Protein AF-A0AAE0S595-F1 (afdb_monomer)

Solvent-accessible surface area (backbone atoms only — not comparable to full-atom values): 54286 Å² total; per-residue (Å²): 136,89,82,82,81,85,80,82,83,79,82,77,84,72,99,60,97,66,79,82,87,44,33,69,55,48,66,75,46,50,79,33,45,17,49,49,72,48,80,52,52,33,48,47,87,45,60,60,81,39,88,59,32,44,58,58,60,50,52,50,31,11,27,26,45,47,49,14,26,35,41,38,32,37,32,62,41,41,85,69,58,95,70,46,66,65,35,38,54,55,32,47,52,57,48,48,56,55,51,28,69,40,44,78,65,88,51,54,77,78,36,51,48,80,40,56,58,55,70,35,57,41,35,38,36,40,36,43,47,34,58,43,62,37,44,80,41,58,50,31,27,39,51,39,54,86,51,66,44,74,60,49,74,71,55,48,55,53,32,55,67,38,79,71,81,66,48,47,56,85,78,40,82,85,76,79,92,75,45,46,52,72,39,59,53,88,92,43,74,63,59,34,57,40,32,44,54,39,60,82,91,50,98,81,66,92,60,99,67,55,68,44,55,53,51,47,60,54,47,62,60,44,52,20,8,19,16,55,59,76,9,26,39,40,35,35,15,22,35,71,88,73,31,22,29,71,33,36,87,53,55,72,70,44,49,56,50,31,51,54,47,46,52,56,50,53,73,52,31,36,53,50,43,86,86,47,77,82,48,74,79,45,40,31,42,78,49,79,41,67,45,45,75,66,101,83,70,81,94,67,70,26,26,33,39,38,41,39,36,17,23,41,50,27,31,31,21,58,39,74,44,47,28,31,28,56,42,98,85,76,43,80,43,70,50,51,58,71,57,45,53,50,30,65,47,32,80,76,59,78,64,77,83,48,61,60,55,29,40,74,60,87,55,61,35,21,59,38,67,48,38,33,28,44,87,56,35,64,62,55,47,48,50,54,55,42,64,64,32,77,83,42,88,58,49,44,42,82,63,44,63,72,75,60,42,66,80,93,52,48,66,60,52,44,58,54,51,57,72,68,56,34,83,57,37,46,42,32,44,55,87,45,77,40,67,75,71,90,72,86,76,56,90,53,51,58,51,45,34,42,36,45,18,32,74,30,61,32,36,34,42,28,34,19,64,54,89,47,74,68,54,53,51,48,43,29,52,53,34,26,51,50,48,31,37,31,26,56,66,18,44,35,75,70,65,65,60,34,40,42,43,78,43,33,49,59,57,40,75,74,32,71,66,55,38,52,52,52,52,50,51,58,78,66,62,74,72,80,60,73,71,32,54,47,36,64,70,51,35,53,46,48,47,51,5,48,46,44,36,39,32,52,45,57,49,71,80,76,62,72,61,77,89,42,65,93,68,62,65,88,35,27,36,47,49,50,59,51,53,42,48,48,51,51,66,44,72,82,56,42,60,37,38,38,37,32,59,79,49,40,48,64,67,53,52,54,53,51,50,50,53,48,45,40,72,76,67,47,53,38,59,27,28,36,42,33,28,70,50,66,69,59,44,51,43,59,43,71,69,69,63,44,39,63,44,41,51,68,56,52,48,60,37,61,74,37,62,70,61,30,45,75,68,48,61,62,21,22,25,32,39,33,39,56,46,58,72,36,66,33,91,76,44,71,58,52,63,51,48,54,42,40,13,43,72,68,39,91,42,90,88,53,44,36,35,40,38,40,32,33,34,81,55,56,44,27,58,68,73,62,41,54,71,76,79,69,73,94,59,52,72,48,75,37,30,54,24,73,52,50,17,50,52,51,43,58,52,32,53,55,37,58,61,83,66,80,88,65,80,82,78,87,77,74,82,74,56,80,82,70,87,64,74,75,40,71,57,53,85,32,71,60,89,41,66,75,47,79,45,76,48,54,82,89,40,48,54,62,50,51,46,52,52,51,50,54,44,42,75,72,69,49,54,50,83,36,33,35,37,31,22,54,47,75,80,52,39,64,56,51,46,52,45,54,74,69,50,79,88,84,69,92,72,92,78,84,81,86,82,80,93,70,85,86,83,89,85,85,85,85,89,86,88,82,88,82,91,85,83,87,89,80,91,82,88,79,92,80,89,82,92,76,94,69,85,82,72,82,79,80,85,87,59,64,45,69,44,36,50,76,81,45,54,99,49,70,30,46,29,29,39,35,41,48,83,63,68,61,68,93,53,27,43,61,51,19,43,53,29,52,50,49,61,25,19,27,42,32,41,38,36,41,27,68,42,69,67,59,51,50,51,52,53,51,53,63,55,74,70,86,84,122

Sequence (962 aa):
MSLEPPKSWKRQRTASGSPVLTSDWVSKNLHMYGETTLHCAVNITRGVRECVNDVVLFYTCALLNSGGGILHMHNLDAQRGPVVSKDLDTWWSAVECKMADMISRDDICNYFDLVGNYDDPDLYLFVKTAEHLCTLEYHSRLPTDTATHEVTYQSVLKLLTQKGEMNTLNELPQVPSVYNYGCTAEELKKETKQIQFKQLSSPKSKGSKSLPEKICFMMSKYISAFANHEGGHIYFGIDDVRAAVIGEELSEVDREKTERLAENKMRTVIWGEEEFVAERGRHWDIRFFPVLEDHNLMKQDRVVVVLSICKFPGGVFTSCPESYYVSPYKSVSSFTFTQWKMAMLSSQSDVPGLHSRFVKVPMQLPNPPLIFTLPHTVNTIKEKLLAGNLQTCNPQPRHVLEKLVPSNSKELIKETLQVCKGGKCVIFATECWGLKIPHSRPDEVLCDVL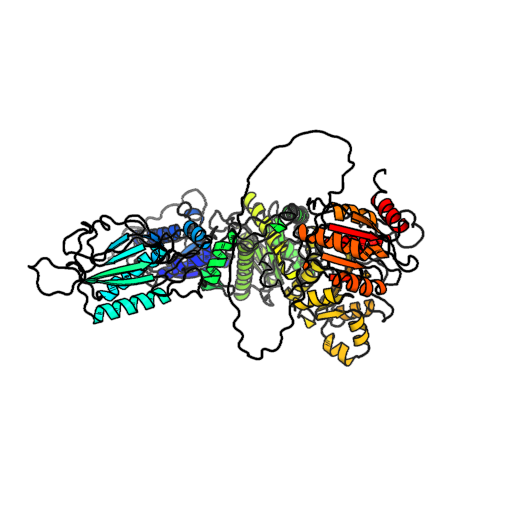IISEDQDNHLVTFATCQKPHVLKHSQEVAVELKRKLVLQGGCSEKFGIICHVADINRLCTNPQDFSAWKNSILSSVLYPSHFRINSSKFDKILDAVVVTMASYPASDLVSDENNTMQCENFQFLLTCDQFELLWTQQFTKELWVHGPPGSGKTVAAIQLIQELRRRGCRPEEIVYLAENHRLCSLVRHHNICLVAERRKLMDESKQEEIFLSRYGQVCNVVVDEVQNFKDRDGDWYSLAGKLATQNAGSVLKTGYFWLFMDYSQKVHKFNAGLPAVIGKNNFMLSEVTRHSIEIFDFASHFMRPRRDSLHAVEESALTKVDSIPKLGHDYRSGKGVDILSCNEAEIRSTIGKILQALLQNGLHENDIAILVGKRKDLERVQSAVNEIDLSSDQEFEQFEHRSSNVSGLRPCFSMGTSNSNLSLSEKKQQETNEIRECPRGNNSVSVDTVKSFSGLDKAAIIGINPEVNEENADFNKFILSLASRARDNLVIVTTSDEVKNKIVRQATTNLTD

Secondary structure (DSSP, 8-state):
---PPPPP------SS-PPPP-HHHHHHHGGGB-S-EEEEEE-TTS-TTSTTTHHHHHHHHHHHTTT-EEEEEEETTTTTS---HHHHHHHHHHHHHHHHHHS-GGGGGGTEEEE--TT-SEEEEEEPPPSS---SB---EEE-SS-EEEPPHHHHHHHHH---PPPPGGGSPPPPS-EETTPPPGGGSS-BTTEEEE----TT---SS-HHHHHHHHHHHHHHHHHTTT-EEEEETB-TTT--B--EE--HHHHHHHHHHHHHHHHHSEESBTT----BTTTEEEEEEEEEPPTTS-S--EEEEEEEE---TT-EESS--B-EEE-TTS-EEEPPHHHHHHHHHHTT---GGGGGT-EEPP--SSS--EEEE-TTHHHHHHHHHHHTTSS--PPBSTTHHHHHS-GGGHHHHHHHHHHT--SSEEEEETTSTTS-------TTEEEEEEEEESSS-EEEEEEESS--HHHHHHHHHHHHHHHHHHHHTT---S---EEEEEEEHHHHHH-HHHHHHHHHHHHT--PSSGGGS--HHHHHHHHHHHHHHHHEEEGGGG---GGGTTTS-SEEEEPPHHHHHHHHHSTT-SEEEEE--TTS-HHHHHHHHHHHHHHTT--GGGEEEEES-HHHHHHHHHTTSSEEEEHHHHHHHTTSHHHHHHHHTT--EEEE-SGGG--GGG--HHHHHHHHTTTT-SSTTS---EEEEE-STT--B-S---PPP-TT--EEE--EE-SS-HHHHHHHHHHHSPPGGG-SSS-TTSSTT-----EESS----S--EEEEE--GGGHHHHHHHHHHHHHHTT--GGGEEEEESSHHHHHHHHHHHHT--TT----------------------------------------------PPPP----EEEETTTTTT--EEEEEEE-----TTTB-HHHHHHHHHTTEEEEEEEEES-HHHHHHHHHHHHTTS--

Nearest PDB structures (foldseek):
  9erd-assembly1_A  TM=7.788E-01  e=3.719E-47  Homo sapiens
  7zep-assembly1_A  TM=4.869E-01  e=3.012E-50  Homo sapiens
  7ppj-assembly1_A  TM=7.990E-01  e=1.336E-36  Homo sapiens
  7lrd-assembly1_A  TM=7.188E-01  e=7.484E-26  Homo sapiens
  7eg0-assembly1_B  TM=6.612E-01  e=7.484E-26  Homo sapiens

InterPro domains:
  IPR007421 Schlafen, AlbA_2 domain [PF04326] (191-265)
  IPR027417 P-loop containing nucleoside triphosphate hydrolase [G3DSA:3.40.50.300] (557-718)
  IPR027417 P-loop containing nucleoside triphosphate hydrolase [G3DSA:3.40.50.300] (744-961)
  IPR027417 P-loop containing nucleoside triphosphate hydrolase [SSF52540] (570-837)
  IPR029684 Schlafen family [PTHR12155] (186-503)
  IPR038461 Schlafen, AlbA_2 domain superfamily [G3DSA:3.30.950.30] (175-283)
  IPR048729 Schlafen, GTPase-like domain [PF21026] (397-533)
  IPR056884 Nephrocystin 3-like, N-terminal [PF24883] (574-618)

Structure (mmCIF, N/CA/C/O backbone):
data_AF-A0AAE0S595-F1
#
_entry.id   AF-A0AAE0S595-F1
#
loop_
_atom_site.group_PDB
_atom_site.id
_atom_site.type_symbol
_atom_site.label_atom_id
_atom_site.label_alt_id
_atom_site.label_comp_id
_atom_site.label_asym_id
_atom_site.label_entity_id
_atom_site.label_seq_id
_atom_site.pdbx_PDB_ins_code
_atom_site.Cartn_x
_atom_site.Cartn_y
_atom_site.Cartn_z
_atom_site.occupancy
_atom_site.B_iso_or_equiv
_atom_site.auth_seq_id
_atom_site.auth_comp_id
_atom_site.auth_asym_id
_atom_site.auth_atom_id
_atom_site.pdbx_PDB_model_num
ATOM 1 N N . MET A 1 1 ? -51.720 51.472 11.703 1.00 33.56 1 MET A N 1
ATOM 2 C CA . MET A 1 1 ? -50.485 52.120 12.191 1.00 33.56 1 MET A CA 1
ATOM 3 C C . MET A 1 1 ? -49.914 51.231 13.292 1.00 33.56 1 MET A C 1
ATOM 5 O O . MET A 1 1 ? -50.410 51.287 14.402 1.00 33.56 1 MET A O 1
ATOM 9 N N . SER A 1 2 ? -49.209 50.141 12.976 1.00 29.00 2 SER A N 1
ATOM 10 C CA . SER A 1 2 ? -47.770 50.065 12.645 1.00 29.00 2 SER A CA 1
ATOM 11 C C . SER A 1 2 ? -46.875 50.640 13.750 1.00 29.00 2 SER A C 1
ATOM 13 O O . SER A 1 2 ? -46.595 51.835 13.761 1.00 29.00 2 SER A O 1
ATOM 15 N N . LEU A 1 3 ? -46.425 49.766 14.652 1.00 27.89 3 LEU A N 1
ATOM 16 C CA . LEU A 1 3 ? -45.270 49.991 15.518 1.00 27.89 3 LEU A CA 1
ATOM 17 C C . LEU A 1 3 ? -44.218 48.944 15.140 1.00 27.89 3 LEU A C 1
ATOM 19 O O . LEU A 1 3 ? -44.424 47.747 15.328 1.00 27.89 3 LEU A O 1
ATOM 23 N N . GLU A 1 4 ? -43.148 49.423 14.510 1.00 26.95 4 GLU A N 1
ATOM 24 C CA . GLU A 1 4 ? -41.969 48.653 14.114 1.00 26.95 4 GLU A CA 1
ATOM 25 C C . GLU A 1 4 ? -41.153 48.200 15.339 1.00 26.95 4 GLU A C 1
ATOM 27 O O . GLU A 1 4 ? -41.031 48.958 16.308 1.00 26.95 4 GLU A O 1
ATOM 32 N N . PRO A 1 5 ? -40.536 47.005 15.297 1.00 28.80 5 PRO A N 1
ATOM 33 C CA . PRO A 1 5 ? -39.552 46.578 16.283 1.00 28.80 5 PRO A CA 1
ATOM 34 C C . PRO A 1 5 ? -38.152 47.168 15.996 1.00 28.80 5 PRO A C 1
ATOM 36 O O . PRO A 1 5 ? -37.825 47.498 14.852 1.00 28.80 5 PRO A O 1
ATOM 39 N N . PRO A 1 6 ? -37.296 47.310 17.027 1.00 32.47 6 PRO A N 1
ATOM 40 C CA . PRO A 1 6 ? -36.016 47.994 16.917 1.00 32.47 6 PRO A CA 1
ATOM 41 C C . PRO A 1 6 ? -34.940 47.168 16.195 1.00 32.47 6 PRO A C 1
ATOM 43 O O . PRO A 1 6 ? -34.907 45.941 16.205 1.00 32.47 6 PRO A O 1
ATOM 46 N N . LYS A 1 7 ? -34.046 47.930 15.566 1.00 30.89 7 LYS A N 1
ATOM 47 C CA . LYS A 1 7 ? -33.045 47.575 14.556 1.00 30.89 7 LYS A CA 1
ATOM 48 C C . LYS A 1 7 ? -32.058 46.476 14.974 1.00 30.89 7 LYS A C 1
ATOM 50 O O . LYS A 1 7 ? -31.444 46.532 16.038 1.00 30.89 7 LYS A O 1
ATOM 55 N N . SER A 1 8 ? -31.816 45.563 14.031 1.00 28.56 8 SER A N 1
ATOM 56 C CA . SER A 1 8 ? -30.725 44.586 14.005 1.00 28.56 8 SER A CA 1
ATOM 57 C C . SER A 1 8 ? -29.357 45.251 14.194 1.00 28.56 8 SER A C 1
ATOM 59 O O . SER A 1 8 ? -28.970 46.133 13.417 1.00 28.56 8 SER A O 1
ATOM 61 N N . TRP A 1 9 ? -28.592 44.789 15.178 1.00 26.75 9 TRP A N 1
ATOM 62 C CA . TRP A 1 9 ? -27.195 45.167 15.355 1.00 26.75 9 TRP A CA 1
ATOM 63 C C . TRP A 1 9 ? -26.334 44.523 14.259 1.00 26.75 9 TRP A C 1
ATOM 65 O O . TRP A 1 9 ? -25.984 43.349 14.327 1.00 26.75 9 TRP A O 1
ATOM 75 N N . LYS A 1 10 ? -25.969 45.309 13.239 1.00 32.28 10 LYS A N 1
ATOM 76 C CA . LYS A 1 10 ? -24.875 44.977 12.317 1.00 32.28 10 LYS A CA 1
ATOM 77 C C . LYS A 1 10 ? -23.553 45.068 13.084 1.00 32.28 10 LYS A C 1
ATOM 79 O O . LYS A 1 10 ? -23.143 46.167 13.454 1.00 32.28 10 LYS A O 1
ATOM 84 N N . ARG A 1 11 ? -22.871 43.941 13.307 1.00 33.19 11 ARG A N 1
ATOM 85 C CA . ARG A 1 11 ? -21.492 43.948 13.817 1.00 33.19 11 ARG A CA 1
ATOM 86 C C . ARG A 1 11 ? -20.523 44.384 12.717 1.00 33.19 11 ARG A C 1
ATOM 88 O O . ARG A 1 11 ? -20.510 43.836 11.618 1.00 33.19 11 ARG A O 1
ATOM 95 N N . GLN A 1 12 ? -19.748 45.416 13.040 1.00 29.73 12 GLN A N 1
ATOM 96 C CA . GLN A 1 12 ? -18.667 45.973 12.237 1.00 29.73 12 GLN A CA 1
ATOM 97 C C . GLN A 1 12 ? -17.497 44.993 12.090 1.00 29.73 12 GLN A C 1
ATOM 99 O O . GLN A 1 12 ? -17.134 44.279 13.020 1.00 29.73 12 GLN A O 1
ATOM 104 N N . ARG A 1 13 ? -16.899 45.056 10.895 1.00 31.86 13 ARG A N 1
ATOM 105 C CA . ARG A 1 13 ? -15.616 44.482 10.478 1.00 31.86 13 ARG A CA 1
ATOM 106 C C . ARG A 1 13 ? -14.514 44.692 11.522 1.00 31.86 13 ARG A C 1
ATOM 108 O O . ARG A 1 13 ? -14.194 45.832 11.852 1.00 31.86 13 ARG A O 1
ATOM 115 N N . THR A 1 14 ? -13.867 43.609 11.939 1.00 28.14 14 THR A N 1
ATOM 116 C CA . THR A 1 14 ? -12.525 43.652 12.526 1.00 28.14 14 THR A CA 1
ATOM 117 C C . THR A 1 14 ? -11.492 43.884 11.424 1.00 28.14 14 THR A C 1
ATOM 119 O O . THR A 1 14 ? -11.546 43.278 10.353 1.00 28.14 14 THR A O 1
ATOM 122 N N . ALA A 1 15 ? -10.561 44.799 11.682 1.00 33.16 15 ALA A N 1
ATOM 123 C CA . ALA A 1 15 ? -9.456 45.156 10.803 1.00 33.16 15 ALA A CA 1
ATOM 124 C C . ALA A 1 15 ? -8.341 44.091 10.850 1.00 33.16 15 ALA A C 1
ATOM 126 O O . ALA A 1 15 ? -7.280 44.299 11.423 1.00 33.16 15 ALA A O 1
ATOM 127 N N . SER A 1 16 ? -8.603 42.935 10.250 1.00 33.62 16 SER A N 1
ATOM 128 C CA . SER A 1 16 ? -7.606 41.992 9.735 1.00 33.62 16 SER A CA 1
ATOM 129 C C . SER A 1 16 ? -8.330 41.161 8.675 1.00 33.62 16 SER A C 1
ATOM 131 O O . SER A 1 16 ? -9.321 40.497 8.956 1.00 33.62 16 SER A O 1
ATOM 133 N N . GLY A 1 17 ? -7.935 41.310 7.410 1.00 32.97 17 GLY A N 1
ATOM 134 C CA . GLY A 1 17 ? -8.700 40.870 6.237 1.00 32.97 17 GLY A CA 1
ATOM 135 C C . GLY A 1 17 ? -8.742 39.358 5.999 1.00 32.97 17 GLY A C 1
ATOM 136 O O . GLY A 1 17 ? -8.431 38.925 4.897 1.00 32.97 17 GLY A O 1
ATOM 137 N N . SER A 1 18 ? -9.123 38.555 6.993 1.00 37.34 18 SER A N 1
ATOM 138 C CA . SER A 1 18 ? -9.531 37.164 6.776 1.00 37.34 18 SER A CA 1
ATOM 139 C C . SER A 1 18 ? -11.062 37.118 6.715 1.00 37.34 18 SER A C 1
ATOM 141 O O . SER A 1 18 ? -11.703 37.541 7.680 1.00 37.34 18 SER A O 1
ATOM 143 N N . PRO A 1 19 ? -11.683 36.685 5.601 1.00 48.69 19 PRO A N 1
ATOM 144 C CA . PRO A 1 19 ? -13.125 36.469 5.573 1.00 48.69 19 PRO A CA 1
ATOM 145 C C . PRO A 1 19 ? -13.499 35.482 6.686 1.00 48.69 19 PRO A C 1
ATOM 147 O O . PRO A 1 19 ? -12.802 34.491 6.894 1.00 48.69 19 PRO A O 1
ATOM 150 N N . VAL A 1 20 ? -14.572 35.771 7.427 1.00 56.69 20 VAL A N 1
ATOM 151 C CA . VAL A 1 20 ? -15.128 34.820 8.397 1.00 56.69 20 VAL A CA 1
ATOM 152 C C . VAL A 1 20 ? -15.526 33.578 7.610 1.00 56.69 20 VAL A C 1
ATOM 154 O O . VAL A 1 20 ? -16.352 33.668 6.702 1.00 56.69 20 VAL A O 1
ATOM 157 N N . LEU A 1 21 ? -14.885 32.451 7.903 1.00 74.56 21 LEU A N 1
ATOM 158 C CA . LEU A 1 21 ? -15.169 31.192 7.239 1.00 74.56 21 LEU A CA 1
ATOM 159 C C . LEU A 1 21 ? -16.542 30.693 7.705 1.00 74.56 21 LEU A C 1
ATOM 161 O O . LEU A 1 21 ? -16.739 30.456 8.894 1.00 74.56 21 LEU A O 1
ATOM 165 N N . THR A 1 22 ? -17.494 30.578 6.783 1.00 85.88 22 THR A N 1
ATOM 166 C CA . THR A 1 22 ? -18.862 30.119 7.058 1.00 85.88 22 THR A CA 1
ATOM 167 C C . THR A 1 22 ? -19.139 28.795 6.350 1.00 85.88 22 THR A C 1
ATOM 169 O O . THR A 1 22 ? -18.501 28.471 5.347 1.00 85.88 22 THR A O 1
ATOM 172 N N . SER A 1 23 ? -20.128 28.045 6.833 1.00 88.69 23 SER A N 1
ATOM 173 C CA . SER A 1 23 ? -20.675 26.863 6.146 1.00 88.69 23 SER A CA 1
ATOM 174 C C . SER A 1 23 ? -21.105 27.171 4.701 1.00 88.69 23 SER A C 1
ATOM 176 O O . SER A 1 23 ? -20.798 26.409 3.786 1.00 88.69 23 SER A O 1
ATOM 178 N N . ASP A 1 24 ? -21.733 28.326 4.457 1.00 89.31 24 ASP A N 1
ATOM 179 C CA . ASP A 1 24 ? -22.095 28.809 3.113 1.00 89.31 24 ASP A CA 1
ATOM 180 C C . ASP A 1 24 ? -20.864 29.012 2.211 1.00 89.31 24 ASP A C 1
ATOM 182 O O . ASP A 1 24 ? -20.886 28.660 1.028 1.00 89.31 24 ASP A O 1
ATOM 186 N N . TRP A 1 25 ? -19.755 29.522 2.765 1.00 89.56 25 TRP A N 1
ATOM 187 C CA . TRP A 1 25 ? -18.500 29.622 2.022 1.00 89.56 25 TRP A CA 1
ATOM 188 C C . TRP A 1 25 ? -17.973 28.234 1.645 1.00 89.56 25 TRP A C 1
ATOM 190 O O . TRP A 1 25 ? -17.630 28.026 0.482 1.00 89.56 25 TRP A O 1
ATOM 200 N N . VAL A 1 26 ? -17.956 27.272 2.575 1.00 89.88 26 VAL A N 1
ATOM 201 C CA . VAL A 1 26 ? -17.502 25.900 2.276 1.00 89.88 26 VAL A CA 1
ATOM 202 C C . VAL A 1 26 ? -18.395 25.266 1.209 1.00 89.88 26 VAL A C 1
ATOM 204 O O . VAL A 1 26 ? -17.880 24.760 0.218 1.00 89.88 26 VAL A O 1
ATOM 207 N N . SER A 1 27 ? -19.717 25.397 1.332 1.00 90.44 27 SER A N 1
ATOM 208 C CA . SER A 1 27 ? -20.698 24.867 0.371 1.00 90.44 27 SER A CA 1
ATOM 209 C C . SER A 1 27 ? -20.439 25.350 -1.059 1.00 90.44 27 SER A C 1
ATOM 211 O O . SER A 1 27 ? -20.427 24.561 -2.004 1.00 90.44 27 SER A O 1
ATOM 213 N N . LYS A 1 28 ? -20.170 26.651 -1.230 1.00 89.38 28 LYS A N 1
ATOM 214 C CA . LYS A 1 28 ? -19.881 27.255 -2.543 1.00 89.38 28 LYS A CA 1
ATOM 215 C C . LYS A 1 28 ? -18.545 26.804 -3.126 1.00 89.38 28 LYS A C 1
ATOM 217 O O . LYS A 1 28 ? -18.403 26.750 -4.345 1.00 89.38 28 LYS A O 1
ATOM 222 N N . ASN A 1 29 ? -17.581 26.470 -2.273 1.00 88.50 29 ASN A N 1
ATOM 223 C CA . ASN A 1 29 ? -16.206 26.159 -2.661 1.00 88.50 29 ASN A CA 1
ATOM 224 C C . ASN A 1 29 ? -15.875 24.658 -2.618 1.00 88.50 29 ASN A C 1
ATOM 226 O O . ASN A 1 29 ? -14.798 24.274 -3.064 1.00 88.50 29 ASN A O 1
ATOM 230 N N . LEU A 1 30 ? -16.797 23.800 -2.164 1.00 88.56 30 LEU A N 1
ATOM 231 C CA . LEU A 1 30 ? -16.601 22.350 -2.021 1.00 88.56 30 LEU A CA 1
ATOM 232 C C . LEU A 1 30 ? -16.149 21.685 -3.330 1.00 88.56 30 LEU A C 1
ATOM 234 O O . LEU A 1 30 ? -15.342 20.762 -3.320 1.00 88.56 30 LEU A O 1
ATOM 238 N N . HIS A 1 31 ? -16.609 22.204 -4.471 1.00 86.88 31 HIS A N 1
ATOM 239 C CA . HIS A 1 31 ? -16.231 21.716 -5.798 1.00 86.88 31 HIS A CA 1
ATOM 240 C C . HIS A 1 31 ? -14.727 21.861 -6.122 1.00 86.88 31 HIS A C 1
ATOM 242 O O . HIS A 1 31 ? -14.225 21.170 -7.005 1.00 86.88 31 HIS A O 1
ATOM 248 N N . MET A 1 32 ? -14.005 22.744 -5.423 1.00 88.12 32 MET A N 1
ATOM 249 C CA . MET A 1 32 ? -12.561 22.943 -5.598 1.00 88.12 32 MET A CA 1
ATOM 250 C C . MET A 1 32 ? -11.721 22.013 -4.715 1.00 88.12 32 MET A C 1
ATOM 252 O O . MET A 1 32 ? -10.514 21.909 -4.923 1.00 88.12 32 MET A O 1
ATOM 256 N N . TYR A 1 33 ? -12.321 21.340 -3.730 1.00 90.56 33 TYR A N 1
ATOM 257 C CA . TYR A 1 33 ? -11.601 20.442 -2.832 1.00 90.56 33 TYR A CA 1
ATOM 258 C C . TYR A 1 33 ? -11.355 19.084 -3.494 1.00 90.56 33 TYR A C 1
ATOM 260 O O . TYR A 1 33 ? -12.292 18.362 -3.837 1.00 90.56 33 TYR A O 1
ATOM 268 N N . GLY A 1 34 ? -10.082 18.710 -3.620 1.00 90.25 34 GLY A N 1
ATOM 269 C CA . GLY A 1 34 ? -9.638 17.363 -3.984 1.00 90.25 34 GLY A CA 1
ATOM 270 C C . GLY A 1 34 ? -9.659 16.402 -2.792 1.00 90.25 34 GLY A C 1
ATOM 271 O O . GLY A 1 34 ? -8.642 15.789 -2.477 1.00 90.25 34 GLY A O 1
ATOM 272 N N . GLU A 1 35 ? -10.798 16.324 -2.103 1.00 91.12 35 GLU A N 1
ATOM 273 C CA . GLU A 1 35 ? -10.975 15.622 -0.829 1.00 91.12 35 GLU A CA 1
ATOM 274 C C . GLU A 1 35 ? -12.119 14.612 -0.906 1.00 91.12 35 GLU A C 1
ATOM 276 O O . GLU A 1 35 ? -13.175 14.888 -1.488 1.00 91.12 35 GLU A O 1
ATOM 281 N N . THR A 1 36 ? -11.942 13.443 -0.284 1.00 93.00 36 THR A N 1
ATOM 282 C CA . THR A 1 36 ? -13.040 12.475 -0.139 1.00 93.00 36 THR A CA 1
ATOM 283 C C . THR A 1 36 ? -14.160 13.135 0.647 1.00 93.00 36 THR A C 1
ATOM 285 O O . THR A 1 36 ? -13.955 13.512 1.796 1.00 93.00 36 THR A O 1
ATOM 288 N N . THR A 1 37 ? -15.343 13.265 0.050 1.00 93.88 37 THR A N 1
ATOM 289 C CA . THR A 1 37 ? -16.499 13.860 0.727 1.00 93.88 37 THR A CA 1
ATOM 290 C C . THR A 1 37 ? -17.570 12.806 0.976 1.00 93.88 37 THR A C 1
ATOM 292 O O . THR A 1 37 ? -18.015 12.139 0.041 1.00 93.88 37 THR A O 1
ATOM 295 N N . LEU A 1 38 ? -17.981 12.660 2.235 1.00 95.31 38 LEU A N 1
ATOM 296 C CA . LEU A 1 38 ? -19.123 11.844 2.648 1.00 95.31 38 LEU A CA 1
ATOM 297 C C . LEU A 1 38 ? -20.264 12.759 3.085 1.00 95.31 38 LEU A C 1
ATOM 299 O O . LEU A 1 38 ? -20.024 13.851 3.594 1.00 95.31 38 LEU A O 1
ATOM 303 N N . HIS A 1 39 ? -21.505 12.316 2.898 1.00 95.00 39 HIS A N 1
ATOM 304 C CA . HIS A 1 39 ? -22.688 13.125 3.182 1.00 95.00 39 HIS A CA 1
ATOM 305 C C . HIS A 1 39 ? -23.644 12.370 4.109 1.00 95.00 39 HIS A C 1
ATOM 307 O O . HIS A 1 39 ? -24.027 11.242 3.801 1.00 95.00 39 HIS A O 1
ATOM 313 N N . CYS A 1 40 ? -24.070 12.995 5.206 1.00 94.44 40 CYS A N 1
ATOM 314 C CA . CYS A 1 40 ? -25.116 12.481 6.092 1.00 94.44 40 CYS A CA 1
ATOM 315 C C . CYS A 1 40 ? -26.059 13.598 6.568 1.00 94.44 40 CYS A C 1
ATOM 317 O O . CYS A 1 40 ? -25.847 14.773 6.278 1.00 94.44 40 CYS A O 1
ATOM 319 N N . ALA A 1 41 ? -27.121 13.224 7.282 1.00 92.88 41 ALA A N 1
ATOM 320 C CA . ALA A 1 41 ? -28.036 14.156 7.937 1.00 92.88 41 ALA A CA 1
ATOM 321 C C . ALA A 1 41 ? -27.902 14.033 9.458 1.00 92.88 41 ALA A C 1
ATOM 323 O O . ALA A 1 41 ? -27.636 12.942 9.955 1.00 92.88 41 ALA A O 1
ATOM 324 N N . VAL A 1 42 ? -28.111 15.130 10.187 1.00 92.25 42 VAL A N 1
ATOM 325 C CA . VAL A 1 42 ? -27.970 15.189 11.650 1.00 92.25 42 VAL A CA 1
ATOM 326 C C . VAL A 1 42 ? -29.126 15.951 12.296 1.00 92.25 42 VAL A C 1
ATOM 328 O O . VAL A 1 42 ? -29.724 16.837 11.683 1.00 92.25 42 VAL A O 1
ATOM 331 N N . ASN A 1 43 ? -29.432 15.608 13.549 1.00 90.38 43 ASN A N 1
ATOM 332 C CA . ASN A 1 43 ? -30.262 16.421 14.444 1.00 90.38 43 ASN A CA 1
ATOM 333 C C . ASN A 1 43 ? -29.416 16.803 15.661 1.00 90.38 43 ASN A C 1
ATOM 335 O O . ASN A 1 43 ? -29.135 15.953 16.513 1.00 90.38 43 ASN A O 1
ATOM 339 N N . ILE A 1 44 ? -29.019 18.068 15.751 1.00 89.06 44 ILE A N 1
ATOM 340 C CA . ILE A 1 44 ? -28.174 18.570 16.841 1.00 89.06 44 ILE A CA 1
ATOM 341 C C . ILE A 1 44 ? -28.937 18.722 18.164 1.00 89.06 44 ILE A C 1
ATOM 343 O O . ILE A 1 44 ? -28.328 18.804 19.223 1.00 89.06 44 ILE A O 1
ATOM 347 N N . THR A 1 45 ? -30.271 18.688 18.134 1.00 86.25 45 THR A N 1
ATOM 348 C CA . THR A 1 45 ? -31.122 18.691 19.340 1.00 86.25 45 THR A CA 1
ATOM 349 C C . THR A 1 45 ? -31.270 17.310 19.996 1.00 86.25 45 THR A C 1
ATOM 351 O O . THR A 1 45 ? -31.878 17.183 21.060 1.00 86.25 45 THR A O 1
ATOM 354 N N . ARG A 1 46 ? -30.738 16.255 19.367 1.00 83.19 46 ARG A N 1
ATOM 355 C CA . ARG A 1 46 ? -30.897 14.850 19.778 1.00 83.19 46 ARG A CA 1
ATOM 356 C C . ARG A 1 46 ? -29.579 14.233 20.229 1.00 83.19 46 ARG A C 1
ATOM 358 O O . ARG A 1 46 ? -28.500 14.729 19.916 1.00 83.19 46 ARG A O 1
ATOM 365 N N . GLY A 1 47 ? -29.648 13.106 20.941 1.00 74.94 47 GLY A N 1
ATOM 366 C CA . GLY A 1 47 ? -28.446 12.392 21.383 1.00 74.94 47 GLY A CA 1
ATOM 367 C C . GLY A 1 47 ? -27.592 11.859 20.219 1.00 74.94 47 GLY A C 1
ATOM 368 O O . GLY A 1 47 ? -28.103 11.526 19.151 1.00 74.94 47 GLY A O 1
ATOM 369 N N . VAL A 1 48 ? -26.281 11.708 20.435 1.00 68.69 48 VAL A N 1
ATOM 370 C CA . VAL A 1 48 ? -25.321 11.214 19.416 1.00 68.69 48 VAL A CA 1
ATOM 371 C C . VAL A 1 48 ? -25.600 9.770 18.976 1.00 68.69 48 VAL A C 1
ATOM 373 O O . VAL A 1 48 ? -25.280 9.392 17.858 1.00 68.69 48 VAL A O 1
ATOM 376 N N . ARG A 1 49 ? -26.220 8.958 19.843 1.00 61.03 49 ARG A N 1
ATOM 377 C CA . ARG A 1 49 ? -26.585 7.554 19.564 1.00 61.03 49 ARG A CA 1
ATOM 378 C C . ARG A 1 49 ? -28.041 7.362 19.127 1.00 61.03 49 ARG A C 1
ATOM 380 O O . ARG A 1 49 ? -28.511 6.230 19.061 1.00 61.03 49 ARG A O 1
ATOM 387 N N . GLU A 1 50 ? -28.782 8.437 18.871 1.00 71.38 50 GLU A N 1
ATOM 388 C CA . GLU A 1 50 ? -30.065 8.300 18.179 1.00 71.38 50 GLU A CA 1
ATOM 389 C C . GLU A 1 50 ? -29.820 7.970 16.704 1.00 71.38 50 GLU A C 1
ATOM 391 O O . GLU A 1 50 ? -28.842 8.437 16.127 1.00 71.38 50 GLU A O 1
ATOM 396 N N . CYS A 1 51 ? -30.706 7.179 16.091 1.00 65.31 51 CYS A N 1
ATOM 397 C CA . CYS A 1 51 ? -30.475 6.536 14.788 1.00 65.31 51 CYS A CA 1
ATOM 398 C C . CYS A 1 51 ? -30.048 7.472 13.645 1.00 65.31 51 CYS A C 1
ATOM 400 O O . CYS A 1 51 ? -29.439 7.015 12.690 1.00 65.31 51 CYS A O 1
ATOM 402 N N . VAL A 1 52 ? -30.362 8.769 13.716 1.00 72.38 52 VAL A N 1
ATOM 403 C CA . VAL A 1 52 ? -29.954 9.745 12.692 1.00 72.38 52 VAL A CA 1
ATOM 404 C C . VAL A 1 52 ? -28.494 10.188 12.868 1.00 72.38 52 VAL A C 1
ATOM 406 O O . VAL A 1 52 ? -27.838 10.505 11.886 1.00 72.38 52 VAL A O 1
ATOM 409 N N . ASN A 1 53 ? -27.971 10.191 14.096 1.00 82.94 53 ASN A N 1
ATOM 410 C CA . ASN A 1 53 ? -26.646 10.725 14.421 1.00 82.94 53 ASN A CA 1
ATOM 411 C C . ASN A 1 53 ? -25.543 9.649 14.487 1.00 82.94 53 ASN A C 1
ATOM 413 O O . ASN A 1 53 ? -24.366 10.013 14.453 1.00 82.94 53 ASN A O 1
ATOM 417 N N . ASP A 1 54 ? -25.881 8.351 14.550 1.00 78.12 54 ASP A N 1
ATOM 418 C CA . ASP A 1 54 ? -24.874 7.275 14.663 1.00 78.12 54 ASP A CA 1
ATOM 419 C C . ASP A 1 54 ? -23.883 7.256 13.483 1.00 78.12 54 ASP A C 1
ATOM 421 O O . ASP A 1 54 ? -22.688 6.988 13.649 1.00 78.12 54 ASP A O 1
ATOM 425 N N . VAL A 1 55 ? -24.369 7.672 12.313 1.00 89.69 55 VAL A N 1
ATOM 426 C CA . VAL A 1 55 ? -23.656 7.640 11.041 1.00 89.69 55 VAL A CA 1
ATOM 427 C C . VAL A 1 55 ? -22.460 8.590 11.031 1.00 89.69 55 VAL A C 1
ATOM 429 O O . VAL A 1 55 ? -21.497 8.356 10.305 1.00 89.69 55 VAL A O 1
ATOM 432 N N . VAL A 1 56 ? -22.485 9.639 11.864 1.00 93.31 56 VAL A N 1
ATOM 433 C CA . VAL A 1 56 ? -21.390 10.613 11.985 1.00 93.31 56 VAL A CA 1
ATOM 434 C C . VAL A 1 56 ? -20.118 9.916 12.449 1.00 93.31 56 VAL A C 1
ATOM 436 O O . VAL A 1 56 ? -19.065 10.070 11.838 1.00 93.31 56 VAL A O 1
ATOM 439 N N . LEU A 1 57 ? -20.214 9.094 13.495 1.00 92.19 57 LEU A N 1
ATOM 440 C CA . LEU A 1 57 ? -19.063 8.377 14.037 1.00 92.19 57 LEU A CA 1
ATOM 441 C C . LEU A 1 57 ? -18.550 7.314 13.057 1.00 92.19 57 LEU A C 1
ATOM 443 O O . LEU A 1 57 ? -17.340 7.185 12.870 1.00 92.19 57 LEU A O 1
ATOM 447 N N . PHE A 1 58 ? -19.464 6.606 12.388 1.00 91.94 58 PHE A N 1
ATOM 448 C CA . PHE A 1 58 ? -19.157 5.621 11.346 1.00 91.94 58 PHE A CA 1
ATOM 449 C C . PHE A 1 58 ? -18.388 6.236 10.167 1.00 91.94 58 PHE A C 1
ATOM 451 O O . PHE A 1 58 ? -17.323 5.742 9.791 1.00 91.94 58 PHE A O 1
ATOM 458 N N . TYR A 1 59 ? -18.882 7.347 9.615 1.00 96.00 59 TYR A N 1
ATOM 459 C CA . TYR A 1 59 ? -18.225 8.046 8.510 1.00 96.00 59 TYR A CA 1
ATOM 460 C C . TYR A 1 59 ? -16.906 8.685 8.925 1.00 96.00 59 TYR A C 1
ATOM 462 O O . TYR A 1 59 ? -15.936 8.604 8.172 1.00 96.00 59 TYR A O 1
ATOM 470 N N . THR A 1 60 ? -16.817 9.243 10.129 1.00 95.56 60 THR A N 1
ATOM 471 C CA . THR A 1 60 ? -15.545 9.769 10.626 1.00 95.56 60 THR A CA 1
ATOM 472 C C . THR A 1 60 ? -14.505 8.663 10.809 1.00 95.56 60 THR A C 1
ATOM 474 O O . THR A 1 60 ? -13.368 8.837 10.374 1.00 95.56 60 THR A O 1
ATOM 477 N N . CYS A 1 61 ? -14.881 7.503 11.362 1.00 95.38 61 CYS A N 1
ATOM 478 C CA . CYS A 1 61 ? -14.008 6.325 11.439 1.00 95.38 61 CYS A CA 1
ATOM 479 C C . CYS A 1 61 ? -13.500 5.910 10.048 1.00 95.38 61 CYS A C 1
ATOM 481 O O . CYS A 1 61 ? -12.301 5.697 9.859 1.00 95.38 61 CYS A O 1
ATOM 483 N N . ALA A 1 62 ? -14.389 5.889 9.051 1.00 96.19 62 ALA A N 1
ATOM 484 C CA . ALA A 1 62 ? -14.020 5.573 7.678 1.00 96.19 62 ALA A CA 1
ATOM 485 C C . ALA A 1 62 ? -13.006 6.563 7.087 1.00 96.19 62 ALA A C 1
ATOM 487 O O . ALA A 1 62 ? -12.019 6.131 6.489 1.00 96.19 62 ALA A O 1
ATOM 488 N N . LEU A 1 63 ? -13.212 7.871 7.271 1.00 95.81 63 LEU A N 1
ATOM 489 C CA . LEU A 1 63 ? -12.294 8.909 6.787 1.00 95.81 63 LEU A CA 1
ATOM 490 C C . LEU A 1 63 ? -10.922 8.827 7.474 1.00 95.81 63 LEU A C 1
ATOM 492 O O . LEU A 1 63 ? -9.901 8.855 6.784 1.00 95.81 63 LEU A O 1
ATOM 496 N N . LEU A 1 64 ? -10.890 8.644 8.801 1.00 94.69 64 LEU A N 1
ATOM 497 C CA . LEU A 1 64 ? -9.656 8.451 9.580 1.00 94.69 64 LEU A CA 1
ATOM 498 C C . LEU A 1 64 ? -8.810 7.299 9.022 1.00 94.69 64 LEU A C 1
ATOM 500 O O . LEU A 1 64 ? -7.594 7.434 8.898 1.00 94.69 64 LEU A O 1
ATOM 504 N N . ASN A 1 65 ? -9.459 6.202 8.627 1.00 94.81 65 ASN A 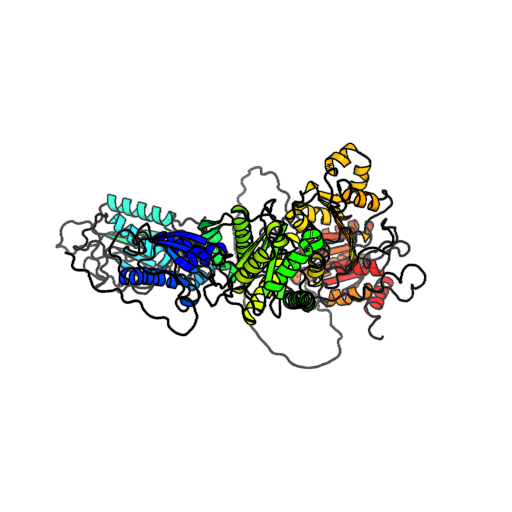N 1
ATOM 505 C CA . ASN A 1 65 ? -8.805 4.997 8.119 1.00 94.81 65 ASN A CA 1
ATOM 506 C C . ASN A 1 65 ? -8.455 5.039 6.617 1.00 94.81 65 ASN A C 1
ATOM 508 O O . ASN A 1 65 ? -7.826 4.104 6.122 1.00 94.81 65 ASN A O 1
ATOM 512 N N . SER A 1 66 ? -8.854 6.086 5.878 1.00 93.25 66 SER A N 1
ATOM 513 C CA . SER A 1 66 ? -8.859 6.065 4.398 1.00 93.25 66 SER A CA 1
ATOM 514 C C . SER A 1 66 ? -8.222 7.278 3.717 1.00 93.25 66 SER A C 1
ATOM 516 O O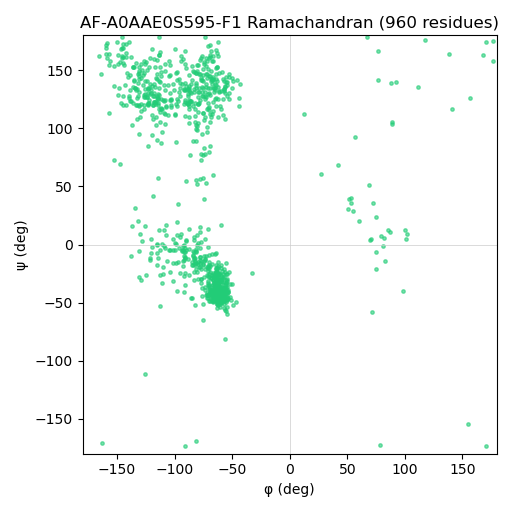 . SER A 1 66 ? -8.474 7.517 2.536 1.00 93.25 66 SER A O 1
ATOM 518 N N . GLY A 1 67 ? -7.378 8.031 4.420 1.00 90.69 67 GLY A N 1
ATOM 519 C CA . GLY A 1 67 ? -6.674 9.183 3.842 1.00 90.69 67 GLY A CA 1
ATOM 520 C C . GLY A 1 67 ? -7.269 10.550 4.203 1.00 90.69 67 GLY A C 1
ATOM 521 O O . GLY A 1 67 ? -6.825 11.563 3.659 1.00 90.69 67 GLY A O 1
ATOM 522 N N . GLY A 1 68 ? -8.233 10.583 5.131 1.00 92.81 68 GLY A N 1
ATOM 523 C CA . GLY A 1 68 ? -8.929 11.794 5.548 1.00 92.81 68 GLY A CA 1
ATOM 524 C C . GLY A 1 68 ? -10.008 12.228 4.555 1.00 92.81 68 GLY A C 1
ATOM 525 O O . GLY A 1 68 ? -10.339 11.511 3.606 1.00 92.81 68 GLY A O 1
ATOM 526 N N . GLY A 1 69 ? -10.584 13.405 4.792 1.00 94.44 69 GLY A N 1
ATOM 527 C CA . GLY A 1 69 ? -11.573 14.008 3.904 1.00 94.44 69 GLY A CA 1
ATOM 528 C C . GLY A 1 69 ? -12.511 14.979 4.611 1.00 94.44 69 GLY A C 1
ATOM 529 O O . GLY A 1 69 ? -12.164 15.571 5.631 1.00 94.44 69 GLY A O 1
ATOM 530 N N . ILE A 1 70 ? -13.706 15.148 4.051 1.00 95.31 70 ILE A N 1
ATOM 531 C CA . ILE A 1 70 ? -14.737 16.078 4.513 1.00 95.31 70 ILE A CA 1
ATOM 532 C C . ILE A 1 70 ? -16.020 15.290 4.781 1.00 95.31 70 ILE A C 1
ATOM 534 O O . ILE A 1 70 ? -16.526 14.581 3.912 1.00 95.31 70 ILE A O 1
ATOM 538 N N . LEU A 1 71 ? -16.578 15.436 5.975 1.00 96.44 71 LEU A N 1
ATOM 539 C CA . LEU A 1 71 ? -17.917 14.969 6.298 1.00 96.44 71 LEU A CA 1
ATOM 540 C C . LEU A 1 71 ? -18.888 16.152 6.234 1.00 96.44 71 LEU A C 1
ATOM 542 O O . LEU A 1 71 ? -18.838 17.065 7.055 1.00 96.44 71 LEU A O 1
ATOM 546 N N . HIS A 1 72 ? -19.769 16.123 5.241 1.00 96.25 72 HIS A N 1
ATOM 547 C CA . HIS A 1 72 ? -20.870 17.061 5.072 1.00 96.25 72 HIS A CA 1
ATOM 548 C C . HIS A 1 72 ? -22.104 16.566 5.832 1.00 96.25 72 HIS A C 1
ATOM 550 O O . HIS A 1 72 ? -22.613 15.477 5.554 1.00 96.25 72 HIS A O 1
ATOM 556 N N . MET A 1 73 ? -22.598 17.372 6.766 1.00 95.62 73 MET A N 1
ATOM 557 C CA . MET A 1 73 ? -23.709 17.037 7.653 1.00 95.62 73 MET A CA 1
ATOM 558 C C . MET A 1 73 ? -24.860 18.019 7.442 1.00 95.62 73 MET A C 1
ATOM 560 O O . MET A 1 73 ? -24.760 19.186 7.809 1.00 95.62 73 MET A O 1
ATOM 564 N N . HIS A 1 74 ? -25.972 17.541 6.891 1.00 94.69 74 HIS A N 1
ATOM 565 C CA . HIS A 1 74 ? -27.177 18.346 6.714 1.00 94.69 74 HIS A CA 1
ATOM 566 C C . HIS A 1 74 ? -27.958 18.444 8.034 1.00 94.69 74 HIS A C 1
ATOM 568 O O . HIS A 1 74 ? -28.466 17.437 8.538 1.00 94.69 74 HIS A O 1
ATOM 574 N N . ASN A 1 75 ? -28.049 19.645 8.601 1.00 92.31 75 ASN A N 1
ATOM 575 C CA . ASN A 1 75 ? -28.708 19.923 9.873 1.00 92.31 75 ASN A CA 1
ATOM 576 C C . ASN A 1 75 ? -30.229 20.034 9.692 1.00 92.31 75 ASN A C 1
ATOM 578 O O . ASN A 1 75 ? -30.765 21.063 9.274 1.00 92.31 75 ASN A O 1
ATOM 582 N N . LEU A 1 76 ? -30.946 18.971 10.056 1.00 90.88 76 LEU A N 1
ATOM 583 C CA . LEU A 1 76 ? -32.401 18.889 9.909 1.00 90.88 76 LEU A CA 1
ATOM 584 C C . LEU A 1 76 ? -33.163 19.808 10.877 1.00 90.88 76 LEU A C 1
ATOM 586 O O . LEU A 1 76 ? -34.329 20.130 10.621 1.00 90.88 76 LEU A O 1
ATOM 590 N N . ASP A 1 77 ? -32.521 20.232 11.967 1.00 88.56 77 ASP A N 1
ATOM 591 C CA . ASP A 1 77 ? -33.137 21.074 12.992 1.00 88.56 77 ASP A CA 1
ATOM 592 C C . ASP A 1 77 ? -33.164 22.559 12.589 1.00 88.56 77 ASP A C 1
ATOM 594 O O . ASP A 1 77 ? -34.064 23.287 13.018 1.00 88.56 77 ASP A O 1
ATOM 598 N N . ALA A 1 78 ? -32.267 22.991 11.689 1.00 83.75 78 ALA A N 1
ATOM 599 C CA . ALA A 1 78 ? -32.119 24.388 11.257 1.00 83.75 78 ALA A CA 1
ATOM 600 C C . ALA A 1 78 ? -33.420 25.018 10.721 1.00 83.75 78 ALA A C 1
ATOM 602 O O . ALA A 1 78 ? -33.643 26.219 10.857 1.00 83.75 78 ALA A O 1
ATOM 603 N N . GLN A 1 79 ? -34.306 24.212 10.123 1.00 72.94 79 GLN A N 1
ATOM 604 C CA . GLN A 1 79 ? -35.578 24.677 9.551 1.00 72.94 79 GLN A CA 1
ATOM 605 C C . GLN A 1 79 ? -36.811 24.338 10.409 1.00 72.94 79 GLN A C 1
ATOM 607 O O . GLN A 1 79 ? -37.926 24.706 10.034 1.00 72.94 79 GLN A O 1
ATOM 612 N N . ARG A 1 80 ? -36.656 23.589 11.514 1.00 73.25 80 ARG A N 1
ATOM 613 C CA . ARG A 1 80 ? -37.774 22.883 12.176 1.00 73.25 80 ARG A CA 1
ATOM 614 C C . ARG A 1 80 ? -38.030 23.248 13.640 1.00 73.25 80 ARG A C 1
ATOM 616 O O . ARG A 1 80 ? -39.090 22.880 14.143 1.00 73.25 80 ARG A O 1
ATOM 623 N N . GLY A 1 81 ? -37.146 23.971 14.327 1.00 65.75 81 GLY A N 1
ATOM 624 C CA . GLY A 1 81 ? -37.358 24.295 15.743 1.00 65.75 81 GLY A CA 1
ATOM 625 C C . GLY A 1 81 ? -36.570 25.504 16.250 1.00 65.75 81 GLY A C 1
ATOM 626 O O . GLY A 1 81 ? -35.746 26.052 15.521 1.00 65.75 81 GLY A O 1
ATOM 627 N N . PRO A 1 82 ? -36.816 25.946 17.499 1.00 72.50 82 PRO A N 1
ATOM 628 C CA . PRO A 1 82 ? -35.982 26.939 18.162 1.00 72.50 82 PRO A CA 1
ATOM 629 C C . PRO A 1 82 ? -34.673 26.273 18.607 1.00 72.50 82 PRO A C 1
ATOM 631 O O . PRO A 1 82 ? -34.515 25.921 19.773 1.00 72.50 82 PRO A O 1
ATOM 634 N N . VAL A 1 83 ? -33.763 26.059 17.659 1.00 82.75 83 VAL A N 1
ATOM 635 C CA . VAL A 1 83 ? -32.407 25.581 17.939 1.00 82.75 83 VAL A CA 1
ATOM 636 C C . VAL A 1 83 ? -31.613 26.716 18.570 1.00 82.75 83 VAL A C 1
ATOM 638 O O . VAL A 1 83 ? -31.678 27.858 18.108 1.00 82.75 83 VAL A O 1
ATOM 641 N N . VAL A 1 84 ? -30.860 26.420 19.625 1.00 87.25 84 VAL A N 1
ATOM 642 C CA . VAL A 1 84 ? -29.968 27.383 20.275 1.00 87.25 84 VAL A CA 1
ATOM 643 C C . VAL A 1 84 ? -28.518 26.926 20.185 1.00 87.25 84 VAL A C 1
ATOM 645 O O . VAL A 1 84 ? -28.223 25.743 20.059 1.00 87.25 84 VAL A O 1
ATOM 648 N N . SER A 1 85 ? -27.582 27.866 20.342 1.00 87.75 85 SER A N 1
ATOM 649 C CA . SER A 1 85 ? -26.137 27.574 20.348 1.00 87.75 85 SER A CA 1
ATOM 650 C C . SER A 1 85 ? -25.753 26.431 21.292 1.00 87.75 85 SER A C 1
ATOM 652 O O . SER A 1 85 ? -24.848 25.659 20.992 1.00 87.75 85 SER A O 1
ATOM 654 N N . LYS A 1 86 ? -26.457 26.295 22.424 1.00 88.94 86 LYS A N 1
ATOM 655 C CA . LYS A 1 86 ? -26.163 25.262 23.417 1.00 88.94 86 LYS A CA 1
ATOM 656 C C . LYS A 1 86 ? -26.461 23.844 22.922 1.00 88.94 86 LYS A C 1
ATOM 658 O O . LYS A 1 86 ? -25.824 22.909 23.410 1.00 88.94 86 LYS A O 1
ATOM 663 N N . ASP A 1 87 ? -27.390 23.685 21.981 1.00 90.19 87 ASP A N 1
ATOM 664 C CA . ASP A 1 87 ? -27.722 22.385 21.393 1.00 90.19 87 ASP A CA 1
ATOM 665 C C . ASP A 1 87 ? -26.529 21.862 20.590 1.00 90.19 87 ASP A C 1
ATOM 667 O O . ASP A 1 87 ? -26.051 20.758 20.853 1.00 90.19 87 ASP A O 1
ATOM 671 N N . LEU A 1 88 ? -25.964 22.705 19.713 1.00 90.69 88 LEU A N 1
ATOM 672 C CA . LEU A 1 88 ? -24.761 22.373 18.949 1.00 90.69 88 LEU A CA 1
ATOM 673 C C . LEU A 1 88 ? -23.575 22.062 19.869 1.00 90.69 88 LEU A C 1
ATOM 675 O O . LEU A 1 88 ? -22.944 21.027 19.687 1.00 90.69 88 LEU A O 1
ATOM 679 N N . ASP A 1 89 ? -23.305 22.896 20.880 1.00 90.88 89 ASP A N 1
ATOM 680 C CA . ASP A 1 89 ? -22.191 22.667 21.816 1.00 90.88 89 ASP A CA 1
ATOM 681 C C . ASP A 1 89 ? -22.323 21.327 22.554 1.00 90.88 89 ASP A C 1
ATOM 683 O O . ASP A 1 89 ? -21.347 20.605 22.752 1.00 90.88 89 ASP A O 1
ATOM 687 N N . THR A 1 90 ? -23.539 20.996 22.998 1.00 91.19 90 THR A N 1
ATOM 688 C CA . THR A 1 90 ? -23.804 19.775 23.772 1.00 91.19 90 THR A CA 1
ATOM 689 C C . THR A 1 90 ? -23.696 18.537 22.888 1.00 91.19 90 THR A C 1
ATOM 691 O O . THR A 1 90 ? -23.090 17.542 23.291 1.00 91.19 90 THR A O 1
ATOM 694 N N . TRP A 1 91 ? -24.252 18.605 21.679 1.00 92.06 91 TRP A N 1
ATOM 695 C CA . TRP A 1 91 ? -24.146 17.541 20.690 1.00 92.06 91 TRP A CA 1
ATOM 696 C C . TRP A 1 91 ? -22.695 17.323 20.261 1.00 92.06 91 TRP A C 1
ATOM 698 O O . TRP A 1 91 ? -22.195 16.202 20.351 1.00 92.06 91 TRP A O 1
ATOM 708 N N . TRP A 1 92 ? -21.995 18.394 19.879 1.00 92.12 92 TRP A N 1
ATOM 709 C CA . TRP A 1 92 ? -20.612 18.328 19.424 1.00 92.12 92 TRP A CA 1
ATOM 710 C C . TRP A 1 92 ? -19.678 17.832 20.524 1.00 92.12 92 TRP A C 1
ATOM 712 O O . TRP A 1 92 ? -18.898 16.927 20.268 1.00 92.12 92 TRP A O 1
ATOM 722 N N . SER A 1 93 ? -19.833 18.291 21.770 1.00 90.94 93 SER A N 1
ATOM 723 C CA . SER A 1 93 ? -19.039 17.783 22.898 1.00 90.94 93 SER A CA 1
ATOM 724 C C . SER A 1 93 ? -19.195 16.267 23.086 1.00 90.94 93 SER A C 1
ATOM 726 O O . SER A 1 93 ? -18.216 15.561 23.331 1.00 90.94 93 SER A O 1
ATOM 728 N N . ALA A 1 94 ? -20.407 15.730 22.917 1.00 90.00 94 ALA A N 1
ATOM 729 C CA . ALA A 1 94 ? -20.634 14.289 22.989 1.00 90.00 94 ALA A CA 1
ATOM 730 C C . ALA A 1 94 ? -20.027 13.530 21.790 1.00 90.00 94 ALA A C 1
ATOM 732 O O . ALA A 1 94 ? -19.542 12.407 21.964 1.00 90.00 94 ALA A O 1
ATOM 733 N N . VAL A 1 95 ? -20.030 14.131 20.594 1.00 90.00 95 VAL A N 1
ATOM 734 C CA . VAL A 1 95 ? -19.359 13.599 19.397 1.00 90.00 95 VAL A CA 1
ATOM 735 C C . VAL A 1 95 ? -17.837 13.606 19.585 1.00 90.00 95 VAL A C 1
ATOM 737 O O . VAL A 1 95 ? -17.201 12.569 19.404 1.00 90.00 95 VAL A O 1
ATOM 740 N N . GLU A 1 96 ? -17.264 14.725 20.030 1.00 89.81 96 GLU A N 1
ATOM 741 C CA . GLU A 1 96 ? -15.837 14.901 20.316 1.00 89.81 96 GLU A CA 1
ATOM 742 C C . GLU A 1 96 ? -15.338 13.892 21.341 1.00 89.81 96 GLU A C 1
ATOM 744 O O . GLU A 1 96 ? -14.318 13.258 21.101 1.00 89.81 96 GLU A O 1
ATOM 749 N N . CYS A 1 97 ? -16.056 13.670 22.449 1.00 87.94 97 CYS A N 1
ATOM 750 C CA . CYS A 1 97 ? -15.655 12.663 23.434 1.00 87.94 97 CYS A CA 1
ATOM 751 C C . CYS A 1 97 ? -15.531 11.265 22.812 1.00 87.94 97 CYS A C 1
ATOM 753 O O . CYS A 1 97 ? -14.599 10.530 23.127 1.00 87.94 97 CYS A O 1
ATOM 755 N N . LYS A 1 98 ? -16.447 10.898 21.907 1.00 86.69 98 LYS A N 1
ATOM 756 C CA . LYS A 1 98 ? -16.399 9.604 21.213 1.00 86.69 98 LYS A CA 1
ATOM 757 C C . LYS A 1 98 ? -15.303 9.542 20.161 1.00 86.69 98 LYS A C 1
ATOM 759 O O . LYS A 1 98 ? -14.664 8.504 20.021 1.00 86.69 98 LYS A O 1
ATOM 764 N N . MET A 1 99 ? -15.052 10.640 19.456 1.00 89.62 99 MET A N 1
ATOM 765 C CA . MET A 1 99 ? -13.921 10.735 18.540 1.00 89.62 99 MET A CA 1
ATOM 766 C C . MET A 1 99 ? -12.595 10.637 19.292 1.00 89.62 99 MET A C 1
ATOM 768 O O . MET A 1 99 ? -11.750 9.850 18.883 1.00 89.62 99 MET A O 1
ATOM 772 N N . ALA A 1 100 ? -12.460 11.327 20.427 1.00 88.12 100 ALA A N 1
ATOM 773 C CA . ALA A 1 100 ? -11.292 11.306 21.305 1.00 88.12 100 ALA A CA 1
ATOM 774 C C . ALA A 1 100 ? -10.991 9.921 21.886 1.00 88.12 100 ALA A C 1
ATOM 776 O O . ALA A 1 100 ? -9.851 9.669 22.245 1.00 88.12 100 ALA A O 1
ATOM 777 N N . ASP A 1 101 ? -11.982 9.034 22.010 1.00 84.38 101 ASP A N 1
ATOM 778 C CA . ASP A 1 101 ? -11.752 7.643 22.414 1.00 84.3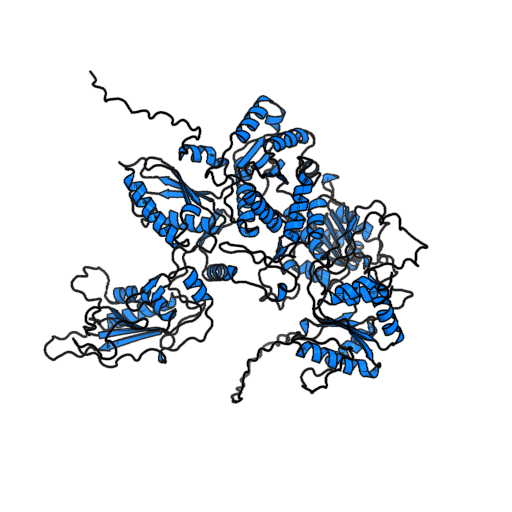8 101 ASP A CA 1
ATOM 779 C C . ASP A 1 101 ? -11.185 6.787 21.259 1.00 84.38 101 ASP A C 1
ATOM 781 O O . ASP A 1 101 ? -10.446 5.834 21.514 1.00 84.38 101 ASP A O 1
ATOM 785 N N . MET A 1 102 ? -11.508 7.116 19.997 1.00 86.44 102 MET A N 1
ATOM 786 C CA . MET A 1 102 ? -10.996 6.409 18.809 1.00 86.44 102 MET A CA 1
ATOM 787 C C . MET A 1 102 ? -9.551 6.769 18.469 1.00 86.44 102 MET A C 1
ATOM 789 O O . MET A 1 102 ? -8.801 5.922 17.979 1.00 86.44 102 MET A O 1
ATOM 793 N N . ILE A 1 103 ? -9.195 8.037 18.654 1.00 82.69 103 ILE A N 1
ATOM 794 C CA . ILE A 1 103 ? -7.826 8.539 18.524 1.00 82.69 103 ILE A CA 1
ATOM 795 C C . ILE A 1 103 ? -7.162 8.499 19.904 1.00 82.69 103 ILE A C 1
ATOM 797 O O . ILE A 1 103 ? -7.837 8.454 20.924 1.00 82.69 103 ILE A O 1
ATOM 801 N N . SER A 1 104 ? -5.839 8.509 20.005 1.00 69.44 104 SER A N 1
ATOM 802 C CA . SER A 1 104 ? -5.200 8.695 21.312 1.00 69.44 104 SER A CA 1
ATOM 803 C C . SER A 1 104 ? -5.583 10.073 21.887 1.00 69.44 104 SER A C 1
ATOM 805 O O . SER A 1 104 ? -5.141 11.086 21.350 1.00 69.44 104 SER A O 1
ATOM 807 N N . ARG A 1 105 ? -6.416 10.086 22.943 1.00 66.94 105 ARG A N 1
ATOM 808 C CA . ARG A 1 105 ? -7.131 11.215 23.597 1.00 66.94 105 ARG A CA 1
ATOM 809 C C . ARG A 1 105 ? -6.477 12.605 23.631 1.00 66.94 105 ARG A C 1
ATOM 811 O O . ARG A 1 105 ? -7.202 13.589 23.746 1.00 66.94 105 ARG A O 1
ATOM 818 N N . ASP A 1 106 ? -5.158 12.704 23.553 1.00 67.25 106 ASP A N 1
ATOM 819 C CA . ASP A 1 106 ? -4.413 13.934 23.824 1.00 67.25 106 ASP A CA 1
ATOM 820 C C . ASP A 1 106 ? -4.321 14.903 22.627 1.00 67.25 106 ASP A C 1
ATOM 822 O O . ASP A 1 106 ? -3.893 16.038 22.819 1.00 67.25 106 ASP A O 1
ATOM 826 N N . ASP A 1 107 ? -4.741 14.505 21.413 1.00 74.56 107 ASP A N 1
ATOM 827 C CA . ASP A 1 107 ? -4.490 15.302 20.195 1.00 74.56 107 ASP A CA 1
ATOM 828 C C . ASP A 1 107 ? -5.692 15.491 19.245 1.00 74.56 107 ASP A C 1
ATOM 830 O O . ASP A 1 107 ? -5.548 15.614 18.029 1.00 74.56 107 ASP A O 1
ATOM 834 N N . ILE A 1 108 ? -6.917 15.527 19.781 1.00 84.81 108 ILE A N 1
ATOM 835 C CA . ILE A 1 108 ? -8.148 15.629 18.970 1.00 84.81 108 ILE A CA 1
ATOM 836 C C . ILE A 1 108 ? -8.190 16.826 18.015 1.00 84.81 108 ILE A C 1
ATOM 838 O O . ILE A 1 108 ? -8.626 16.691 16.868 1.00 84.81 108 ILE A O 1
ATOM 842 N N . CYS A 1 109 ? -7.656 17.970 18.438 1.00 83.31 109 CYS A N 1
ATOM 843 C CA . CYS A 1 109 ? -7.610 19.192 17.636 1.00 83.31 109 CYS A CA 1
ATOM 844 C C . CYS A 1 109 ? -6.743 19.045 16.373 1.00 83.31 109 CYS A C 1
ATOM 846 O O . CYS A 1 109 ? -6.916 19.786 15.405 1.00 83.31 109 CYS A O 1
ATOM 848 N N . ASN A 1 110 ? -5.817 18.082 16.342 1.00 86.62 110 ASN A N 1
ATOM 849 C CA . ASN A 1 110 ? -5.025 17.800 15.152 1.00 86.62 110 ASN A CA 1
ATOM 850 C C . ASN A 1 110 ? -5.745 16.898 14.146 1.00 86.62 110 ASN A C 1
ATOM 852 O O . ASN A 1 110 ? -5.245 16.757 13.032 1.00 86.62 110 ASN A O 1
ATOM 856 N N . TYR A 1 111 ? -6.917 16.345 14.452 1.00 90.12 111 TYR A N 1
ATOM 857 C CA . TYR A 1 111 ? -7.635 15.465 13.524 1.00 90.12 111 TYR A CA 1
ATOM 858 C C . TYR A 1 111 ? -8.904 16.071 12.944 1.00 90.12 111 TYR A C 1
ATOM 860 O O . TYR A 1 111 ? -9.284 15.683 11.839 1.00 90.12 111 TYR A O 1
ATOM 868 N N . PHE A 1 112 ? -9.523 17.019 13.646 1.00 91.94 112 PHE A N 1
ATOM 869 C CA . PHE A 1 112 ? -10.867 17.483 13.331 1.00 91.94 112 PHE A CA 1
ATOM 870 C C . PHE A 1 112 ? -10.976 19.003 13.315 1.00 91.94 112 PHE A C 1
ATOM 872 O O . PHE A 1 112 ? -10.571 19.666 14.267 1.00 91.94 112 PHE A O 1
ATOM 879 N N . ASP A 1 113 ? -11.617 19.535 12.276 1.00 91.81 113 ASP A N 1
ATOM 880 C CA . ASP A 1 113 ? -12.014 20.940 12.203 1.00 91.81 113 ASP A CA 1
ATOM 881 C C . ASP A 1 113 ? -13.493 21.033 11.807 1.00 91.81 113 ASP A C 1
ATOM 883 O O . ASP A 1 113 ? -13.860 20.722 10.670 1.00 91.81 113 ASP A O 1
ATOM 887 N N . LEU A 1 114 ? -14.351 21.441 12.749 1.00 92.62 114 LEU A N 1
ATOM 888 C CA . LEU A 1 114 ? -15.778 21.666 12.506 1.00 92.62 114 LEU A CA 1
ATOM 889 C C . LEU A 1 114 ? -16.026 23.103 12.026 1.00 92.62 114 LEU A C 1
ATOM 891 O O . LEU A 1 114 ? -15.553 24.068 12.627 1.00 92.62 114 LEU A O 1
ATOM 895 N N . VAL A 1 115 ? -16.833 23.245 10.977 1.00 93.00 115 VAL A N 1
ATOM 896 C CA . VAL A 1 115 ? -17.292 24.520 10.424 1.00 93.00 115 VAL A CA 1
ATOM 897 C C . VAL A 1 115 ? -18.814 24.536 10.348 1.00 93.00 115 VAL A C 1
ATOM 899 O O . VAL A 1 115 ? -19.423 23.671 9.719 1.00 93.00 115 VAL A O 1
ATOM 902 N N . GLY A 1 116 ? -19.411 25.575 10.926 1.00 90.75 116 GLY A N 1
ATOM 903 C CA . GLY A 1 116 ? -20.844 25.854 10.867 1.00 90.75 116 GLY A CA 1
ATOM 904 C C . GLY A 1 116 ? -21.391 26.328 12.212 1.00 90.75 116 GLY A C 1
ATOM 905 O O . GLY A 1 116 ? -20.733 26.198 13.243 1.00 90.75 116 GLY A O 1
ATOM 906 N N . ASN A 1 117 ? -22.584 26.910 12.183 1.00 90.38 117 ASN A N 1
ATOM 907 C CA . ASN A 1 117 ? -23.326 27.377 13.351 1.00 90.38 117 ASN A CA 1
ATOM 908 C C . ASN A 1 117 ? -24.597 26.546 13.562 1.00 90.38 117 ASN A C 1
ATOM 910 O O . ASN A 1 117 ? -25.043 25.817 12.681 1.00 90.38 117 ASN A O 1
ATOM 914 N N . TYR A 1 118 ? -25.201 26.667 14.744 1.00 88.94 118 TYR A N 1
ATOM 915 C CA . TYR A 1 118 ? -26.385 25.891 15.135 1.00 88.94 118 TYR A CA 1
ATOM 916 C C . TYR A 1 118 ? -27.610 26.131 14.230 1.00 88.94 118 TYR A C 1
ATOM 918 O O . TYR A 1 118 ? -28.474 25.262 14.125 1.00 88.94 118 TYR A O 1
ATOM 926 N N . ASP A 1 119 ? -27.689 27.295 13.585 1.00 88.94 119 ASP A N 1
ATOM 927 C CA . ASP A 1 119 ? -28.749 27.710 12.663 1.00 88.94 119 ASP A CA 1
ATOM 928 C C . ASP A 1 119 ? -28.378 27.536 11.181 1.00 88.94 119 ASP A C 1
ATOM 930 O O . ASP A 1 119 ? -29.197 27.819 10.303 1.00 88.94 119 ASP A O 1
ATOM 934 N N . ASP A 1 120 ? -27.178 27.030 10.888 1.00 91.50 120 ASP A N 1
ATOM 935 C CA . ASP A 1 120 ? -26.781 26.725 9.520 1.00 91.50 120 ASP A CA 1
ATOM 936 C C . ASP A 1 120 ? -27.468 25.433 9.035 1.00 91.50 120 ASP A C 1
ATOM 938 O O . ASP A 1 120 ? -27.574 24.462 9.796 1.00 91.50 120 ASP A O 1
ATOM 942 N N . PRO A 1 121 ? -27.906 25.379 7.760 1.00 92.31 121 PRO A N 1
ATOM 943 C CA . PRO A 1 121 ? -28.502 24.176 7.178 1.00 92.31 121 PRO A CA 1
ATOM 944 C C . PRO A 1 121 ? -27.486 23.046 6.993 1.00 92.31 121 PRO A C 1
ATOM 946 O O . PRO A 1 121 ? -27.882 21.885 6.943 1.00 92.31 121 PRO A O 1
ATOM 949 N N . ASP A 1 122 ? -26.198 23.374 6.902 1.00 94.44 122 ASP A N 1
ATOM 950 C CA . ASP A 1 122 ? -25.126 22.426 6.636 1.00 94.44 122 ASP A CA 1
ATOM 951 C C . ASP A 1 122 ? -23.939 22.700 7.569 1.00 94.44 122 ASP A C 1
ATOM 953 O O . ASP A 1 122 ? -23.522 23.844 7.767 1.00 94.44 122 ASP A O 1
ATOM 957 N N . LEU A 1 123 ? -23.383 21.629 8.128 1.00 95.19 123 LEU A N 1
ATOM 958 C CA . LEU A 1 123 ? -22.168 21.614 8.936 1.00 95.19 123 LEU A CA 1
ATOM 959 C C . LEU A 1 123 ? -21.097 20.797 8.202 1.00 95.19 123 LEU A C 1
ATOM 961 O O . LEU A 1 123 ? -21.400 19.809 7.531 1.00 95.19 123 LEU A O 1
ATOM 965 N N . TYR A 1 124 ? -19.832 21.178 8.349 1.00 95.50 124 TYR A N 1
ATOM 966 C CA . TYR A 1 124 ? -18.707 20.519 7.685 1.00 95.50 124 TYR A CA 1
ATOM 967 C C . TYR A 1 124 ? -17.654 20.117 8.702 1.00 95.50 124 TYR A C 1
ATOM 969 O O . TYR A 1 124 ? -17.174 20.956 9.454 1.00 95.50 124 TYR A O 1
ATOM 977 N N . LEU A 1 125 ? -17.265 18.848 8.695 1.00 95.12 125 LEU A N 1
ATOM 978 C CA . LEU A 1 125 ? -16.177 18.336 9.514 1.00 95.12 125 LEU A CA 1
ATOM 979 C C . LEU A 1 125 ? -15.017 17.908 8.613 1.00 95.12 125 LEU A C 1
ATOM 981 O O . LEU A 1 125 ? -15.144 16.955 7.845 1.00 95.12 125 LEU A O 1
ATOM 985 N N . PHE A 1 126 ? -13.884 18.594 8.713 1.00 94.44 126 PHE A N 1
ATOM 986 C CA . PHE A 1 126 ? -12.645 18.179 8.058 1.00 94.44 126 PHE A CA 1
ATOM 987 C C . PHE A 1 126 ? -11.938 17.148 8.932 1.00 94.44 126 PHE A C 1
ATOM 989 O O . PHE A 1 126 ? -11.784 17.358 10.133 1.00 94.44 126 PHE A O 1
ATOM 996 N N . VAL A 1 127 ? -11.519 16.039 8.327 1.00 94.31 127 VAL A N 1
ATOM 997 C CA . VAL A 1 127 ? -10.931 14.883 9.008 1.00 94.31 127 VAL A CA 1
ATOM 998 C C . VAL A 1 127 ? -9.543 14.603 8.435 1.00 94.31 127 VAL A C 1
ATOM 1000 O O . VAL A 1 127 ? -9.398 14.339 7.240 1.00 94.31 127 VAL A O 1
ATOM 1003 N N . LYS A 1 128 ? -8.510 14.626 9.282 1.00 92.50 128 LYS A N 1
ATOM 1004 C CA . LYS A 1 128 ? -7.163 14.125 8.956 1.00 92.50 128 LYS A CA 1
ATOM 1005 C C . LYS A 1 128 ? -7.146 12.596 9.065 1.00 92.50 128 LYS A C 1
ATOM 1007 O O . LYS A 1 128 ? -7.805 12.040 9.933 1.00 92.50 128 LYS A O 1
ATOM 1012 N N . THR A 1 129 ? -6.357 11.914 8.241 1.00 92.56 129 THR A N 1
ATOM 1013 C CA . THR A 1 129 ? -6.021 10.491 8.438 1.00 92.56 129 THR A CA 1
ATOM 1014 C C . THR A 1 129 ? -5.418 10.248 9.816 1.00 92.56 129 THR A C 1
ATOM 1016 O O . THR A 1 129 ? -4.580 11.035 10.260 1.00 92.56 129 THR A O 1
ATOM 1019 N N . ALA A 1 130 ? -5.799 9.144 10.453 1.00 92.50 130 ALA A N 1
ATOM 1020 C CA . ALA A 1 130 ? -5.219 8.693 11.712 1.00 92.50 130 ALA A CA 1
ATOM 1021 C C . ALA A 1 130 ? -3.793 8.142 11.540 1.00 92.50 130 ALA A C 1
ATOM 1023 O O . ALA A 1 130 ? -3.411 7.693 10.463 1.00 92.50 130 ALA A O 1
ATOM 1024 N N . GLU A 1 131 ? -3.011 8.133 12.618 1.00 89.88 131 GLU A N 1
ATOM 1025 C CA . GLU A 1 131 ? -1.672 7.514 12.652 1.00 89.88 131 GLU A CA 1
ATOM 1026 C C . GLU A 1 131 ? -1.715 6.001 12.919 1.00 89.88 131 GLU A C 1
ATOM 1028 O O . GLU A 1 131 ? -0.710 5.307 12.775 1.00 89.88 131 GLU A O 1
ATOM 1033 N N . HIS A 1 132 ? -2.880 5.487 13.310 1.00 90.50 132 HIS A N 1
ATOM 1034 C CA . HIS A 1 132 ? -3.135 4.081 13.589 1.00 90.50 132 HIS A CA 1
ATOM 1035 C C . HIS A 1 132 ? -4.571 3.708 13.212 1.00 90.50 132 HIS A C 1
ATOM 1037 O O . HIS A 1 132 ? -5.397 4.582 12.952 1.00 90.50 132 HIS A O 1
ATOM 1043 N N . LEU A 1 133 ? -4.882 2.408 13.187 1.00 93.44 133 LEU A N 1
ATOM 1044 C CA . LEU A 1 133 ? -6.227 1.946 12.857 1.00 93.44 133 LEU A CA 1
ATOM 1045 C C . LEU A 1 133 ? -7.224 2.428 13.911 1.00 93.44 133 LEU A C 1
ATOM 1047 O O . LEU A 1 133 ? -7.105 2.097 15.093 1.00 93.44 133 LEU A O 1
ATOM 1051 N N . CYS A 1 134 ? -8.206 3.216 13.482 1.00 93.94 134 CYS A N 1
ATOM 1052 C CA . CYS A 1 134 ? -9.288 3.674 14.338 1.00 93.94 134 CYS A CA 1
ATOM 1053 C C . CYS A 1 134 ? -10.409 2.635 14.356 1.00 93.94 134 CYS A C 1
ATOM 1055 O O . CYS A 1 134 ? -10.871 2.158 13.315 1.00 93.94 134 CYS A O 1
ATOM 1057 N N . THR A 1 135 ? -10.862 2.302 15.560 1.00 94.25 135 THR A N 1
ATOM 1058 C CA . THR A 1 135 ? -11.965 1.373 15.819 1.00 94.25 135 THR A CA 1
ATOM 1059 C C . THR A 1 135 ? -12.905 2.046 16.808 1.00 94.25 135 THR A C 1
ATOM 1061 O O . THR A 1 135 ? -12.452 2.535 17.842 1.00 94.25 135 THR A O 1
ATOM 1064 N N . LEU A 1 136 ? -14.194 2.097 16.477 1.00 91.94 136 LEU A N 1
ATOM 1065 C CA . LEU A 1 136 ? -15.232 2.712 17.303 1.00 91.94 136 LEU A CA 1
ATOM 1066 C C . LEU A 1 136 ? -15.494 1.910 18.571 1.00 91.94 136 LEU A C 1
ATOM 1068 O O . LEU A 1 136 ? -15.532 2.466 19.666 1.00 91.94 136 LEU A O 1
ATOM 1072 N N . GLU A 1 137 ? -15.662 0.601 18.413 1.00 92.06 137 GLU A N 1
ATOM 1073 C CA . GLU A 1 137 ? -15.873 -0.318 19.519 1.00 92.06 137 GLU A CA 1
ATOM 1074 C C . GLU A 1 137 ? -15.144 -1.625 19.233 1.00 92.06 137 GLU A C 1
ATOM 1076 O O . GLU A 1 137 ? -15.398 -2.304 18.241 1.00 92.06 137 GLU A O 1
ATOM 1081 N N . TYR A 1 138 ? -14.210 -1.985 20.109 1.00 93.94 138 TYR A N 1
ATOM 1082 C CA . TYR A 1 138 ? -13.462 -3.231 19.966 1.00 93.94 138 TYR A CA 1
ATOM 1083 C C . TYR A 1 138 ? -14.288 -4.457 20.356 1.00 93.94 138 TYR A C 1
ATOM 1085 O O . TYR A 1 138 ? -13.877 -5.567 20.056 1.00 93.94 138 TYR A O 1
ATOM 1093 N N . HIS A 1 139 ? -15.407 -4.294 21.073 1.00 94.75 139 HIS A N 1
ATOM 1094 C CA . HIS A 1 139 ? -16.182 -5.406 21.648 1.00 94.75 139 HIS A CA 1
ATOM 1095 C C . HIS A 1 139 ? -15.347 -6.340 22.538 1.00 94.75 139 HIS A C 1
ATOM 1097 O O . HIS A 1 139 ? -15.644 -7.527 22.691 1.00 94.75 139 HIS A O 1
ATOM 1103 N N . SER A 1 140 ? -14.302 -5.789 23.155 1.00 94.81 140 SER A N 1
ATOM 1104 C CA . SER A 1 140 ? -13.360 -6.490 24.021 1.00 94.81 140 SER A CA 1
ATOM 1105 C C . SER A 1 140 ? -13.057 -5.668 25.270 1.00 94.81 140 SER A C 1
ATOM 1107 O O . SER A 1 140 ? -13.201 -4.443 25.302 1.00 94.81 140 SER A O 1
ATOM 1109 N N . ARG A 1 141 ? -12.708 -6.367 26.348 1.00 95.31 141 ARG A N 1
ATOM 1110 C CA . ARG A 1 141 ? -12.583 -5.807 27.696 1.00 95.31 141 ARG A CA 1
ATOM 1111 C C . ARG A 1 141 ? -11.413 -6.435 28.432 1.00 95.31 141 ARG A C 1
A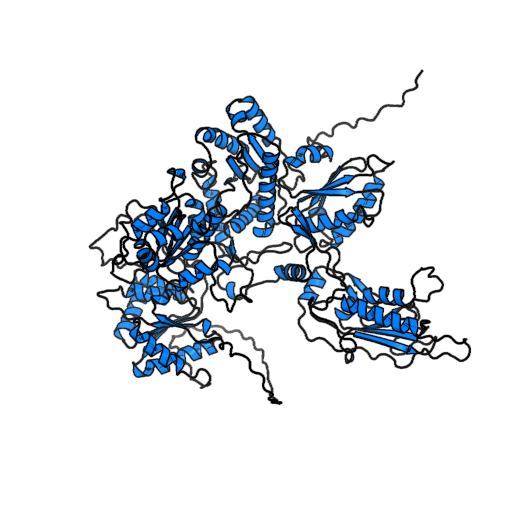TOM 1113 O O . ARG A 1 141 ? -10.974 -7.523 28.066 1.00 95.31 141 ARG A O 1
ATOM 1120 N N . LEU A 1 142 ? -10.969 -5.754 29.484 1.00 94.00 142 LEU A N 1
ATOM 1121 C CA . LEU A 1 142 ? -10.018 -6.253 30.474 1.00 94.00 142 LEU A CA 1
ATOM 1122 C C . LEU A 1 142 ? -10.594 -6.099 31.892 1.00 94.00 142 LEU A C 1
ATOM 1124 O O . LEU A 1 142 ? -11.357 -5.156 32.148 1.00 94.00 142 LEU A O 1
ATOM 1128 N N . PRO A 1 143 ? -10.255 -7.007 32.821 1.00 93.25 143 PRO A N 1
ATOM 1129 C CA . PRO A 1 143 ? -10.751 -6.965 34.182 1.00 93.25 143 PRO A CA 1
ATOM 1130 C C . PRO A 1 143 ? -9.907 -6.007 35.031 1.00 93.25 143 PRO A C 1
ATOM 1132 O O . PRO A 1 143 ? -8.704 -5.834 34.823 1.00 93.25 143 PRO A O 1
ATOM 1135 N N . THR A 1 144 ? -10.549 -5.385 36.009 1.00 89.00 144 THR A N 1
ATOM 1136 C CA . THR A 1 144 ? -9.916 -4.742 37.163 1.00 89.00 144 THR A CA 1
ATOM 1137 C C . THR A 1 144 ? -10.311 -5.517 38.419 1.00 89.00 144 THR A C 1
ATOM 1139 O O . THR A 1 144 ? -11.071 -6.479 38.341 1.00 89.00 144 THR A O 1
ATOM 1142 N N . ASP A 1 145 ? -9.810 -5.120 39.589 1.00 86.31 145 ASP A N 1
ATOM 1143 C CA . ASP A 1 145 ? -10.173 -5.803 40.837 1.00 86.31 145 ASP A CA 1
ATOM 1144 C C . ASP A 1 145 ? -11.672 -5.695 41.178 1.00 86.31 145 ASP A C 1
ATOM 1146 O O . ASP A 1 145 ? -12.172 -6.510 41.944 1.00 86.31 145 ASP A O 1
ATOM 1150 N N . THR A 1 146 ? -12.392 -4.722 40.607 1.00 84.25 146 THR A N 1
ATOM 1151 C CA . THR A 1 146 ? -13.792 -4.404 40.957 1.00 84.25 146 THR A CA 1
ATOM 1152 C C . THR A 1 146 ? -14.737 -4.276 39.757 1.00 84.25 146 THR A C 1
ATOM 1154 O O . THR A 1 146 ? -15.926 -4.014 39.920 1.00 84.25 146 THR A O 1
ATOM 1157 N N . ALA A 1 147 ? -14.226 -4.339 38.524 1.00 86.06 147 ALA A N 1
ATOM 1158 C CA . ALA A 1 147 ? -15.021 -4.081 37.326 1.00 86.06 147 ALA A CA 1
ATOM 1159 C C . ALA A 1 147 ? -14.347 -4.611 36.051 1.00 86.06 147 ALA A C 1
ATOM 1161 O O . ALA A 1 147 ? -13.331 -5.298 36.071 1.00 86.06 147 ALA A O 1
ATOM 1162 N N . THR A 1 148 ? -14.918 -4.255 34.901 1.00 90.69 148 THR A N 1
ATOM 1163 C CA . THR A 1 148 ? -14.276 -4.394 33.590 1.00 90.69 148 THR A CA 1
ATOM 1164 C C . THR A 1 148 ? -14.246 -3.047 32.891 1.00 90.69 148 THR A C 1
ATOM 1166 O O . THR A 1 148 ? -15.141 -2.219 33.083 1.00 90.69 148 THR A O 1
ATOM 1169 N N . HIS A 1 149 ? -13.237 -2.835 32.054 1.00 92.06 149 HIS A N 1
ATOM 1170 C CA . HIS A 1 149 ? -13.127 -1.653 31.204 1.00 92.06 149 HIS A CA 1
ATOM 1171 C C . HIS A 1 149 ? -12.871 -2.063 29.754 1.00 92.06 149 HIS A C 1
ATOM 1173 O O . HIS A 1 149 ? -12.390 -3.164 29.482 1.00 92.06 149 HIS A O 1
ATOM 1179 N N . GLU A 1 150 ? -13.241 -1.185 28.828 1.00 91.12 150 GLU A N 1
ATOM 1180 C CA . GLU A 1 150 ? -12.984 -1.367 27.400 1.00 91.12 150 GLU A CA 1
ATOM 1181 C C . GLU A 1 150 ? -11.495 -1.228 27.094 1.00 91.12 150 GLU A C 1
ATOM 1183 O O . GLU A 1 150 ? -10.771 -0.457 27.729 1.00 91.12 150 GLU A O 1
ATOM 1188 N N . VAL A 1 151 ? -11.035 -2.021 26.132 1.00 91.94 151 VAL A N 1
ATOM 1189 C CA . VAL A 1 151 ? -9.640 -2.015 25.691 1.00 91.94 151 VAL A CA 1
ATOM 1190 C C . VAL A 1 151 ? -9.334 -0.787 24.835 1.00 91.94 151 VAL A C 1
ATOM 1192 O O . VAL A 1 151 ? -10.168 -0.323 24.063 1.00 91.94 151 VAL A O 1
ATOM 1195 N N . THR A 1 152 ? -8.107 -0.283 24.947 1.00 91.25 152 THR A N 1
ATOM 1196 C CA . THR A 1 152 ? -7.561 0.745 24.050 1.00 91.25 152 THR A CA 1
ATOM 1197 C C . THR A 1 152 ? -6.841 0.097 22.867 1.00 91.25 152 THR A C 1
ATOM 1199 O O . THR A 1 152 ? -6.491 -1.084 22.927 1.00 91.25 152 THR A O 1
ATOM 1202 N N . TYR A 1 153 ? -6.525 0.882 21.831 1.00 90.75 153 TYR A N 1
ATOM 1203 C CA . TYR A 1 153 ? -5.705 0.443 20.692 1.00 90.75 153 TYR A CA 1
ATOM 1204 C C . TYR A 1 153 ? -4.428 -0.302 21.129 1.00 90.75 153 TYR A C 1
ATOM 1206 O O . TYR A 1 153 ? -4.163 -1.421 20.688 1.00 90.75 153 TYR A O 1
ATOM 1214 N N . GLN A 1 154 ? -3.667 0.272 22.068 1.00 90.69 154 GLN A N 1
ATOM 1215 C CA . GLN A 1 154 ? -2.424 -0.331 22.560 1.00 90.69 154 GLN A CA 1
ATOM 1216 C C . GLN A 1 154 ? -2.659 -1.643 23.318 1.00 90.69 154 GLN A C 1
ATOM 1218 O O . GLN A 1 154 ? -1.862 -2.574 23.195 1.00 90.69 154 GLN A O 1
ATOM 1223 N N . SER A 1 155 ? -3.733 -1.731 24.107 1.00 92.62 155 SER A N 1
ATOM 1224 C CA . SER A 1 155 ? -4.089 -2.968 24.808 1.00 92.62 155 SER A CA 1
ATOM 1225 C C . SER A 1 155 ? -4.459 -4.068 23.819 1.00 92.62 155 SER A C 1
ATOM 1227 O O . SER A 1 155 ? -4.000 -5.195 23.969 1.00 92.62 155 SER A O 1
ATOM 1229 N N . VAL A 1 156 ? -5.217 -3.740 22.772 1.00 93.88 156 VAL A N 1
ATOM 1230 C CA . VAL A 1 156 ? -5.590 -4.698 21.725 1.00 93.88 156 VAL A CA 1
ATOM 1231 C C . VAL A 1 156 ? -4.371 -5.205 20.969 1.00 93.88 156 VAL A C 1
ATOM 1233 O O . VAL A 1 156 ? -4.239 -6.413 20.802 1.00 93.88 156 VAL A O 1
ATOM 1236 N N . LEU A 1 157 ? -3.440 -4.329 20.579 1.00 92.31 157 LEU A N 1
ATOM 1237 C CA . LEU A 1 157 ? -2.186 -4.762 19.954 1.00 92.31 157 LEU A CA 1
ATOM 1238 C C . LEU A 1 157 ? -1.422 -5.767 20.823 1.00 92.31 157 LEU A C 1
ATOM 1240 O O . LEU A 1 157 ? -0.899 -6.757 20.315 1.00 92.31 157 LEU A O 1
ATOM 1244 N N . LYS A 1 158 ? -1.370 -5.544 22.142 1.00 92.62 158 LYS A N 1
ATOM 1245 C CA . LYS A 1 158 ? -0.740 -6.488 23.077 1.00 92.62 158 LYS A CA 1
ATOM 1246 C C . LYS A 1 158 ? -1.483 -7.823 23.129 1.00 92.62 158 LYS A C 1
ATOM 1248 O O . LYS A 1 158 ? -0.837 -8.861 23.164 1.00 92.62 158 LYS A O 1
ATOM 1253 N N . LEU A 1 159 ? -2.815 -7.810 23.110 1.00 93.19 159 LEU A N 1
ATOM 1254 C CA . LEU A 1 159 ? -3.620 -9.036 23.112 1.00 93.19 159 LEU A CA 1
ATOM 1255 C C . LEU A 1 159 ? -3.430 -9.851 21.828 1.00 93.19 159 LEU A C 1
ATOM 1257 O O . LEU A 1 159 ? -3.208 -11.055 21.900 1.00 93.19 159 LEU A O 1
ATOM 1261 N N . LEU A 1 160 ? -3.449 -9.194 20.665 1.00 92.75 160 LEU A N 1
ATOM 1262 C CA . LEU A 1 160 ? -3.285 -9.852 19.364 1.00 92.75 160 LEU A CA 1
ATOM 1263 C C . LEU A 1 160 ? -1.877 -10.441 19.162 1.00 92.75 160 LEU A C 1
ATOM 1265 O O . LEU A 1 160 ? -1.710 -11.385 18.396 1.00 92.75 160 LEU A O 1
ATOM 1269 N N . THR A 1 161 ? -0.860 -9.891 19.833 1.00 89.62 161 THR A N 1
ATOM 1270 C CA . THR A 1 161 ? 0.545 -10.331 19.715 1.00 89.62 161 THR A CA 1
ATOM 1271 C C . THR A 1 161 ? 0.949 -11.387 20.739 1.00 89.62 161 THR A C 1
ATOM 1273 O O . THR A 1 161 ? 2.005 -12.009 20.596 1.00 89.62 161 THR A O 1
ATOM 1276 N N . GLN A 1 162 ? 0.132 -11.613 21.771 1.00 85.31 162 GLN A N 1
ATOM 1277 C CA . GLN A 1 162 ? 0.403 -12.622 22.788 1.00 85.31 162 GLN A CA 1
ATOM 1278 C C . GLN A 1 162 ? 0.333 -14.031 22.196 1.00 85.31 162 GLN A C 1
ATOM 1280 O O . GLN A 1 162 ? -0.734 -14.517 21.822 1.00 85.31 162 GLN A O 1
ATOM 1285 N N . LYS A 1 163 ? 1.485 -14.706 22.184 1.00 78.00 163 LYS A N 1
ATOM 1286 C CA . LYS A 1 163 ? 1.618 -16.136 21.891 1.00 78.00 163 LYS A CA 1
ATOM 1287 C C . LYS A 1 163 ? 1.662 -16.922 23.204 1.00 78.00 163 LYS A C 1
ATOM 1289 O O . LYS A 1 163 ? 2.271 -16.465 24.170 1.00 78.00 163 LYS A O 1
ATOM 1294 N N . GLY A 1 164 ? 1.042 -18.097 23.245 1.00 74.06 164 GLY A N 1
ATOM 1295 C CA . GLY A 1 164 ? 1.052 -18.971 24.420 1.00 74.06 164 GLY A CA 1
ATOM 1296 C C . GLY A 1 164 ? 0.079 -20.138 24.289 1.00 74.06 164 GLY A C 1
ATOM 1297 O O . GLY A 1 164 ? -0.677 -20.206 23.322 1.00 74.06 164 GLY A O 1
ATOM 1298 N N . GLU A 1 165 ? 0.108 -21.045 25.263 1.00 69.19 165 GLU A N 1
ATOM 1299 C CA . GLU A 1 165 ? -0.873 -22.127 25.376 1.00 69.19 165 GLU A CA 1
ATOM 1300 C C . GLU A 1 165 ? -2.158 -21.629 26.050 1.00 69.19 165 GLU A C 1
ATOM 1302 O O . GLU A 1 165 ? -2.140 -20.721 26.885 1.00 69.19 165 GLU A O 1
ATOM 1307 N N . MET A 1 166 ? -3.287 -22.209 25.647 1.00 79.25 166 MET A N 1
ATOM 1308 C CA . MET A 1 166 ? -4.588 -21.974 26.269 1.00 79.25 166 MET A CA 1
ATOM 1309 C C . MET A 1 166 ? -4.636 -22.685 27.621 1.00 79.25 166 MET A C 1
ATOM 1311 O O . MET A 1 166 ? -4.397 -23.891 27.685 1.00 79.25 166 MET A O 1
ATOM 1315 N N . ASN A 1 167 ? -5.000 -21.965 28.680 1.00 81.81 167 ASN A N 1
ATOM 1316 C CA . ASN A 1 167 ? -5.213 -22.581 29.987 1.00 81.81 167 ASN A CA 1
ATOM 1317 C C . ASN A 1 167 ? -6.516 -23.391 29.976 1.00 81.81 167 ASN A C 1
ATOM 1319 O O . ASN A 1 167 ? -7.464 -23.070 29.254 1.00 81.81 167 ASN A O 1
ATOM 1323 N N . THR A 1 168 ? -6.598 -24.407 30.828 1.00 82.12 168 THR A N 1
ATOM 1324 C CA . THR A 1 168 ? -7.851 -25.140 31.073 1.00 82.12 168 THR A CA 1
ATOM 1325 C C . THR A 1 168 ? -8.596 -24.585 32.285 1.00 82.12 168 THR A C 1
ATOM 1327 O O . THR A 1 168 ? -8.017 -23.915 33.140 1.00 82.12 168 THR A O 1
ATOM 1330 N N . LEU A 1 169 ? -9.891 -24.899 32.415 1.00 89.81 169 LEU A N 1
ATOM 1331 C CA . LEU A 1 169 ? -10.677 -24.515 33.599 1.00 89.81 169 LEU A CA 1
ATOM 1332 C C . LEU A 1 169 ? -10.094 -25.035 34.928 1.00 89.81 169 LEU A C 1
ATOM 1334 O O . LEU A 1 169 ? -10.398 -24.472 35.975 1.00 89.81 169 LEU A O 1
ATOM 1338 N N . ASN A 1 170 ? -9.253 -26.074 34.897 1.00 85.69 170 ASN A N 1
ATOM 1339 C CA . ASN A 1 170 ? -8.619 -26.656 36.085 1.00 85.69 170 ASN A CA 1
ATOM 1340 C C . ASN A 1 170 ? -7.564 -25.743 36.724 1.00 85.69 170 ASN A C 1
ATOM 1342 O O . ASN A 1 170 ? -7.183 -25.957 37.871 1.00 85.69 170 ASN A O 1
ATOM 1346 N N . GLU A 1 171 ? -7.082 -24.749 35.982 1.00 84.38 171 GLU A N 1
ATOM 1347 C CA . GLU A 1 171 ? -6.075 -23.791 36.446 1.00 84.38 171 GLU A CA 1
ATOM 1348 C C . GLU A 1 171 ? -6.703 -22.552 37.099 1.00 84.38 171 GLU A C 1
ATOM 1350 O O . GLU A 1 171 ? -5.989 -21.688 37.609 1.00 84.38 171 GLU A O 1
ATOM 1355 N N . LEU A 1 172 ? -8.036 -22.453 37.085 1.00 90.81 172 LEU A N 1
ATOM 1356 C CA . LEU A 1 172 ? -8.765 -21.374 37.738 1.00 90.81 172 LEU A CA 1
ATOM 1357 C C . LEU A 1 172 ? -8.853 -21.593 39.259 1.00 90.81 172 LEU A C 1
ATOM 1359 O O . LEU A 1 172 ? -8.735 -22.728 39.734 1.00 90.81 172 LEU A O 1
ATOM 1363 N N . PRO A 1 173 ? -9.101 -20.525 40.044 1.00 88.12 173 PRO A N 1
ATOM 1364 C CA . PRO A 1 173 ? -9.389 -20.653 41.468 1.00 88.12 173 PRO A CA 1
ATOM 1365 C C . PRO A 1 173 ? -10.491 -21.684 41.743 1.00 88.12 173 PRO A C 1
ATOM 1367 O O . PRO A 1 173 ? -11.458 -21.800 40.995 1.00 88.12 173 PRO A O 1
ATOM 1370 N N . GLN A 1 174 ? -10.377 -22.441 42.835 1.00 87.94 174 GLN A N 1
ATOM 1371 C CA . GLN A 1 174 ? -11.397 -23.445 43.134 1.00 87.94 174 GLN A CA 1
ATOM 1372 C C . GLN A 1 174 ? -12.749 -22.792 43.438 1.00 87.94 174 GLN A C 1
ATOM 1374 O O . GLN A 1 174 ? -12.850 -21.867 44.242 1.00 87.94 174 GLN A O 1
ATOM 1379 N N . VAL A 1 175 ? -13.794 -23.309 42.793 1.00 90.50 175 VAL A N 1
ATOM 1380 C CA . VAL A 1 175 ? -15.180 -22.902 43.036 1.00 90.50 175 VAL A CA 1
ATOM 1381 C C . VAL A 1 175 ? -15.680 -23.599 44.308 1.00 90.50 175 VAL A C 1
ATOM 1383 O O . VAL A 1 175 ? -15.588 -24.830 44.371 1.00 90.50 175 VAL A O 1
ATOM 1386 N N . PRO A 1 176 ? -16.226 -22.866 45.298 1.00 90.00 176 PRO A N 1
ATOM 1387 C CA . PRO A 1 176 ? -16.810 -23.469 46.491 1.00 90.00 176 PRO A CA 1
ATOM 1388 C C . PRO A 1 176 ? -17.881 -24.510 46.155 1.00 90.00 176 PRO A C 1
ATOM 1390 O O . PRO A 1 176 ? -18.702 -24.321 45.259 1.00 90.00 176 PRO A O 1
ATOM 1393 N N . SER A 1 177 ? -17.893 -25.615 46.897 1.00 84.62 177 SER A N 1
ATOM 1394 C CA . SER A 1 177 ? -18.889 -26.679 46.722 1.00 84.62 177 SER A CA 1
ATOM 1395 C C . SER A 1 177 ? -20.188 -26.425 47.492 1.00 84.62 177 SER A C 1
ATOM 1397 O O . SER A 1 177 ? -21.203 -27.047 47.183 1.00 84.62 177 SER A O 1
ATOM 1399 N N . VAL A 1 178 ? -20.168 -25.526 48.484 1.00 86.75 178 VAL A N 1
ATOM 1400 C CA . VAL A 1 178 ? -21.290 -25.251 49.390 1.00 86.75 178 VAL A CA 1
ATOM 1401 C C . VAL A 1 178 ? -21.496 -23.747 49.547 1.00 86.75 178 VAL A C 1
ATOM 1403 O O . VAL A 1 178 ? -20.547 -23.004 49.789 1.00 86.75 178 VAL A O 1
ATOM 1406 N N . TYR A 1 179 ? -22.755 -23.314 49.466 1.00 90.19 179 TYR A N 1
ATOM 1407 C CA . TYR A 1 179 ? -23.171 -21.921 49.613 1.00 90.19 179 TYR A CA 1
ATOM 1408 C C . TYR A 1 179 ? -24.262 -21.819 50.681 1.00 90.19 179 TYR A C 1
ATOM 1410 O O . TYR A 1 179 ? -25.343 -22.370 50.502 1.00 90.19 179 TYR A O 1
ATOM 1418 N N . ASN A 1 180 ? -23.993 -21.115 51.785 1.00 89.12 180 ASN A N 1
ATOM 1419 C CA . ASN A 1 180 ? -24.950 -20.925 52.883 1.00 89.12 180 ASN A CA 1
ATOM 1420 C C . ASN A 1 180 ? -25.547 -19.518 52.835 1.00 89.12 180 ASN A C 1
ATOM 1422 O O . ASN A 1 180 ? -24.798 -18.542 52.754 1.00 89.12 180 ASN A O 1
ATOM 1426 N N . TYR A 1 181 ? -26.873 -19.409 52.910 1.00 89.31 181 TYR A N 1
ATOM 1427 C CA . TYR A 1 181 ? -27.570 -18.127 52.829 1.00 89.31 181 TYR A CA 1
ATOM 1428 C C . TYR A 1 181 ? -27.095 -17.138 53.906 1.00 89.31 181 TYR A C 1
ATOM 1430 O O . TYR A 1 181 ? -26.985 -17.473 55.083 1.00 89.31 181 TYR A O 1
ATOM 1438 N N . GLY A 1 182 ? -26.834 -15.893 53.507 1.00 86.19 182 GLY A N 1
ATOM 1439 C CA . GLY A 1 182 ? -26.404 -14.806 54.388 1.00 86.19 182 GLY A CA 1
ATOM 1440 C C . GLY A 1 182 ? -24.947 -14.885 54.855 1.00 86.19 182 GLY A C 1
ATOM 1441 O O . GLY A 1 182 ? -24.467 -13.933 55.473 1.00 86.19 182 GLY A O 1
ATOM 1442 N N . CYS A 1 183 ? -24.228 -15.968 54.550 1.00 87.38 183 CYS A N 1
ATOM 1443 C CA . CYS A 1 183 ? -22.815 -16.128 54.879 1.00 87.38 183 CYS A CA 1
ATOM 1444 C C . CYS A 1 183 ? -21.908 -15.630 53.746 1.00 87.38 183 CYS A C 1
ATOM 1446 O O . CYS A 1 183 ? -22.286 -15.628 52.574 1.00 87.38 183 CYS A O 1
ATOM 1448 N N . THR A 1 184 ? -20.679 -15.261 54.101 1.00 86.56 184 THR A N 1
ATOM 1449 C CA . THR A 1 184 ? -19.581 -15.038 53.152 1.00 86.56 184 THR A CA 1
ATOM 1450 C C . THR A 1 184 ? -18.728 -16.301 53.112 1.00 86.56 184 THR A C 1
ATOM 1452 O O . THR A 1 184 ? -18.274 -16.757 54.162 1.00 86.56 184 THR A O 1
ATOM 1455 N N . ALA A 1 185 ? -18.519 -16.880 51.928 1.00 82.81 185 ALA A N 1
ATOM 1456 C CA . ALA A 1 185 ? -17.596 -18.006 51.778 1.00 82.81 185 ALA A CA 1
ATOM 1457 C C . ALA A 1 185 ? -16.148 -17.531 51.995 1.00 82.81 185 ALA A C 1
ATOM 1459 O O . ALA A 1 185 ? -15.787 -16.426 51.583 1.00 82.81 185 ALA A O 1
ATOM 1460 N N . GLU A 1 186 ? -15.317 -18.353 52.638 1.00 81.19 186 GLU A N 1
ATOM 1461 C CA . GLU A 1 186 ? -13.938 -17.987 52.996 1.00 81.19 186 GLU A CA 1
ATOM 1462 C C . GLU A 1 186 ? -13.087 -17.643 51.762 1.00 81.19 186 GLU A C 1
ATOM 1464 O O . GLU A 1 186 ? -12.271 -16.720 51.801 1.00 81.19 186 GLU A O 1
ATOM 1469 N N . GLU A 1 187 ? -13.343 -18.323 50.646 1.00 83.56 187 GLU A N 1
ATOM 1470 C CA . GLU A 1 187 ? -12.677 -18.138 49.357 1.00 83.56 187 GLU A CA 1
ATOM 1471 C C . GLU A 1 187 ? -13.221 -16.932 48.567 1.00 83.56 187 GLU A C 1
ATOM 1473 O O . GLU A 1 187 ? -12.570 -16.463 47.635 1.00 83.56 187 GLU A O 1
ATOM 1478 N N . LEU A 1 188 ? -14.392 -16.395 48.942 1.00 87.81 188 LEU A N 1
ATOM 1479 C CA . LEU A 1 188 ? -15.120 -15.342 48.215 1.00 87.81 188 LEU A CA 1
ATOM 1480 C C . LEU A 1 188 ? -15.287 -14.065 49.053 1.00 87.81 188 LEU A C 1
ATOM 1482 O O . LEU A 1 188 ? -16.340 -13.437 49.054 1.00 87.81 188 LEU A O 1
ATOM 1486 N N . LYS A 1 189 ? -14.239 -13.650 49.771 1.00 85.94 189 LYS A N 1
ATOM 1487 C CA . LYS A 1 189 ? -14.279 -12.450 50.633 1.00 85.94 189 LYS A CA 1
ATOM 1488 C C . LYS A 1 189 ? -14.273 -11.122 49.877 1.00 85.94 189 LYS A C 1
ATOM 1490 O O . LYS A 1 189 ? -14.619 -10.096 50.457 1.00 85.94 189 LYS A O 1
ATOM 1495 N N . LYS A 1 190 ? -13.811 -11.115 48.625 1.00 88.06 190 LYS A N 1
ATOM 1496 C CA . LYS A 1 190 ? -13.717 -9.916 47.786 1.00 88.06 190 LYS A CA 1
ATOM 1497 C C . LYS A 1 190 ? -13.712 -10.270 46.303 1.00 88.06 190 LYS A C 1
ATOM 1499 O O . LYS A 1 190 ? -13.248 -11.347 45.929 1.00 88.06 190 LYS A O 1
ATOM 1504 N N . GLU A 1 191 ? -14.156 -9.327 45.479 1.00 90.69 191 GLU A N 1
ATOM 1505 C CA . GLU A 1 191 ? -13.897 -9.367 44.043 1.00 90.69 191 GLU A CA 1
ATOM 1506 C C . GLU A 1 191 ? -12.388 -9.240 43.754 1.00 90.69 191 GLU A C 1
ATOM 1508 O O . GLU A 1 191 ? -11.607 -8.689 44.541 1.00 90.69 191 GLU A O 1
ATOM 1513 N N . THR A 1 192 ? -11.976 -9.814 42.627 1.00 91.50 192 THR A N 1
ATOM 1514 C CA . THR A 1 192 ? -10.612 -9.762 42.093 1.00 91.50 192 THR A CA 1
ATOM 1515 C C . THR A 1 192 ? -10.665 -9.739 40.565 1.00 91.50 192 THR A C 1
ATOM 1517 O O . THR A 1 192 ? -11.727 -9.896 39.957 1.00 91.50 192 THR A O 1
ATOM 1520 N N . LYS A 1 193 ? -9.501 -9.656 39.915 1.00 92.12 193 LYS A N 1
ATOM 1521 C CA . LYS A 1 193 ? -9.394 -9.811 38.454 1.00 92.12 193 LYS A CA 1
ATOM 1522 C C . LYS A 1 193 ? -9.880 -11.165 37.921 1.00 92.12 193 LYS A C 1
ATOM 1524 O O . LYS A 1 193 ? -10.142 -11.258 36.727 1.00 92.12 193 LYS A O 1
ATOM 1529 N N . GLN A 1 194 ? -10.009 -12.180 38.781 1.00 93.25 194 GLN A N 1
ATOM 1530 C CA . GLN A 1 194 ? -10.496 -13.518 38.430 1.00 93.25 194 GLN A CA 1
ATOM 1531 C C . GLN A 1 194 ? -11.856 -13.852 39.071 1.00 93.25 194 GLN A C 1
ATOM 1533 O O . GLN A 1 194 ? -12.391 -14.926 38.820 1.00 93.25 194 GLN A O 1
ATOM 1538 N N . ILE A 1 195 ? -12.419 -12.990 39.926 1.00 93.19 195 ILE A N 1
ATOM 1539 C CA . ILE A 1 195 ? -13.651 -13.272 40.684 1.00 93.19 195 ILE A CA 1
ATOM 1540 C C . ILE A 1 195 ? -14.540 -12.033 40.694 1.00 93.19 195 ILE A C 1
ATOM 1542 O O . ILE A 1 195 ? -14.114 -10.977 41.151 1.00 93.19 195 ILE A O 1
ATOM 1546 N N . GLN A 1 196 ? -15.780 -12.165 40.225 1.00 93.19 196 GLN A N 1
ATOM 1547 C CA . GLN A 1 196 ? -16.752 -11.065 40.175 1.00 93.19 196 GLN A CA 1
ATOM 1548 C C . GLN A 1 196 ? -18.116 -11.526 40.702 1.00 93.19 196 GLN A C 1
ATOM 1550 O O . GLN A 1 196 ? -18.590 -12.603 40.334 1.00 93.19 196 GLN A O 1
ATOM 1555 N N . PHE A 1 197 ? -18.755 -10.719 41.548 1.00 93.12 197 PHE A N 1
ATOM 1556 C CA . PHE A 1 197 ? -20.025 -11.010 42.220 1.00 93.12 197 PHE A CA 1
ATOM 1557 C C . PHE A 1 197 ? -21.142 -10.161 41.640 1.00 93.12 197 PHE A C 1
ATOM 1559 O O . PHE A 1 197 ? -20.981 -8.955 41.495 1.00 93.12 197 PHE A O 1
ATOM 1566 N N . LYS A 1 198 ? -22.297 -10.743 41.315 1.00 91.94 198 LYS A N 1
ATOM 1567 C CA . LYS A 1 198 ? -23.453 -9.972 40.843 1.00 91.94 198 LYS A CA 1
ATOM 1568 C C . LYS A 1 198 ? -24.754 -10.497 41.447 1.00 91.94 198 LYS A C 1
ATOM 1570 O O . LYS A 1 198 ? -25.095 -11.663 41.290 1.00 91.94 198 LYS A O 1
ATOM 1575 N N . GLN A 1 199 ? -25.530 -9.598 42.049 1.00 89.88 199 GLN A N 1
ATOM 1576 C CA . GLN A 1 199 ? -26.903 -9.860 42.483 1.00 89.88 199 GLN A CA 1
ATOM 1577 C C . GLN A 1 199 ? -27.884 -9.128 41.559 1.00 89.88 199 GLN A C 1
ATOM 1579 O O . GLN A 1 199 ? -27.872 -7.898 41.469 1.00 89.88 199 GLN A O 1
ATOM 1584 N N . LEU A 1 200 ? -28.744 -9.866 40.860 1.00 86.75 200 LEU A N 1
ATOM 1585 C CA . LEU A 1 200 ? -29.642 -9.344 39.822 1.00 86.75 200 LEU A CA 1
ATOM 1586 C C . LEU A 1 200 ? -31.099 -9.229 40.290 1.00 86.75 200 LEU A C 1
ATOM 1588 O O . LEU A 1 200 ? -31.857 -8.398 39.771 1.00 86.75 200 LEU A O 1
ATOM 1592 N N . SER A 1 201 ? -31.491 -10.010 41.294 1.00 74.12 201 SER A N 1
ATOM 1593 C CA . SER A 1 201 ? -32.806 -9.972 41.953 1.00 74.12 201 SER A CA 1
ATOM 1594 C C . SER A 1 201 ? -32.908 -8.858 43.013 1.00 74.12 201 SER A C 1
ATOM 1596 O O . SER A 1 201 ? -33.232 -9.081 44.174 1.00 74.12 201 SER A O 1
ATOM 1598 N N . SER A 1 202 ? -32.643 -7.606 42.620 1.00 59.00 202 SER A N 1
ATOM 1599 C CA . SER A 1 202 ? -32.877 -6.438 43.487 1.00 59.00 202 SER A CA 1
ATOM 1600 C C . SER A 1 202 ? -34.331 -5.929 43.381 1.00 59.00 202 SER A C 1
ATOM 1602 O O . SER A 1 202 ? -34.836 -5.782 42.256 1.00 59.00 202 SER A O 1
ATOM 1604 N N . PRO A 1 203 ? -34.993 -5.549 44.501 1.00 45.66 203 PRO A N 1
ATOM 1605 C CA . PRO A 1 203 ? -36.383 -5.063 44.532 1.00 45.66 203 PRO A CA 1
ATOM 1606 C C . PRO A 1 203 ? -36.625 -3.744 43.772 1.00 45.66 203 PRO A C 1
ATOM 1608 O O . PRO A 1 203 ? -37.769 -3.333 43.594 1.00 45.66 203 PRO A O 1
ATOM 1611 N N . LYS A 1 204 ? -35.571 -3.072 43.287 1.00 44.88 204 LYS A N 1
ATOM 1612 C CA . LYS A 1 204 ? -35.678 -1.837 42.488 1.00 44.88 204 LYS A CA 1
ATOM 1613 C C . LYS A 1 204 ? -35.742 -2.071 40.970 1.00 44.88 204 LYS A C 1
ATOM 1615 O O . LYS A 1 204 ? -35.914 -1.110 40.223 1.00 44.88 204 LYS A O 1
ATOM 1620 N N . SER A 1 205 ? -35.632 -3.313 40.486 1.00 47.53 205 SER A N 1
ATOM 1621 C CA . SER A 1 205 ? -35.609 -3.595 39.042 1.00 47.53 205 SER A CA 1
ATOM 1622 C C . SER A 1 205 ? -37.014 -3.746 38.433 1.00 47.53 205 SER A C 1
ATOM 1624 O O . SER A 1 205 ? -37.465 -4.840 38.109 1.00 47.53 205 SER A O 1
ATOM 1626 N N . LYS A 1 206 ? -37.709 -2.621 38.208 1.00 44.34 206 LYS A N 1
ATOM 1627 C CA . LYS A 1 206 ? -38.824 -2.561 37.242 1.00 44.34 206 LYS A CA 1
ATOM 1628 C C . LYS A 1 206 ? -38.254 -2.668 35.821 1.00 44.34 206 LYS A C 1
ATOM 1630 O O . LYS A 1 206 ? -38.051 -1.659 35.155 1.00 44.34 206 LYS A O 1
ATOM 1635 N N . GLY A 1 207 ? -37.927 -3.878 35.378 1.00 55.97 207 GLY A N 1
ATOM 1636 C CA . GLY A 1 207 ? -37.431 -4.146 34.026 1.00 55.97 207 GLY A CA 1
ATOM 1637 C C . GLY A 1 207 ? -38.176 -5.315 33.390 1.00 55.97 207 GLY A C 1
ATOM 1638 O O . GLY A 1 207 ? -38.415 -6.315 34.054 1.00 55.97 207 GLY A O 1
ATOM 1639 N N . SER A 1 208 ? -38.513 -5.199 32.104 1.00 63.28 208 SER A N 1
ATOM 1640 C CA . SER A 1 208 ? -39.274 -6.192 31.326 1.00 63.28 208 SER A CA 1
ATOM 1641 C C . SER A 1 208 ? -38.519 -7.490 30.991 1.00 63.28 208 SER A C 1
ATOM 1643 O O . SER A 1 208 ? -39.092 -8.364 30.349 1.00 63.28 208 SER A O 1
ATOM 1645 N N . LYS A 1 209 ? -37.241 -7.622 31.382 1.00 79.44 209 LYS A N 1
ATOM 1646 C CA . LYS A 1 209 ? -36.371 -8.760 31.029 1.00 79.44 209 LYS A CA 1
ATOM 1647 C C . LYS A 1 209 ? -36.393 -9.855 32.097 1.00 79.44 209 LYS A C 1
ATOM 1649 O O . LYS A 1 209 ? -36.289 -9.553 33.289 1.00 79.44 209 LYS A O 1
ATOM 1654 N N . SER A 1 210 ? -36.448 -11.113 31.657 1.00 88.19 210 SER A N 1
ATOM 1655 C CA . SER A 1 210 ? -36.364 -12.297 32.529 1.00 88.19 210 SER A CA 1
ATOM 1656 C C . SER A 1 210 ? -34.972 -12.442 33.160 1.00 88.19 210 SER A C 1
ATOM 1658 O O . SER A 1 210 ? -33.987 -11.900 32.654 1.00 88.19 210 SER A O 1
ATOM 1660 N N . LEU A 1 211 ? -34.862 -13.162 34.279 1.00 89.12 211 LEU A N 1
ATOM 1661 C CA . LEU A 1 211 ? -33.581 -13.355 34.965 1.00 89.12 211 LEU A CA 1
ATOM 1662 C C . LEU A 1 211 ? -32.508 -14.032 34.076 1.00 89.12 211 LEU A C 1
ATOM 1664 O O . LEU A 1 211 ? -31.401 -13.489 34.026 1.00 89.12 211 LEU A O 1
ATOM 1668 N N . PRO A 1 212 ? -32.810 -15.089 33.286 1.00 92.38 212 PRO A N 1
ATOM 1669 C CA . PRO A 1 212 ? -31.863 -15.642 32.309 1.00 92.38 212 PRO A CA 1
ATOM 1670 C C . PRO A 1 212 ? -31.305 -14.602 31.324 1.00 92.38 212 PRO A C 1
ATOM 1672 O O . PRO A 1 212 ? -30.116 -14.597 31.012 1.00 92.38 212 PRO A O 1
ATOM 1675 N N . GLU A 1 213 ? -32.137 -13.660 30.867 1.00 91.38 213 GLU A N 1
ATOM 1676 C CA . GLU A 1 213 ? -31.707 -12.574 29.972 1.00 91.38 213 GLU A CA 1
ATOM 1677 C C . GLU A 1 213 ? -30.817 -11.551 30.688 1.00 91.38 213 GLU A C 1
ATOM 1679 O O . GLU A 1 213 ? -29.884 -11.022 30.081 1.00 91.38 213 GLU A O 1
ATOM 1684 N N . LYS A 1 214 ? -31.067 -11.278 31.977 1.00 91.31 214 LYS A N 1
ATOM 1685 C CA . LYS A 1 214 ? -30.192 -10.421 32.797 1.00 91.31 214 LYS A CA 1
ATOM 1686 C C . LYS A 1 214 ? -28.820 -11.074 33.001 1.00 91.31 214 LYS A C 1
ATOM 1688 O O . LYS A 1 214 ? -27.811 -10.389 32.836 1.00 91.31 214 LYS A O 1
ATOM 1693 N N . ILE A 1 215 ? -28.778 -12.378 33.293 1.00 92.19 215 ILE A N 1
ATOM 1694 C CA . ILE A 1 215 ? -27.531 -13.154 33.414 1.00 92.19 215 ILE A CA 1
ATOM 1695 C C . ILE A 1 215 ? -26.768 -13.123 32.082 1.00 92.19 215 ILE A C 1
ATOM 1697 O O . ILE A 1 215 ? -25.596 -12.752 32.062 1.00 92.19 215 ILE A O 1
ATOM 1701 N N . CYS A 1 216 ? -27.438 -13.408 30.957 1.00 91.56 216 CYS A N 1
ATOM 1702 C CA . CYS A 1 216 ? -26.844 -13.366 29.613 1.00 91.56 216 CYS A CA 1
ATOM 1703 C C . CYS A 1 216 ? -26.283 -11.979 29.237 1.00 91.56 216 CYS A C 1
ATOM 1705 O O . CYS A 1 216 ? -25.206 -11.855 28.641 1.00 91.56 216 CYS A O 1
ATOM 1707 N N . PHE A 1 217 ? -26.995 -10.911 29.599 1.00 90.69 217 PHE A N 1
ATOM 1708 C CA . PHE A 1 217 ? -26.528 -9.544 29.379 1.00 90.69 217 PHE A CA 1
ATOM 1709 C C . PHE A 1 217 ? -25.276 -9.231 30.208 1.00 90.69 217 PHE A C 1
ATOM 1711 O O . PHE A 1 217 ? -24.329 -8.633 29.698 1.00 90.69 217 PHE A O 1
ATOM 1718 N N . MET A 1 218 ? -25.255 -9.652 31.474 1.00 90.50 218 MET A N 1
ATOM 1719 C CA . MET A 1 218 ? -24.123 -9.401 32.361 1.00 90.50 218 MET A CA 1
ATOM 1720 C C . MET A 1 218 ? -22.900 -10.238 31.994 1.00 90.50 218 MET A C 1
ATOM 1722 O O . MET A 1 218 ? -21.817 -9.666 31.909 1.00 90.50 218 MET A O 1
ATOM 1726 N N . MET A 1 219 ? -23.048 -11.534 31.687 1.00 91.81 219 MET A N 1
ATOM 1727 C CA . MET A 1 219 ? -21.913 -12.376 31.271 1.00 91.81 219 MET A CA 1
ATOM 1728 C C . MET A 1 219 ? -21.183 -11.799 30.057 1.00 91.81 219 MET A C 1
ATOM 1730 O O . MET A 1 219 ? -19.956 -11.808 30.025 1.00 91.81 219 MET A O 1
ATOM 1734 N N . SER A 1 220 ? -21.914 -11.203 29.108 1.00 89.00 220 SER A N 1
ATOM 1735 C CA . SER A 1 220 ? -21.334 -10.631 27.888 1.00 89.00 220 SER A CA 1
ATOM 1736 C C . SER A 1 220 ? -20.264 -9.574 28.183 1.00 89.00 220 SER A C 1
ATOM 1738 O O . SER A 1 220 ? -19.328 -9.430 27.411 1.00 89.00 220 SER A O 1
ATOM 1740 N N . LYS A 1 221 ? -20.341 -8.872 29.322 1.00 87.56 221 LYS A N 1
ATOM 1741 C CA . LYS A 1 221 ? -19.338 -7.868 29.718 1.00 87.56 221 LYS A CA 1
ATOM 1742 C C . LYS A 1 221 ? -18.042 -8.466 30.269 1.00 87.56 221 LYS A C 1
ATOM 1744 O O . LYS A 1 221 ? -17.028 -7.775 30.301 1.00 87.56 221 LYS A O 1
ATOM 1749 N N . TYR A 1 222 ? -18.085 -9.708 30.739 1.00 93.81 222 TYR A N 1
ATOM 1750 C CA . TYR A 1 222 ? -16.991 -10.346 31.471 1.00 93.81 222 TYR A CA 1
ATOM 1751 C C . TYR A 1 222 ? -16.299 -11.453 30.671 1.00 93.81 222 TYR A C 1
ATOM 1753 O O . TYR A 1 222 ? -15.151 -11.755 30.980 1.00 93.81 222 TYR A O 1
ATOM 1761 N N . ILE A 1 223 ? -16.941 -12.006 29.629 1.00 95.06 223 ILE A N 1
ATOM 1762 C CA . ILE A 1 223 ? -16.359 -13.086 28.812 1.00 95.06 223 ILE A CA 1
ATOM 1763 C C . ILE A 1 223 ? -14.993 -12.698 28.252 1.00 95.06 223 ILE A C 1
ATOM 1765 O O . ILE A 1 223 ? -13.992 -13.329 28.587 1.00 95.06 223 ILE A O 1
ATOM 1769 N N . SER A 1 224 ? -14.936 -11.625 27.460 1.00 95.25 224 SER A N 1
ATOM 1770 C CA . SER A 1 224 ? -13.666 -11.150 26.909 1.00 95.25 224 SER A CA 1
ATOM 1771 C C . SER A 1 224 ? -12.709 -10.697 28.009 1.00 95.25 224 SER A C 1
ATOM 1773 O O . SER A 1 224 ? -11.516 -10.922 27.894 1.00 95.25 224 SER A O 1
ATOM 1775 N N . ALA A 1 225 ? -13.211 -10.093 29.092 1.00 95.81 225 ALA A N 1
ATOM 1776 C CA . ALA A 1 225 ? -12.364 -9.603 30.177 1.00 95.81 225 ALA A CA 1
ATOM 1777 C C . ALA A 1 225 ? -11.552 -10.724 30.829 1.00 95.81 225 ALA A C 1
ATOM 1779 O O . ALA A 1 225 ? -10.329 -10.643 30.881 1.00 95.81 225 ALA A O 1
ATOM 1780 N N . PHE A 1 226 ? -12.207 -11.788 31.283 1.00 95.56 226 PHE A N 1
ATOM 1781 C CA . PHE A 1 226 ? -11.494 -12.899 31.905 1.00 95.56 226 PHE A CA 1
ATOM 1782 C C . PHE A 1 226 ? -10.628 -13.659 30.906 1.00 95.56 226 PHE A C 1
ATOM 1784 O O . PHE A 1 226 ? -9.469 -13.943 31.216 1.00 95.56 226 PHE A O 1
ATOM 1791 N N . ALA A 1 227 ? -11.137 -13.916 29.699 1.00 94.75 227 ALA A N 1
ATOM 1792 C CA . ALA A 1 227 ? -10.377 -14.648 28.694 1.00 94.75 227 ALA A CA 1
ATOM 1793 C C . ALA A 1 227 ? -9.095 -13.915 28.262 1.00 94.75 227 ALA A C 1
ATOM 1795 O O . ALA A 1 227 ? -8.051 -14.546 28.124 1.00 94.75 227 ALA A O 1
ATOM 1796 N N . ASN A 1 228 ? -9.134 -12.583 28.160 1.00 94.44 228 ASN A N 1
ATOM 1797 C CA . ASN A 1 228 ? -7.978 -11.744 27.818 1.00 94.44 228 ASN A CA 1
ATOM 1798 C C . ASN A 1 228 ? -6.979 -11.530 28.969 1.00 94.44 228 ASN A C 1
ATOM 1800 O O . ASN A 1 228 ? -6.023 -10.770 28.809 1.00 94.44 228 ASN A O 1
ATOM 1804 N N . HIS A 1 229 ? -7.202 -12.140 30.137 1.00 92.44 229 HIS A N 1
ATOM 1805 C CA . HIS A 1 229 ? -6.316 -12.018 31.293 1.00 92.44 229 HIS A CA 1
ATOM 1806 C C . HIS A 1 229 ? -5.879 -13.398 31.810 1.00 92.44 229 HIS A C 1
ATOM 1808 O O . HIS A 1 229 ? -5.080 -14.069 31.167 1.00 92.44 229 HIS A O 1
ATOM 1814 N N . GLU A 1 230 ? -6.334 -13.816 32.991 1.00 91.62 230 GLU A N 1
ATOM 1815 C CA . GLU A 1 230 ? -5.927 -15.055 33.676 1.00 91.62 230 GLU A CA 1
ATOM 1816 C C . GLU A 1 230 ? -7.088 -16.057 33.766 1.00 91.62 230 GLU A C 1
ATOM 1818 O O . GLU A 1 230 ? -7.021 -17.026 34.517 1.00 91.62 230 GLU A O 1
ATOM 1823 N N . GLY A 1 231 ? -8.174 -15.819 33.026 1.00 94.00 231 GLY A N 1
ATOM 1824 C CA . GLY A 1 231 ? -9.440 -16.500 33.251 1.00 94.00 231 GLY A CA 1
ATOM 1825 C C . GLY A 1 231 ? -10.084 -16.107 34.586 1.00 94.00 231 GLY A C 1
ATOM 1826 O O . GLY A 1 231 ? -9.555 -15.287 35.339 1.00 94.00 231 GLY A O 1
ATOM 1827 N N . GLY A 1 232 ? -11.262 -16.653 34.875 1.00 95.19 232 GLY A N 1
ATOM 1828 C CA . GLY A 1 232 ? -11.967 -16.345 36.114 1.00 95.19 232 GLY A CA 1
ATOM 1829 C C . GLY A 1 232 ? -13.393 -16.875 36.198 1.00 95.19 232 GLY A C 1
ATOM 1830 O O . GLY A 1 232 ? -13.873 -17.597 35.321 1.00 95.19 232 GLY A O 1
ATOM 1831 N N . HIS A 1 233 ? -14.067 -16.477 37.275 1.00 95.56 233 HIS A N 1
ATOM 1832 C CA . HIS A 1 233 ? -15.422 -16.864 37.633 1.00 95.56 233 HIS A CA 1
ATOM 1833 C C . HIS A 1 233 ? -16.319 -15.646 37.858 1.00 95.56 233 HIS A C 1
ATOM 1835 O O . HIS A 1 233 ? -15.967 -14.706 38.577 1.00 95.56 233 HIS A O 1
ATOM 1841 N N . ILE A 1 234 ? -17.520 -15.693 37.285 1.00 95.31 234 ILE A N 1
ATOM 1842 C CA . ILE A 1 234 ? -18.620 -14.787 37.622 1.00 95.31 234 ILE A CA 1
ATOM 1843 C C . ILE A 1 234 ? -19.600 -15.554 38.501 1.00 95.31 234 ILE A C 1
ATOM 1845 O O . ILE A 1 234 ? -20.113 -16.589 38.077 1.00 95.31 234 ILE A O 1
ATOM 1849 N N . TYR A 1 235 ? -19.891 -15.025 39.683 1.00 95.38 235 TYR A N 1
ATOM 1850 C CA . TYR A 1 235 ? -20.869 -15.577 40.611 1.00 95.38 235 TYR A CA 1
ATOM 1851 C C . TYR A 1 235 ? -22.131 -14.715 40.601 1.00 95.38 235 TYR A C 1
ATOM 1853 O O . TYR A 1 235 ? -22.122 -13.575 41.069 1.00 95.38 235 TYR A O 1
ATOM 1861 N N . PHE A 1 236 ? -23.227 -15.264 40.084 1.00 94.88 236 PHE A N 1
ATOM 1862 C CA . PHE A 1 236 ? -24.551 -14.661 40.191 1.00 94.88 236 PHE A CA 1
ATOM 1863 C C . PHE A 1 236 ? -25.264 -15.191 41.436 1.00 94.88 236 PHE A C 1
ATOM 1865 O O . PHE A 1 236 ? -25.275 -16.401 41.659 1.00 94.88 236 PHE A O 1
ATOM 1872 N N . GLY A 1 237 ? -25.869 -14.307 42.230 1.00 91.56 237 GLY A N 1
ATOM 1873 C CA . GLY A 1 237 ? -26.479 -14.665 43.518 1.00 91.56 237 GLY A CA 1
ATOM 1874 C C . GLY A 1 237 ? -25.615 -14.328 44.741 1.00 91.56 237 GLY A C 1
ATOM 1875 O O . GLY A 1 237 ? -25.895 -14.808 45.841 1.00 91.56 237 GLY A O 1
ATOM 1876 N N . ILE A 1 238 ? -24.552 -13.539 44.561 1.00 91.88 238 ILE A N 1
ATOM 1877 C CA . ILE A 1 238 ? -23.717 -13.016 45.649 1.00 91.88 238 ILE A CA 1
ATOM 1878 C C . ILE A 1 238 ? -23.809 -11.490 45.642 1.00 91.88 238 ILE A C 1
ATOM 1880 O O . ILE A 1 238 ? -23.661 -10.853 44.595 1.00 91.88 238 ILE A O 1
ATOM 1884 N N . ASP A 1 239 ? -24.068 -10.914 46.814 1.00 88.69 239 ASP A N 1
ATOM 1885 C CA . ASP A 1 239 ? -24.143 -9.468 47.008 1.00 88.69 239 ASP A CA 1
ATOM 1886 C C . ASP A 1 239 ? -22.762 -8.807 46.884 1.00 88.69 239 ASP A C 1
ATOM 1888 O O . ASP A 1 239 ? -21.811 -9.210 47.548 1.00 88.69 239 ASP A O 1
ATOM 1892 N N . ASP A 1 240 ? -22.678 -7.749 46.078 1.00 82.50 240 ASP A N 1
ATOM 1893 C CA . ASP A 1 240 ? -21.433 -7.030 45.763 1.00 82.50 240 ASP A CA 1
ATOM 1894 C C . ASP A 1 240 ? -20.903 -6.230 46.979 1.00 82.50 240 ASP A C 1
ATOM 1896 O O . ASP A 1 240 ? -19.710 -5.984 47.122 1.00 82.50 240 ASP A O 1
ATOM 1900 N N . VAL A 1 241 ? -21.784 -5.845 47.915 1.00 83.56 241 VAL A N 1
ATOM 1901 C CA . VAL A 1 241 ? -21.413 -4.994 49.062 1.00 83.56 241 VAL A CA 1
ATOM 1902 C C . VAL A 1 241 ? -20.841 -5.807 50.220 1.00 83.56 241 VAL A C 1
ATOM 1904 O O . VAL A 1 241 ? -19.850 -5.409 50.833 1.00 83.56 241 VAL A O 1
ATOM 1907 N N . ARG A 1 242 ? -21.494 -6.916 50.574 1.00 84.88 242 ARG A N 1
ATOM 1908 C CA . ARG A 1 242 ? -21.147 -7.725 51.755 1.00 84.88 242 ARG A CA 1
ATOM 1909 C C . ARG A 1 242 ? -20.503 -9.061 51.394 1.00 84.88 242 ARG A C 1
ATOM 1911 O O . ARG A 1 242 ? -20.176 -9.815 52.307 1.00 84.88 242 ARG A O 1
ATOM 1918 N N . ALA A 1 243 ? -20.375 -9.374 50.101 1.00 87.56 243 ALA A N 1
ATOM 1919 C CA . ALA A 1 243 ? -19.995 -10.698 49.606 1.00 87.56 243 ALA A CA 1
ATOM 1920 C C . ALA A 1 243 ? -20.850 -11.824 50.227 1.00 87.56 243 ALA A C 1
ATOM 1922 O O . ALA A 1 243 ? -20.375 -12.932 50.473 1.00 87.56 243 ALA A O 1
ATOM 1923 N N . ALA A 1 244 ? -22.109 -11.517 50.556 1.00 90.00 244 ALA A N 1
ATOM 1924 C CA . ALA A 1 244 ? -23.024 -12.452 51.193 1.00 90.00 244 ALA A CA 1
ATOM 1925 C C . ALA A 1 244 ? -23.754 -13.270 50.124 1.00 90.00 244 ALA A C 1
ATOM 1927 O O . ALA A 1 244 ? -24.236 -12.721 49.131 1.00 90.00 244 ALA A O 1
ATOM 1928 N N . VAL A 1 245 ? -23.867 -14.578 50.342 1.00 91.06 245 VAL A N 1
ATOM 1929 C CA . VAL A 1 245 ? -24.637 -15.475 49.478 1.00 91.06 245 VAL A CA 1
ATOM 1930 C C . VAL A 1 245 ? -26.127 -15.205 49.680 1.00 91.06 245 VAL A C 1
ATOM 1932 O O . VAL A 1 245 ? -26.663 -15.424 50.763 1.00 91.06 245 VAL A O 1
ATOM 1935 N N . ILE A 1 246 ? -26.810 -14.757 48.631 1.00 89.56 246 ILE A N 1
ATOM 1936 C CA . ILE A 1 246 ? -28.265 -14.527 48.635 1.00 89.56 246 ILE A CA 1
ATOM 1937 C C . ILE A 1 246 ? -28.981 -15.547 47.740 1.00 89.56 246 ILE A C 1
ATOM 1939 O O . ILE A 1 246 ? -30.107 -15.956 48.034 1.00 89.56 246 ILE A O 1
ATOM 1943 N N . GLY A 1 247 ? -28.317 -15.964 46.661 1.00 89.38 247 GLY A N 1
ATOM 1944 C CA . GLY A 1 247 ? -28.865 -16.781 45.589 1.00 89.38 247 GLY A CA 1
ATOM 1945 C C . GLY A 1 247 ? -29.761 -15.997 44.631 1.00 89.38 247 GLY A C 1
ATOM 1946 O O . GLY A 1 247 ? -30.190 -14.872 44.898 1.00 89.38 247 GLY A O 1
ATOM 1947 N N . GLU A 1 248 ? -30.045 -16.623 43.498 1.00 90.25 248 GLU A N 1
ATOM 1948 C CA . GLU A 1 248 ? -31.033 -16.196 42.517 1.00 90.25 248 GLU A CA 1
ATOM 1949 C C . GLU A 1 248 ? -32.175 -17.220 42.461 1.00 90.25 248 GLU A C 1
ATOM 1951 O O . GLU A 1 248 ? -31.940 -18.427 42.530 1.00 90.25 248 GLU A O 1
ATOM 1956 N N . GLU A 1 249 ? -33.414 -16.751 42.324 1.00 87.56 249 GLU A N 1
ATOM 1957 C CA . GLU A 1 249 ? -34.586 -17.620 42.170 1.00 87.56 249 GLU A CA 1
ATOM 1958 C C . GLU A 1 249 ? -34.704 -18.067 40.705 1.00 87.56 249 GLU A C 1
ATOM 1960 O O . GLU A 1 249 ? -35.111 -17.291 39.838 1.00 87.56 249 GLU A O 1
ATOM 1965 N N . LEU A 1 250 ? -34.314 -19.314 40.424 1.00 87.31 250 LEU A N 1
ATOM 1966 C CA . LEU A 1 250 ? -34.286 -19.893 39.076 1.00 87.31 250 LEU A CA 1
ATOM 1967 C C . LEU A 1 250 ? -35.012 -21.239 39.058 1.00 87.31 250 LEU A C 1
ATOM 1969 O O . LEU A 1 250 ? -34.533 -22.216 39.640 1.00 87.31 250 LEU A O 1
ATOM 1973 N N . SER A 1 251 ? -36.131 -21.299 38.329 1.00 87.75 251 SER A N 1
ATOM 1974 C CA . SER A 1 251 ? -36.810 -22.561 38.013 1.00 87.75 251 SER A CA 1
ATOM 1975 C C . SER A 1 251 ? -35.950 -23.441 37.094 1.00 87.75 251 SER A C 1
ATOM 1977 O O . SER A 1 251 ? -35.061 -22.936 36.411 1.00 87.75 251 SER A O 1
ATOM 1979 N N . GLU A 1 252 ? -36.231 -24.745 37.004 1.00 87.56 252 GLU A N 1
ATOM 1980 C CA . GLU A 1 252 ? -35.524 -25.637 36.062 1.00 87.56 252 GLU A CA 1
ATOM 1981 C C . GLU A 1 252 ? -35.612 -25.145 34.604 1.00 87.56 252 GLU A C 1
ATOM 1983 O O . GLU A 1 252 ? -34.622 -25.153 33.875 1.00 87.56 252 GLU A O 1
ATOM 1988 N N . VAL A 1 253 ? -36.767 -24.604 34.197 1.00 89.69 253 VAL A N 1
ATOM 1989 C CA . VAL A 1 253 ? -36.957 -24.020 32.857 1.00 89.69 253 VAL A CA 1
ATOM 1990 C C . VAL A 1 253 ? -36.051 -22.801 32.649 1.00 89.69 253 VAL A C 1
ATOM 1992 O O . VAL A 1 253 ? -35.487 -22.617 31.567 1.00 89.69 253 VAL A O 1
ATOM 1995 N N . ASP A 1 254 ? -35.874 -21.971 33.679 1.00 91.50 254 ASP A N 1
ATOM 1996 C CA . ASP A 1 254 ? -34.968 -20.823 33.616 1.00 91.50 254 ASP A CA 1
ATOM 1997 C C . ASP A 1 254 ? -33.496 -21.245 33.593 1.00 91.50 254 ASP A C 1
ATOM 1999 O O . ASP A 1 254 ? -32.694 -20.583 32.929 1.00 91.50 254 ASP A O 1
ATOM 2003 N N . ARG A 1 255 ? -33.127 -22.343 34.268 1.00 92.75 255 ARG A N 1
ATOM 2004 C CA . ARG A 1 255 ? -31.768 -22.910 34.213 1.00 92.75 255 ARG A CA 1
ATOM 2005 C C . ARG A 1 255 ? -31.438 -23.374 32.802 1.00 92.75 255 ARG A C 1
ATOM 2007 O O . ARG A 1 255 ? -30.464 -22.884 32.234 1.00 92.75 255 ARG A O 1
ATOM 2014 N N . GLU A 1 256 ? -32.302 -24.183 32.187 1.00 93.94 256 GLU A N 1
ATOM 2015 C CA . GLU A 1 256 ? -32.136 -24.599 30.788 1.00 93.94 256 GLU A CA 1
ATOM 2016 C C . GLU A 1 256 ? -32.072 -23.395 29.838 1.00 93.94 256 GLU A C 1
ATOM 2018 O O . GLU A 1 256 ? -31.229 -23.341 28.939 1.00 93.94 256 GLU A O 1
ATOM 2023 N N . LYS A 1 257 ? -32.941 -22.393 30.034 1.00 94.81 257 LYS A N 1
ATOM 2024 C CA . LYS A 1 257 ? -32.911 -21.160 29.235 1.00 94.81 257 LYS A CA 1
ATOM 2025 C C . LYS A 1 257 ? -31.584 -20.416 29.417 1.00 94.81 257 LYS A C 1
ATOM 2027 O O . LYS A 1 257 ? -31.042 -19.908 28.437 1.00 94.81 257 LYS A O 1
ATOM 2032 N N . THR A 1 258 ? -31.054 -20.356 30.638 1.00 94.56 258 THR A N 1
ATOM 2033 C CA . THR A 1 258 ? -29.777 -19.695 30.951 1.00 94.56 258 THR A CA 1
ATOM 2034 C C . THR A 1 258 ? -28.606 -20.406 30.280 1.00 94.56 258 THR A C 1
ATOM 2036 O O . THR A 1 258 ? -27.785 -19.738 29.654 1.00 94.56 258 THR A O 1
ATOM 2039 N N . GLU A 1 259 ? -28.552 -21.739 30.334 1.00 95.62 259 GLU A N 1
ATOM 2040 C CA . GLU A 1 259 ? -27.520 -22.525 29.645 1.00 95.62 259 GLU A CA 1
ATOM 2041 C C . GLU A 1 259 ? -27.566 -22.321 28.130 1.00 95.62 259 GLU A C 1
ATOM 2043 O O . GLU A 1 259 ? -26.549 -21.987 27.522 1.00 95.62 259 GLU A O 1
ATOM 2048 N N . ARG A 1 260 ? -28.755 -22.420 27.517 1.00 95.94 260 ARG A N 1
ATOM 2049 C CA . ARG A 1 260 ? -28.924 -22.202 26.069 1.00 95.94 260 ARG A CA 1
ATOM 2050 C C . ARG A 1 260 ? -28.499 -20.794 25.647 1.00 95.94 260 ARG A C 1
ATOM 2052 O O . ARG A 1 260 ? -27.867 -20.630 24.604 1.00 95.94 260 ARG A O 1
ATOM 2059 N N . LEU A 1 261 ? -28.837 -19.771 26.438 1.00 95.56 261 LEU A N 1
ATOM 2060 C CA . LEU A 1 261 ? -28.410 -18.391 26.185 1.00 95.56 261 LEU A CA 1
ATOM 2061 C C . LEU A 1 261 ? -26.889 -18.231 26.317 1.00 95.56 261 LEU A C 1
ATOM 2063 O O . LEU A 1 261 ? -26.286 -17.567 25.474 1.00 95.56 261 LEU A O 1
ATOM 2067 N N . ALA A 1 262 ? -26.273 -18.861 27.322 1.00 94.50 262 ALA A N 1
ATOM 2068 C CA . ALA A 1 262 ? -24.824 -18.858 27.505 1.00 94.50 262 ALA A CA 1
ATOM 2069 C C . ALA A 1 262 ? -24.109 -19.507 26.313 1.00 94.50 262 ALA A C 1
ATOM 2071 O O . ALA A 1 262 ? -23.222 -18.894 25.725 1.00 94.50 262 ALA A O 1
ATOM 2072 N N . GLU A 1 263 ? -24.543 -20.697 25.891 1.00 95.12 263 GLU A N 1
ATOM 2073 C CA . GLU A 1 263 ? -23.973 -21.388 24.730 1.00 95.12 263 GLU A CA 1
ATOM 2074 C C . GLU A 1 263 ? -24.114 -20.575 23.442 1.00 95.12 263 GLU A C 1
ATOM 2076 O O . GLU A 1 263 ? -23.154 -20.435 22.683 1.00 95.12 263 GLU A O 1
ATOM 2081 N N . ASN A 1 264 ? -25.302 -20.012 23.196 1.00 94.06 264 ASN A N 1
ATOM 2082 C CA . ASN A 1 264 ? -25.528 -19.150 22.040 1.00 94.06 264 ASN A CA 1
ATOM 2083 C C . ASN A 1 264 ? -24.605 -17.936 22.073 1.00 94.06 264 ASN A C 1
ATOM 2085 O O . ASN A 1 264 ? -24.068 -17.560 21.035 1.00 94.06 264 ASN A O 1
ATOM 2089 N N . LYS A 1 265 ? -24.378 -17.344 23.252 1.00 93.56 265 LYS A N 1
ATOM 2090 C CA . LYS A 1 265 ? -23.456 -16.220 23.367 1.00 93.56 265 LYS A CA 1
ATOM 2091 C C . LYS A 1 265 ? -22.017 -16.651 23.094 1.00 93.56 265 LYS A C 1
ATOM 2093 O O . LYS A 1 265 ? -21.362 -15.991 22.293 1.00 93.56 265 LYS A O 1
ATOM 2098 N N . MET A 1 266 ? -21.548 -17.755 23.673 1.00 94.12 266 MET A N 1
ATOM 2099 C CA . MET A 1 266 ? -20.181 -18.263 23.477 1.00 94.12 266 MET A CA 1
ATOM 2100 C C . MET A 1 266 ? -19.882 -18.615 22.015 1.00 94.12 266 MET A C 1
ATOM 2102 O O . MET A 1 266 ? -18.771 -18.366 21.561 1.00 94.12 266 MET A O 1
ATOM 2106 N N . ARG A 1 267 ? -20.882 -19.095 21.256 1.00 91.81 267 ARG A N 1
ATOM 2107 C CA . ARG A 1 267 ? -20.780 -19.333 19.802 1.00 91.81 267 ARG A CA 1
ATOM 2108 C C . ARG A 1 267 ? -20.571 -18.061 18.969 1.00 91.81 267 ARG A C 1
ATOM 2110 O O . ARG A 1 267 ? -20.064 -18.154 17.863 1.00 91.81 267 ARG A O 1
ATOM 2117 N N . THR A 1 268 ? -20.986 -16.894 19.469 1.00 91.94 268 THR A N 1
ATOM 2118 C CA . THR A 1 268 ? -20.806 -15.599 18.774 1.00 91.94 268 THR A CA 1
ATOM 2119 C C . THR A 1 268 ? -19.507 -14.882 19.139 1.00 91.94 268 THR A C 1
ATOM 2121 O O . THR A 1 268 ? -19.173 -13.876 18.521 1.00 91.94 268 THR A O 1
ATOM 2124 N N . VAL A 1 269 ? -18.811 -15.353 20.175 1.00 94.56 269 VAL A N 1
ATOM 2125 C CA . VAL A 1 269 ? -17.550 -14.768 20.638 1.00 94.56 269 VAL A CA 1
ATOM 2126 C C . VAL A 1 269 ? -16.431 -15.251 19.718 1.00 94.56 269 VAL A C 1
ATOM 2128 O O . VAL A 1 269 ? -16.350 -16.437 19.415 1.00 94.56 269 VAL A O 1
ATOM 2131 N N . ILE A 1 270 ? -15.567 -14.333 19.303 1.00 94.81 270 ILE A N 1
ATOM 2132 C CA . ILE A 1 270 ? -14.370 -14.603 18.509 1.00 94.81 270 ILE A CA 1
ATOM 2133 C C . ILE A 1 270 ? -13.222 -14.882 19.480 1.00 94.81 270 ILE A C 1
ATOM 2135 O O . ILE A 1 270 ? -12.906 -14.035 20.321 1.00 94.81 270 ILE A O 1
ATOM 2139 N N . TRP A 1 271 ? -12.609 -16.059 19.373 1.00 92.88 271 TRP A N 1
ATOM 2140 C CA . TRP A 1 271 ? -11.564 -16.545 20.278 1.00 92.88 271 TRP A CA 1
ATOM 2141 C C . TRP A 1 271 ? -10.243 -16.690 19.521 1.00 92.88 271 TRP A C 1
ATOM 2143 O O . TRP A 1 271 ? -9.953 -17.739 18.952 1.00 92.88 271 TRP A O 1
ATOM 2153 N N . GLY A 1 272 ? -9.438 -15.628 19.498 1.00 88.62 272 GLY A N 1
ATOM 2154 C CA . GLY A 1 272 ? -8.181 -15.553 18.750 1.00 88.62 272 GLY A CA 1
ATOM 2155 C C . GLY A 1 272 ? -8.378 -15.462 17.235 1.00 88.62 272 GLY A C 1
ATOM 2156 O O . GLY A 1 272 ? -7.930 -14.488 16.629 1.00 88.62 272 GLY A O 1
ATOM 2157 N N . GLU A 1 273 ? -9.061 -16.444 16.645 1.00 84.81 273 GLU A N 1
ATOM 2158 C CA . GLU A 1 273 ? -9.410 -16.550 15.220 1.00 84.81 273 GLU A CA 1
ATOM 2159 C C . GLU A 1 273 ? -10.930 -16.722 15.030 1.00 84.81 273 GLU A C 1
ATOM 2161 O O . GLU A 1 273 ? -11.629 -17.167 15.945 1.00 84.81 273 GLU A O 1
ATOM 2166 N N . GLU A 1 274 ? -11.453 -16.375 13.846 1.00 79.94 274 GLU A N 1
ATOM 2167 C CA . GLU A 1 274 ? -12.892 -16.485 13.525 1.00 79.94 274 GLU A CA 1
ATOM 2168 C C . GLU A 1 274 ? -13.369 -17.944 13.467 1.00 79.94 274 GLU A C 1
ATOM 2170 O O . GLU A 1 274 ? -14.524 -18.233 13.779 1.00 79.94 274 GLU A O 1
ATOM 2175 N N . GLU A 1 275 ? -12.490 -18.872 13.091 1.00 86.12 275 GLU A N 1
ATOM 2176 C CA . GLU A 1 275 ? -12.815 -20.286 12.909 1.00 86.12 275 GLU A CA 1
ATOM 2177 C C . GLU A 1 275 ? -12.809 -21.084 14.220 1.00 86.12 275 GLU A C 1
ATOM 2179 O O . GLU A 1 275 ? -13.295 -22.219 14.255 1.00 86.12 275 GLU A O 1
ATOM 2184 N N . PHE A 1 276 ? -12.257 -20.529 15.304 1.00 89.88 276 PHE A N 1
ATOM 2185 C CA . PHE A 1 276 ? -12.171 -21.236 16.576 1.00 89.88 276 PHE A CA 1
ATOM 2186 C C . PHE A 1 276 ? -13.523 -21.269 17.295 1.00 89.88 276 PHE A C 1
ATOM 2188 O O . PHE A 1 276 ? -14.160 -20.241 17.521 1.00 89.88 276 PHE A O 1
ATOM 2195 N N . VAL A 1 277 ? -13.925 -22.457 17.757 1.00 90.06 277 VAL A N 1
ATOM 2196 C CA . VAL A 1 277 ? -15.164 -22.657 18.519 1.00 90.06 277 VAL A CA 1
ATOM 2197 C C . VAL A 1 277 ? -14.848 -23.100 19.945 1.00 90.06 277 VAL A C 1
ATOM 2199 O O . VAL A 1 277 ? -14.264 -24.158 20.174 1.00 90.06 277 VAL A O 1
ATOM 2202 N N . ALA A 1 278 ? -15.281 -22.312 20.931 1.00 91.81 278 ALA A N 1
ATOM 2203 C CA . ALA A 1 278 ? -15.028 -22.606 22.337 1.00 91.81 278 ALA A CA 1
ATOM 2204 C C . ALA A 1 278 ? -15.905 -23.749 22.889 1.00 91.81 278 ALA A C 1
ATOM 2206 O O . ALA A 1 278 ? -17.117 -23.620 23.068 1.00 91.81 278 ALA A O 1
ATOM 2207 N N . GLU A 1 279 ? -15.255 -24.859 23.233 1.00 92.69 279 GLU A N 1
ATOM 2208 C CA . GLU A 1 279 ? -15.853 -26.034 23.887 1.00 92.69 279 GLU A CA 1
ATOM 2209 C C . GLU A 1 279 ? -16.244 -25.798 25.365 1.00 92.69 279 GLU A C 1
ATOM 2211 O O . GLU A 1 279 ? -15.418 -25.367 26.183 1.00 92.69 279 GLU A O 1
ATOM 2216 N N . ARG A 1 280 ? -17.492 -26.148 25.726 1.00 94.88 280 ARG A N 1
ATOM 2217 C CA . ARG A 1 280 ? -17.968 -26.181 27.123 1.00 94.88 280 ARG A CA 1
ATOM 2218 C C . ARG A 1 280 ? -17.252 -27.289 27.907 1.00 94.88 280 ARG A C 1
ATOM 2220 O O . ARG A 1 280 ? -16.993 -28.360 27.370 1.00 94.88 280 ARG A O 1
ATOM 2227 N N . GLY A 1 281 ? -16.931 -27.036 29.173 1.00 92.88 281 GLY A N 1
ATOM 2228 C CA . GLY A 1 281 ? -16.186 -27.940 30.057 1.00 92.88 281 GLY A CA 1
ATOM 2229 C C . GLY A 1 281 ? -14.665 -27.875 29.881 1.00 92.88 281 GLY A C 1
ATOM 2230 O O . GLY A 1 281 ? -13.936 -28.330 30.759 1.00 92.88 281 GLY A O 1
ATOM 2231 N N . ARG A 1 282 ? -14.178 -27.264 28.792 1.00 91.81 282 ARG A N 1
ATOM 2232 C CA . ARG A 1 282 ? -12.745 -27.073 28.530 1.00 91.81 282 ARG A CA 1
ATOM 2233 C C . ARG A 1 282 ? -12.322 -25.610 28.583 1.00 91.81 282 ARG A C 1
ATOM 2235 O O . ARG A 1 282 ? -11.386 -25.288 29.310 1.00 91.81 282 ARG A O 1
ATOM 2242 N N . HIS A 1 283 ? -13.006 -24.747 27.831 1.00 93.44 283 HIS A N 1
ATOM 2243 C CA . HIS A 1 283 ? -12.683 -23.316 27.743 1.00 93.44 283 HIS A CA 1
ATOM 2244 C C . HIS A 1 283 ? -13.610 -22.459 28.603 1.00 93.44 283 HIS A C 1
ATOM 2246 O O . HIS A 1 283 ? -13.224 -21.421 29.133 1.00 93.44 283 HIS A O 1
ATOM 2252 N N . TRP A 1 284 ? -14.852 -22.898 28.762 1.00 95.88 284 TRP A N 1
ATOM 2253 C CA . TRP A 1 284 ? -15.836 -22.224 29.592 1.00 95.88 284 TRP A CA 1
ATOM 2254 C C . TRP A 1 284 ? -16.808 -23.241 30.181 1.00 95.88 284 TRP A C 1
ATOM 2256 O O . TRP A 1 284 ? -16.995 -24.316 29.617 1.00 95.88 284 TRP A O 1
ATOM 2266 N N . ASP A 1 285 ? -17.432 -22.926 31.308 1.00 96.88 285 ASP A N 1
ATOM 2267 C CA . ASP A 1 285 ? -18.514 -23.749 31.850 1.00 96.88 285 ASP A CA 1
ATOM 2268 C C . ASP A 1 285 ? -19.486 -22.915 32.683 1.00 96.88 285 ASP A C 1
ATOM 2270 O O . ASP A 1 285 ? -19.111 -21.887 33.247 1.00 96.88 285 ASP A O 1
ATOM 2274 N N . ILE A 1 286 ? -20.734 -23.366 32.769 1.00 96.50 286 ILE A N 1
ATOM 2275 C CA . ILE A 1 286 ? -21.773 -22.781 33.614 1.00 96.50 286 ILE A CA 1
ATOM 2276 C C . ILE A 1 286 ? -22.327 -23.856 34.545 1.00 96.50 286 ILE A C 1
ATOM 2278 O O . ILE A 1 286 ? -22.717 -24.936 34.099 1.00 96.50 286 ILE A O 1
ATOM 2282 N N . ARG A 1 287 ? -22.334 -23.564 35.848 1.00 95.56 287 ARG A N 1
ATOM 2283 C CA . ARG A 1 287 ? -22.782 -24.487 36.899 1.00 95.56 287 ARG A CA 1
ATOM 2284 C C . ARG A 1 287 ? -23.755 -23.803 37.851 1.00 95.56 287 ARG A C 1
ATOM 2286 O O . ARG A 1 287 ? -23.653 -22.602 38.095 1.00 95.56 287 ARG A O 1
ATOM 2293 N N . PHE A 1 288 ? -24.679 -24.586 38.397 1.00 94.69 288 PHE A N 1
ATOM 2294 C CA . PHE A 1 288 ? -25.718 -24.132 39.319 1.00 94.69 288 PHE A CA 1
ATOM 2295 C C . PHE A 1 288 ? -25.523 -24.826 40.662 1.00 94.69 288 PHE A C 1
ATOM 2297 O O . PHE A 1 288 ? -25.525 -26.055 40.727 1.00 94.69 288 PHE A O 1
ATOM 2304 N N . PHE A 1 289 ? -25.360 -24.044 41.724 1.00 93.06 289 PHE A N 1
ATOM 2305 C CA . PHE A 1 289 ? -25.143 -24.558 43.072 1.00 93.06 289 PHE A CA 1
ATOM 2306 C C . PHE A 1 289 ? -26.322 -24.179 43.969 1.00 93.06 289 PHE A C 1
ATOM 2308 O O . PHE A 1 289 ? -26.676 -23.000 44.012 1.00 93.06 289 PHE A O 1
ATOM 2315 N N . PRO A 1 290 ? -26.941 -25.133 44.683 1.00 90.75 290 PRO A N 1
ATOM 2316 C CA . PRO A 1 290 ? -28.032 -24.826 45.598 1.00 90.75 290 PRO A CA 1
ATOM 2317 C C . PRO A 1 290 ? -27.531 -23.991 46.781 1.00 90.75 290 PRO A C 1
ATOM 2319 O O . PRO A 1 290 ? -26.437 -24.226 47.299 1.00 90.75 290 PRO A O 1
ATOM 2322 N N . VAL A 1 291 ? -28.344 -23.030 47.218 1.00 88.94 291 VAL A N 1
ATOM 2323 C CA . VAL A 1 291 ? -28.095 -22.266 48.444 1.00 88.94 291 VAL A CA 1
ATOM 2324 C C . VAL A 1 291 ? -28.770 -22.973 49.614 1.00 88.94 291 VAL A C 1
ATOM 2326 O O . VAL A 1 291 ? -29.978 -23.190 49.599 1.00 88.94 291 VAL A O 1
ATOM 2329 N N . LEU A 1 292 ? -27.991 -23.332 50.631 1.00 85.44 292 LEU A N 1
ATOM 2330 C CA . LEU A 1 292 ? -28.492 -23.942 51.859 1.00 85.44 292 LEU A CA 1
ATOM 2331 C C . LEU A 1 292 ? -29.079 -22.847 52.764 1.00 85.44 292 LEU A C 1
ATOM 2333 O O . LEU A 1 292 ? -28.392 -21.882 53.111 1.00 85.44 292 LEU A O 1
ATOM 2337 N N . GLU A 1 293 ? -30.360 -22.974 53.109 1.00 71.88 293 GLU A N 1
ATOM 2338 C CA . GLU A 1 293 ? -31.076 -22.029 53.974 1.00 71.88 293 GLU A CA 1
ATOM 2339 C C . GLU A 1 293 ? -30.807 -22.296 55.465 1.00 71.88 293 GLU A C 1
ATOM 2341 O O . GLU A 1 293 ? -30.668 -23.444 55.889 1.00 71.88 293 GLU A O 1
ATOM 2346 N N . ASP A 1 294 ? -30.811 -21.232 56.275 1.00 54.31 294 ASP A N 1
ATOM 2347 C CA . ASP A 1 294 ? -31.072 -21.349 57.713 1.00 54.31 294 ASP A CA 1
ATOM 2348 C C . ASP A 1 294 ? -32.588 -21.530 57.917 1.00 54.31 294 ASP A C 1
ATOM 2350 O O . ASP A 1 294 ? -33.387 -20.926 57.199 1.00 54.31 294 ASP A O 1
ATOM 2354 N N . HIS A 1 295 ? -32.978 -22.372 58.874 1.00 54.06 295 HIS A N 1
ATOM 2355 C CA . HIS A 1 295 ? -34.251 -23.106 58.995 1.00 54.06 295 HIS A CA 1
ATOM 2356 C C . HIS A 1 295 ? -35.576 -22.289 59.068 1.00 54.06 295 HIS A C 1
ATOM 2358 O O . HIS A 1 295 ? -36.602 -22.841 59.463 1.00 54.06 295 HIS A O 1
ATOM 2364 N N . ASN A 1 296 ? -35.603 -21.003 58.701 1.00 52.44 296 ASN A N 1
ATOM 2365 C CA . ASN A 1 296 ? -36.732 -20.084 58.909 1.00 52.44 296 ASN A CA 1
ATOM 2366 C C . ASN A 1 296 ? -37.203 -19.272 57.679 1.00 52.44 296 ASN A C 1
ATOM 2368 O O . ASN A 1 296 ? -38.058 -18.397 57.843 1.00 52.44 296 ASN A O 1
ATOM 2372 N N . LEU A 1 297 ? -36.719 -19.534 56.460 1.00 51.41 297 LEU A N 1
ATOM 2373 C CA . LEU A 1 297 ? -37.244 -18.906 55.233 1.00 51.41 297 LEU A CA 1
ATOM 2374 C C . LEU A 1 297 ? -37.962 -19.938 54.346 1.00 51.41 297 LEU A C 1
ATOM 2376 O O . LEU A 1 297 ? -37.699 -21.130 54.377 1.00 51.41 297 LEU A O 1
ATOM 2380 N N . MET A 1 298 ? -39.015 -19.487 53.672 1.00 48.25 298 MET A N 1
ATOM 2381 C CA . MET A 1 298 ? -40.000 -20.328 52.994 1.00 48.25 298 MET A CA 1
ATOM 2382 C C . MET A 1 298 ? -39.518 -20.760 51.599 1.00 48.25 298 MET A C 1
ATOM 2384 O O . MET A 1 298 ? -39.367 -19.898 50.744 1.00 48.25 298 MET A O 1
ATOM 2388 N N . LYS A 1 299 ? -39.428 -22.077 51.345 1.00 53.09 299 LYS A N 1
ATOM 2389 C CA . LYS A 1 299 ? -39.607 -22.784 50.047 1.00 53.09 299 LYS A CA 1
ATOM 2390 C C . LYS A 1 299 ? -39.294 -21.981 48.764 1.00 53.09 299 LYS A C 1
ATOM 2392 O O . LYS A 1 299 ? -40.176 -21.831 47.912 1.00 53.09 299 LYS A O 1
ATOM 2397 N N . GLN A 1 300 ? -38.069 -21.506 48.575 1.00 59.00 300 GLN A N 1
ATOM 2398 C CA . GLN A 1 300 ? -37.642 -20.984 47.274 1.00 59.00 300 GLN A CA 1
ATOM 2399 C C . GLN A 1 300 ? -36.325 -21.637 46.854 1.00 59.00 300 GLN A C 1
ATOM 2401 O O . GLN A 1 300 ? -35.324 -21.518 47.551 1.00 59.00 300 GLN A O 1
ATOM 2406 N N . ASP A 1 301 ? -36.323 -22.309 45.697 1.00 73.19 301 ASP A N 1
ATOM 2407 C CA . ASP A 1 301 ? -35.131 -22.936 45.114 1.00 73.19 301 ASP A CA 1
ATOM 2408 C C . ASP A 1 301 ? -34.148 -21.856 44.633 1.00 73.19 301 ASP A C 1
ATOM 2410 O O . ASP A 1 301 ? -34.145 -21.437 43.471 1.00 73.19 301 ASP A O 1
ATOM 2414 N N . ARG A 1 302 ? -33.326 -21.367 45.563 1.00 86.94 302 ARG A N 1
ATOM 2415 C CA . ARG A 1 302 ? -32.282 -20.373 45.313 1.00 86.94 302 ARG A CA 1
ATOM 2416 C C . ARG A 1 302 ? -30.990 -21.054 44.895 1.00 86.94 302 ARG A C 1
ATOM 2418 O O . ARG A 1 302 ? -30.542 -22.012 45.526 1.00 86.94 302 ARG A O 1
ATOM 2425 N N . VAL A 1 303 ? -30.362 -20.524 43.850 1.00 91.25 303 VAL A N 1
ATOM 2426 C CA . VAL A 1 303 ? -29.090 -21.041 43.336 1.00 91.25 303 VAL A CA 1
ATOM 2427 C C . VAL A 1 303 ? -28.067 -19.935 43.131 1.00 91.25 303 VAL A C 1
ATOM 2429 O O . VAL A 1 303 ? -28.409 -18.811 42.765 1.00 91.25 303 VAL A O 1
ATOM 2432 N N . VAL A 1 304 ? -26.797 -20.269 43.329 1.00 93.62 304 VAL A N 1
ATOM 2433 C CA . VAL A 1 304 ? -25.669 -19.484 42.826 1.00 93.62 304 VAL A CA 1
ATOM 2434 C C . VAL A 1 304 ? -25.315 -20.020 41.445 1.00 93.62 304 VAL A C 1
ATOM 2436 O O . VAL A 1 304 ? -25.056 -21.215 41.282 1.00 93.62 304 VAL A O 1
ATOM 2439 N N . VAL A 1 305 ? -25.310 -19.145 40.441 1.00 95.69 305 VAL A N 1
ATOM 2440 C CA . VAL A 1 305 ? -24.880 -19.500 39.081 1.00 95.69 305 VAL A CA 1
ATOM 2441 C C . VAL A 1 305 ? -23.430 -19.082 38.917 1.00 95.69 305 VAL A C 1
ATOM 2443 O O . VAL A 1 305 ? -23.107 -17.908 39.089 1.00 95.69 305 VAL A O 1
ATOM 2446 N N . VAL A 1 306 ? -22.560 -20.024 38.567 1.00 96.44 306 VAL A N 1
ATOM 2447 C CA . VAL A 1 306 ? -21.129 -19.772 38.378 1.00 96.44 306 VAL A CA 1
ATOM 2448 C C . VAL A 1 306 ? -20.774 -19.965 36.916 1.00 96.44 306 VAL A C 1
ATOM 2450 O O . VAL A 1 306 ? -20.871 -21.077 36.398 1.00 96.44 306 VAL A O 1
ATOM 2453 N N . LEU A 1 307 ? -20.336 -18.891 36.258 1.00 96.94 307 LEU A N 1
ATOM 2454 C CA . LEU A 1 307 ? -19.758 -18.946 34.916 1.00 96.94 307 LEU A CA 1
ATOM 2455 C C . LEU A 1 307 ? -18.235 -18.917 35.028 1.00 96.94 307 LEU A C 1
ATOM 2457 O O . LEU A 1 307 ? -17.684 -17.958 35.559 1.00 96.94 307 LEU A O 1
ATOM 2461 N N . SER A 1 308 ? -17.568 -19.947 34.521 1.00 97.06 308 SER A N 1
ATOM 2462 C CA . SER A 1 308 ? -16.110 -20.106 34.535 1.00 97.06 308 SER A CA 1
ATOM 2463 C C . SER A 1 308 ? -15.559 -19.934 33.127 1.00 97.06 308 SER A C 1
ATOM 2465 O O . SER A 1 308 ? -16.154 -20.447 32.180 1.00 97.06 308 SER A O 1
ATOM 2467 N N . ILE A 1 309 ? -14.449 -19.213 32.982 1.00 96.44 309 ILE A N 1
ATOM 2468 C CA . ILE A 1 309 ? -13.872 -18.841 31.685 1.00 96.44 309 ILE A CA 1
ATOM 2469 C C . ILE A 1 309 ? -12.356 -18.973 31.771 1.00 96.44 309 ILE A C 1
ATOM 2471 O O . ILE A 1 309 ? -11.745 -18.394 32.667 1.00 96.44 309 ILE A O 1
ATOM 2475 N N . CYS A 1 310 ? -11.747 -19.730 30.864 1.00 94.75 310 CYS A N 1
ATOM 2476 C CA . CYS A 1 310 ? -10.301 -19.902 30.818 1.00 94.75 310 CYS A CA 1
ATOM 2477 C C . CYS A 1 310 ? -9.604 -18.675 30.216 1.00 94.75 310 CYS A C 1
ATOM 2479 O O . CYS A 1 310 ? -10.216 -17.870 29.513 1.00 94.75 310 CYS A O 1
ATOM 2481 N N . LYS A 1 311 ? -8.297 -18.554 30.457 1.00 93.50 311 LYS A N 1
ATOM 2482 C CA . LYS A 1 311 ? -7.432 -17.640 29.706 1.00 93.50 311 LYS A CA 1
ATOM 2483 C C . LYS A 1 311 ? -7.309 -18.105 28.255 1.00 93.50 311 LYS A C 1
ATOM 2485 O O . LYS A 1 311 ? -7.169 -19.302 28.002 1.00 93.50 311 LYS A O 1
ATOM 2490 N N . PHE A 1 312 ? -7.280 -17.156 27.325 1.00 92.94 312 PHE A N 1
ATOM 2491 C CA . PHE A 1 312 ? -7.126 -17.432 25.905 1.00 92.94 312 PHE A CA 1
ATOM 2492 C C . PHE A 1 312 ? -6.152 -16.438 25.232 1.00 92.94 312 PHE A C 1
ATOM 2494 O O . PHE A 1 312 ? -6.356 -15.226 25.331 1.00 92.94 312 PHE A O 1
ATOM 2501 N N . PRO A 1 313 ? -5.081 -16.914 24.567 1.00 90.69 313 PRO A N 1
ATOM 2502 C CA . PRO A 1 313 ? -4.108 -16.067 23.872 1.00 90.69 313 PRO A CA 1
ATOM 2503 C C . PRO A 1 313 ? -4.643 -15.557 22.521 1.00 90.69 313 PRO A C 1
ATOM 2505 O O . PRO A 1 313 ? -5.575 -16.118 21.958 1.00 90.69 313 PRO A O 1
ATOM 2508 N N . GLY A 1 314 ? -4.053 -14.493 21.972 1.00 88.19 314 GLY A N 1
ATOM 2509 C CA . GLY A 1 314 ? -4.457 -13.930 20.673 1.00 88.19 314 GLY A CA 1
ATOM 2510 C C . GLY A 1 314 ? -5.684 -13.008 20.706 1.00 88.19 314 GLY A C 1
ATOM 2511 O O . GLY A 1 314 ? -6.042 -12.441 19.677 1.00 88.19 314 GLY A O 1
ATOM 2512 N N . GLY A 1 315 ? -6.291 -12.804 21.880 1.00 93.12 315 GLY A N 1
ATOM 2513 C CA . GLY A 1 315 ? -7.396 -11.870 22.098 1.00 93.12 315 GLY A CA 1
ATOM 2514 C C . GLY A 1 315 ? -8.787 -12.465 21.848 1.00 93.12 315 GLY A C 1
ATOM 2515 O O . GLY A 1 315 ? -9.024 -13.188 20.887 1.00 93.12 315 GLY A O 1
ATOM 2516 N N . VAL A 1 316 ? -9.733 -12.121 22.717 1.00 94.88 316 VAL A N 1
ATOM 2517 C CA . VAL A 1 316 ? -11.129 -12.566 22.700 1.00 94.88 316 VAL A CA 1
ATOM 2518 C C . VAL A 1 316 ? -12.055 -11.365 22.591 1.00 94.88 316 VAL A C 1
ATOM 2520 O O . VAL A 1 316 ? -11.936 -10.399 23.356 1.00 94.88 316 VAL A O 1
ATOM 2523 N N . PHE A 1 317 ? -12.995 -11.443 21.651 1.00 95.69 317 PHE A N 1
ATOM 2524 C CA . PHE A 1 317 ? -13.886 -10.355 21.258 1.00 95.69 317 PHE A CA 1
ATOM 2525 C C . PHE A 1 317 ? -15.327 -10.858 21.224 1.00 95.69 317 PHE A C 1
ATOM 2527 O O . PHE A 1 317 ? -15.633 -11.902 20.661 1.00 95.69 317 PHE A O 1
ATOM 2534 N N . THR A 1 318 ? -16.245 -10.131 21.851 1.00 94.56 318 THR A N 1
ATOM 2535 C CA . THR A 1 318 ? -17.643 -10.573 22.000 1.00 94.56 318 THR A CA 1
ATOM 2536 C C . THR A 1 318 ? -18.504 -10.391 20.750 1.00 94.56 318 THR A C 1
ATOM 2538 O O . THR A 1 318 ? -19.623 -10.915 20.730 1.00 94.56 318 THR A O 1
ATOM 2541 N N . SER A 1 319 ? -17.965 -9.658 19.772 1.00 93.12 319 SER A N 1
ATOM 2542 C CA . SER A 1 319 ? -18.455 -9.389 18.417 1.00 93.12 319 SER A CA 1
ATOM 2543 C C . SER A 1 319 ? -17.261 -8.939 17.554 1.00 93.12 319 SER A C 1
ATOM 2545 O O . SER A 1 319 ? -16.202 -8.614 18.096 1.00 93.12 319 SER A O 1
ATOM 2547 N N . CYS A 1 320 ? -17.430 -8.861 16.230 1.00 94.62 320 CYS A N 1
ATOM 2548 C CA . CYS A 1 320 ? -16.431 -8.246 15.349 1.00 94.62 320 CYS A CA 1
ATOM 2549 C C . CYS A 1 320 ? -16.225 -6.760 15.716 1.00 94.62 320 CYS A C 1
ATOM 2551 O O . CYS A 1 320 ? -17.225 -6.049 15.849 1.00 94.62 320 CYS A O 1
ATOM 2553 N N . PRO A 1 321 ? -14.977 -6.274 15.865 1.00 95.75 321 PRO A N 1
ATOM 2554 C CA . PRO A 1 321 ? -14.686 -4.865 16.108 1.00 95.75 321 PRO A CA 1
ATOM 2555 C C . PRO A 1 321 ? -15.302 -3.940 15.054 1.00 95.75 321 PRO A C 1
ATOM 2557 O O . PRO A 1 321 ? -15.240 -4.204 13.853 1.00 95.75 321 PRO A O 1
ATOM 2560 N N . GLU A 1 322 ? -15.868 -2.825 15.506 1.00 95.44 322 GLU A N 1
ATOM 2561 C CA . GLU A 1 322 ? -16.500 -1.823 14.651 1.00 95.44 322 GLU A CA 1
ATOM 2562 C C . GLU A 1 322 ? -15.450 -0.862 14.100 1.00 95.44 322 GLU A C 1
ATOM 2564 O O . GLU A 1 322 ? -15.130 0.167 14.695 1.00 95.44 322 GLU A O 1
ATOM 2569 N N . SER A 1 323 ? -14.887 -1.212 12.950 1.00 95.94 323 SER A N 1
ATOM 2570 C CA . SER A 1 323 ? -13.953 -0.369 12.214 1.00 95.94 323 SER A CA 1
ATOM 2571 C C . SER A 1 323 ? -14.373 -0.294 10.754 1.00 95.94 323 SER A C 1
ATOM 2573 O O . SER A 1 323 ? -14.843 -1.276 10.171 1.00 95.94 323 SER A O 1
ATOM 2575 N N . TYR A 1 324 ? -14.200 0.881 10.157 1.00 96.12 324 TYR A N 1
ATOM 2576 C CA . TYR A 1 324 ? -14.758 1.205 8.850 1.00 96.12 324 TYR A CA 1
ATOM 2577 C C . TYR A 1 324 ? -13.722 1.871 7.954 1.00 96.12 324 TYR A C 1
ATOM 2579 O O . TYR A 1 324 ? -12.766 2.475 8.439 1.00 96.12 324 TYR A O 1
ATOM 2587 N N . TYR A 1 325 ? -13.918 1.767 6.642 1.00 95.12 325 TYR A N 1
ATOM 2588 C CA . TYR A 1 325 ? -13.071 2.386 5.625 1.00 95.12 325 TYR A CA 1
ATOM 2589 C C . TYR A 1 325 ? -13.900 2.818 4.410 1.00 95.12 325 TYR A C 1
ATOM 2591 O O . TYR A 1 325 ? -15.015 2.340 4.182 1.00 95.12 325 TYR A O 1
ATOM 2599 N N . VAL A 1 326 ? -13.352 3.733 3.616 1.00 93.94 326 VAL A N 1
ATOM 2600 C CA . VAL A 1 326 ? -13.920 4.166 2.339 1.00 93.94 326 VAL A CA 1
ATOM 2601 C C . VAL A 1 326 ? -13.405 3.232 1.251 1.00 93.94 326 VAL A C 1
ATOM 2603 O O . VAL A 1 326 ? -12.204 3.145 0.992 1.00 93.94 326 VAL A O 1
ATOM 2606 N N . SER A 1 327 ? -14.321 2.508 0.617 1.00 86.12 327 SER A N 1
ATOM 2607 C CA . SER A 1 327 ? -14.007 1.602 -0.481 1.00 86.12 327 SER A CA 1
ATOM 2608 C C . SER A 1 327 ? -13.581 2.378 -1.740 1.00 86.12 327 SER A C 1
ATOM 2610 O O . SER A 1 327 ? -13.918 3.557 -1.892 1.00 86.12 327 SER A O 1
ATOM 2612 N N . PRO A 1 328 ? -12.911 1.724 -2.708 1.00 71.94 328 PRO A N 1
ATOM 2613 C CA . PRO A 1 328 ? -12.593 2.338 -4.003 1.00 71.94 328 PRO A CA 1
ATOM 2614 C C . PRO A 1 328 ? -13.822 2.866 -4.763 1.00 71.94 328 PRO A C 1
ATOM 2616 O O . PRO A 1 328 ? -13.703 3.775 -5.577 1.00 71.94 328 PRO A O 1
ATOM 2619 N N . TYR A 1 329 ? -15.014 2.333 -4.472 1.00 72.94 329 TYR A N 1
ATOM 2620 C CA . TYR A 1 329 ? -16.285 2.769 -5.057 1.00 72.94 329 TYR A CA 1
ATOM 2621 C C . TYR A 1 329 ? -16.934 3.929 -4.287 1.00 72.94 329 TYR A C 1
ATOM 2623 O O . TYR A 1 329 ? -18.111 4.222 -4.495 1.00 72.94 329 TYR A O 1
ATOM 2631 N N . LYS A 1 330 ? -16.181 4.582 -3.389 1.00 75.56 330 LYS A N 1
ATOM 2632 C CA . LYS A 1 330 ? -16.617 5.705 -2.543 1.00 75.56 330 LYS A CA 1
ATOM 2633 C C . LYS A 1 330 ? -17.788 5.374 -1.611 1.00 75.56 330 LYS A C 1
ATOM 2635 O O . LYS A 1 330 ? -18.475 6.271 -1.131 1.00 75.56 330 LYS A O 1
ATOM 2640 N N . SER A 1 331 ? -18.015 4.092 -1.340 1.00 87.81 331 SER A N 1
ATOM 2641 C CA . SER A 1 331 ? -18.957 3.632 -0.321 1.00 87.81 331 SER A CA 1
ATOM 2642 C C . SER A 1 331 ? -18.212 3.312 0.968 1.00 87.81 331 SER A C 1
ATOM 2644 O O . SER A 1 331 ? -17.068 2.863 0.931 1.00 87.81 331 SER A O 1
ATOM 2646 N N . VAL A 1 332 ? -18.853 3.512 2.117 1.00 94.25 332 VAL A N 1
ATOM 2647 C CA . VAL A 1 332 ? -18.270 3.093 3.394 1.00 94.25 332 VAL A CA 1
ATOM 2648 C C . VAL A 1 332 ? -18.563 1.616 3.629 1.00 94.25 332 VAL A C 1
ATOM 2650 O O . VAL A 1 332 ? -19.677 1.150 3.396 1.00 94.25 332 VAL A O 1
ATOM 2653 N N . SER A 1 333 ? -17.545 0.867 4.039 1.00 94.75 333 SER A N 1
ATOM 2654 C CA . SER A 1 333 ? -17.614 -0.569 4.323 1.00 94.75 333 SER A CA 1
ATOM 2655 C C . SER A 1 333 ? -16.974 -0.869 5.678 1.00 94.75 333 SER A C 1
ATOM 2657 O O . SER A 1 333 ? -16.105 -0.127 6.136 1.00 94.75 333 SER A O 1
ATOM 2659 N N . SER A 1 334 ? -17.418 -1.941 6.334 1.00 94.94 334 SER A N 1
ATOM 2660 C CA . SER A 1 334 ? -16.823 -2.440 7.577 1.00 94.94 334 SER A CA 1
ATOM 2661 C C . SER A 1 334 ? -15.679 -3.401 7.287 1.00 94.94 334 SER A C 1
ATOM 2663 O O . SER A 1 334 ? -15.747 -4.179 6.334 1.00 94.94 334 SER A O 1
ATOM 2665 N N . PHE A 1 335 ? -14.657 -3.397 8.137 1.00 94.75 335 PHE A N 1
ATOM 2666 C CA . PHE A 1 335 ? -13.672 -4.472 8.133 1.00 94.75 335 PHE A CA 1
ATOM 2667 C C . PHE A 1 335 ? -14.306 -5.781 8.624 1.00 94.75 335 PHE A C 1
ATOM 2669 O O . PHE A 1 335 ? -15.090 -5.787 9.572 1.00 94.75 335 PHE A O 1
ATOM 2676 N N . THR A 1 336 ? -13.942 -6.897 7.995 1.00 94.88 336 THR A N 1
ATOM 2677 C CA . THR A 1 336 ? -14.078 -8.227 8.619 1.00 94.88 336 THR A CA 1
ATOM 2678 C C . THR A 1 336 ? -13.060 -8.369 9.753 1.00 94.88 336 THR A C 1
ATOM 2680 O O . THR A 1 336 ? -12.057 -7.646 9.756 1.00 94.88 336 THR A O 1
ATOM 2683 N N . PHE A 1 337 ? -13.253 -9.301 10.694 1.00 94.25 337 PHE A N 1
ATOM 2684 C CA . PHE A 1 337 ? -12.291 -9.481 11.789 1.00 94.25 337 PHE A CA 1
ATOM 2685 C C . PHE A 1 337 ? -10.901 -9.822 11.250 1.00 94.25 337 PHE A C 1
ATOM 2687 O O . PHE A 1 337 ? -9.918 -9.215 11.670 1.00 94.25 337 PHE A O 1
ATOM 2694 N N . THR A 1 338 ? -10.823 -10.723 10.266 1.00 92.56 338 THR A N 1
ATOM 2695 C CA . THR A 1 338 ? -9.560 -11.112 9.626 1.00 92.56 338 THR A CA 1
ATOM 2696 C C . THR A 1 338 ? -8.839 -9.909 9.005 1.00 92.56 338 THR A C 1
ATOM 2698 O O . THR A 1 338 ? -7.654 -9.687 9.263 1.00 92.56 338 THR A O 1
ATOM 2701 N N . GLN A 1 339 ? -9.545 -9.063 8.241 1.00 92.94 339 GLN A N 1
ATOM 2702 C CA . GLN A 1 339 ? -8.952 -7.844 7.667 1.00 92.94 339 GLN A CA 1
ATOM 2703 C C . GLN A 1 339 ? -8.529 -6.839 8.744 1.00 92.94 339 GLN A C 1
ATOM 2705 O O . GLN A 1 339 ? -7.442 -6.268 8.655 1.00 92.94 339 GLN A O 1
ATOM 2710 N N . TRP A 1 340 ? -9.370 -6.629 9.758 1.00 95.38 340 TRP A N 1
ATOM 2711 C CA . TRP A 1 340 ? -9.094 -5.720 10.866 1.00 95.38 340 TRP A CA 1
ATOM 2712 C C . TRP A 1 340 ? -7.867 -6.169 11.671 1.00 95.38 340 TRP A C 1
ATOM 2714 O O . TRP A 1 340 ? -6.984 -5.359 11.946 1.00 95.38 340 TRP A O 1
ATOM 2724 N N . LYS A 1 341 ? -7.751 -7.464 11.982 1.00 93.19 341 LYS A N 1
ATOM 2725 C CA . LYS A 1 341 ? -6.614 -8.042 12.711 1.00 93.19 341 LYS A CA 1
ATOM 2726 C C . LYS A 1 341 ? -5.310 -7.879 11.932 1.00 93.19 341 LYS A C 1
ATOM 2728 O O . LYS A 1 341 ? -4.312 -7.445 12.508 1.00 93.19 341 LYS A O 1
ATOM 2733 N N . MET A 1 342 ? -5.323 -8.155 10.624 1.00 90.31 342 MET A N 1
ATOM 2734 C CA . MET A 1 342 ? -4.165 -7.904 9.756 1.00 90.31 342 MET A CA 1
ATOM 2735 C C . MET A 1 342 ? -3.775 -6.420 9.741 1.00 90.31 342 MET A C 1
ATOM 2737 O O . MET A 1 342 ? -2.596 -6.098 9.878 1.00 90.31 342 MET A O 1
ATOM 2741 N N . ALA A 1 343 ? -4.750 -5.511 9.635 1.00 91.44 343 ALA A N 1
ATOM 2742 C CA . ALA A 1 343 ? -4.494 -4.072 9.646 1.00 91.44 343 ALA A CA 1
ATOM 2743 C C . ALA A 1 343 ? -3.936 -3.589 10.997 1.00 91.44 343 ALA A C 1
ATOM 2745 O O . ALA A 1 343 ? -2.980 -2.818 11.010 1.00 91.44 343 ALA A O 1
ATOM 2746 N N . MET A 1 344 ? -4.439 -4.096 12.128 1.00 91.88 344 MET A N 1
ATOM 2747 C CA . MET A 1 344 ? -3.900 -3.790 13.461 1.00 91.88 344 MET A CA 1
ATOM 2748 C C . MET A 1 344 ? -2.423 -4.199 13.583 1.00 91.88 344 MET A C 1
ATOM 2750 O O . MET A 1 344 ? -1.600 -3.437 14.089 1.00 91.88 344 MET A O 1
ATOM 2754 N N . LEU A 1 345 ? -2.065 -5.385 13.084 1.00 90.38 345 LEU A N 1
ATOM 2755 C CA . LEU A 1 345 ? -0.708 -5.934 13.184 1.00 90.38 345 LEU A CA 1
ATOM 2756 C C . LEU A 1 345 ? 0.257 -5.403 12.107 1.00 90.38 345 LEU A C 1
ATOM 2758 O O . LEU A 1 345 ? 1.468 -5.581 12.237 1.00 90.38 345 LEU A O 1
ATOM 2762 N N . SER A 1 346 ? -0.242 -4.716 11.076 1.00 86.62 346 SER A N 1
ATOM 2763 C CA . SER A 1 346 ? 0.554 -4.230 9.937 1.00 86.62 346 SER A CA 1
ATOM 2764 C C . SER A 1 346 ? 1.733 -3.338 10.345 1.00 86.62 346 SER A C 1
ATOM 2766 O O . SER A 1 346 ? 2.838 -3.497 9.831 1.00 86.62 346 SER A O 1
ATOM 2768 N N . SER A 1 347 ? 1.554 -2.456 11.332 1.00 78.44 347 SER A N 1
ATOM 2769 C CA . SER A 1 347 ? 2.622 -1.574 11.828 1.00 78.44 347 SER A CA 1
ATOM 2770 C C . SER A 1 347 ? 3.815 -2.344 12.415 1.00 78.44 347 SER A C 1
ATOM 2772 O O . SER A 1 347 ? 4.957 -1.886 12.320 1.00 78.44 347 SER A O 1
ATOM 2774 N N . GLN A 1 348 ? 3.560 -3.535 12.965 1.00 81.75 348 GLN A N 1
ATOM 2775 C CA . GLN A 1 348 ? 4.565 -4.425 13.550 1.00 81.75 348 GLN A CA 1
ATOM 2776 C C . GLN A 1 348 ? 5.130 -5.431 12.542 1.00 81.75 348 GLN A C 1
ATOM 2778 O O . GLN A 1 348 ? 6.105 -6.111 12.853 1.00 81.75 348 GLN A O 1
ATOM 2783 N N . SER A 1 349 ? 4.532 -5.528 11.350 1.00 84.81 349 SER A N 1
ATOM 2784 C CA . SER A 1 349 ? 5.031 -6.403 10.293 1.00 84.81 349 SER A CA 1
ATOM 2785 C C . SER A 1 349 ? 6.404 -5.939 9.820 1.00 84.81 349 SER A C 1
ATOM 2787 O O . SER A 1 349 ? 6.672 -4.739 9.684 1.00 84.81 349 SER A O 1
ATOM 2789 N N . ASP A 1 350 ? 7.297 -6.893 9.605 1.00 87.19 350 ASP A N 1
ATOM 2790 C CA . ASP A 1 350 ? 8.656 -6.629 9.170 1.00 87.19 350 ASP A CA 1
ATOM 2791 C C . ASP A 1 350 ? 9.244 -7.874 8.513 1.00 87.19 350 ASP A C 1
ATOM 2793 O O . ASP A 1 350 ? 8.771 -8.982 8.761 1.00 87.19 350 ASP A O 1
ATOM 2797 N N . VAL A 1 351 ? 10.297 -7.684 7.722 1.00 87.56 351 VAL A N 1
ATOM 2798 C CA . VAL A 1 351 ? 11.030 -8.770 7.061 1.00 87.56 351 VAL A CA 1
ATOM 2799 C C . VAL A 1 351 ? 12.497 -8.677 7.469 1.00 87.56 351 VAL A C 1
ATOM 2801 O O . VAL A 1 351 ? 13.304 -8.079 6.749 1.00 87.56 351 VAL A O 1
ATOM 2804 N N . PRO A 1 352 ? 12.883 -9.248 8.629 1.00 85.06 352 PRO A N 1
ATOM 2805 C CA . PRO A 1 352 ? 14.217 -9.055 9.190 1.00 85.06 352 PRO A CA 1
ATOM 2806 C C . PRO A 1 352 ? 15.370 -9.400 8.238 1.00 85.06 352 PRO A C 1
ATOM 2808 O O . PRO A 1 352 ? 16.412 -8.750 8.271 1.00 85.06 352 PRO A O 1
ATOM 2811 N N . GLY A 1 353 ? 15.172 -10.378 7.345 1.00 82.25 353 GLY A N 1
ATOM 2812 C CA . GLY A 1 353 ? 16.170 -10.777 6.349 1.00 82.25 353 GLY A CA 1
ATOM 2813 C C . GLY A 1 353 ? 16.536 -9.683 5.334 1.00 82.25 353 GLY A C 1
ATOM 2814 O O . GLY A 1 353 ? 17.649 -9.695 4.801 1.00 82.25 353 GLY A O 1
ATOM 2815 N N . LEU A 1 354 ? 15.651 -8.707 5.090 1.00 86.06 354 LEU A N 1
ATOM 2816 C CA . LEU A 1 354 ? 15.881 -7.628 4.121 1.00 86.06 354 LEU A CA 1
ATOM 2817 C C . LEU A 1 354 ? 16.706 -6.465 4.679 1.00 86.06 354 LEU A C 1
ATOM 2819 O O . LEU A 1 354 ? 17.376 -5.792 3.894 1.00 86.06 354 LEU A O 1
ATOM 2823 N N . HIS A 1 355 ? 16.727 -6.260 6.004 1.00 87.62 355 HIS A N 1
ATOM 2824 C CA . HIS A 1 355 ? 17.468 -5.155 6.649 1.00 87.62 355 HIS A CA 1
ATOM 2825 C C . HIS A 1 355 ? 18.976 -5.204 6.432 1.00 87.62 355 HIS A C 1
ATOM 2827 O O . HIS A 1 355 ? 19.681 -4.227 6.658 1.00 87.62 355 HIS A O 1
ATOM 2833 N N . SER A 1 356 ? 19.472 -6.348 5.973 1.00 84.69 356 SER A N 1
ATOM 2834 C CA . SER A 1 356 ? 20.855 -6.521 5.557 1.00 84.69 356 SER A CA 1
ATOM 2835 C C . SER A 1 356 ? 21.245 -5.614 4.381 1.00 84.69 356 SER A C 1
ATOM 2837 O O . SER A 1 356 ? 22.404 -5.223 4.286 1.00 84.69 356 SER A O 1
ATOM 2839 N N . ARG A 1 357 ? 20.296 -5.280 3.493 1.00 86.56 357 ARG A N 1
ATOM 2840 C CA . ARG A 1 357 ? 20.533 -4.565 2.220 1.00 86.56 357 ARG A CA 1
ATOM 2841 C C . ARG A 1 357 ? 19.601 -3.382 1.991 1.00 86.56 357 ARG A C 1
ATOM 2843 O O . ARG A 1 357 ? 19.953 -2.453 1.269 1.00 86.56 357 ARG A O 1
ATOM 2850 N N . PHE A 1 358 ? 18.401 -3.445 2.554 1.00 92.12 358 PHE A N 1
ATOM 2851 C CA . PHE A 1 358 ? 17.347 -2.460 2.375 1.00 92.12 358 PHE A CA 1
ATOM 2852 C C . PHE A 1 358 ? 16.945 -1.874 3.721 1.00 92.12 358 PHE A C 1
ATOM 2854 O O . PHE A 1 358 ? 17.161 -2.473 4.765 1.00 92.12 358 PHE A O 1
ATOM 2861 N N . VAL A 1 359 ? 16.305 -0.713 3.690 1.00 93.62 359 VAL A N 1
ATOM 2862 C CA . VAL A 1 359 ? 15.675 -0.102 4.858 1.00 93.62 359 VAL A CA 1
ATOM 2863 C C . VAL A 1 359 ? 14.166 -0.089 4.671 1.00 93.62 359 VAL A C 1
ATOM 2865 O O . VAL A 1 359 ? 13.668 0.183 3.573 1.00 93.62 359 VAL A O 1
ATOM 2868 N N . LYS A 1 360 ? 13.431 -0.378 5.746 1.00 93.56 360 LYS A N 1
ATOM 2869 C CA . LYS A 1 360 ? 11.975 -0.212 5.784 1.00 93.56 360 LYS A CA 1
ATOM 2870 C C . LYS A 1 360 ? 11.637 1.278 5.762 1.00 93.56 360 LYS A C 1
ATOM 2872 O O . LYS A 1 360 ? 12.155 2.042 6.576 1.00 93.56 360 LYS A O 1
ATOM 2877 N N . VAL A 1 361 ? 10.749 1.691 4.860 1.00 92.56 361 VAL A N 1
ATOM 2878 C CA . VAL A 1 361 ? 10.211 3.056 4.833 1.00 92.56 361 VAL A CA 1
ATOM 2879 C C . VAL A 1 361 ? 9.285 3.229 6.045 1.00 92.56 361 VAL A C 1
ATOM 2881 O O . VAL A 1 361 ? 8.292 2.506 6.154 1.00 92.56 361 VAL A O 1
ATOM 2884 N N . PRO A 1 362 ? 9.584 4.147 6.981 1.00 89.31 362 PRO A N 1
ATOM 2885 C CA . PRO A 1 362 ? 8.747 4.340 8.157 1.00 89.31 362 PRO A CA 1
ATOM 2886 C C . PRO A 1 362 ? 7.440 5.044 7.772 1.00 89.31 362 PRO A C 1
ATOM 2888 O O . PRO A 1 362 ? 7.463 6.115 7.169 1.00 89.31 362 PRO A O 1
ATOM 2891 N N . MET A 1 363 ? 6.300 4.462 8.152 1.00 89.56 363 MET A N 1
ATOM 2892 C CA . MET A 1 363 ? 4.967 5.015 7.895 1.00 89.56 363 MET A CA 1
ATOM 2893 C C . MET A 1 363 ? 4.100 4.951 9.155 1.00 89.56 363 MET A C 1
ATOM 2895 O O . MET A 1 363 ? 4.035 3.913 9.813 1.00 89.56 363 MET A O 1
ATOM 2899 N N . GLN A 1 364 ? 3.426 6.056 9.475 1.00 86.44 364 GLN A N 1
ATOM 2900 C CA . GLN A 1 364 ? 2.496 6.180 10.605 1.00 86.44 364 GLN A CA 1
ATOM 2901 C C . GLN A 1 364 ? 1.080 6.353 10.063 1.00 86.44 364 GLN A C 1
ATOM 2903 O O . GLN A 1 364 ? 0.638 7.468 9.791 1.00 86.44 364 GLN A O 1
ATOM 2908 N N . LEU A 1 365 ? 0.416 5.229 9.807 1.00 90.00 365 LEU A N 1
ATOM 2909 C CA . LEU A 1 365 ? -0.884 5.171 9.151 1.00 90.00 365 LEU A CA 1
ATOM 2910 C C . LEU A 1 365 ? -1.727 4.019 9.722 1.00 90.00 365 LEU A C 1
ATOM 2912 O O . LEU A 1 365 ? -1.196 3.144 10.406 1.00 90.00 365 LEU A O 1
ATOM 2916 N N . PRO A 1 366 ? -3.029 3.958 9.398 1.00 88.00 366 PRO A N 1
ATOM 2917 C CA . PRO A 1 366 ? -3.934 2.918 9.884 1.00 88.00 366 PRO A CA 1
ATOM 2918 C C . PRO A 1 366 ? -3.604 1.508 9.390 1.00 88.00 366 PRO A C 1
ATOM 2920 O O . PRO A 1 366 ? -3.779 0.535 10.115 1.00 88.00 366 PRO A O 1
ATOM 2923 N N . ASN A 1 367 ? -3.129 1.400 8.151 1.00 87.56 367 ASN A N 1
ATOM 2924 C CA . ASN A 1 367 ? -2.757 0.142 7.511 1.00 87.56 367 ASN A CA 1
ATOM 2925 C C . ASN A 1 367 ? -1.588 0.393 6.541 1.00 87.56 367 ASN A C 1
ATOM 2927 O O . ASN A 1 367 ? -1.801 0.431 5.325 1.00 87.56 367 ASN A O 1
ATOM 2931 N N . PRO A 1 368 ? -0.384 0.708 7.057 1.00 88.88 368 PRO A N 1
ATOM 2932 C CA . PRO A 1 368 ? 0.754 1.076 6.232 1.00 88.88 368 PRO A CA 1
ATOM 2933 C C . PRO A 1 368 ? 1.194 -0.098 5.347 1.00 88.88 368 PRO A C 1
ATOM 2935 O O . PRO A 1 368 ? 1.344 -1.215 5.849 1.00 88.88 368 PRO A O 1
ATOM 2938 N N . PRO A 1 369 ? 1.456 0.132 4.049 1.00 89.69 369 PRO A N 1
ATOM 2939 C CA . PRO A 1 369 ? 2.128 -0.861 3.227 1.00 89.69 369 PRO A CA 1
ATOM 2940 C C . PRO A 1 369 ? 3.547 -1.105 3.754 1.00 89.69 369 PRO A C 1
ATOM 2942 O O . PRO A 1 369 ? 4.250 -0.179 4.164 1.00 89.69 369 PRO A O 1
ATOM 2945 N N . LEU A 1 370 ? 3.992 -2.358 3.707 1.00 90.94 370 LEU A N 1
ATOM 2946 C CA . LEU A 1 370 ? 5.358 -2.715 4.064 1.00 90.94 370 LEU A CA 1
ATOM 2947 C C . LEU A 1 370 ? 6.267 -2.442 2.858 1.00 90.94 370 LEU A C 1
ATOM 2949 O O . LEU A 1 370 ? 6.198 -3.159 1.864 1.00 90.94 370 LEU A O 1
ATOM 2953 N N . ILE A 1 371 ? 7.073 -1.377 2.903 1.00 93.00 371 ILE A N 1
ATOM 2954 C CA . ILE A 1 371 ? 7.910 -0.942 1.770 1.00 93.00 371 ILE A CA 1
ATOM 2955 C C . ILE A 1 371 ? 9.388 -0.942 2.158 1.00 93.00 371 ILE A C 1
ATOM 2957 O O . ILE A 1 371 ? 9.760 -0.374 3.185 1.00 93.00 371 ILE A O 1
ATOM 2961 N N . PHE A 1 372 ? 10.231 -1.516 1.299 1.00 93.75 372 PHE A N 1
ATOM 2962 C CA . PHE A 1 372 ? 11.685 -1.544 1.436 1.00 93.75 372 PHE A CA 1
ATOM 2963 C C . PHE A 1 372 ? 12.376 -0.774 0.307 1.00 93.75 372 PHE A C 1
ATOM 2965 O O . PHE A 1 372 ? 11.955 -0.795 -0.849 1.00 93.75 372 PHE A O 1
ATOM 2972 N N . THR A 1 373 ? 13.467 -0.089 0.629 1.00 95.12 373 THR A N 1
ATOM 2973 C CA . THR A 1 373 ? 14.234 0.721 -0.327 1.00 95.12 373 THR A CA 1
ATOM 2974 C C . THR A 1 373 ? 15.723 0.670 -0.021 1.00 95.12 373 THR A C 1
ATOM 2976 O O . THR A 1 373 ? 16.112 0.341 1.097 1.00 95.12 373 THR A O 1
ATOM 2979 N N . LEU A 1 374 ? 16.577 1.030 -0.983 1.00 93.56 374 LEU A N 1
ATOM 2980 C CA . LEU A 1 374 ? 17.956 1.380 -0.643 1.00 93.56 374 LEU A CA 1
ATOM 2981 C C . LEU A 1 374 ? 17.962 2.706 0.142 1.00 93.56 374 LEU A C 1
ATOM 2983 O O . LEU A 1 374 ? 17.101 3.559 -0.120 1.00 93.56 374 LEU A O 1
ATOM 2987 N N . PRO A 1 375 ? 18.921 2.913 1.063 1.00 89.62 375 PRO A N 1
ATOM 2988 C CA . PRO A 1 375 ? 18.947 4.087 1.940 1.00 89.62 375 PRO A CA 1
ATOM 2989 C C . PRO A 1 375 ? 18.920 5.443 1.216 1.00 89.62 375 PRO A C 1
ATOM 2991 O O . PRO A 1 375 ? 18.343 6.404 1.720 1.00 89.62 375 PRO A O 1
ATOM 2994 N N . HIS A 1 376 ? 19.528 5.544 0.030 1.00 91.06 376 HIS A N 1
ATOM 2995 C CA . HIS A 1 376 ? 19.669 6.803 -0.715 1.00 91.06 376 HIS A CA 1
ATOM 2996 C C . HIS A 1 376 ? 18.558 7.071 -1.735 1.00 91.06 376 HIS A C 1
ATOM 2998 O O . HIS A 1 376 ? 18.387 8.219 -2.148 1.00 91.06 376 HIS A O 1
ATOM 3004 N N . THR A 1 377 ? 17.799 6.050 -2.143 1.00 93.94 377 THR A N 1
ATOM 3005 C CA . THR A 1 377 ? 16.904 6.106 -3.313 1.00 93.94 377 THR A CA 1
ATOM 3006 C C . THR A 1 377 ? 15.902 7.254 -3.261 1.00 93.94 377 THR A C 1
ATOM 3008 O O . THR A 1 377 ? 15.791 8.006 -4.231 1.00 93.94 377 THR A O 1
ATOM 3011 N N . VAL A 1 378 ? 15.195 7.425 -2.138 1.00 94.88 378 VAL A N 1
ATOM 3012 C CA . VAL A 1 378 ? 14.149 8.456 -2.008 1.00 94.88 378 VAL A CA 1
ATOM 3013 C C . VAL A 1 378 ? 14.738 9.855 -2.200 1.00 94.88 378 VAL A C 1
ATOM 3015 O O . VAL A 1 378 ? 14.250 10.626 -3.027 1.00 94.88 378 VAL A O 1
ATOM 3018 N N . ASN A 1 379 ? 15.841 10.152 -1.507 1.00 94.38 379 ASN A N 1
ATOM 3019 C CA . ASN A 1 379 ? 16.505 11.452 -1.586 1.00 94.38 379 ASN A CA 1
ATOM 3020 C C . ASN A 1 379 ? 17.084 11.714 -2.981 1.00 94.38 379 ASN A C 1
ATOM 3022 O O . ASN A 1 379 ? 16.861 12.783 -3.544 1.00 94.38 379 ASN A O 1
ATOM 3026 N N . THR A 1 380 ? 17.759 10.730 -3.584 1.00 93.81 380 THR A N 1
ATOM 3027 C CA . THR A 1 380 ? 18.349 10.883 -4.922 1.00 93.81 380 THR A CA 1
ATOM 3028 C C . THR A 1 380 ? 17.286 11.116 -5.999 1.00 93.81 380 THR A C 1
ATOM 3030 O O . THR A 1 380 ? 17.462 11.977 -6.864 1.00 93.81 380 THR A O 1
ATOM 3033 N N . ILE A 1 381 ? 16.164 10.387 -5.966 1.00 93.25 381 ILE A N 1
ATOM 3034 C CA . ILE A 1 381 ? 15.065 10.610 -6.917 1.00 93.25 381 ILE A CA 1
ATOM 3035 C C . ILE A 1 381 ? 14.444 11.997 -6.699 1.00 93.25 381 ILE A C 1
ATOM 3037 O O . ILE A 1 381 ? 14.236 12.728 -7.671 1.00 93.25 381 ILE A O 1
ATOM 3041 N N . LYS A 1 382 ? 14.193 12.389 -5.443 1.00 92.56 382 LYS A N 1
ATOM 3042 C CA . LYS A 1 382 ? 13.645 13.709 -5.089 1.00 92.56 382 LYS A CA 1
ATOM 3043 C C . LYS A 1 382 ? 14.512 14.849 -5.630 1.00 92.56 382 LYS A C 1
ATOM 3045 O O . LYS A 1 382 ? 13.998 15.754 -6.289 1.00 92.56 382 LYS A O 1
ATOM 3050 N N . GLU A 1 383 ? 15.827 14.780 -5.432 1.00 90.56 383 GLU A N 1
ATOM 3051 C CA . GLU A 1 383 ? 16.781 15.764 -5.959 1.00 90.56 383 GLU A CA 1
ATOM 3052 C C . GLU A 1 383 ? 16.744 15.848 -7.491 1.00 90.56 383 GLU A C 1
ATOM 3054 O O . GLU A 1 383 ? 16.695 16.950 -8.043 1.00 90.56 383 GLU A O 1
ATOM 3059 N N . LYS A 1 384 ? 16.690 14.706 -8.194 1.00 87.25 384 LYS A N 1
ATOM 3060 C CA . LYS A 1 384 ? 16.572 14.668 -9.664 1.00 87.25 384 LYS A CA 1
ATOM 3061 C C . LYS A 1 384 ? 15.265 15.300 -10.159 1.00 87.25 384 LYS A C 1
ATOM 3063 O O . LYS A 1 384 ? 15.285 16.060 -11.133 1.00 87.25 384 LYS A O 1
ATOM 3068 N N . LEU A 1 385 ? 14.139 15.030 -9.491 1.00 85.94 385 LEU A N 1
ATOM 3069 C CA . LEU A 1 385 ? 12.838 15.628 -9.823 1.00 85.94 385 LEU A CA 1
ATOM 3070 C C . LEU A 1 385 ? 12.841 17.152 -9.636 1.00 85.94 385 LEU A C 1
ATOM 3072 O O . LEU A 1 385 ? 12.284 17.876 -10.465 1.00 85.94 385 LEU A O 1
ATOM 3076 N N . LEU A 1 386 ? 13.495 17.650 -8.586 1.00 85.25 386 LEU A N 1
ATOM 3077 C CA . LEU A 1 386 ? 13.635 19.085 -8.329 1.00 85.25 386 LEU A CA 1
ATOM 3078 C C . LEU A 1 386 ? 14.583 19.759 -9.327 1.00 85.25 386 LEU A C 1
ATOM 3080 O O . LEU A 1 386 ? 14.235 20.794 -9.902 1.00 85.25 386 LEU A O 1
ATOM 3084 N N . ALA A 1 387 ? 15.745 19.158 -9.598 1.00 79.31 387 ALA A N 1
ATOM 3085 C CA . ALA A 1 387 ? 16.730 19.685 -10.543 1.00 79.31 387 ALA A CA 1
ATOM 3086 C C . ALA A 1 387 ? 16.140 19.886 -11.951 1.00 79.31 387 ALA A C 1
ATOM 3088 O O . ALA A 1 387 ? 16.434 20.884 -12.613 1.00 79.31 387 ALA A O 1
ATOM 3089 N N . GLY A 1 388 ? 15.248 18.989 -12.384 1.00 64.19 388 GLY A N 1
ATOM 3090 C CA . GLY A 1 388 ? 14.536 19.105 -13.659 1.00 64.19 388 GLY A CA 1
ATOM 3091 C C . GLY A 1 388 ? 13.603 20.321 -13.775 1.00 64.19 388 GLY A C 1
ATOM 3092 O O . GLY A 1 388 ? 13.332 20.758 -14.895 1.00 64.19 388 GLY A O 1
ATOM 3093 N N . ASN A 1 389 ? 13.140 20.887 -12.653 1.00 63.22 389 ASN A N 1
ATOM 3094 C CA . ASN A 1 389 ? 12.126 21.951 -12.603 1.00 63.22 389 ASN A CA 1
ATOM 3095 C C . ASN A 1 389 ? 12.674 23.346 -12.258 1.00 63.22 389 ASN A C 1
ATOM 3097 O O . ASN A 1 389 ? 11.997 24.346 -12.504 1.00 63.22 389 ASN A O 1
ATOM 3101 N N . LEU A 1 390 ? 13.911 23.448 -11.753 1.00 56.38 390 LEU A N 1
ATOM 3102 C CA . LEU A 1 390 ? 14.510 24.732 -11.355 1.00 56.38 390 LEU A CA 1
ATOM 3103 C C . LEU A 1 390 ? 14.690 25.722 -12.525 1.00 56.38 390 LEU A C 1
ATOM 3105 O O . LEU A 1 390 ? 14.719 26.928 -12.295 1.00 56.38 390 LEU A O 1
ATOM 3109 N N . GLN A 1 391 ? 14.785 25.246 -13.773 1.00 51.78 391 GLN A N 1
ATOM 3110 C CA . GLN A 1 391 ? 15.113 26.094 -14.935 1.00 51.78 391 GLN A CA 1
ATOM 3111 C C . GLN A 1 391 ? 13.980 26.262 -15.955 1.00 51.78 391 GLN A C 1
ATOM 3113 O O . GLN A 1 391 ? 13.934 27.268 -16.658 1.00 51.78 391 GLN A O 1
ATOM 3118 N N . THR A 1 392 ? 13.054 25.307 -16.059 1.00 55.25 392 THR A N 1
ATOM 3119 C CA . THR A 1 392 ? 12.006 25.331 -17.086 1.00 55.25 392 THR A CA 1
ATOM 3120 C C . THR A 1 392 ? 10.679 24.949 -16.460 1.00 55.25 392 THR A C 1
ATOM 3122 O O . THR A 1 392 ? 10.563 23.848 -15.936 1.00 55.25 392 THR A O 1
ATOM 3125 N N . CYS A 1 393 ? 9.666 25.811 -16.530 1.00 60.22 393 CYS A N 1
ATOM 3126 C CA . CYS A 1 393 ? 8.320 25.547 -15.998 1.00 60.22 393 CYS A CA 1
ATOM 3127 C C . CYS A 1 393 ? 7.527 24.566 -16.883 1.00 60.22 393 CYS A C 1
ATOM 3129 O O . CYS A 1 393 ? 6.349 24.763 -17.172 1.00 60.22 393 CYS A O 1
ATOM 3131 N N . ASN A 1 394 ? 8.213 23.555 -17.403 1.00 72.06 394 ASN A N 1
ATOM 3132 C CA . ASN A 1 394 ? 7.648 22.543 -18.267 1.00 72.06 394 ASN A CA 1
ATOM 3133 C C . ASN A 1 394 ? 7.275 21.336 -17.403 1.00 72.06 394 ASN A C 1
ATOM 3135 O O . ASN A 1 394 ? 8.108 20.905 -16.603 1.00 72.06 394 ASN A O 1
ATOM 3139 N N . PRO A 1 395 ? 6.078 20.758 -17.592 1.00 76.81 395 PRO A N 1
ATOM 3140 C CA . PRO A 1 395 ? 5.731 19.492 -16.968 1.00 76.81 395 PRO A CA 1
ATOM 3141 C C . PRO A 1 395 ? 6.770 18.408 -17.254 1.00 76.81 395 PRO A C 1
ATOM 3143 O O . PRO A 1 395 ? 7.326 18.339 -18.356 1.00 76.81 395 PRO A O 1
ATOM 3146 N N . GLN A 1 396 ? 7.000 17.558 -16.259 1.00 77.44 396 GLN A N 1
ATOM 3147 C CA . GLN A 1 396 ? 7.895 16.414 -16.329 1.00 77.44 396 GLN A CA 1
ATOM 3148 C C . GLN A 1 396 ? 7.112 15.108 -16.592 1.00 77.44 396 GLN A C 1
ATOM 3150 O O . GLN A 1 396 ? 5.966 14.975 -16.146 1.00 77.44 396 GLN A O 1
ATOM 3155 N N . PRO A 1 397 ? 7.720 14.142 -17.307 1.00 76.19 397 PRO A N 1
ATOM 3156 C CA . PRO A 1 397 ? 9.025 14.241 -17.965 1.00 76.19 397 PRO A CA 1
ATOM 3157 C C . PRO A 1 397 ? 8.990 15.193 -19.171 1.00 76.19 397 PRO A C 1
ATOM 3159 O O . PRO A 1 397 ? 7.927 15.525 -19.702 1.00 76.19 397 PRO A O 1
ATOM 3162 N N . ARG A 1 398 ? 10.173 15.621 -19.630 1.00 71.06 398 ARG A N 1
ATOM 3163 C CA . ARG A 1 398 ? 10.313 16.478 -20.819 1.00 71.06 398 ARG A CA 1
ATOM 3164 C C . ARG A 1 398 ? 9.514 15.909 -22.003 1.00 71.06 398 ARG A C 1
ATOM 3166 O O . ARG A 1 398 ? 9.490 14.703 -22.223 1.00 71.06 398 ARG A O 1
ATOM 3173 N N . HIS A 1 399 ? 8.876 16.794 -22.770 1.00 76.38 399 HIS A N 1
ATOM 3174 C CA . HIS A 1 399 ? 8.016 16.473 -23.922 1.00 76.38 399 HIS A CA 1
ATOM 3175 C C . HIS A 1 399 ? 6.660 15.819 -23.604 1.00 76.38 399 HIS A C 1
ATOM 3177 O O . HIS A 1 399 ? 5.914 15.517 -24.534 1.00 76.38 399 HIS A O 1
ATOM 3183 N N . VAL A 1 400 ? 6.266 15.658 -22.334 1.00 80.00 400 VAL A N 1
ATOM 3184 C CA . VAL A 1 400 ? 4.946 15.093 -21.990 1.00 80.00 400 VAL A CA 1
ATOM 3185 C C . VAL A 1 400 ? 3.791 15.846 -22.663 1.00 80.00 400 VAL A C 1
ATOM 3187 O O . VAL A 1 400 ? 2.948 15.235 -23.316 1.00 80.00 400 VAL A O 1
ATOM 3190 N N . LEU A 1 401 ? 3.798 17.181 -22.619 1.00 78.94 401 LEU A N 1
ATOM 3191 C CA . LEU A 1 401 ? 2.772 17.993 -23.283 1.00 78.94 401 LEU A CA 1
ATOM 3192 C C . LEU A 1 401 ? 2.799 17.846 -24.809 1.00 78.94 401 LEU A C 1
ATOM 3194 O O . LEU A 1 401 ? 1.767 17.984 -25.457 1.00 78.94 401 LEU A O 1
ATOM 3198 N N . GLU A 1 402 ? 3.960 17.554 -25.403 1.00 78.62 402 GLU A N 1
ATOM 3199 C CA . GLU A 1 402 ? 4.061 17.325 -26.847 1.00 78.62 402 GLU A CA 1
ATOM 3200 C C . GLU A 1 402 ? 3.374 16.034 -27.279 1.00 78.62 402 GLU A C 1
ATOM 3202 O O . GLU A 1 402 ? 2.910 15.956 -28.417 1.00 78.62 402 GLU A O 1
ATOM 3207 N N . LYS A 1 403 ? 3.321 15.044 -26.382 1.00 77.62 403 LYS A N 1
ATOM 3208 C CA . LYS A 1 403 ? 2.705 13.738 -26.621 1.00 77.62 403 LYS A CA 1
ATOM 3209 C C . LYS A 1 403 ? 1.231 13.697 -26.230 1.00 77.62 403 LYS A C 1
ATOM 3211 O O . LYS A 1 403 ? 0.473 13.001 -26.898 1.00 77.62 403 LYS A O 1
ATOM 3216 N N . LEU A 1 404 ? 0.837 14.416 -25.177 1.00 74.44 404 LEU A N 1
ATOM 3217 C CA . LEU A 1 404 ? -0.525 14.363 -24.634 1.00 74.44 404 LEU A CA 1
ATOM 3218 C C . LEU A 1 404 ? -1.475 15.409 -25.230 1.00 74.44 404 LEU A C 1
ATOM 3220 O O . LEU A 1 404 ? -2.679 15.170 -25.251 1.00 74.44 404 LEU A O 1
ATOM 3224 N N . VAL A 1 405 ? -0.968 16.551 -25.711 1.00 78.00 405 VAL A N 1
ATOM 3225 C CA . VAL A 1 405 ? -1.810 17.702 -26.077 1.00 78.00 405 VAL A CA 1
ATOM 3226 C C . VAL A 1 405 ? -1.593 18.145 -27.535 1.00 78.00 405 VAL A C 1
ATOM 3228 O O . VAL A 1 405 ? -0.447 18.195 -28.003 1.00 78.00 405 VAL A O 1
ATOM 3231 N N . PRO A 1 406 ? -2.665 18.531 -28.263 1.00 77.56 406 PRO A N 1
ATOM 3232 C CA . PRO A 1 406 ? -2.571 19.177 -29.574 1.00 77.56 406 PRO A CA 1
ATOM 3233 C C . PRO A 1 406 ? -1.663 20.418 -29.596 1.00 77.56 406 PRO A C 1
ATOM 3235 O O . PRO A 1 406 ? -1.586 21.175 -28.630 1.00 77.56 406 PRO A O 1
ATOM 3238 N N . SER A 1 407 ? -0.979 20.656 -30.721 1.00 76.69 407 SER A N 1
ATOM 3239 C CA . SER A 1 407 ? 0.038 21.716 -30.834 1.00 76.69 407 SER A CA 1
ATOM 3240 C C . SER A 1 407 ? -0.484 23.139 -30.635 1.00 76.69 407 SER A C 1
ATOM 3242 O O . SER A 1 407 ? 0.244 23.957 -30.094 1.00 76.69 407 SER A O 1
ATOM 3244 N N . ASN A 1 408 ? -1.729 23.417 -31.013 1.00 76.94 408 ASN A N 1
ATOM 3245 C CA . ASN A 1 408 ? -2.364 24.735 -30.918 1.00 76.94 408 ASN A CA 1
ATOM 3246 C C . ASN A 1 408 ? -2.731 25.170 -29.487 1.00 76.94 408 ASN A C 1
ATOM 3248 O O . ASN A 1 408 ? -3.107 26.319 -29.291 1.00 76.94 408 ASN A O 1
ATOM 3252 N N . SER A 1 409 ? -2.640 24.271 -28.503 1.00 80.00 409 SER A N 1
ATOM 3253 C CA . SER A 1 409 ? -3.006 24.546 -27.104 1.00 80.00 409 SER A CA 1
ATOM 3254 C C . SER A 1 409 ? -1.792 24.624 -26.172 1.00 80.00 409 SER A C 1
ATOM 3256 O O . SER A 1 409 ? -1.939 24.836 -24.970 1.00 80.00 409 SER A O 1
ATOM 3258 N N . LYS A 1 410 ? -0.577 24.419 -26.700 1.00 81.00 410 LYS A N 1
ATOM 3259 C CA . LYS A 1 410 ? 0.640 24.234 -25.896 1.00 81.00 410 LYS A CA 1
ATOM 3260 C C . LYS A 1 410 ? 1.104 25.516 -25.217 1.00 81.00 410 LYS A C 1
ATOM 3262 O O . LYS A 1 410 ? 1.489 25.448 -24.049 1.00 81.00 410 LYS A O 1
ATOM 3267 N N . GLU A 1 411 ? 1.092 26.655 -25.912 1.00 81.88 411 GLU A N 1
ATOM 3268 C CA . GLU A 1 411 ? 1.477 27.935 -25.305 1.00 81.88 411 GLU A CA 1
ATOM 3269 C C . GLU A 1 411 ? 0.537 28.301 -24.156 1.00 81.88 411 GLU A C 1
ATOM 3271 O O . GLU A 1 411 ? 1.012 28.571 -23.055 1.00 81.88 411 GLU A O 1
ATOM 3276 N N . LEU A 1 412 ? -0.780 28.193 -24.364 1.00 82.50 412 LEU A N 1
ATOM 3277 C CA . LEU A 1 412 ? -1.767 28.509 -23.332 1.00 82.50 412 LEU A CA 1
ATOM 3278 C C . LEU A 1 412 ? -1.617 27.616 -22.093 1.00 82.50 412 LEU A C 1
ATOM 3280 O O . LEU A 1 412 ? -1.696 28.109 -20.969 1.00 82.50 412 LEU A O 1
ATOM 3284 N N . ILE A 1 413 ? -1.381 26.311 -22.269 1.00 86.06 413 ILE A N 1
ATOM 3285 C CA . ILE A 1 413 ? -1.126 25.409 -21.135 1.00 86.06 413 ILE A CA 1
ATOM 3286 C C . ILE A 1 413 ? 0.124 25.849 -20.378 1.00 86.06 413 ILE A C 1
ATOM 3288 O O . ILE A 1 413 ? 0.104 25.917 -19.154 1.00 86.06 413 ILE A O 1
ATOM 3292 N N . LYS A 1 414 ? 1.210 26.189 -21.078 1.00 84.88 414 LYS A N 1
ATOM 3293 C CA . LYS A 1 414 ? 2.424 26.680 -20.415 1.00 84.88 414 LYS A CA 1
ATOM 3294 C C . LYS A 1 414 ? 2.152 27.968 -19.645 1.00 84.88 414 LYS A C 1
ATOM 3296 O O . LYS A 1 414 ? 2.534 28.042 -18.485 1.00 84.88 414 LYS A O 1
ATOM 3301 N N . GLU A 1 415 ? 1.472 28.944 -20.244 1.00 84.00 415 GLU A N 1
ATOM 3302 C CA . GLU A 1 415 ? 1.088 30.199 -19.577 1.00 84.00 415 GLU A CA 1
ATOM 3303 C C . GLU A 1 415 ? 0.208 29.956 -18.351 1.00 84.00 415 GLU A C 1
ATOM 3305 O O . GLU A 1 415 ? 0.413 30.566 -17.304 1.00 84.00 415 GLU A O 1
ATOM 3310 N N . THR A 1 416 ? -0.724 29.013 -18.462 1.00 83.94 416 THR A N 1
ATOM 3311 C CA . THR A 1 416 ? -1.585 28.566 -17.371 1.00 83.94 416 THR A CA 1
ATOM 3312 C C . THR A 1 416 ? -0.761 28.012 -16.205 1.00 83.94 416 THR A C 1
ATOM 3314 O O . THR A 1 416 ? -0.938 28.430 -15.062 1.00 83.94 416 THR A O 1
ATOM 3317 N N . LEU A 1 417 ? 0.183 27.112 -16.481 1.00 86.06 417 LEU A N 1
ATOM 3318 C CA . LEU A 1 417 ? 1.017 26.486 -15.452 1.00 86.06 417 LEU A CA 1
ATOM 3319 C C . LEU A 1 417 ? 1.952 27.483 -14.751 1.00 86.06 417 LEU A C 1
ATOM 3321 O O . LEU A 1 417 ? 2.279 27.285 -13.584 1.00 86.06 417 LEU A O 1
ATOM 3325 N N . GLN A 1 418 ? 2.346 28.573 -15.420 1.00 83.88 418 GLN A N 1
ATOM 3326 C CA . GLN A 1 418 ? 3.121 29.648 -14.784 1.00 83.88 418 GLN A CA 1
ATOM 3327 C C . GLN A 1 418 ? 2.353 30.351 -13.664 1.00 83.88 418 GLN A C 1
ATOM 3329 O O . GLN A 1 418 ? 2.978 30.878 -12.751 1.00 83.88 418 GLN A O 1
ATOM 3334 N N . VAL A 1 419 ? 1.018 30.388 -13.728 1.00 83.88 419 VAL A N 1
ATOM 3335 C CA . VAL A 1 419 ? 0.196 31.067 -12.715 1.00 83.88 419 VAL A CA 1
ATOM 3336 C C . VAL A 1 419 ? 0.306 30.372 -11.361 1.00 83.88 419 VAL A C 1
ATOM 3338 O O . VAL A 1 419 ? 0.385 31.047 -10.341 1.00 83.88 419 VAL A O 1
ATOM 3341 N N . CYS A 1 420 ? 0.341 29.040 -11.355 1.00 77.25 420 CYS A N 1
ATOM 3342 C CA . CYS A 1 420 ? 0.387 28.227 -10.137 1.00 77.25 420 CYS A CA 1
ATOM 3343 C C . CYS A 1 420 ? 1.821 27.933 -9.666 1.00 77.25 420 CYS A C 1
ATOM 3345 O O . CYS A 1 420 ? 2.029 27.143 -8.741 1.00 77.25 420 CYS A O 1
ATOM 3347 N N . LYS A 1 421 ? 2.830 28.495 -10.343 1.00 76.06 421 LYS A N 1
ATOM 3348 C CA . LYS A 1 421 ? 4.230 28.196 -10.065 1.00 76.06 421 LYS A CA 1
ATOM 3349 C C . LYS A 1 421 ? 4.706 28.938 -8.815 1.00 76.06 421 LYS A C 1
ATOM 3351 O O . LYS A 1 421 ? 4.687 30.164 -8.766 1.00 76.06 421 LYS A O 1
ATOM 3356 N N . GLY A 1 422 ? 5.226 28.165 -7.868 1.00 75.25 422 GLY A N 1
ATOM 3357 C CA . GLY A 1 422 ? 6.006 28.650 -6.736 1.00 75.25 422 GLY A CA 1
ATOM 3358 C C . GLY A 1 422 ? 7.520 28.704 -6.984 1.00 75.25 422 GLY A C 1
ATOM 3359 O O . GLY A 1 422 ? 7.997 28.435 -8.091 1.00 75.25 422 GLY A O 1
ATOM 3360 N N . GLY A 1 423 ? 8.288 29.015 -5.938 1.00 79.56 423 GLY A N 1
ATOM 3361 C CA . GLY A 1 423 ? 9.755 29.017 -5.928 1.00 79.56 423 GLY A CA 1
ATOM 3362 C C . GLY A 1 423 ? 10.350 27.668 -6.350 1.00 79.56 423 GLY A C 1
ATOM 3363 O O . GLY A 1 423 ? 10.737 27.488 -7.509 1.00 79.56 423 GLY A O 1
ATOM 3364 N N . LYS A 1 424 ? 10.420 26.700 -5.425 1.00 85.50 424 LYS A N 1
ATOM 3365 C CA . LYS A 1 424 ? 10.644 25.291 -5.789 1.00 85.50 424 LYS A CA 1
ATOM 3366 C C . LYS A 1 424 ? 9.301 24.652 -6.104 1.00 85.50 424 LYS A C 1
ATOM 3368 O O . LYS A 1 424 ? 8.365 24.765 -5.319 1.00 85.50 424 LYS A O 1
ATOM 3373 N N . CYS A 1 425 ? 9.209 23.973 -7.239 1.00 87.38 425 CYS A N 1
ATOM 3374 C CA . CYS A 1 425 ? 7.994 23.271 -7.623 1.00 87.38 425 CYS A CA 1
ATOM 3375 C C . CYS A 1 425 ? 8.302 22.014 -8.430 1.00 87.38 425 CYS A C 1
ATOM 3377 O O . CYS A 1 425 ? 9.358 21.898 -9.056 1.00 87.38 425 CYS A O 1
ATOM 3379 N N . VAL A 1 426 ? 7.353 21.086 -8.423 1.00 88.75 426 VAL A N 1
ATOM 3380 C CA . VAL A 1 426 ? 7.325 19.923 -9.300 1.00 88.75 426 VAL A CA 1
ATOM 3381 C C . VAL A 1 426 ? 5.988 19.916 -10.031 1.00 88.75 426 VAL A C 1
ATOM 3383 O O . VAL A 1 426 ? 4.933 20.059 -9.416 1.00 88.75 426 VAL A O 1
ATOM 3386 N N . ILE A 1 427 ? 6.050 19.774 -11.355 1.00 89.56 427 ILE A N 1
ATOM 3387 C CA . ILE A 1 427 ? 4.884 19.753 -12.238 1.00 89.56 427 ILE A CA 1
ATOM 3388 C C . ILE A 1 427 ? 4.917 18.447 -13.024 1.00 89.56 427 ILE A C 1
ATOM 3390 O O . ILE A 1 427 ? 5.876 18.204 -13.759 1.00 89.56 427 ILE A O 1
ATOM 3394 N N . PHE A 1 428 ? 3.884 17.618 -12.919 1.00 87.00 428 PHE A N 1
ATOM 3395 C CA . PHE A 1 428 ? 3.770 16.395 -13.718 1.00 87.00 428 PHE A CA 1
ATOM 3396 C C . PHE A 1 428 ? 2.339 16.151 -14.181 1.00 87.00 428 PHE A C 1
ATOM 3398 O O . PHE A 1 428 ? 1.375 16.431 -13.470 1.00 87.00 428 PHE A O 1
ATOM 3405 N N . ALA A 1 429 ? 2.210 15.614 -15.396 1.00 87.44 429 ALA A N 1
ATOM 3406 C CA . ALA A 1 429 ? 0.931 15.105 -15.868 1.00 87.44 429 ALA A CA 1
ATOM 3407 C C . ALA A 1 429 ? 0.611 13.800 -15.132 1.00 87.44 429 ALA A C 1
ATOM 3409 O O . ALA A 1 429 ? 1.489 12.958 -14.930 1.00 87.44 429 ALA A O 1
ATOM 3410 N N . THR A 1 430 ? -0.638 13.628 -14.723 1.00 86.38 430 THR A N 1
ATOM 3411 C CA . THR A 1 430 ? -1.041 12.465 -13.924 1.00 86.38 430 THR A CA 1
ATOM 3412 C C . THR A 1 430 ? -1.051 11.163 -14.729 1.00 86.38 430 THR A C 1
ATOM 3414 O O . THR A 1 430 ? -0.972 10.071 -14.167 1.00 86.38 430 THR A O 1
ATOM 3417 N N . GLU A 1 431 ? -1.083 11.275 -16.057 1.00 80.06 431 GLU A N 1
ATOM 3418 C CA . GLU A 1 431 ? -0.977 10.167 -16.999 1.00 80.06 431 GLU A CA 1
ATOM 3419 C C . GLU A 1 431 ? 0.447 9.615 -17.127 1.00 80.06 431 GLU A C 1
ATOM 3421 O O . GLU A 1 431 ? 0.631 8.563 -17.744 1.00 80.06 431 GLU A O 1
ATOM 3426 N N . CYS A 1 432 ? 1.445 10.291 -16.555 1.00 80.12 432 CYS A N 1
ATOM 3427 C CA . CYS A 1 432 ? 2.825 9.823 -16.536 1.00 80.12 432 CYS A CA 1
ATOM 3428 C C . CYS A 1 432 ? 3.016 8.582 -15.653 1.00 80.12 432 CYS A C 1
ATOM 3430 O O . CYS A 1 432 ? 2.172 8.220 -14.832 1.00 80.12 432 CYS A O 1
ATOM 3432 N N . TRP A 1 433 ? 4.176 7.944 -15.824 1.00 83.62 433 TRP A N 1
ATOM 3433 C CA . TRP A 1 433 ? 4.623 6.809 -15.017 1.00 83.62 433 TRP A CA 1
ATOM 3434 C C . TRP A 1 433 ? 4.426 7.022 -13.500 1.00 83.62 433 TRP A C 1
ATOM 3436 O O . TRP A 1 433 ? 4.707 8.094 -12.964 1.00 83.62 433 TRP A O 1
ATOM 3446 N N . GLY A 1 434 ? 4.027 5.957 -12.798 1.00 78.81 434 GLY A N 1
ATOM 3447 C CA . GLY A 1 434 ? 4.211 5.814 -11.349 1.00 78.81 434 GLY A CA 1
ATOM 3448 C C . GLY A 1 434 ? 3.002 6.170 -10.482 1.00 78.81 434 GLY A C 1
ATOM 3449 O O . GLY A 1 434 ? 2.694 5.433 -9.552 1.00 78.81 434 GLY A O 1
ATOM 3450 N N . LEU A 1 435 ? 2.248 7.228 -10.795 1.00 79.81 435 LEU A N 1
ATOM 3451 C CA . LEU A 1 435 ? 1.116 7.649 -9.942 1.00 79.81 435 LEU A CA 1
ATOM 3452 C C . LEU A 1 435 ? -0.073 6.679 -9.999 1.00 79.81 435 LEU A C 1
ATOM 3454 O O . LEU A 1 435 ? -0.891 6.622 -9.080 1.00 79.81 435 LEU A O 1
ATOM 3458 N N . LYS A 1 436 ? -0.149 5.852 -11.049 1.00 76.50 436 LYS A N 1
ATOM 3459 C CA . LYS A 1 436 ? -1.087 4.725 -11.166 1.00 76.50 436 LYS A CA 1
ATOM 3460 C C . LYS A 1 436 ? -2.565 5.121 -10.938 1.00 76.50 436 LYS A C 1
ATOM 3462 O O . LYS A 1 436 ? -3.283 4.390 -10.259 1.00 76.50 436 LYS A O 1
ATOM 3467 N N . ILE A 1 437 ? -3.017 6.272 -11.445 1.00 80.62 437 ILE A N 1
ATOM 3468 C CA . ILE A 1 437 ? -4.408 6.738 -11.279 1.00 80.62 437 ILE A CA 1
ATOM 3469 C C . ILE A 1 437 ? -5.328 6.010 -12.281 1.00 80.62 437 ILE A C 1
ATOM 3471 O O . ILE A 1 437 ? -5.085 6.119 -13.484 1.00 80.62 437 ILE A O 1
ATOM 3475 N N . PRO A 1 438 ? -6.365 5.276 -11.831 1.00 60.69 438 PRO A N 1
ATOM 3476 C CA . PRO A 1 438 ? -7.149 4.373 -12.679 1.00 60.69 438 PRO A CA 1
ATOM 3477 C C . PRO A 1 438 ? -8.463 4.979 -13.223 1.00 60.69 438 PRO A C 1
ATOM 3479 O O . PRO A 1 438 ? -9.454 4.266 -13.351 1.00 60.69 438 PRO A O 1
ATOM 3482 N N . HIS A 1 439 ? -8.516 6.277 -13.540 1.00 65.81 439 HIS A N 1
ATOM 3483 C CA . HIS A 1 439 ? -9.758 6.908 -14.013 1.00 65.81 439 HIS A CA 1
ATOM 3484 C C . HIS A 1 439 ? -9.894 6.869 -15.540 1.00 65.81 439 HIS A C 1
ATOM 3486 O O . HIS A 1 439 ? -8.965 7.222 -16.269 1.00 65.81 439 HIS A O 1
ATOM 3492 N N . SER A 1 440 ? -11.075 6.476 -16.031 1.00 71.19 440 SER A N 1
ATOM 3493 C CA . SER A 1 440 ? -11.436 6.613 -17.444 1.00 71.19 440 SER A CA 1
ATOM 3494 C C . SER A 1 440 ? -11.611 8.092 -17.767 1.00 71.19 440 SER A C 1
ATOM 3496 O O . SER A 1 440 ? -12.600 8.711 -17.373 1.00 71.19 440 SER A O 1
ATOM 3498 N N . ARG A 1 441 ? -10.633 8.659 -18.466 1.00 82.50 441 ARG A N 1
ATOM 3499 C CA . ARG A 1 441 ? -10.645 10.064 -18.857 1.00 82.50 441 ARG A CA 1
ATOM 3500 C C . ARG A 1 441 ? -11.818 10.352 -19.813 1.00 82.50 441 ARG A C 1
ATOM 3502 O O . ARG A 1 441 ? -11.902 9.675 -20.838 1.00 82.50 441 ARG A O 1
ATOM 3509 N N . PRO A 1 442 ? -12.690 11.339 -19.523 1.00 88.81 442 PRO A N 1
ATOM 3510 C CA . PRO A 1 442 ? -13.720 11.786 -20.459 1.00 88.81 442 PRO A CA 1
ATOM 3511 C C . PRO A 1 442 ? -13.112 12.284 -21.775 1.00 88.81 442 PRO A C 1
ATOM 3513 O O . PRO A 1 442 ? -12.036 12.880 -21.761 1.00 88.81 442 PRO A O 1
ATOM 3516 N N . ASP A 1 443 ? -13.826 12.118 -22.891 1.00 88.31 443 ASP A N 1
ATOM 3517 C CA . ASP A 1 443 ? -13.350 12.527 -24.224 1.00 88.31 443 ASP A CA 1
ATOM 3518 C C . ASP A 1 443 ? -13.014 14.023 -24.307 1.00 88.31 443 ASP A C 1
ATOM 3520 O O . ASP A 1 443 ? -12.148 14.437 -25.078 1.00 88.31 443 ASP A O 1
ATOM 3524 N N . GLU A 1 444 ? -13.684 14.855 -23.505 1.00 92.12 444 GLU A N 1
ATOM 3525 C CA . GLU A 1 444 ? -13.440 16.295 -23.493 1.00 92.12 444 GLU A CA 1
ATOM 3526 C C . GLU A 1 444 ? -12.175 16.706 -22.727 1.00 92.12 444 GLU A C 1
ATOM 3528 O O . GLU A 1 444 ? -11.722 17.841 -22.906 1.00 92.12 444 GLU A O 1
ATOM 3533 N N . VAL A 1 445 ? -11.611 15.823 -21.893 1.00 91.06 445 VAL A N 1
ATOM 3534 C CA . VAL A 1 445 ? -10.412 16.085 -21.085 1.00 91.06 445 VAL A CA 1
ATOM 3535 C C . VAL A 1 445 ? -9.154 15.764 -21.893 1.00 91.06 445 VAL A C 1
ATOM 3537 O O . VAL A 1 445 ? -8.952 14.647 -22.367 1.00 91.06 445 VAL A O 1
ATOM 3540 N N . LEU A 1 446 ? -8.277 16.759 -22.020 1.00 88.62 446 LEU A N 1
ATOM 3541 C CA . LEU A 1 446 ? -7.004 16.656 -22.732 1.00 88.62 446 LEU A CA 1
ATOM 3542 C C . LEU A 1 446 ? -5.924 16.026 -21.850 1.00 88.62 446 LEU A C 1
ATOM 3544 O O . LEU A 1 446 ? -5.273 15.069 -22.274 1.00 88.62 446 LEU A O 1
ATOM 3548 N N . CYS A 1 447 ? -5.734 16.567 -20.644 1.00 88.62 447 CYS A N 1
ATOM 3549 C CA . CYS A 1 447 ? -4.840 16.023 -19.626 1.00 88.62 447 CYS A CA 1
ATOM 3550 C C . CYS A 1 447 ? -5.092 16.632 -18.242 1.00 88.62 447 CYS A C 1
ATOM 3552 O O . CYS A 1 447 ? -5.663 17.720 -18.122 1.00 88.62 447 CYS A O 1
ATOM 3554 N N . ASP A 1 448 ? -4.592 15.951 -17.215 1.00 91.31 448 ASP A N 1
ATOM 3555 C CA . ASP A 1 448 ? -4.602 16.404 -15.825 1.00 91.31 448 ASP A CA 1
ATOM 3556 C C . ASP A 1 448 ? -3.166 16.661 -15.347 1.00 91.31 448 ASP A C 1
ATOM 3558 O O . ASP A 1 448 ? -2.297 15.799 -15.481 1.00 91.31 448 ASP A O 1
ATOM 3562 N N . VAL A 1 449 ? -2.892 17.838 -14.778 1.00 91.69 449 VAL A N 1
ATOM 3563 C CA . VAL A 1 449 ? -1.541 18.234 -14.344 1.00 91.69 449 VAL A CA 1
ATOM 3564 C C . VAL A 1 449 ? -1.530 18.595 -12.865 1.00 91.69 449 VAL A C 1
ATOM 3566 O O . VAL A 1 449 ? -2.209 19.536 -12.454 1.00 91.69 449 VAL A O 1
ATOM 3569 N N . LEU A 1 450 ? -0.734 17.868 -12.077 1.00 92.88 450 LEU A N 1
ATOM 3570 C CA . LEU A 1 450 ? -0.494 18.163 -10.666 1.00 92.88 450 LEU A CA 1
ATOM 3571 C C . LEU A 1 450 ? 0.710 19.098 -10.521 1.00 92.88 450 LEU A C 1
ATOM 3573 O O . LEU A 1 450 ? 1.749 18.909 -11.160 1.00 92.88 450 LEU A O 1
ATOM 3577 N N . ILE A 1 451 ? 0.556 20.092 -9.655 1.00 91.75 451 ILE A N 1
ATOM 3578 C CA . ILE A 1 451 ? 1.545 21.114 -9.334 1.00 91.75 451 ILE A CA 1
ATOM 3579 C C . ILE A 1 451 ? 1.714 21.117 -7.819 1.00 91.75 451 ILE A C 1
ATOM 3581 O O . ILE A 1 451 ? 0.755 21.358 -7.084 1.00 91.75 451 ILE A O 1
ATOM 3585 N N . ILE A 1 452 ? 2.934 20.846 -7.370 1.00 91.25 452 ILE A N 1
ATOM 3586 C CA . ILE A 1 452 ? 3.330 20.871 -5.960 1.00 91.25 452 ILE A CA 1
ATOM 3587 C C . ILE A 1 452 ? 4.408 21.938 -5.832 1.00 91.25 452 ILE A C 1
ATOM 3589 O O . ILE A 1 452 ? 5.432 21.857 -6.512 1.00 91.25 452 ILE A O 1
ATOM 3593 N N . SER A 1 453 ? 4.184 22.930 -4.980 1.00 88.38 453 SER A N 1
ATOM 3594 C CA . SER A 1 453 ? 5.044 24.108 -4.826 1.00 88.38 453 SER A CA 1
ATOM 3595 C C . SER A 1 453 ? 5.420 24.309 -3.358 1.00 88.38 453 SER A C 1
ATOM 3597 O O . SER A 1 453 ? 4.663 23.934 -2.474 1.00 88.38 453 SER A O 1
ATOM 3599 N N . GLU A 1 454 ? 6.589 24.885 -3.078 1.00 88.06 454 GLU A N 1
ATOM 3600 C CA . GLU A 1 454 ? 7.088 25.088 -1.703 1.00 88.06 454 GLU A CA 1
ATOM 3601 C C . GLU A 1 454 ? 6.378 26.236 -0.958 1.00 88.06 454 GLU A C 1
ATOM 3603 O O . GLU A 1 454 ? 6.283 26.233 0.270 1.00 88.06 454 GLU A O 1
ATOM 3608 N N . ASP A 1 455 ? 5.885 27.217 -1.710 1.00 83.81 455 ASP A N 1
ATOM 3609 C CA . ASP A 1 455 ? 5.350 28.508 -1.258 1.00 83.81 455 ASP A CA 1
ATOM 3610 C C . ASP A 1 455 ? 3.952 28.825 -1.823 1.00 83.81 455 ASP A C 1
ATOM 3612 O O . ASP A 1 455 ? 3.410 29.898 -1.562 1.00 83.81 455 ASP A O 1
ATOM 3616 N N . GLN A 1 456 ? 3.368 27.900 -2.586 1.00 83.81 456 GLN A N 1
ATOM 3617 C CA . GLN A 1 456 ? 1.988 27.946 -3.080 1.00 83.81 456 GLN A CA 1
ATOM 3618 C C . GLN A 1 456 ? 1.281 26.639 -2.701 1.00 83.81 456 GLN A C 1
ATOM 3620 O O . GLN A 1 456 ? 1.941 25.627 -2.463 1.00 83.81 456 GLN A O 1
ATOM 3625 N N . ASP A 1 457 ? -0.052 26.653 -2.645 1.00 86.75 457 ASP A N 1
ATOM 3626 C CA . ASP A 1 457 ? -0.835 25.442 -2.383 1.00 86.75 457 ASP A CA 1
ATOM 3627 C C . ASP A 1 457 ? -0.661 24.404 -3.513 1.00 86.75 457 ASP A C 1
ATOM 3629 O O . ASP A 1 457 ? -0.109 24.695 -4.576 1.00 86.75 457 ASP A O 1
ATOM 3633 N N . ASN A 1 458 ? -1.101 23.160 -3.298 1.00 91.50 458 ASN A N 1
ATOM 3634 C CA . ASN A 1 458 ? -1.053 22.155 -4.362 1.00 91.50 458 ASN A CA 1
ATOM 3635 C C . ASN A 1 458 ? -2.245 22.332 -5.301 1.00 91.50 458 ASN A C 1
ATOM 3637 O O . ASN A 1 458 ? -3.389 22.428 -4.849 1.00 91.50 458 ASN A O 1
ATOM 3641 N N . HIS A 1 459 ? -1.997 22.292 -6.606 1.00 92.50 459 HIS A N 1
ATOM 3642 C CA . HIS A 1 459 ? -3.029 22.486 -7.622 1.00 92.50 459 HIS A CA 1
ATOM 3643 C C . HIS A 1 459 ? -3.102 21.287 -8.559 1.00 92.50 459 HIS A C 1
ATOM 3645 O O . HIS A 1 459 ? -2.082 20.851 -9.088 1.00 92.50 459 HIS A O 1
ATOM 3651 N N . LEU A 1 460 ? -4.313 20.807 -8.826 1.00 94.25 460 LEU A N 1
ATOM 3652 C CA . LEU A 1 460 ? -4.603 19.957 -9.973 1.00 94.25 460 LEU A CA 1
ATOM 3653 C C . LEU A 1 460 ? -5.302 20.806 -11.033 1.00 94.25 460 LEU A C 1
ATOM 3655 O O . LEU A 1 460 ? -6.373 21.354 -10.777 1.00 94.25 460 LEU A O 1
ATOM 3659 N N . VAL A 1 461 ? -4.712 20.905 -12.221 1.00 93.44 461 VAL A N 1
ATOM 3660 C CA . VAL A 1 461 ? -5.318 21.588 -13.368 1.00 93.44 461 VAL A CA 1
ATOM 3661 C C . VAL A 1 461 ? -5.734 20.553 -14.407 1.00 93.44 461 VAL A C 1
ATOM 3663 O O . VAL A 1 461 ? -4.890 19.909 -15.028 1.00 93.44 461 VAL A O 1
ATOM 3666 N N . THR A 1 462 ? -7.041 20.421 -14.608 1.00 93.75 462 THR A N 1
ATOM 3667 C CA . THR A 1 462 ? -7.655 19.606 -15.659 1.00 93.75 462 THR A CA 1
ATOM 3668 C C . THR A 1 462 ? -7.861 20.470 -16.896 1.00 93.75 462 THR A C 1
ATOM 3670 O O . THR A 1 462 ? -8.702 21.374 -16.913 1.00 93.75 462 THR A O 1
ATOM 3673 N N . PHE A 1 463 ? -7.102 20.196 -17.950 1.00 91.75 463 PHE A N 1
ATOM 3674 C CA . PHE A 1 463 ? -7.252 20.866 -19.236 1.00 91.75 463 PHE A CA 1
ATOM 3675 C C . PHE A 1 463 ? -8.317 20.157 -20.062 1.00 91.75 463 PHE A C 1
ATOM 3677 O O . PHE A 1 463 ? -8.202 18.964 -20.336 1.00 91.75 463 PHE A O 1
ATOM 3684 N N . ALA A 1 464 ? -9.343 20.888 -20.486 1.00 92.50 464 ALA A N 1
ATOM 3685 C CA . ALA A 1 464 ? -10.469 20.331 -21.222 1.00 92.50 464 ALA A CA 1
ATOM 3686 C C . ALA A 1 464 ? -10.895 21.233 -22.384 1.00 92.50 464 ALA A C 1
ATOM 3688 O O . ALA A 1 464 ? -10.575 22.419 -22.445 1.00 92.50 464 ALA A O 1
ATOM 3689 N N . THR A 1 465 ? -11.637 20.653 -23.321 1.00 90.69 465 THR A N 1
ATOM 3690 C CA . THR A 1 465 ? -12.236 21.367 -24.461 1.00 90.69 465 THR A CA 1
ATOM 3691 C C . THR A 1 465 ? -13.544 22.076 -24.105 1.00 90.69 465 THR A C 1
ATOM 3693 O O . THR A 1 465 ? -14.005 22.918 -24.874 1.00 90.69 465 THR A O 1
ATOM 3696 N N . CYS A 1 466 ? -14.158 21.719 -22.974 1.00 88.56 466 CYS A N 1
ATOM 3697 C CA . CYS A 1 466 ? -15.314 22.404 -22.409 1.00 88.56 466 CYS A CA 1
ATOM 3698 C C . CYS A 1 466 ? -15.426 22.159 -20.896 1.00 88.56 466 CYS A C 1
ATOM 3700 O O . CYS A 1 466 ? -14.931 21.155 -20.377 1.00 88.56 466 CYS A O 1
ATOM 3702 N N . GLN A 1 467 ? -16.125 23.046 -20.189 1.00 87.38 467 GLN A N 1
ATOM 3703 C CA . GLN A 1 467 ? -16.402 22.908 -18.756 1.00 87.38 467 GLN A CA 1
ATOM 3704 C C . GLN A 1 467 ? -17.812 22.342 -18.505 1.00 87.38 467 GLN A C 1
ATOM 3706 O O . GLN A 1 467 ? -18.783 23.082 -18.355 1.00 87.38 467 GLN A O 1
ATOM 3711 N N . LYS A 1 468 ? -17.937 21.009 -18.462 1.00 91.06 468 LYS A N 1
ATOM 3712 C CA . LYS A 1 468 ? -19.194 20.299 -18.145 1.00 91.06 468 LYS A CA 1
ATOM 3713 C C . LYS A 1 468 ? -19.174 19.708 -16.722 1.00 91.06 468 LYS A C 1
ATOM 3715 O O . LYS A 1 468 ? -18.089 19.442 -16.202 1.00 91.06 468 LYS A O 1
ATOM 3720 N N . PRO A 1 469 ? -20.338 19.429 -16.093 1.00 91.38 469 PRO A N 1
ATOM 3721 C CA . PRO A 1 469 ? -20.397 18.856 -14.742 1.00 91.38 469 PRO A CA 1
ATOM 3722 C C . PRO A 1 469 ? -19.602 17.554 -14.565 1.00 91.38 469 PRO A C 1
ATOM 3724 O O . PRO A 1 469 ? -18.976 17.353 -13.528 1.00 91.38 469 PRO A O 1
ATOM 3727 N N . HIS A 1 470 ? -19.571 16.680 -15.577 1.00 91.50 470 HIS A N 1
ATOM 3728 C CA . HIS A 1 470 ? -18.796 15.437 -15.507 1.00 91.50 470 HIS A CA 1
ATOM 3729 C C . HIS A 1 470 ? -17.278 15.656 -15.596 1.00 91.50 470 HIS A C 1
ATOM 3731 O O . HIS A 1 470 ? -16.533 14.862 -15.037 1.00 91.50 470 HIS A O 1
ATOM 3737 N N . VAL A 1 471 ? -16.816 16.738 -16.234 1.00 93.00 471 VAL A N 1
ATOM 3738 C CA . VAL A 1 471 ? -15.390 17.124 -16.280 1.00 93.00 471 VAL A CA 1
ATOM 3739 C C . VAL A 1 471 ? -14.930 17.644 -14.919 1.00 93.00 471 VAL A C 1
ATOM 3741 O O . VAL A 1 471 ? -13.859 17.278 -14.445 1.00 93.00 471 VAL A O 1
ATOM 3744 N N . LEU A 1 472 ? -15.763 18.456 -14.262 1.00 91.06 472 LEU A N 1
ATOM 3745 C CA . LEU A 1 472 ? -15.526 18.904 -12.885 1.00 91.06 472 LEU A CA 1
ATOM 3746 C C . LEU A 1 472 ? -15.440 17.705 -11.932 1.00 91.06 472 LEU A C 1
ATOM 3748 O O . LEU A 1 472 ? -14.486 17.593 -11.168 1.00 91.06 472 LEU A O 1
ATOM 3752 N N . LYS A 1 473 ? -16.391 16.769 -12.044 1.00 91.06 473 LYS A N 1
ATOM 3753 C CA . LYS A 1 473 ? -16.393 15.530 -11.259 1.00 91.06 473 LYS A CA 1
ATOM 3754 C C . LYS A 1 473 ? -15.134 14.685 -11.500 1.00 91.06 473 LYS A C 1
ATOM 3756 O O . LYS A 1 473 ? -14.552 14.206 -10.532 1.00 91.06 473 LYS A O 1
ATOM 3761 N N . HIS A 1 474 ? -14.700 14.545 -12.757 1.00 92.19 474 HIS A N 1
ATOM 3762 C CA . HIS A 1 474 ? -13.448 13.863 -13.117 1.00 92.19 474 HIS A CA 1
ATOM 3763 C C . HIS A 1 474 ? -12.231 14.517 -12.451 1.00 92.19 474 HIS A C 1
ATOM 3765 O O . HIS A 1 474 ? -11.432 13.825 -11.829 1.00 92.19 474 HIS A O 1
ATOM 3771 N N . SER A 1 475 ? -12.122 15.849 -12.512 1.00 93.31 475 SER A N 1
ATOM 3772 C CA . SER A 1 475 ? -11.030 16.598 -11.870 1.00 93.31 475 SER A CA 1
ATOM 3773 C C . SER A 1 475 ? -10.953 16.308 -10.366 1.00 93.31 475 SER A C 1
ATOM 3775 O O . SER A 1 475 ? -9.897 15.946 -9.845 1.00 93.31 475 SER A O 1
ATOM 3777 N N . GLN A 1 476 ? -12.096 16.362 -9.676 1.00 91.69 476 GLN A N 1
ATOM 3778 C CA . GLN A 1 476 ? -12.171 16.026 -8.254 1.00 91.69 476 GLN A CA 1
ATOM 3779 C C . GLN A 1 476 ? -11.801 14.563 -7.986 1.00 91.69 476 GLN A C 1
ATOM 3781 O O . GLN A 1 476 ? -11.075 14.274 -7.043 1.00 91.69 476 GLN A O 1
ATOM 3786 N N . GLU A 1 477 ? -12.266 13.630 -8.816 1.00 91.31 477 GLU A N 1
ATOM 3787 C CA . GLU A 1 477 ? -11.953 12.200 -8.710 1.00 91.31 477 GLU A CA 1
ATOM 3788 C C . GLU A 1 477 ? -10.458 11.902 -8.816 1.00 91.31 477 GLU A C 1
ATOM 3790 O O . GLU A 1 477 ? -9.911 11.163 -7.992 1.00 91.31 477 GLU A O 1
ATOM 3795 N N . VAL A 1 478 ? -9.784 12.536 -9.774 1.00 92.56 478 VAL A N 1
ATOM 3796 C CA . VAL A 1 478 ? -8.330 12.444 -9.929 1.00 92.56 478 VAL A CA 1
ATOM 3797 C C . VAL A 1 478 ? -7.617 13.025 -8.707 1.00 92.56 478 VAL A C 1
ATOM 3799 O O . VAL A 1 478 ? -6.699 12.387 -8.189 1.00 92.56 478 VAL A O 1
ATOM 3802 N N . ALA A 1 479 ? -8.046 14.186 -8.202 1.00 93.12 479 ALA A N 1
ATOM 3803 C CA . ALA A 1 479 ? -7.431 14.814 -7.032 1.00 93.12 479 ALA A CA 1
ATOM 3804 C C . ALA A 1 479 ? -7.612 13.993 -5.746 1.00 93.12 479 ALA A C 1
ATOM 3806 O O . ALA A 1 479 ? -6.654 13.818 -4.992 1.00 93.12 479 ALA A O 1
ATOM 3807 N N . VAL A 1 480 ? -8.809 13.439 -5.525 1.00 91.88 480 VAL A N 1
ATOM 3808 C CA . VAL A 1 480 ? -9.106 12.555 -4.389 1.00 91.88 480 VAL A CA 1
ATOM 3809 C C . VAL A 1 480 ? -8.194 11.336 -4.408 1.00 91.88 480 VAL A C 1
ATOM 3811 O O . VAL A 1 480 ? -7.577 11.010 -3.395 1.00 91.88 480 VAL A O 1
ATOM 3814 N N . GLU A 1 481 ? -8.058 10.676 -5.558 1.00 91.50 481 GLU A N 1
ATOM 3815 C CA . GLU A 1 481 ? -7.213 9.487 -5.666 1.00 91.50 481 GLU A CA 1
ATOM 3816 C C . GLU A 1 481 ? -5.722 9.817 -5.552 1.00 91.50 481 GLU A C 1
ATOM 3818 O O . GLU A 1 481 ? -4.983 9.059 -4.924 1.00 91.50 481 GLU A O 1
ATOM 3823 N N . LEU A 1 482 ? -5.275 10.960 -6.087 1.00 92.81 482 LEU A N 1
ATOM 3824 C CA . LEU A 1 482 ? -3.918 11.467 -5.863 1.00 92.81 482 LEU A CA 1
ATOM 3825 C C . LEU A 1 482 ? -3.641 11.627 -4.376 1.00 92.81 482 LEU A C 1
ATOM 3827 O O . LEU A 1 482 ? -2.693 11.031 -3.866 1.00 92.81 482 LEU A O 1
ATOM 3831 N N . LYS A 1 483 ? -4.478 12.395 -3.674 1.00 92.50 483 LYS A N 1
ATOM 3832 C CA . LYS A 1 483 ? -4.303 12.619 -2.243 1.00 92.50 483 LYS A CA 1
ATOM 3833 C C . LYS A 1 483 ? -4.323 11.297 -1.478 1.00 92.50 483 LYS A C 1
ATOM 3835 O O . LYS A 1 483 ? -3.414 11.040 -0.691 1.00 92.50 483 LYS A O 1
ATOM 3840 N N . ARG A 1 484 ? -5.296 10.427 -1.759 1.00 91.31 484 ARG A N 1
ATOM 3841 C CA . ARG A 1 484 ? -5.415 9.109 -1.123 1.00 91.31 484 ARG A CA 1
ATOM 3842 C C . ARG A 1 484 ? -4.151 8.271 -1.305 1.00 91.31 484 ARG A C 1
ATOM 3844 O O . ARG A 1 484 ? -3.704 7.652 -0.346 1.00 91.31 484 ARG A O 1
ATOM 3851 N N . LYS A 1 485 ? -3.550 8.259 -2.498 1.00 91.69 485 LYS A N 1
ATOM 3852 C CA . LYS A 1 485 ? -2.299 7.533 -2.758 1.00 91.69 485 LYS A CA 1
ATOM 3853 C C . LYS A 1 485 ? -1.107 8.144 -2.043 1.00 91.69 485 LYS A C 1
ATOM 3855 O O . LYS A 1 485 ? -0.375 7.410 -1.394 1.00 91.69 485 LYS A O 1
ATOM 3860 N N . LEU A 1 486 ? -0.939 9.463 -2.105 1.00 93.81 486 LEU A N 1
ATOM 3861 C CA . LEU A 1 486 ? 0.159 10.142 -1.413 1.00 93.81 486 LEU A CA 1
ATOM 3862 C C . LEU A 1 486 ? 0.109 9.897 0.100 1.00 93.81 486 LEU A C 1
ATOM 3864 O O . LEU A 1 486 ? 1.145 9.709 0.731 1.00 93.81 486 LEU A O 1
ATOM 3868 N N . VAL A 1 487 ? -1.092 9.828 0.673 1.00 93.88 487 VAL A N 1
ATOM 3869 C CA . VAL A 1 487 ? -1.270 9.478 2.080 1.00 93.88 487 VAL A CA 1
ATOM 3870 C C . VAL A 1 487 ? -1.066 7.977 2.302 1.00 93.88 487 VAL A C 1
ATOM 3872 O O . VAL A 1 487 ? -0.108 7.597 2.959 1.00 93.88 487 VAL A O 1
ATOM 3875 N N . LEU A 1 488 ? -1.918 7.110 1.744 1.00 91.62 488 LEU A N 1
ATOM 3876 C CA . LEU A 1 488 ? -1.973 5.685 2.105 1.00 91.62 488 LEU A CA 1
ATOM 3877 C C . LEU A 1 488 ? -0.846 4.831 1.507 1.00 91.62 488 LEU A C 1
ATOM 3879 O O . LEU A 1 488 ? -0.449 3.848 2.121 1.00 91.62 488 LEU A O 1
ATOM 3883 N N . GLN A 1 489 ? -0.365 5.159 0.305 1.00 90.56 489 GLN A N 1
ATOM 3884 C CA . GLN A 1 489 ? 0.736 4.442 -0.360 1.00 90.56 489 GLN A CA 1
ATOM 3885 C C . GLN A 1 489 ? 2.073 5.159 -0.157 1.00 90.56 489 GLN A C 1
ATOM 3887 O O . GLN A 1 489 ? 3.092 4.508 0.043 1.00 90.56 489 GLN A O 1
ATOM 3892 N N . GLY A 1 490 ? 2.063 6.492 -0.218 1.00 93.06 490 GLY A N 1
ATOM 3893 C CA . GLY A 1 490 ? 3.249 7.332 -0.093 1.00 93.06 490 GLY A CA 1
ATOM 3894 C C . GLY A 1 490 ? 3.687 7.609 1.345 1.00 93.06 490 GLY A C 1
ATOM 3895 O O . GLY A 1 490 ? 4.833 7.998 1.550 1.00 93.06 490 GLY A O 1
ATOM 3896 N N . GLY A 1 491 ? 2.823 7.407 2.345 1.00 93.25 491 GLY A N 1
ATOM 3897 C CA . GLY A 1 491 ? 3.187 7.620 3.747 1.00 93.25 491 GLY A CA 1
ATOM 3898 C C . GLY A 1 491 ? 3.044 9.063 4.243 1.00 93.25 491 GLY A C 1
ATOM 3899 O O . GLY A 1 491 ? 3.570 9.382 5.307 1.00 93.25 491 GLY A O 1
ATOM 3900 N N . CYS A 1 492 ? 2.386 9.962 3.498 1.00 93.44 492 CYS A N 1
ATOM 3901 C CA . CYS A 1 492 ? 2.297 11.371 3.894 1.00 93.44 492 CYS A CA 1
ATOM 3902 C C . CYS A 1 492 ? 1.322 11.574 5.068 1.00 93.44 492 CYS A C 1
ATOM 3904 O O . CYS A 1 492 ? 0.108 11.481 4.891 1.00 93.44 492 CYS A O 1
ATOM 3906 N N . SER A 1 493 ? 1.844 11.902 6.252 1.00 89.12 493 SER A N 1
ATOM 3907 C CA . SER A 1 493 ? 1.051 12.206 7.457 1.00 89.12 493 SER A CA 1
ATOM 3908 C C . SER A 1 493 ? 0.758 13.703 7.652 1.00 89.12 493 SER A C 1
ATOM 3910 O O . SER A 1 493 ? 0.024 14.083 8.571 1.00 89.12 493 SER A O 1
ATOM 3912 N N . GLU A 1 494 ? 1.313 14.566 6.797 1.00 91.12 494 GLU A N 1
ATOM 3913 C CA . GLU A 1 494 ? 1.111 16.014 6.851 1.00 91.12 494 GLU A CA 1
ATOM 3914 C C . GLU A 1 494 ? -0.308 16.418 6.438 1.00 91.12 494 GLU A C 1
ATOM 3916 O O . GLU A 1 494 ? -0.955 15.787 5.602 1.00 91.12 494 GLU A O 1
ATOM 3921 N N . LYS A 1 495 ? -0.790 17.539 6.985 1.00 89.31 495 LYS A N 1
ATOM 3922 C CA . LYS A 1 495 ? -2.059 18.135 6.554 1.00 89.31 495 LYS A CA 1
ATOM 3923 C C . LYS A 1 495 ? -1.849 18.982 5.299 1.00 89.31 495 LYS A C 1
ATOM 3925 O O . LYS A 1 495 ? -1.252 20.062 5.372 1.00 89.31 495 LYS A O 1
ATOM 3930 N N . PHE A 1 496 ? -2.371 18.512 4.172 1.00 91.62 496 PHE A N 1
ATOM 3931 C CA . PHE A 1 496 ? -2.370 19.228 2.897 1.00 91.62 496 PHE A CA 1
ATOM 3932 C C . PHE A 1 496 ? -3.660 18.961 2.115 1.00 91.62 496 PHE A C 1
ATOM 3934 O O . PHE A 1 496 ? -4.300 17.921 2.290 1.00 91.62 496 PHE A O 1
ATOM 3941 N N . GLY A 1 497 ? -4.021 19.899 1.243 1.00 89.88 497 GLY A N 1
ATOM 3942 C CA . GLY A 1 497 ? -5.100 19.730 0.272 1.00 89.88 497 GLY A CA 1
ATOM 3943 C C . GLY A 1 497 ? -4.596 19.872 -1.161 1.00 89.88 497 GLY A C 1
ATOM 3944 O O . GLY A 1 497 ? -3.459 20.295 -1.393 1.00 89.88 497 GLY A O 1
ATOM 3945 N N . ILE A 1 498 ? -5.453 19.502 -2.112 1.00 92.88 498 ILE A N 1
ATOM 3946 C CA . ILE A 1 498 ? -5.251 19.697 -3.552 1.00 92.88 498 ILE A CA 1
ATOM 3947 C C . ILE A 1 498 ? -6.427 20.527 -4.070 1.00 92.88 498 ILE A C 1
ATOM 3949 O O . ILE A 1 498 ? -7.581 20.125 -3.918 1.00 92.88 498 ILE A O 1
ATOM 3953 N N . ILE A 1 499 ? -6.139 21.685 -4.666 1.00 92.75 499 ILE A N 1
ATOM 3954 C CA . ILE A 1 499 ? -7.150 22.567 -5.258 1.00 92.75 499 ILE A CA 1
ATOM 3955 C C . ILE A 1 499 ? -7.392 22.144 -6.704 1.00 92.75 499 ILE A C 1
ATOM 3957 O O . ILE A 1 499 ? -6.461 22.133 -7.510 1.00 92.75 499 ILE A O 1
ATOM 3961 N N . CYS A 1 500 ? -8.637 21.826 -7.037 1.00 93.62 500 CYS A N 1
ATOM 3962 C CA . CYS A 1 500 ? -9.041 21.411 -8.376 1.00 93.62 500 CYS A CA 1
ATOM 3963 C C . CYS A 1 500 ? -9.401 22.624 -9.238 1.00 93.62 500 CYS A C 1
ATOM 3965 O O . CYS A 1 500 ? -10.229 23.449 -8.850 1.00 93.62 500 CYS A O 1
ATOM 3967 N N . HIS A 1 501 ? -8.823 22.691 -10.435 1.00 92.81 501 HIS A N 1
ATOM 3968 C CA . HIS A 1 501 ? -9.085 23.716 -11.442 1.00 92.81 501 HIS A CA 1
ATOM 3969 C C . HIS A 1 501 ? -9.441 23.056 -12.767 1.00 92.81 501 HIS A C 1
ATOM 3971 O O . HIS A 1 501 ? -8.766 22.126 -13.199 1.00 92.81 501 HIS A O 1
ATOM 3977 N N . VAL A 1 502 ? -10.451 23.582 -13.460 1.00 92.69 502 VAL A N 1
ATOM 3978 C CA . VAL A 1 502 ? -10.754 23.190 -14.843 1.00 92.69 502 VAL A CA 1
ATOM 3979 C C . VAL A 1 502 ? -10.419 24.356 -15.764 1.00 92.69 502 VAL A C 1
ATOM 3981 O O . VAL A 1 502 ? -10.906 25.472 -15.570 1.00 92.69 502 VAL A O 1
ATOM 3984 N N . ALA A 1 503 ? -9.575 24.101 -16.759 1.00 91.75 503 ALA A N 1
ATOM 3985 C CA . ALA A 1 503 ? -9.176 25.061 -17.778 1.00 91.75 503 ALA A CA 1
ATOM 3986 C C . ALA A 1 503 ? -9.829 24.689 -19.117 1.00 91.75 503 ALA A C 1
ATOM 3988 O O . ALA A 1 503 ? -9.400 23.749 -19.789 1.00 91.75 503 ALA A O 1
ATOM 3989 N N . ASP A 1 504 ? -10.873 25.430 -19.498 1.00 91.25 504 ASP A N 1
ATOM 3990 C CA . ASP A 1 504 ? -11.525 25.309 -20.807 1.00 91.25 504 ASP A CA 1
ATOM 3991 C C . ASP A 1 504 ? -10.665 25.988 -21.878 1.00 91.25 504 ASP A C 1
ATOM 3993 O O . ASP A 1 504 ? -10.727 27.200 -22.089 1.00 91.25 504 ASP A O 1
ATOM 3997 N N . ILE A 1 505 ? -9.837 25.196 -22.552 1.00 88.44 505 ILE A N 1
ATOM 3998 C CA . ILE A 1 505 ? -8.858 25.684 -23.523 1.00 88.44 505 ILE A CA 1
ATOM 3999 C C . ILE A 1 505 ? -9.523 26.442 -24.677 1.00 88.44 505 ILE A C 1
ATOM 4001 O O . ILE A 1 505 ? -8.990 27.456 -25.120 1.00 88.44 505 ILE A O 1
ATOM 4005 N N . ASN A 1 506 ? -10.692 26.005 -25.151 1.00 87.31 506 ASN A N 1
ATOM 4006 C CA . ASN A 1 506 ? -11.363 26.658 -26.277 1.00 87.31 506 ASN A CA 1
ATOM 4007 C C . ASN A 1 506 ? -11.810 28.075 -25.909 1.00 87.31 506 ASN A C 1
ATOM 4009 O O . ASN A 1 506 ? -11.642 29.015 -26.691 1.00 87.31 506 ASN A O 1
ATOM 4013 N N . ARG A 1 507 ? -12.339 28.240 -24.696 1.00 86.94 507 ARG A N 1
ATOM 4014 C CA . ARG A 1 507 ? -12.753 29.545 -24.179 1.00 86.94 507 ARG A CA 1
ATOM 4015 C C . ARG A 1 507 ? -11.556 30.439 -23.849 1.00 86.94 507 ARG A C 1
ATOM 4017 O O . ARG A 1 507 ? -11.522 31.602 -24.244 1.00 86.94 507 ARG A O 1
ATOM 4024 N N . LEU A 1 508 ? -10.551 29.887 -23.172 1.00 86.25 508 LEU A N 1
ATOM 4025 C CA . LEU A 1 508 ? -9.364 30.628 -22.743 1.00 86.25 508 LEU A CA 1
ATOM 4026 C C . LEU A 1 508 ? -8.503 31.096 -23.931 1.00 86.25 508 LEU A C 1
ATOM 4028 O O . LEU A 1 508 ? -7.967 32.199 -23.887 1.00 86.25 508 LEU A O 1
ATOM 4032 N N . CYS A 1 509 ? -8.418 30.310 -25.012 1.00 80.69 509 CYS A N 1
ATOM 4033 C CA . CYS A 1 509 ? -7.709 30.702 -26.237 1.00 80.69 509 CYS A CA 1
ATOM 4034 C C . CYS A 1 509 ? -8.417 31.819 -27.021 1.00 80.69 509 CYS A C 1
ATOM 4036 O O . CYS A 1 509 ? -7.764 32.547 -27.765 1.00 80.69 509 CYS A O 1
ATOM 4038 N N . THR A 1 510 ? -9.746 31.930 -26.924 1.00 83.56 510 THR A N 1
ATOM 4039 C CA . THR A 1 510 ? -10.539 32.837 -27.775 1.00 83.56 510 THR A CA 1
ATOM 4040 C C . THR A 1 510 ? -10.823 34.188 -27.125 1.00 83.56 510 THR A C 1
ATOM 4042 O O . THR A 1 510 ? -11.025 35.169 -27.842 1.00 83.56 510 THR A O 1
ATOM 4045 N N . ASN A 1 511 ? -10.805 34.272 -25.791 1.00 84.31 511 ASN A N 1
ATOM 4046 C CA . ASN A 1 511 ? -11.124 35.493 -25.059 1.00 84.31 511 ASN A CA 1
ATOM 4047 C C . ASN A 1 511 ? -10.093 35.806 -23.950 1.00 84.31 511 ASN A C 1
ATOM 4049 O O . ASN A 1 511 ? -10.125 35.188 -22.882 1.00 84.31 511 ASN A O 1
ATOM 4053 N N . PRO A 1 512 ? -9.236 36.833 -24.125 1.00 83.88 512 PRO A N 1
ATOM 4054 C CA . PRO A 1 512 ? -8.256 37.238 -23.112 1.00 83.88 512 PRO A CA 1
ATOM 4055 C C . PRO A 1 512 ? -8.867 37.634 -21.757 1.00 83.88 512 PRO A C 1
ATOM 4057 O O . PRO A 1 512 ? -8.222 37.477 -20.718 1.00 83.88 512 PRO A O 1
ATOM 4060 N N . GLN A 1 513 ? -10.111 38.136 -21.738 1.00 88.81 513 GLN A N 1
ATOM 4061 C CA . GLN A 1 513 ? -10.792 38.474 -20.483 1.00 88.81 513 GLN A CA 1
ATOM 4062 C C . GLN A 1 513 ? -11.112 37.220 -19.668 1.00 88.81 513 GLN A C 1
ATOM 4064 O O . GLN A 1 513 ? -10.910 37.225 -18.453 1.00 88.81 513 GLN A O 1
ATOM 4069 N N . ASP A 1 514 ? -11.527 36.135 -20.325 1.00 86.75 514 ASP A N 1
ATOM 4070 C CA . ASP A 1 514 ? -11.794 34.859 -19.660 1.00 86.75 514 ASP A CA 1
ATOM 4071 C C . ASP A 1 514 ? -10.510 34.272 -19.059 1.00 86.75 514 ASP A C 1
ATOM 4073 O O . ASP A 1 514 ? -10.530 33.800 -17.923 1.00 86.75 514 ASP A O 1
ATOM 4077 N N . PHE A 1 515 ? -9.372 34.392 -19.754 1.00 86.44 515 PHE A N 1
ATOM 4078 C CA . PHE A 1 515 ? -8.074 33.995 -19.202 1.00 86.44 515 PHE A CA 1
ATOM 4079 C C . PHE A 1 515 ? -7.685 34.813 -17.966 1.00 86.44 515 PHE A C 1
ATOM 4081 O O . PHE A 1 515 ? -7.253 34.253 -16.958 1.00 86.44 515 PHE A O 1
ATOM 4088 N N . SER A 1 516 ? -7.894 36.133 -17.994 1.00 87.88 516 SER A N 1
ATOM 4089 C CA . SER A 1 516 ? -7.627 36.987 -16.829 1.00 87.88 516 SER A CA 1
ATOM 4090 C C . SER A 1 516 ? -8.530 36.658 -15.632 1.00 87.88 516 SER A C 1
ATOM 4092 O O . SER A 1 516 ? -8.053 36.609 -14.498 1.00 87.88 516 SER A O 1
ATOM 4094 N N . ALA A 1 517 ? -9.812 36.367 -15.876 1.00 88.06 517 ALA A N 1
ATOM 4095 C CA . ALA A 1 517 ? -10.761 35.969 -14.842 1.00 88.06 517 ALA A CA 1
ATOM 4096 C C . ALA A 1 517 ? -10.378 34.616 -14.227 1.00 88.06 517 ALA A C 1
ATOM 4098 O O . ALA A 1 517 ? -10.361 34.477 -13.004 1.00 88.06 517 ALA A O 1
ATOM 4099 N N . TRP A 1 518 ? -9.996 33.651 -15.066 1.00 88.19 518 TRP A N 1
ATOM 4100 C CA . TRP A 1 518 ? -9.519 32.337 -14.640 1.00 88.19 518 TRP A CA 1
ATOM 4101 C C . TRP A 1 518 ? -8.239 32.436 -13.797 1.00 88.19 518 TRP A C 1
ATOM 4103 O O . TRP A 1 518 ? -8.170 31.890 -12.696 1.00 88.19 518 TRP A O 1
ATOM 4113 N N . LYS A 1 519 ? -7.260 33.230 -14.250 1.00 87.81 519 LYS A N 1
ATOM 4114 C CA . LYS A 1 519 ? -6.028 33.516 -13.502 1.00 87.81 519 LYS A CA 1
ATOM 4115 C C . LYS A 1 519 ? -6.321 34.124 -12.128 1.00 87.81 519 LYS A C 1
ATOM 4117 O O . LYS A 1 519 ? -5.752 33.687 -11.131 1.00 87.81 519 LYS A O 1
ATOM 4122 N N . ASN A 1 520 ? -7.218 35.107 -12.064 1.00 87.25 520 ASN A N 1
ATOM 4123 C CA . ASN A 1 520 ? -7.614 35.726 -10.798 1.00 87.25 520 ASN A CA 1
ATOM 4124 C C . ASN A 1 520 ? -8.303 34.722 -9.864 1.00 87.25 520 ASN A C 1
ATOM 4126 O O . ASN A 1 520 ? -8.044 34.750 -8.664 1.00 87.25 520 ASN A O 1
ATOM 4130 N N . SER A 1 521 ? -9.117 33.808 -10.405 1.00 86.38 521 SER A N 1
ATOM 4131 C CA . SER A 1 521 ? -9.752 32.735 -9.630 1.00 86.38 521 SER A CA 1
ATOM 4132 C C . SER A 1 521 ? -8.712 31.876 -8.907 1.00 86.38 521 SER A C 1
ATOM 4134 O O . SER A 1 521 ? -8.827 31.671 -7.699 1.00 86.38 521 SER A O 1
ATOM 4136 N N . ILE A 1 522 ? -7.652 31.451 -9.600 1.00 85.81 522 ILE A N 1
ATOM 4137 C CA . ILE A 1 522 ? -6.558 30.668 -9.000 1.00 85.81 522 ILE A CA 1
ATOM 4138 C C . ILE A 1 522 ? -5.816 31.446 -7.929 1.00 85.81 522 ILE A C 1
ATOM 4140 O O . ILE A 1 522 ? -5.651 30.943 -6.825 1.00 85.81 522 ILE A O 1
ATOM 4144 N N . LEU A 1 523 ? -5.407 32.680 -8.228 1.00 83.50 523 LEU A N 1
ATOM 4145 C CA . LEU A 1 523 ? -4.653 33.505 -7.279 1.00 83.50 523 LEU A CA 1
ATOM 4146 C C . LEU A 1 523 ? -5.468 33.847 -6.021 1.00 83.50 523 LEU A C 1
ATOM 4148 O O . LEU A 1 523 ? -4.898 34.149 -4.977 1.00 83.50 523 LEU A O 1
ATOM 4152 N N . SER A 1 524 ? -6.800 33.811 -6.122 1.00 82.75 524 SER A N 1
ATOM 4153 C CA . SER A 1 524 ? -7.720 33.996 -4.995 1.00 82.75 524 SER A CA 1
ATOM 4154 C C . SER A 1 524 ? -8.128 32.696 -4.295 1.00 82.75 524 SER A C 1
ATOM 4156 O O . SER A 1 524 ? -8.813 32.752 -3.272 1.00 82.75 524 SER A O 1
ATOM 4158 N N . SER A 1 525 ? -7.739 31.536 -4.833 1.00 81.19 525 SER A N 1
ATOM 4159 C CA . SER A 1 525 ? -8.094 30.235 -4.270 1.00 81.19 525 SER A CA 1
ATOM 4160 C C . SER A 1 525 ? -7.333 30.021 -2.969 1.00 81.19 525 SER A C 1
ATOM 4162 O O . SER A 1 525 ? -6.108 30.050 -2.943 1.00 81.19 525 SER A O 1
ATOM 4164 N N . VAL A 1 526 ? -8.065 29.808 -1.881 1.00 75.94 526 VAL A N 1
ATOM 4165 C CA . VAL A 1 526 ? -7.493 29.545 -0.560 1.00 75.94 526 VAL A CA 1
ATOM 4166 C C . VAL A 1 526 ? -8.221 28.354 0.030 1.00 75.94 526 VAL A C 1
ATOM 4168 O O . VAL A 1 526 ? -9.447 28.379 0.138 1.00 75.94 526 VAL A O 1
ATOM 4171 N N . LEU A 1 527 ? -7.473 27.330 0.439 1.00 79.31 527 LEU A N 1
ATOM 4172 C CA . LEU A 1 527 ? -8.045 26.212 1.178 1.00 79.31 527 LEU A CA 1
ATOM 4173 C C . LEU A 1 527 ? -8.192 26.548 2.660 1.00 79.31 527 LEU A C 1
ATOM 4175 O O . LEU A 1 527 ? -7.306 27.124 3.297 1.00 79.31 527 LEU A O 1
ATOM 4179 N N . TYR A 1 528 ? -9.322 26.121 3.206 1.00 81.19 528 TYR A N 1
ATOM 4180 C CA . TYR A 1 528 ? -9.497 25.871 4.627 1.00 81.19 528 TYR A CA 1
ATOM 4181 C C . TYR A 1 528 ? -9.471 24.355 4.888 1.00 81.19 528 TYR A C 1
ATOM 4183 O O . TYR A 1 528 ? -10.000 23.626 4.050 1.00 81.19 528 TYR A O 1
ATOM 4191 N N . PRO A 1 529 ? -8.946 23.866 6.024 1.00 84.88 529 PRO A N 1
ATOM 4192 C CA . PRO A 1 529 ? -8.325 24.620 7.113 1.00 84.88 529 PRO A CA 1
ATOM 4193 C C . PRO A 1 529 ? -7.054 25.376 6.723 1.00 84.88 529 PRO A C 1
ATOM 4195 O O . PRO A 1 529 ? -6.336 24.982 5.812 1.00 84.88 529 PRO A O 1
ATOM 4198 N N . SER A 1 530 ? -6.740 26.471 7.423 1.00 82.88 530 SER A N 1
ATOM 4199 C CA . SER A 1 530 ? -5.555 27.299 7.121 1.00 82.88 530 SER A CA 1
ATOM 4200 C C . SER A 1 530 ? -4.240 26.523 7.232 1.00 82.88 530 SER A C 1
ATOM 4202 O O . SER A 1 530 ? -3.260 26.841 6.563 1.00 82.88 530 SER A O 1
ATOM 4204 N N . HIS A 1 531 ? -4.227 25.469 8.043 1.00 83.38 531 HIS A N 1
ATOM 4205 C CA . HIS A 1 531 ? -3.112 24.550 8.174 1.00 83.38 531 HIS A CA 1
ATOM 4206 C C . HIS A 1 531 ? -3.060 23.500 7.056 1.00 83.38 531 HIS A C 1
ATOM 4208 O O . HIS A 1 531 ? -2.259 22.586 7.171 1.00 83.38 531 HIS A O 1
ATOM 4214 N N . PHE A 1 532 ? -3.868 23.575 5.994 1.00 84.31 532 PHE A N 1
ATOM 4215 C CA . PHE A 1 532 ? -3.609 22.845 4.742 1.00 84.31 532 PHE A CA 1
ATOM 4216 C C . PHE A 1 532 ? -2.561 23.549 3.886 1.00 84.31 532 PHE A C 1
ATOM 4218 O O . PHE A 1 532 ? -1.971 22.915 3.013 1.00 84.31 532 PHE A O 1
ATOM 4225 N N . ARG A 1 533 ? -2.291 24.829 4.180 1.00 85.69 533 ARG A N 1
ATOM 4226 C CA . ARG A 1 533 ? -1.289 25.613 3.468 1.00 85.69 533 ARG A CA 1
ATOM 4227 C C . ARG A 1 533 ? 0.077 24.957 3.516 1.00 85.69 533 ARG A C 1
ATOM 4229 O O . ARG A 1 533 ? 0.494 24.411 4.552 1.00 85.69 533 ARG A O 1
ATOM 4236 N N . ILE A 1 534 ? 0.757 25.046 2.383 1.00 89.06 534 ILE A N 1
ATOM 4237 C CA . ILE A 1 534 ? 2.083 24.477 2.193 1.00 89.06 534 ILE A CA 1
ATOM 4238 C C . ILE A 1 534 ? 3.151 25.357 2.843 1.00 89.06 534 ILE A C 1
ATOM 4240 O O . ILE A 1 534 ? 3.031 26.575 2.957 1.00 89.06 534 ILE A O 1
ATOM 4244 N N . ASN A 1 535 ? 4.184 24.686 3.341 1.00 89.75 535 ASN A N 1
ATOM 4245 C CA . ASN A 1 535 ? 5.434 25.266 3.801 1.00 89.75 535 ASN A CA 1
ATOM 4246 C C . ASN A 1 535 ? 6.575 24.314 3.408 1.00 89.75 535 ASN A C 1
ATOM 4248 O O . ASN A 1 535 ? 6.319 23.183 2.992 1.00 89.75 535 ASN A O 1
ATOM 4252 N N . SER A 1 536 ? 7.825 24.738 3.598 1.00 90.19 536 SER A N 1
ATOM 4253 C CA . SER A 1 536 ? 9.010 23.962 3.200 1.00 90.19 536 SER A CA 1
ATOM 4254 C C . SER A 1 536 ? 9.054 22.539 3.780 1.00 90.19 536 SER A C 1
ATOM 4256 O O . SER A 1 536 ? 9.351 21.590 3.059 1.00 90.19 536 SER A O 1
ATOM 4258 N N . SER A 1 537 ? 8.661 22.359 5.048 1.00 92.50 537 SER A N 1
ATOM 4259 C CA . SER A 1 537 ? 8.627 21.035 5.688 1.00 92.50 537 SER A CA 1
ATOM 4260 C C . SER A 1 537 ? 7.585 20.119 5.046 1.00 92.50 537 SER A C 1
ATOM 4262 O O . SER A 1 537 ? 7.869 18.966 4.733 1.00 92.50 537 SER A O 1
ATOM 4264 N N . LYS A 1 538 ? 6.371 20.631 4.817 1.00 93.44 538 LYS A N 1
ATOM 4265 C CA . LYS A 1 538 ? 5.300 19.855 4.179 1.00 93.44 538 LYS A CA 1
ATOM 4266 C C . LYS A 1 538 ? 5.607 19.529 2.734 1.00 93.44 538 LYS A C 1
ATOM 4268 O O . LYS A 1 538 ? 5.339 18.419 2.297 1.00 93.44 538 LYS A O 1
ATOM 4273 N N . PHE A 1 539 ? 6.162 20.492 2.006 1.00 93.44 539 PHE A N 1
ATOM 4274 C CA . PHE A 1 539 ? 6.593 20.305 0.631 1.00 93.44 539 PHE A CA 1
ATOM 4275 C C . PHE A 1 539 ? 7.549 19.114 0.520 1.00 93.44 539 PHE A C 1
ATOM 4277 O O . PHE A 1 539 ? 7.322 18.231 -0.303 1.00 93.44 539 PHE A O 1
ATOM 4284 N N . ASP A 1 540 ? 8.548 19.033 1.403 1.00 93.50 540 ASP A N 1
ATOM 4285 C CA . ASP A 1 540 ? 9.498 17.919 1.420 1.00 93.50 540 ASP A CA 1
ATOM 4286 C C . ASP A 1 540 ? 8.816 16.570 1.712 1.00 93.50 540 ASP A C 1
ATOM 4288 O O . ASP A 1 540 ? 9.018 15.606 0.976 1.00 93.50 540 ASP A O 1
ATOM 4292 N N . LYS A 1 541 ? 7.918 16.518 2.707 1.00 94.88 541 LYS A N 1
ATOM 4293 C CA . LYS A 1 541 ? 7.157 15.300 3.049 1.00 94.88 541 LYS A CA 1
ATOM 4294 C C . LYS A 1 541 ? 6.186 14.850 1.961 1.00 94.88 541 LYS A C 1
ATOM 4296 O O . LYS A 1 541 ? 5.994 13.651 1.764 1.00 94.88 541 LYS A O 1
ATOM 4301 N N . ILE A 1 542 ? 5.566 15.788 1.251 1.00 94.88 542 ILE A N 1
ATOM 4302 C CA . ILE A 1 542 ? 4.701 15.480 0.109 1.00 94.88 542 ILE A CA 1
ATOM 4303 C C . ILE A 1 542 ? 5.551 14.944 -1.045 1.00 94.88 542 ILE A C 1
ATOM 4305 O O . ILE A 1 542 ? 5.152 13.975 -1.687 1.00 94.88 542 ILE A O 1
ATOM 4309 N N . LEU A 1 543 ? 6.732 15.517 -1.295 1.00 93.81 543 LEU A N 1
ATOM 4310 C CA . LEU A 1 543 ? 7.637 15.009 -2.325 1.00 93.81 543 LEU A CA 1
ATOM 4311 C C . LEU A 1 543 ? 8.183 13.618 -2.002 1.00 93.81 543 LEU A C 1
ATOM 4313 O O . LEU A 1 543 ? 8.218 12.783 -2.904 1.00 93.81 543 LEU A O 1
ATOM 4317 N N . ASP A 1 544 ? 8.541 13.336 -0.747 1.00 95.31 544 ASP A N 1
ATOM 4318 C CA . ASP A 1 544 ? 8.902 11.979 -0.315 1.00 95.31 544 ASP A CA 1
ATOM 4319 C C . ASP A 1 544 ? 7.776 10.994 -0.658 1.00 95.31 544 ASP A C 1
ATOM 4321 O O . ASP A 1 544 ? 8.011 9.963 -1.290 1.00 95.31 544 ASP A O 1
ATOM 4325 N N . ALA A 1 545 ? 6.531 11.355 -0.338 1.00 95.50 545 ALA A N 1
ATOM 4326 C CA . ALA A 1 545 ? 5.366 10.534 -0.638 1.00 95.50 545 ALA A CA 1
ATOM 4327 C C . ALA A 1 545 ? 5.104 10.362 -2.142 1.00 95.50 545 ALA A C 1
ATOM 4329 O O . ALA A 1 545 ? 4.710 9.274 -2.572 1.00 95.50 545 ALA A O 1
ATOM 4330 N N . VAL A 1 546 ? 5.346 11.395 -2.958 1.00 94.38 546 VAL A N 1
ATOM 4331 C CA . VAL A 1 546 ? 5.292 11.302 -4.428 1.00 94.38 546 VAL A CA 1
ATOM 4332 C C . VAL A 1 546 ? 6.318 10.286 -4.925 1.00 94.38 546 VAL A C 1
ATOM 4334 O O . VAL A 1 546 ? 5.965 9.396 -5.699 1.00 94.38 546 VAL A O 1
ATOM 4337 N N . VAL A 1 547 ? 7.565 10.375 -4.453 1.00 95.00 547 VAL A N 1
ATOM 4338 C CA . VAL A 1 547 ? 8.647 9.463 -4.848 1.00 95.00 547 VAL A CA 1
ATOM 4339 C C . VAL A 1 547 ? 8.319 8.025 -4.462 1.00 95.00 547 VAL A C 1
ATOM 4341 O O . VAL A 1 547 ? 8.379 7.146 -5.321 1.00 95.00 547 VAL A O 1
ATOM 4344 N N . VAL A 1 548 ? 7.911 7.789 -3.212 1.00 95.81 548 VAL A N 1
ATOM 4345 C CA . VAL A 1 548 ? 7.503 6.460 -2.728 1.00 95.81 548 VAL A CA 1
ATOM 4346 C C . VAL A 1 548 ? 6.360 5.910 -3.581 1.00 95.81 548 VAL A C 1
ATOM 4348 O O . VAL A 1 548 ? 6.455 4.796 -4.090 1.00 95.81 548 VAL A O 1
ATOM 4351 N N . THR A 1 549 ? 5.317 6.710 -3.825 1.00 93.88 549 THR A N 1
ATOM 4352 C CA . THR A 1 549 ? 4.161 6.293 -4.637 1.00 93.88 549 THR A CA 1
ATOM 4353 C C . THR A 1 549 ? 4.575 5.911 -6.060 1.00 93.88 549 THR A C 1
ATOM 4355 O O . THR A 1 549 ? 4.129 4.890 -6.580 1.00 93.88 549 THR A O 1
ATOM 4358 N N . MET A 1 550 ? 5.435 6.710 -6.701 1.00 92.75 550 MET A N 1
ATOM 4359 C CA . MET A 1 550 ? 5.834 6.497 -8.094 1.00 92.75 550 MET A CA 1
ATOM 4360 C C . MET A 1 550 ? 6.852 5.369 -8.286 1.00 92.75 550 MET A C 1
ATOM 4362 O O . MET A 1 550 ? 6.894 4.765 -9.362 1.00 92.75 550 MET A O 1
ATOM 4366 N N . ALA A 1 551 ? 7.697 5.123 -7.283 1.00 94.88 551 ALA A N 1
ATOM 4367 C CA . ALA A 1 551 ? 8.763 4.131 -7.345 1.00 94.88 551 ALA A CA 1
ATOM 4368 C C . ALA A 1 551 ? 8.346 2.759 -6.799 1.00 94.88 551 ALA A C 1
ATOM 4370 O O . ALA A 1 551 ? 9.063 1.792 -7.037 1.00 94.88 551 ALA A O 1
ATOM 4371 N N . SER A 1 552 ? 7.223 2.653 -6.082 1.00 93.69 552 SER A N 1
ATOM 4372 C CA . SER A 1 552 ? 6.838 1.399 -5.433 1.00 93.69 552 SER A CA 1
ATOM 4373 C C . SER A 1 552 ? 6.273 0.344 -6.394 1.00 93.69 552 SER A C 1
ATOM 4375 O O . SER A 1 552 ? 5.396 0.616 -7.233 1.00 93.69 552 SER A O 1
ATOM 4377 N N . TYR A 1 553 ? 6.735 -0.895 -6.219 1.00 90.44 553 TYR A N 1
ATOM 4378 C CA . TYR A 1 553 ? 6.246 -2.089 -6.902 1.00 90.44 553 TYR A CA 1
ATOM 4379 C C . TYR A 1 553 ? 6.216 -3.307 -5.956 1.00 90.44 553 TYR A C 1
ATOM 4381 O O . TYR A 1 553 ? 7.036 -3.402 -5.040 1.00 90.44 553 TYR A O 1
ATOM 4389 N N . PRO A 1 554 ? 5.262 -4.239 -6.124 1.00 87.50 554 PRO A N 1
ATOM 4390 C CA . PRO A 1 554 ? 5.117 -5.381 -5.226 1.00 87.50 554 PRO A CA 1
ATOM 4391 C C . PRO A 1 554 ? 6.233 -6.414 -5.414 1.00 87.50 554 PRO A C 1
ATOM 4393 O O . PRO A 1 554 ? 6.653 -6.696 -6.534 1.00 87.50 554 PRO A O 1
ATOM 4396 N N . ALA A 1 555 ? 6.676 -7.038 -4.318 1.00 80.12 555 ALA A N 1
ATOM 4397 C CA . ALA A 1 555 ? 7.703 -8.082 -4.364 1.00 80.12 555 ALA A CA 1
ATOM 4398 C C . ALA A 1 555 ? 7.255 -9.336 -5.134 1.00 80.12 555 ALA A C 1
ATOM 4400 O O . ALA A 1 555 ? 8.095 -10.046 -5.685 1.00 80.12 555 ALA A O 1
ATOM 4401 N N . SER A 1 556 ? 5.941 -9.573 -5.244 1.00 69.12 556 SER A N 1
ATOM 4402 C CA . SER A 1 556 ? 5.372 -10.629 -6.092 1.00 69.12 556 SER A CA 1
ATOM 4403 C C . SER A 1 556 ? 5.826 -10.529 -7.547 1.00 69.12 556 SER A C 1
ATOM 4405 O O . SER A 1 556 ? 5.880 -11.550 -8.218 1.00 69.12 556 SER A O 1
ATOM 4407 N N . ASP A 1 557 ? 6.202 -9.337 -8.027 1.00 66.00 557 ASP A N 1
ATOM 4408 C CA . ASP A 1 557 ? 6.754 -9.131 -9.372 1.00 66.00 557 ASP A CA 1
ATOM 4409 C C . ASP A 1 557 ? 8.148 -9.774 -9.563 1.00 66.00 557 ASP A C 1
ATOM 4411 O O . ASP A 1 557 ? 8.674 -9.793 -10.674 1.00 66.00 557 ASP A O 1
ATOM 4415 N N . LEU A 1 558 ? 8.764 -10.291 -8.489 1.00 59.34 558 LEU A N 1
ATOM 4416 C CA . LEU A 1 558 ? 10.127 -10.836 -8.465 1.00 59.34 558 LEU A CA 1
ATOM 4417 C C . LEU A 1 558 ? 10.206 -12.347 -8.183 1.00 59.34 558 LEU A C 1
ATOM 4419 O O . LEU A 1 558 ? 11.284 -12.922 -8.336 1.00 59.34 558 LEU A O 1
ATOM 4423 N N . VAL A 1 559 ? 9.119 -12.998 -7.750 1.00 53.97 559 VAL A N 1
ATOM 4424 C CA . VAL A 1 559 ? 9.149 -14.376 -7.219 1.00 53.97 559 VAL A CA 1
ATOM 4425 C C . VAL A 1 559 ? 8.333 -15.324 -8.102 1.00 53.97 559 VAL A C 1
ATOM 4427 O O . VAL A 1 559 ? 7.225 -15.002 -8.512 1.00 53.97 559 VAL A O 1
ATOM 4430 N N . SER A 1 560 ? 8.889 -16.507 -8.390 1.00 43.69 560 SER A N 1
ATOM 4431 C CA . SER A 1 560 ? 8.265 -17.545 -9.236 1.00 43.69 560 SER A CA 1
ATOM 4432 C C . SER A 1 560 ? 7.930 -18.852 -8.506 1.00 43.69 560 SER A C 1
ATOM 4434 O O . SER A 1 560 ? 7.389 -19.763 -9.128 1.00 43.69 560 SER A O 1
ATOM 4436 N N . ASP A 1 561 ? 8.222 -18.966 -7.206 1.00 44.81 561 ASP A N 1
ATOM 4437 C CA . ASP A 1 561 ? 8.036 -20.224 -6.477 1.00 44.81 561 ASP A CA 1
ATOM 4438 C C . ASP A 1 561 ? 6.610 -20.354 -5.912 1.00 44.81 561 ASP A C 1
ATOM 4440 O O . ASP A 1 561 ? 6.262 -19.766 -4.886 1.00 44.81 561 ASP A O 1
ATOM 4444 N N . GLU A 1 562 ? 5.802 -21.198 -6.565 1.00 38.62 562 GLU A N 1
ATOM 4445 C CA . GLU A 1 562 ? 4.433 -21.573 -6.165 1.00 38.62 562 GLU A CA 1
ATOM 4446 C C . GLU A 1 562 ? 4.363 -22.124 -4.727 1.00 38.62 562 GLU A C 1
ATOM 4448 O O . GLU A 1 562 ? 3.376 -21.897 -4.030 1.00 38.62 562 GLU A O 1
ATOM 4453 N N . ASN A 1 563 ? 5.436 -22.755 -4.234 1.00 36.91 563 ASN A N 1
ATOM 4454 C CA . ASN A 1 563 ? 5.490 -23.354 -2.893 1.00 36.91 563 ASN A CA 1
ATOM 4455 C C . ASN A 1 563 ? 5.681 -22.339 -1.753 1.00 36.91 563 ASN A C 1
ATOM 4457 O O . ASN A 1 563 ? 5.446 -22.684 -0.598 1.00 36.91 563 ASN A O 1
ATOM 4461 N N . ASN A 1 564 ? 6.071 -21.098 -2.063 1.00 37.34 564 ASN A N 1
ATOM 4462 C CA . ASN A 1 564 ? 6.239 -20.022 -1.081 1.00 37.34 564 ASN A CA 1
ATOM 4463 C C . ASN A 1 564 ? 5.134 -18.962 -1.168 1.00 37.34 564 ASN A C 1
ATOM 4465 O O . ASN A 1 564 ? 5.203 -17.944 -0.488 1.00 37.34 564 ASN A O 1
ATOM 4469 N N . THR A 1 565 ? 4.085 -19.184 -1.964 1.00 34.59 565 THR A N 1
ATOM 4470 C CA . THR A 1 565 ? 2.985 -18.216 -2.141 1.00 34.59 565 THR A CA 1
ATOM 4471 C C . THR A 1 565 ? 2.179 -17.951 -0.865 1.00 34.59 565 THR A C 1
ATOM 4473 O O . THR A 1 565 ? 1.577 -16.889 -0.747 1.00 34.59 565 THR A O 1
ATOM 4476 N N . MET A 1 566 ? 2.227 -18.845 0.129 1.00 34.47 566 MET A N 1
ATOM 4477 C CA . MET A 1 566 ? 1.658 -18.590 1.462 1.00 34.47 566 MET A CA 1
ATOM 4478 C C . MET A 1 566 ? 2.598 -17.795 2.394 1.00 34.47 566 MET A C 1
ATOM 4480 O O . MET A 1 566 ? 2.145 -17.320 3.430 1.00 34.47 566 MET A O 1
ATOM 4484 N N . GLN A 1 567 ? 3.882 -17.641 2.038 1.00 37.94 567 GLN A N 1
ATOM 4485 C CA . GLN A 1 567 ? 4.916 -16.933 2.816 1.00 37.94 567 GLN A CA 1
ATOM 4486 C C . GLN A 1 567 ? 5.547 -15.737 2.083 1.00 37.94 567 GLN A C 1
ATOM 4488 O O . GLN A 1 567 ? 6.386 -15.053 2.661 1.00 37.94 567 GLN A O 1
ATOM 4493 N N . CYS A 1 568 ? 5.171 -15.448 0.832 1.00 43.47 568 CYS A N 1
ATOM 4494 C CA . CYS A 1 568 ? 5.596 -14.227 0.151 1.00 43.47 568 CYS A CA 1
ATOM 4495 C C . CYS A 1 568 ? 4.808 -13.055 0.751 1.00 43.47 568 CYS A C 1
ATOM 4497 O O . CYS A 1 568 ? 3.746 -12.674 0.264 1.00 43.47 568 CYS A O 1
ATOM 4499 N N . GLU A 1 569 ? 5.308 -12.570 1.883 1.00 54.53 569 GLU A N 1
ATOM 4500 C CA . GLU A 1 569 ? 4.799 -11.453 2.669 1.00 54.53 569 GLU A CA 1
ATOM 4501 C C . GLU A 1 569 ? 4.396 -10.277 1.755 1.00 54.53 569 GLU A C 1
ATOM 4503 O O . GLU A 1 569 ? 5.089 -9.951 0.791 1.00 54.53 569 GLU A O 1
ATOM 4508 N N . ASN A 1 570 ? 3.254 -9.647 2.052 1.00 72.50 570 ASN A N 1
ATOM 4509 C CA . ASN A 1 570 ? 2.665 -8.522 1.311 1.00 72.50 570 ASN A CA 1
ATOM 4510 C C . ASN A 1 570 ? 3.522 -7.234 1.407 1.00 72.50 570 ASN A C 1
ATOM 4512 O O . ASN A 1 570 ? 3.052 -6.210 1.907 1.00 72.50 570 ASN A O 1
ATOM 4516 N N . PHE A 1 571 ? 4.777 -7.263 0.954 1.00 87.25 571 PHE A N 1
ATOM 4517 C CA . PHE A 1 571 ? 5.672 -6.108 0.920 1.00 87.25 571 PHE A CA 1
ATOM 4518 C C . PHE A 1 571 ? 6.029 -5.667 -0.502 1.00 87.25 571 PHE A C 1
ATOM 4520 O O . PHE A 1 571 ? 5.822 -6.364 -1.500 1.00 87.25 571 PHE A O 1
ATOM 4527 N N . GLN A 1 572 ? 6.537 -4.444 -0.593 1.00 91.69 572 GLN A N 1
ATOM 4528 C CA . GLN A 1 572 ? 6.880 -3.749 -1.825 1.00 91.69 572 GLN A CA 1
ATOM 4529 C C . GLN A 1 572 ? 8.336 -3.285 -1.769 1.00 91.69 572 GLN A C 1
ATOM 4531 O O . GLN A 1 572 ? 8.891 -3.063 -0.691 1.00 91.69 572 GLN A O 1
ATOM 4536 N N . PHE A 1 573 ? 8.941 -3.103 -2.935 1.00 92.94 573 PHE A N 1
ATOM 4537 C CA . PHE A 1 573 ? 10.239 -2.461 -3.085 1.00 92.94 573 PHE A CA 1
ATOM 4538 C C . PHE A 1 573 ? 10.086 -1.129 -3.811 1.00 92.94 573 PHE A C 1
ATOM 4540 O O . PHE A 1 573 ? 9.192 -0.963 -4.641 1.00 92.94 573 PHE A O 1
ATOM 4547 N N . LEU A 1 574 ? 10.995 -0.191 -3.549 1.00 95.38 574 LEU A N 1
ATOM 4548 C CA . LEU A 1 574 ? 11.189 0.951 -4.437 1.00 95.38 574 LEU A CA 1
ATOM 4549 C C . LEU A 1 574 ? 12.142 0.586 -5.578 1.00 95.38 574 LEU A C 1
ATOM 4551 O O . LEU A 1 574 ? 13.132 -0.125 -5.387 1.00 95.38 574 LEU A O 1
ATOM 4555 N N . LEU A 1 575 ? 11.847 1.095 -6.774 1.00 95.38 575 LEU A N 1
ATOM 4556 C CA . LEU A 1 575 ? 12.769 1.078 -7.908 1.00 95.38 575 LEU A CA 1
ATOM 4557 C C . LEU A 1 575 ? 14.095 1.739 -7.525 1.00 95.38 575 LEU A C 1
ATOM 4559 O O . LEU A 1 575 ? 14.114 2.750 -6.822 1.00 95.38 575 LEU A O 1
ATOM 4563 N N . THR A 1 576 ? 15.203 1.212 -8.044 1.00 94.19 576 THR A N 1
ATOM 4564 C CA . THR A 1 576 ? 16.505 1.881 -7.915 1.00 94.19 576 THR A CA 1
ATOM 4565 C C . THR A 1 576 ? 16.490 3.233 -8.631 1.00 94.19 576 THR A C 1
ATOM 4567 O O . THR A 1 576 ? 15.620 3.507 -9.465 1.00 94.19 576 THR A O 1
ATOM 4570 N N . CYS A 1 577 ? 17.476 4.089 -8.347 1.00 93.00 577 CYS A N 1
ATOM 4571 C CA . CYS A 1 577 ? 17.519 5.425 -8.950 1.00 93.00 577 CYS A CA 1
ATOM 4572 C C . CYS A 1 577 ? 17.561 5.360 -10.484 1.00 93.00 577 CYS A C 1
ATOM 4574 O O . CYS A 1 577 ? 16.898 6.150 -11.157 1.00 93.00 577 CYS A O 1
ATOM 4576 N N . ASP A 1 578 ? 18.317 4.403 -11.027 1.00 92.75 578 ASP A N 1
ATOM 4577 C CA . ASP A 1 578 ? 18.491 4.220 -12.469 1.00 92.75 578 ASP A CA 1
ATOM 4578 C C . ASP A 1 578 ? 17.232 3.631 -13.117 1.00 92.75 578 ASP A C 1
ATOM 4580 O O . ASP A 1 578 ? 16.839 4.045 -14.207 1.00 92.75 578 ASP A O 1
ATOM 4584 N N . GLN A 1 579 ? 16.564 2.690 -12.440 1.00 95.06 579 GLN A N 1
ATOM 4585 C CA . GLN A 1 579 ? 15.305 2.110 -12.915 1.00 95.06 579 GLN A CA 1
ATOM 4586 C C . GLN A 1 579 ? 14.184 3.152 -12.941 1.00 95.06 579 GLN A C 1
ATOM 4588 O O . GLN A 1 579 ? 13.434 3.231 -13.916 1.00 95.06 579 GLN A O 1
ATOM 4593 N N . PHE A 1 580 ? 14.083 3.973 -11.890 1.00 94.56 580 PHE A N 1
ATOM 4594 C CA . PHE A 1 580 ? 13.139 5.082 -11.861 1.00 94.56 580 PHE A CA 1
ATOM 4595 C C . PHE A 1 580 ? 13.436 6.070 -12.988 1.00 94.56 580 PHE A C 1
ATOM 4597 O O . PHE A 1 580 ? 12.528 6.456 -13.714 1.00 94.56 580 PHE A O 1
ATOM 4604 N N . GLU A 1 581 ? 14.698 6.459 -13.179 1.00 92.06 581 GLU A N 1
ATOM 4605 C CA . GLU A 1 581 ? 15.079 7.397 -14.235 1.00 92.06 581 GLU A CA 1
ATOM 4606 C C . GLU A 1 581 ? 14.783 6.852 -15.638 1.00 92.06 581 GLU A C 1
ATOM 4608 O O . GLU A 1 581 ? 14.258 7.593 -16.474 1.00 92.06 581 GLU A O 1
ATOM 4613 N N . LEU A 1 582 ? 15.041 5.564 -15.885 1.00 93.81 582 LEU A N 1
ATOM 4614 C CA . LEU A 1 582 ? 14.673 4.875 -17.122 1.00 93.81 582 LEU A CA 1
ATOM 4615 C C . LEU A 1 582 ? 13.172 5.016 -17.395 1.00 93.81 582 LEU A C 1
ATOM 4617 O O . LEU A 1 582 ? 12.767 5.529 -18.440 1.00 93.81 582 LEU A O 1
ATOM 4621 N N . LEU A 1 583 ? 12.347 4.582 -16.443 1.00 93.38 583 LEU A N 1
ATOM 4622 C CA . LEU A 1 583 ? 10.896 4.542 -16.605 1.00 93.38 583 LEU A CA 1
ATOM 4623 C C . LEU A 1 583 ? 10.282 5.944 -16.607 1.00 93.38 583 LEU A C 1
ATOM 4625 O O . LEU A 1 583 ? 9.312 6.187 -17.315 1.00 93.38 583 LEU A O 1
ATOM 4629 N N . TRP A 1 584 ? 10.866 6.896 -15.885 1.00 89.81 584 TRP A N 1
ATOM 4630 C CA . TRP A 1 584 ? 10.393 8.272 -15.839 1.00 89.81 584 TRP A CA 1
ATOM 4631 C C . TRP A 1 584 ? 10.752 9.051 -17.105 1.00 89.81 584 TRP A C 1
ATOM 4633 O O . TRP A 1 584 ? 9.878 9.659 -17.724 1.00 89.81 584 TRP A O 1
ATOM 4643 N N . THR A 1 585 ? 12.020 9.037 -17.519 1.00 87.44 585 THR A N 1
ATOM 4644 C CA . THR A 1 585 ? 12.509 9.892 -18.614 1.00 87.44 585 THR A CA 1
ATOM 4645 C C . THR A 1 585 ? 12.249 9.302 -19.997 1.00 87.44 585 THR A C 1
ATOM 4647 O O . THR A 1 585 ? 12.022 10.061 -20.939 1.00 87.44 585 THR A O 1
ATOM 4650 N N . GLN A 1 586 ? 12.226 7.970 -20.130 1.00 90.12 586 GLN A N 1
ATOM 4651 C CA . GLN A 1 586 ? 12.098 7.289 -21.424 1.00 90.12 586 GLN A CA 1
ATOM 4652 C C . GLN A 1 586 ? 10.689 6.754 -21.717 1.00 90.12 586 GLN A C 1
ATOM 4654 O O . GLN A 1 586 ? 10.483 6.150 -22.764 1.00 90.12 586 GLN A O 1
ATOM 4659 N N . GLN A 1 587 ? 9.681 7.002 -20.872 1.00 86.56 587 GLN A N 1
ATOM 4660 C CA . GLN A 1 587 ? 8.316 6.449 -21.024 1.00 86.56 587 GLN A CA 1
ATOM 4661 C C . GLN A 1 587 ? 7.598 6.722 -22.361 1.00 86.56 587 GLN A C 1
ATOM 4663 O O . GLN A 1 587 ? 6.577 6.091 -22.658 1.00 86.56 587 GLN A O 1
ATOM 4668 N N . PHE A 1 588 ? 8.069 7.680 -23.162 1.00 85.62 588 PHE A N 1
ATOM 4669 C CA . PHE A 1 588 ? 7.524 7.987 -24.491 1.00 85.62 588 PHE A CA 1
ATOM 4670 C C . PHE A 1 588 ? 8.469 7.613 -25.641 1.00 85.62 588 PHE A C 1
ATOM 4672 O O . PHE A 1 588 ? 8.123 7.813 -26.809 1.00 85.62 588 PHE A O 1
ATOM 4679 N N . THR A 1 589 ? 9.637 7.056 -25.327 1.00 88.94 589 THR A N 1
ATOM 4680 C CA . THR A 1 589 ? 10.619 6.574 -26.296 1.00 88.94 589 THR A CA 1
ATOM 4681 C C . THR A 1 589 ? 10.129 5.249 -26.874 1.00 88.94 589 THR A C 1
ATOM 4683 O O . THR A 1 589 ? 10.000 4.255 -26.165 1.00 88.94 589 THR A O 1
ATOM 4686 N N . LYS A 1 590 ? 9.797 5.245 -28.171 1.00 89.00 590 LYS A N 1
ATOM 4687 C CA . LYS A 1 590 ? 9.178 4.088 -28.836 1.00 89.00 590 LYS A CA 1
ATOM 4688 C C . LYS A 1 590 ? 10.156 2.942 -29.051 1.00 89.00 590 LYS A C 1
ATOM 4690 O O . LYS A 1 590 ? 9.799 1.811 -28.766 1.00 89.00 590 LYS A O 1
ATOM 4695 N N . GLU A 1 591 ? 11.376 3.237 -29.488 1.00 92.38 591 GLU A N 1
ATOM 4696 C CA . GLU A 1 591 ? 12.454 2.253 -29.609 1.00 92.38 591 GLU A CA 1
ATOM 4697 C C . GLU A 1 591 ? 13.576 2.599 -28.626 1.00 92.38 591 GLU A C 1
ATOM 4699 O O . GLU A 1 591 ? 14.125 3.705 -28.701 1.00 92.38 591 GLU A O 1
ATOM 4704 N N . LEU A 1 592 ? 13.905 1.673 -27.718 1.00 93.88 592 LEU A N 1
ATOM 4705 C CA . LEU A 1 592 ? 14.918 1.876 -26.679 1.00 93.88 592 LEU A CA 1
ATOM 4706 C C . LEU A 1 592 ? 15.725 0.605 -26.396 1.00 93.88 592 LEU A C 1
ATOM 4708 O O . LEU A 1 592 ? 15.175 -0.487 -26.268 1.00 93.88 592 LEU A O 1
ATOM 4712 N N . TRP A 1 593 ? 17.033 0.783 -26.245 1.00 93.19 593 TRP A N 1
ATOM 4713 C CA . TRP A 1 593 ? 17.980 -0.258 -25.871 1.00 93.19 593 TRP A CA 1
ATOM 4714 C C . TRP A 1 593 ? 18.450 -0.005 -24.438 1.00 93.19 593 TRP A C 1
ATOM 4716 O O . TRP A 1 593 ? 19.113 0.992 -24.151 1.00 93.19 593 TRP A O 1
ATOM 4726 N N . VAL A 1 594 ? 18.066 -0.886 -23.526 1.00 93.38 594 VAL A N 1
ATOM 4727 C CA . VAL A 1 594 ? 18.375 -0.801 -22.102 1.00 93.38 594 VAL A CA 1
ATOM 4728 C C . VAL A 1 594 ? 19.498 -1.774 -21.779 1.00 93.38 594 VAL A C 1
ATOM 4730 O O . VAL A 1 594 ? 19.364 -2.989 -21.918 1.00 93.38 594 VAL A O 1
ATOM 4733 N N . HIS A 1 595 ? 20.604 -1.222 -21.308 1.00 89.75 595 HIS A N 1
ATOM 4734 C CA . HIS A 1 595 ? 21.794 -1.947 -20.893 1.00 89.75 595 HIS A CA 1
ATOM 4735 C C . HIS A 1 595 ? 21.871 -1.985 -19.375 1.00 89.75 595 HIS A C 1
ATOM 4737 O O . HIS A 1 595 ? 21.360 -1.097 -18.693 1.00 89.75 595 HIS A O 1
ATOM 4743 N N . GLY A 1 596 ? 22.540 -2.987 -18.823 1.00 88.69 596 GLY A N 1
ATOM 4744 C CA . GLY A 1 596 ? 22.915 -2.951 -17.417 1.00 88.69 596 GLY A CA 1
ATOM 4745 C C . GLY A 1 596 ? 23.606 -4.221 -16.953 1.00 88.69 596 GLY A C 1
ATOM 4746 O O . GLY A 1 596 ? 23.391 -5.273 -17.561 1.00 88.69 596 GLY A O 1
ATOM 4747 N N . PRO A 1 597 ? 24.386 -4.149 -15.863 1.00 87.88 597 PRO A N 1
ATOM 4748 C CA . PRO A 1 597 ? 25.103 -5.289 -15.320 1.00 87.88 597 PRO A CA 1
ATOM 4749 C C . PRO A 1 597 ? 24.144 -6.329 -14.711 1.00 87.88 597 PRO A C 1
ATOM 4751 O O . PRO A 1 597 ? 22.935 -6.092 -14.557 1.00 87.88 597 PRO A O 1
ATOM 4754 N N . PRO A 1 598 ? 24.654 -7.507 -14.334 1.00 84.75 598 PRO A N 1
ATOM 4755 C CA . PRO A 1 598 ? 23.860 -8.518 -13.655 1.00 84.75 598 PRO A CA 1
ATOM 4756 C C . PRO A 1 598 ? 23.403 -8.006 -12.289 1.00 84.75 598 PRO A C 1
ATOM 4758 O O . PRO A 1 598 ? 24.181 -7.404 -11.558 1.00 84.75 598 PRO A O 1
ATOM 4761 N N . GLY A 1 599 ? 22.143 -8.253 -11.928 1.00 84.94 599 GLY A N 1
ATOM 4762 C CA . GLY A 1 599 ? 21.604 -7.794 -10.644 1.00 84.94 599 GLY A CA 1
ATOM 4763 C C . GLY A 1 599 ? 21.189 -6.317 -10.596 1.00 84.94 599 GLY A C 1
ATOM 4764 O O . GLY A 1 599 ? 20.805 -5.856 -9.527 1.00 84.94 599 GLY A O 1
ATOM 4765 N N . SER A 1 600 ? 21.191 -5.596 -11.727 1.00 89.31 600 SER A N 1
ATOM 4766 C CA . SER A 1 600 ? 20.636 -4.231 -11.824 1.00 89.31 600 SER A CA 1
ATOM 4767 C C . SER A 1 600 ? 19.109 -4.168 -11.975 1.00 89.31 600 SER A C 1
ATOM 4769 O O . SER A 1 600 ? 18.529 -3.091 -12.092 1.00 89.31 600 SER A O 1
ATOM 4771 N N . GLY A 1 601 ? 18.435 -5.323 -12.010 1.00 89.44 601 GLY A N 1
ATOM 4772 C CA . GLY A 1 601 ? 16.975 -5.420 -12.108 1.00 89.44 601 GLY A CA 1
ATOM 4773 C C . GLY A 1 601 ? 16.384 -5.062 -13.479 1.00 89.44 601 GLY A C 1
ATOM 4774 O O . GLY A 1 601 ? 15.282 -4.529 -13.548 1.00 89.44 601 GLY A O 1
ATOM 4775 N N . LYS A 1 602 ? 17.076 -5.391 -14.580 1.00 90.94 602 LYS A N 1
ATOM 4776 C CA . LYS A 1 602 ? 16.568 -5.239 -15.962 1.00 90.94 602 LYS A CA 1
ATOM 4777 C C . LYS A 1 602 ? 15.159 -5.824 -16.154 1.00 90.94 602 LYS A C 1
ATOM 4779 O O . LYS A 1 602 ? 14.259 -5.118 -16.594 1.00 90.94 602 LYS A O 1
ATOM 4784 N N . THR A 1 603 ? 14.953 -7.079 -15.751 1.00 89.88 603 THR A N 1
ATOM 4785 C CA . THR A 1 603 ? 13.650 -7.759 -15.843 1.00 89.88 603 THR A CA 1
ATOM 4786 C C . THR A 1 603 ? 12.569 -7.055 -15.021 1.00 89.88 603 THR A C 1
ATOM 4788 O O . THR A 1 603 ? 11.433 -6.957 -15.473 1.00 89.88 603 THR A O 1
ATOM 4791 N N . VAL A 1 604 ? 12.920 -6.485 -13.861 1.00 90.94 604 VAL A N 1
ATOM 4792 C CA . VAL A 1 604 ? 11.990 -5.680 -13.050 1.00 90.94 604 VAL A CA 1
ATOM 4793 C C . VAL A 1 604 ? 11.511 -4.479 -13.854 1.00 90.94 604 VAL A C 1
ATOM 4795 O O . VAL A 1 604 ? 10.311 -4.289 -14.016 1.00 90.94 604 VAL A O 1
ATOM 4798 N N . ALA A 1 605 ? 12.437 -3.717 -14.441 1.00 93.81 605 ALA A N 1
ATOM 4799 C CA . ALA A 1 605 ? 12.096 -2.581 -15.292 1.00 93.81 605 ALA A CA 1
ATOM 4800 C C . ALA A 1 605 ? 11.255 -2.991 -16.518 1.00 93.81 605 ALA A C 1
ATOM 4802 O O . ALA A 1 605 ? 10.338 -2.261 -16.897 1.00 93.81 605 ALA A O 1
ATOM 4803 N N . ALA A 1 606 ? 11.512 -4.164 -17.107 1.00 94.25 606 ALA A N 1
ATOM 4804 C CA . ALA A 1 606 ? 10.717 -4.708 -18.209 1.00 94.25 606 ALA A CA 1
ATOM 4805 C C . ALA A 1 606 ? 9.271 -5.037 -17.787 1.00 94.25 606 ALA A C 1
ATOM 4807 O O . ALA A 1 606 ? 8.327 -4.634 -18.469 1.00 94.25 606 ALA A O 1
ATOM 4808 N N . ILE A 1 607 ? 9.080 -5.718 -16.650 1.00 92.50 607 ILE A N 1
ATOM 4809 C CA . ILE A 1 607 ? 7.751 -6.033 -16.095 1.00 92.50 607 ILE A CA 1
ATOM 4810 C C . ILE A 1 607 ? 7.002 -4.743 -15.748 1.00 92.50 607 ILE A C 1
ATOM 4812 O O . ILE A 1 607 ? 5.842 -4.580 -16.129 1.00 92.50 607 ILE A O 1
ATOM 4816 N N . GLN A 1 608 ? 7.679 -3.797 -15.095 1.00 92.38 608 GLN A N 1
ATOM 4817 C CA . GLN A 1 608 ? 7.118 -2.497 -14.743 1.00 92.38 608 GLN A CA 1
ATOM 4818 C C . GLN A 1 608 ? 6.665 -1.721 -15.994 1.00 92.38 608 GLN A C 1
ATOM 4820 O O . GLN A 1 608 ? 5.529 -1.245 -16.041 1.00 92.38 608 GLN A O 1
ATOM 4825 N N . LEU A 1 609 ? 7.475 -1.672 -17.059 1.00 93.12 609 LEU A N 1
ATOM 4826 C CA . LEU A 1 609 ? 7.061 -1.093 -18.344 1.00 93.12 609 LEU A CA 1
ATOM 4827 C C . LEU A 1 609 ? 5.770 -1.734 -18.875 1.00 93.12 609 LEU A C 1
ATOM 4829 O O . LEU A 1 609 ? 4.856 -1.018 -19.282 1.00 93.12 609 LEU A O 1
ATOM 4833 N N . ILE A 1 610 ? 5.677 -3.067 -18.868 1.00 93.00 610 ILE A N 1
ATOM 4834 C CA . ILE A 1 610 ? 4.487 -3.789 -19.346 1.00 93.00 610 ILE A CA 1
ATOM 4835 C C . ILE A 1 610 ? 3.259 -3.421 -18.508 1.00 93.00 610 ILE A C 1
ATOM 4837 O O . ILE A 1 610 ? 2.200 -3.140 -19.072 1.00 93.00 610 ILE A O 1
ATOM 4841 N N . GLN A 1 611 ? 3.390 -3.371 -17.180 1.00 90.25 611 GLN A N 1
ATOM 4842 C CA . GLN A 1 611 ? 2.307 -2.954 -16.285 1.00 90.25 611 GLN A CA 1
ATOM 4843 C C . GLN A 1 611 ? 1.826 -1.527 -16.589 1.00 90.25 611 GLN A C 1
ATOM 4845 O O . GLN A 1 611 ? 0.623 -1.262 -16.588 1.00 90.25 611 GLN A O 1
ATOM 4850 N N . GLU A 1 612 ? 2.729 -0.608 -16.922 1.00 87.69 612 GLU A N 1
ATOM 4851 C CA . GLU A 1 612 ? 2.349 0.748 -17.327 1.00 87.69 612 GLU A CA 1
ATOM 4852 C C . GLU A 1 612 ? 1.661 0.795 -18.690 1.00 87.69 612 GLU A C 1
ATOM 4854 O O . GLU A 1 612 ? 0.695 1.539 -18.856 1.00 87.69 612 GLU A O 1
ATOM 4859 N N . LEU A 1 613 ? 2.095 -0.012 -19.661 1.00 87.94 613 LEU A N 1
ATOM 4860 C CA . LEU A 1 613 ? 1.383 -0.139 -20.936 1.00 87.94 613 LEU A CA 1
ATOM 4861 C C . LEU A 1 613 ? -0.048 -0.649 -20.715 1.00 87.94 613 LEU A C 1
ATOM 4863 O O . LEU A 1 613 ? -0.990 -0.099 -21.291 1.00 87.94 613 LEU A O 1
ATOM 4867 N N . ARG A 1 614 ? -0.226 -1.636 -19.824 1.00 87.56 614 ARG A N 1
ATOM 4868 C CA . ARG A 1 614 ? -1.549 -2.124 -19.400 1.00 87.56 614 ARG A CA 1
ATOM 4869 C C . ARG A 1 614 ? -2.381 -1.020 -18.759 1.00 87.56 614 ARG A C 1
ATOM 4871 O O . ARG A 1 614 ? -3.541 -0.846 -19.121 1.00 87.56 614 ARG A O 1
ATOM 4878 N N . ARG A 1 615 ? -1.785 -0.227 -17.865 1.00 84.31 615 ARG A N 1
ATOM 4879 C CA . ARG A 1 615 ? -2.459 0.914 -17.231 1.00 84.31 615 ARG A CA 1
ATOM 4880 C C . ARG A 1 615 ? -2.903 1.969 -18.248 1.00 84.31 615 ARG A C 1
ATOM 4882 O O . ARG A 1 615 ? -3.981 2.535 -18.105 1.00 84.31 615 ARG A O 1
ATOM 4889 N N . ARG A 1 616 ? -2.104 2.212 -19.290 1.00 80.62 616 ARG A N 1
ATOM 4890 C CA . ARG A 1 616 ? -2.432 3.129 -20.400 1.00 80.62 616 ARG A CA 1
ATOM 4891 C C . ARG A 1 616 ? -3.491 2.578 -21.364 1.00 80.62 616 ARG A C 1
ATOM 4893 O O . ARG A 1 616 ? -3.783 3.227 -22.364 1.00 80.62 616 ARG A O 1
ATOM 4900 N N . GLY A 1 617 ? -4.064 1.409 -21.072 1.00 82.38 617 GLY A N 1
ATOM 4901 C CA . GLY A 1 617 ? -5.182 0.826 -21.810 1.00 82.38 617 GLY A CA 1
ATOM 4902 C C . GLY A 1 617 ? -4.801 -0.270 -22.802 1.00 82.38 617 GLY A C 1
ATOM 4903 O O . GLY A 1 617 ? -5.688 -0.759 -23.496 1.00 82.38 617 GLY A O 1
ATOM 4904 N N . CYS A 1 618 ? -3.530 -0.688 -22.874 1.00 87.12 618 CYS A N 1
ATOM 4905 C CA . CYS A 1 618 ? -3.161 -1.828 -23.716 1.00 87.12 618 CYS A CA 1
ATOM 4906 C C . CYS A 1 618 ? -3.765 -3.122 -23.150 1.00 87.12 618 CYS A C 1
ATOM 4908 O O . CYS A 1 618 ? -3.732 -3.373 -21.938 1.00 87.12 618 CYS A O 1
ATOM 4910 N N . ARG A 1 619 ? -4.285 -3.971 -24.031 1.00 90.19 619 ARG A N 1
ATOM 4911 C CA . ARG A 1 619 ? -4.771 -5.315 -23.695 1.00 90.19 619 ARG A CA 1
ATOM 4912 C C . ARG A 1 619 ? -3.596 -6.299 -23.587 1.00 90.19 619 ARG A C 1
ATOM 4914 O O . ARG A 1 619 ? -2.552 -6.059 -24.196 1.00 90.19 619 ARG A O 1
ATOM 4921 N N . PRO A 1 620 ? -3.717 -7.401 -22.821 1.00 93.31 620 PRO A N 1
ATOM 4922 C CA . PRO A 1 620 ? -2.637 -8.385 -22.708 1.00 93.31 620 PRO A CA 1
ATOM 4923 C C . PRO A 1 620 ? -2.186 -8.934 -24.070 1.00 93.31 620 PRO A C 1
ATOM 4925 O O . PRO A 1 620 ? -0.996 -9.160 -24.270 1.00 93.31 620 PRO A O 1
ATOM 4928 N N . GLU A 1 621 ? -3.114 -9.097 -25.014 1.00 93.19 621 GLU A N 1
ATOM 4929 C CA . GLU A 1 621 ? -2.867 -9.627 -26.362 1.00 93.19 621 GLU A CA 1
ATOM 4930 C C . GLU A 1 621 ? -2.140 -8.627 -27.280 1.00 93.19 621 GLU A C 1
ATOM 4932 O O . GLU A 1 621 ? -1.633 -9.000 -28.336 1.00 93.19 621 GLU A O 1
ATOM 4937 N N . GLU A 1 622 ? -2.071 -7.353 -26.880 1.00 92.94 622 GLU A N 1
ATOM 4938 C CA . GLU A 1 622 ? -1.411 -6.274 -27.625 1.00 92.94 622 GLU A CA 1
ATOM 4939 C C . GLU A 1 622 ? 0.067 -6.108 -27.238 1.00 92.94 622 GLU A C 1
ATOM 4941 O O . GLU A 1 622 ? 0.794 -5.323 -27.856 1.00 92.94 622 GLU A O 1
ATOM 4946 N N . ILE A 1 623 ? 0.525 -6.839 -26.218 1.00 95.44 623 ILE A N 1
ATOM 4947 C CA . ILE A 1 623 ? 1.888 -6.782 -25.689 1.00 95.44 623 ILE A CA 1
ATOM 4948 C C . ILE A 1 623 ? 2.498 -8.180 -25.749 1.00 95.44 623 ILE A C 1
ATOM 4950 O O . ILE A 1 623 ? 1.905 -9.136 -25.254 1.00 95.44 623 ILE A O 1
ATOM 4954 N N . VAL A 1 624 ? 3.709 -8.297 -26.291 1.00 96.88 624 VAL A N 1
ATOM 4955 C CA . VAL A 1 624 ? 4.495 -9.531 -26.226 1.00 96.88 624 VAL A CA 1
ATOM 4956 C C . VAL A 1 624 ? 5.809 -9.308 -25.481 1.00 96.88 624 VAL A C 1
ATOM 4958 O O . VAL A 1 624 ? 6.580 -8.404 -25.803 1.00 96.88 624 VAL A O 1
ATOM 4961 N N . TYR A 1 625 ? 6.062 -10.159 -24.491 1.00 97.38 625 TYR A N 1
ATOM 4962 C CA . TYR A 1 625 ? 7.360 -10.338 -23.858 1.00 97.38 625 TYR A CA 1
ATOM 4963 C C . TYR A 1 625 ? 8.093 -11.510 -24.520 1.00 97.38 625 TYR A C 1
ATOM 4965 O O . TYR A 1 625 ? 7.551 -12.618 -24.639 1.00 97.38 625 TYR A O 1
ATOM 4973 N N . LEU A 1 626 ? 9.328 -11.264 -24.950 1.00 95.94 626 LEU A N 1
ATOM 4974 C CA . LEU A 1 626 ? 10.173 -12.216 -25.661 1.00 95.94 626 LEU A CA 1
ATOM 4975 C C . LEU A 1 626 ? 11.479 -12.453 -24.905 1.00 95.94 626 LEU A C 1
ATOM 4977 O O . LEU A 1 626 ? 12.196 -11.510 -24.595 1.00 95.94 626 LEU A O 1
ATOM 4981 N N . ALA A 1 627 ? 11.831 -13.714 -24.678 1.00 93.38 627 ALA A N 1
ATOM 4982 C CA . ALA A 1 627 ? 13.129 -14.099 -24.123 1.00 93.38 627 ALA A CA 1
ATOM 4983 C C . ALA A 1 627 ? 13.617 -15.423 -24.738 1.00 93.38 627 ALA A C 1
ATOM 4985 O O . ALA A 1 627 ? 12.869 -16.123 -25.420 1.00 93.38 627 ALA A O 1
ATOM 4986 N N . GLU A 1 628 ? 14.878 -15.795 -24.504 1.00 88.38 628 GLU A N 1
ATOM 4987 C CA . GLU A 1 628 ? 15.403 -17.120 -24.894 1.00 88.38 628 GLU A CA 1
ATOM 4988 C C . GLU A 1 628 ? 15.238 -18.147 -23.752 1.00 88.38 628 GLU A C 1
ATOM 4990 O O . GLU A 1 628 ? 15.186 -19.349 -24.003 1.00 88.38 628 GLU A O 1
ATOM 4995 N N . ASN A 1 629 ? 15.156 -17.697 -22.491 1.00 85.75 629 ASN A N 1
ATOM 4996 C CA . ASN A 1 629 ? 15.072 -18.586 -21.329 1.00 85.75 629 ASN A CA 1
ATOM 4997 C C . ASN A 1 629 ? 13.615 -18.962 -20.994 1.00 85.75 629 ASN A C 1
ATOM 4999 O O . ASN A 1 629 ? 12.802 -18.100 -20.656 1.00 85.75 629 ASN A O 1
ATOM 5003 N N . HIS A 1 630 ? 13.316 -20.265 -21.010 1.00 86.75 630 HIS A N 1
ATOM 5004 C CA . HIS A 1 630 ? 12.010 -20.816 -20.646 1.00 86.75 630 HIS A CA 1
ATOM 5005 C C . HIS A 1 630 ? 11.584 -20.494 -19.204 1.00 86.75 630 HIS A C 1
ATOM 5007 O O . HIS A 1 630 ? 10.436 -20.120 -18.985 1.00 86.75 630 HIS A O 1
ATOM 5013 N N . ARG A 1 631 ? 12.488 -20.593 -18.217 1.00 83.00 631 ARG A N 1
ATOM 5014 C CA . ARG A 1 631 ? 12.169 -20.315 -16.802 1.00 83.00 631 ARG A CA 1
ATOM 5015 C C . ARG A 1 631 ? 11.795 -18.846 -16.597 1.00 83.00 631 ARG A C 1
ATOM 5017 O O . ARG A 1 631 ? 10.806 -18.556 -15.935 1.00 83.00 631 ARG A O 1
ATOM 5024 N N . LEU A 1 632 ? 12.529 -17.937 -17.244 1.00 83.75 632 LEU A N 1
ATOM 5025 C CA . LEU A 1 632 ? 12.210 -16.506 -17.261 1.00 83.75 632 LEU A CA 1
ATOM 5026 C C . LEU A 1 632 ? 10.847 -16.246 -17.920 1.00 83.75 632 LEU A C 1
ATOM 5028 O O . LEU A 1 632 ? 10.028 -15.504 -17.386 1.00 83.75 632 LEU A O 1
ATOM 5032 N N . CYS A 1 633 ? 10.560 -16.918 -19.041 1.00 89.75 633 CYS A N 1
ATOM 5033 C CA . CYS A 1 633 ? 9.241 -16.855 -19.669 1.00 89.75 633 CYS A CA 1
ATOM 5034 C C . CYS A 1 633 ? 8.129 -17.365 -18.739 1.00 89.75 633 CYS A C 1
ATOM 5036 O O . CYS A 1 633 ? 7.040 -16.801 -18.725 1.00 89.75 633 CYS A O 1
ATOM 5038 N N . SER A 1 634 ? 8.364 -18.436 -17.982 1.00 86.56 634 SER A N 1
ATOM 5039 C CA . SER A 1 634 ? 7.382 -18.971 -17.033 1.00 86.56 634 SER A CA 1
ATOM 5040 C C . SER A 1 634 ? 7.125 -18.013 -15.868 1.00 86.56 634 SER A C 1
ATOM 5042 O O . SER A 1 634 ? 5.961 -17.808 -15.534 1.00 86.56 634 SER A O 1
ATOM 5044 N N . LEU A 1 635 ? 8.166 -17.350 -15.349 1.00 81.44 635 LEU A N 1
ATOM 5045 C CA . LEU A 1 635 ? 8.037 -16.283 -14.349 1.00 81.44 635 LEU A CA 1
ATOM 5046 C C . LEU A 1 635 ? 7.138 -15.155 -14.865 1.00 81.44 635 LEU A C 1
ATOM 5048 O O . LEU A 1 635 ? 6.117 -14.853 -14.256 1.00 81.44 635 LEU A O 1
ATOM 5052 N N . VAL A 1 636 ? 7.445 -14.590 -16.038 1.00 87.38 636 VAL A N 1
ATOM 5053 C CA . VAL A 1 636 ? 6.655 -13.469 -16.579 1.00 87.38 636 VAL A CA 1
ATOM 5054 C C . VAL A 1 636 ? 5.219 -13.890 -16.914 1.00 87.38 636 VAL A C 1
ATOM 5056 O O . VAL A 1 636 ? 4.279 -13.109 -16.754 1.00 87.38 636 VAL A O 1
ATOM 5059 N N . ARG A 1 637 ? 5.024 -15.144 -17.344 1.00 89.31 637 ARG A N 1
ATOM 5060 C CA . ARG A 1 637 ? 3.701 -15.698 -17.660 1.00 89.31 637 ARG A CA 1
ATOM 5061 C C . ARG A 1 637 ? 2.802 -15.797 -16.426 1.00 89.31 637 ARG A C 1
ATOM 5063 O O . ARG A 1 637 ? 1.598 -15.607 -16.575 1.00 89.31 637 ARG A O 1
ATOM 5070 N N . HIS A 1 638 ? 3.365 -16.029 -15.239 1.00 84.06 638 HIS A N 1
ATOM 5071 C CA . HIS A 1 638 ? 2.606 -16.110 -13.987 1.00 84.06 638 HIS A CA 1
ATOM 5072 C C . HIS A 1 638 ? 1.865 -14.801 -13.659 1.00 84.06 638 HIS A C 1
ATOM 5074 O O . HIS A 1 638 ? 0.756 -14.837 -13.137 1.00 84.06 638 HIS A O 1
ATOM 5080 N N . HIS A 1 639 ? 2.407 -13.641 -14.053 1.00 81.50 639 HIS A N 1
ATOM 5081 C CA . HIS A 1 639 ? 1.739 -12.349 -13.838 1.00 81.50 639 HIS A CA 1
ATOM 5082 C C . HIS A 1 639 ? 0.481 -12.146 -14.692 1.00 81.50 639 HIS A C 1
ATOM 5084 O O . HIS A 1 639 ? -0.316 -11.261 -14.393 1.00 81.50 639 HIS A O 1
ATOM 5090 N N . ASN A 1 640 ? 0.303 -12.913 -15.775 1.00 88.94 640 ASN A N 1
ATOM 5091 C CA . ASN A 1 640 ? -0.845 -12.801 -16.682 1.00 88.94 640 ASN A CA 1
ATOM 5092 C C . ASN A 1 640 ? -1.095 -11.367 -17.224 1.00 88.94 640 ASN A C 1
ATOM 5094 O O . ASN A 1 640 ? -2.231 -10.922 -17.409 1.00 88.94 640 ASN A O 1
ATOM 5098 N N . ILE A 1 641 ? -0.018 -10.611 -17.475 1.00 89.62 641 ILE A N 1
ATOM 5099 C CA . ILE A 1 641 ? -0.090 -9.211 -17.933 1.00 89.62 641 ILE A CA 1
ATOM 5100 C C . ILE A 1 641 ? 0.144 -9.027 -19.438 1.00 89.62 641 ILE A C 1
ATOM 5102 O O . ILE A 1 641 ? -0.198 -7.967 -19.961 1.00 89.62 641 ILE A O 1
ATOM 5106 N N . CYS A 1 642 ? 0.692 -10.017 -20.146 1.00 94.94 642 CYS A N 1
ATOM 5107 C CA . CYS A 1 642 ? 0.993 -9.943 -21.581 1.00 94.94 642 CYS A CA 1
ATOM 5108 C C . CYS A 1 642 ? 1.141 -11.338 -22.212 1.00 94.94 642 CYS A C 1
ATOM 5110 O O . CYS A 1 642 ? 1.196 -12.348 -21.503 1.00 94.94 642 CYS A O 1
ATOM 5112 N N . LEU A 1 643 ? 1.252 -11.401 -23.542 1.00 96.19 643 LEU A N 1
ATOM 5113 C CA . LEU A 1 643 ? 1.689 -12.613 -24.234 1.00 96.19 643 LEU A CA 1
ATOM 5114 C C . LEU A 1 643 ? 3.166 -12.877 -23.938 1.00 96.19 643 LEU A C 1
ATOM 5116 O O . LEU A 1 643 ? 3.998 -11.985 -24.050 1.00 96.19 643 LEU A O 1
ATOM 5120 N N . VAL A 1 644 ? 3.515 -14.126 -23.635 1.00 96.44 644 VAL A N 1
ATOM 5121 C CA . VAL A 1 644 ? 4.906 -14.518 -23.369 1.00 96.44 644 VAL A CA 1
ATOM 5122 C C . VAL A 1 644 ? 5.339 -15.622 -24.318 1.00 96.44 644 VAL A C 1
ATOM 5124 O O . VAL A 1 644 ? 4.717 -16.695 -24.355 1.00 96.44 644 VAL A O 1
ATOM 5127 N N . ALA A 1 645 ? 6.424 -15.390 -25.054 1.00 95.12 645 ALA A N 1
ATOM 5128 C CA . ALA A 1 645 ? 6.949 -16.350 -26.015 1.00 95.12 645 ALA A CA 1
ATOM 5129 C C . ALA A 1 645 ? 8.476 -16.448 -25.992 1.00 95.12 645 ALA A C 1
ATOM 5131 O O . ALA A 1 645 ? 9.195 -15.472 -25.801 1.00 95.12 645 ALA A O 1
ATOM 5132 N N . GLU A 1 646 ? 8.964 -17.658 -26.243 1.00 94.56 646 GLU A N 1
ATOM 5133 C CA . GLU A 1 646 ? 10.374 -17.871 -26.540 1.00 94.56 646 GLU A CA 1
ATOM 5134 C C . GLU A 1 646 ? 10.663 -17.439 -27.978 1.00 94.56 646 GLU A C 1
ATOM 5136 O O . GLU A 1 646 ? 9.865 -17.728 -28.876 1.00 94.56 646 GLU A O 1
ATOM 5141 N N . ARG A 1 647 ? 11.825 -16.823 -28.230 1.00 93.56 647 ARG A N 1
ATOM 5142 C CA . ARG A 1 647 ? 12.222 -16.394 -29.585 1.00 93.56 647 ARG A CA 1
ATOM 5143 C C . ARG A 1 647 ? 12.101 -17.527 -30.606 1.00 93.56 647 ARG A C 1
ATOM 5145 O O . ARG A 1 647 ? 11.519 -17.331 -31.667 1.00 93.56 647 ARG A O 1
ATOM 5152 N N . ARG A 1 648 ? 12.612 -18.724 -30.295 1.00 91.88 648 ARG A N 1
ATOM 5153 C CA . ARG A 1 648 ? 12.540 -19.877 -31.213 1.00 91.88 648 ARG A CA 1
ATOM 5154 C C . ARG A 1 648 ? 11.096 -20.214 -31.589 1.00 91.88 648 ARG A C 1
ATOM 5156 O O . ARG A 1 648 ? 10.806 -20.420 -32.761 1.00 91.88 648 ARG A O 1
ATOM 5163 N N . LYS A 1 649 ? 10.202 -20.226 -30.598 1.00 93.00 649 LYS A N 1
ATOM 5164 C CA . LYS A 1 649 ? 8.781 -20.509 -30.799 1.00 93.00 649 LYS A CA 1
ATOM 5165 C C . LYS A 1 649 ? 8.117 -19.441 -31.667 1.00 93.00 649 LYS A C 1
ATOM 5167 O O . LYS A 1 649 ? 7.395 -19.798 -32.588 1.00 93.00 649 LYS A O 1
ATOM 5172 N N . LEU A 1 650 ? 8.424 -18.162 -31.434 1.00 94.00 650 LEU A N 1
ATOM 5173 C CA . LEU A 1 650 ? 7.957 -17.062 -32.282 1.00 94.00 650 LEU A CA 1
ATOM 5174 C C . LEU A 1 650 ? 8.395 -17.254 -33.743 1.00 94.00 650 LEU A C 1
ATOM 5176 O O . LEU A 1 650 ? 7.580 -17.121 -34.652 1.00 94.00 650 LEU A O 1
ATOM 5180 N N . MET A 1 651 ? 9.668 -17.593 -33.970 1.00 94.12 651 MET A N 1
ATOM 5181 C CA . MET A 1 651 ? 10.200 -17.811 -35.319 1.00 94.12 651 MET A CA 1
ATOM 5182 C C . MET A 1 651 ? 9.556 -19.012 -36.013 1.00 94.12 651 MET A C 1
ATOM 5184 O O . MET A 1 651 ? 9.253 -18.939 -37.202 1.00 94.12 651 MET A O 1
ATOM 5188 N N . ASP A 1 652 ? 9.315 -20.105 -35.292 1.00 93.25 652 ASP A N 1
ATOM 5189 C CA . ASP A 1 652 ? 8.645 -21.277 -35.857 1.00 93.25 652 ASP A CA 1
ATOM 5190 C C . ASP A 1 652 ? 7.167 -20.994 -36.175 1.00 93.25 652 ASP A C 1
ATOM 5192 O O . ASP A 1 652 ? 6.708 -21.342 -37.263 1.00 93.25 652 ASP A O 1
ATOM 5196 N N . GLU A 1 653 ? 6.452 -20.284 -35.296 1.00 93.50 653 GLU A N 1
ATOM 5197 C CA . GLU A 1 653 ? 5.060 -19.868 -35.523 1.00 93.50 653 GLU A CA 1
ATOM 5198 C C . GLU A 1 653 ? 4.945 -18.868 -36.684 1.00 93.50 653 GLU A C 1
ATOM 5200 O O . GLU A 1 653 ? 3.997 -18.945 -37.456 1.00 93.50 653 GLU A O 1
ATOM 5205 N N . SER A 1 654 ? 5.941 -18.000 -36.896 1.00 92.12 654 SER A N 1
ATOM 5206 C CA . SER A 1 654 ? 5.958 -17.046 -38.023 1.00 92.12 654 SER A CA 1
ATOM 5207 C C . SER A 1 654 ? 5.984 -17.692 -39.413 1.00 92.12 654 SER A C 1
ATOM 5209 O O . SER A 1 654 ? 5.636 -17.046 -40.399 1.00 92.12 654 SER A O 1
ATOM 5211 N N . LYS A 1 655 ? 6.358 -18.976 -39.507 1.00 92.62 655 LYS A N 1
ATOM 5212 C CA . LYS A 1 655 ? 6.323 -19.747 -40.763 1.00 92.62 655 LYS A CA 1
ATOM 5213 C C . LYS A 1 655 ? 4.908 -20.218 -41.118 1.00 92.62 655 LYS A C 1
ATOM 5215 O O . LYS A 1 655 ? 4.692 -20.685 -42.233 1.00 92.62 655 LYS A O 1
ATOM 5220 N N . GLN A 1 656 ? 3.969 -20.134 -40.176 1.00 93.06 656 GLN A N 1
ATOM 5221 C CA . GLN A 1 656 ? 2.586 -20.582 -40.308 1.00 93.06 656 GLN A CA 1
ATOM 5222 C C . GLN A 1 656 ? 1.646 -19.388 -40.119 1.00 93.06 656 GLN A C 1
ATOM 5224 O O . GLN A 1 656 ? 1.286 -19.034 -38.998 1.00 93.06 656 GLN A O 1
ATOM 5229 N N . GLU A 1 657 ? 1.250 -18.764 -41.229 1.00 89.88 657 GLU A N 1
ATOM 5230 C CA . GLU A 1 657 ? 0.527 -17.485 -41.238 1.00 89.88 657 GLU A CA 1
ATOM 5231 C C . GLU A 1 657 ? -0.751 -17.493 -40.382 1.00 89.88 657 GLU A C 1
ATOM 5233 O O . GLU A 1 657 ? -0.968 -16.574 -39.597 1.00 89.88 657 GLU A O 1
ATOM 5238 N N . GLU A 1 658 ? -1.556 -18.556 -40.444 1.00 90.50 658 GLU A N 1
ATOM 5239 C CA . GLU A 1 658 ? -2.798 -18.675 -39.667 1.00 90.50 658 GLU A CA 1
ATOM 5240 C C . GLU A 1 658 ? -2.551 -18.697 -38.143 1.00 90.50 658 GLU A C 1
ATOM 5242 O O . GLU A 1 658 ? -3.232 -18.006 -37.377 1.00 90.50 658 GLU A O 1
ATOM 5247 N N . ILE A 1 659 ? -1.531 -19.432 -37.684 1.00 89.75 659 ILE A N 1
ATOM 5248 C CA . ILE A 1 659 ? -1.151 -19.479 -36.261 1.00 89.75 659 ILE A CA 1
ATOM 5249 C C . ILE A 1 659 ? -0.557 -18.140 -35.827 1.00 89.75 659 ILE A C 1
ATOM 5251 O O . ILE A 1 659 ? -0.885 -17.622 -34.758 1.00 89.75 659 ILE A O 1
ATOM 5255 N N . PHE A 1 660 ? 0.299 -17.557 -36.664 1.00 92.06 660 PHE A N 1
ATOM 5256 C CA . PHE A 1 660 ? 0.937 -16.287 -36.357 1.00 92.06 660 PHE A CA 1
ATOM 5257 C C . PHE A 1 660 ? -0.085 -15.153 -36.237 1.00 92.06 660 PHE A C 1
ATOM 5259 O O . PHE A 1 660 ? -0.057 -14.408 -35.259 1.00 92.06 660 PHE A O 1
ATOM 5266 N N . LEU A 1 661 ? -1.027 -15.048 -37.179 1.00 89.69 661 LEU A N 1
ATOM 5267 C CA . LEU A 1 661 ? -2.073 -14.025 -37.163 1.00 89.69 661 LEU A CA 1
ATOM 5268 C C . LEU A 1 661 ? -3.059 -14.225 -36.011 1.00 89.69 661 LEU A C 1
ATOM 5270 O O . LEU A 1 661 ? -3.394 -13.256 -35.330 1.00 89.69 661 LEU A O 1
ATOM 5274 N N . SER A 1 662 ? -3.493 -15.462 -35.749 1.00 91.38 662 SER A N 1
ATOM 5275 C CA . SER A 1 662 ? -4.420 -15.739 -34.642 1.00 91.38 662 SER A CA 1
ATOM 5276 C C . SER A 1 662 ? -3.820 -15.399 -33.276 1.00 91.38 662 SER A C 1
ATOM 5278 O O . SER A 1 662 ? -4.532 -14.910 -32.399 1.00 91.38 662 SER A O 1
ATOM 5280 N N . ARG A 1 663 ? -2.510 -15.605 -33.098 1.00 92.38 663 ARG A N 1
ATOM 5281 C CA . ARG A 1 663 ? -1.831 -15.382 -31.819 1.00 92.38 663 ARG A CA 1
ATOM 5282 C C . ARG A 1 663 ? -1.235 -13.987 -31.652 1.00 92.38 663 ARG A C 1
ATOM 5284 O O . ARG A 1 663 ? -1.304 -13.432 -30.560 1.00 92.38 663 ARG A O 1
ATOM 5291 N N . TYR A 1 664 ? -0.632 -13.438 -32.703 1.00 94.25 664 TYR A N 1
ATOM 5292 C CA . TYR A 1 664 ? 0.138 -12.193 -32.651 1.00 94.25 664 TYR A CA 1
ATOM 5293 C C . TYR A 1 664 ? -0.468 -11.058 -33.478 1.00 94.25 664 TYR A C 1
ATOM 5295 O O . TYR A 1 664 ? 0.085 -9.962 -33.473 1.00 94.25 664 TYR A O 1
ATOM 5303 N N . GLY A 1 665 ? -1.606 -11.256 -34.152 1.00 89.88 665 GLY A N 1
ATOM 5304 C CA . GLY A 1 665 ? -2.210 -10.236 -35.021 1.00 89.88 665 GLY A CA 1
ATOM 5305 C C . GLY A 1 665 ? -2.621 -8.947 -34.299 1.00 89.88 665 GLY A C 1
ATOM 5306 O O . GLY A 1 665 ? -2.665 -7.882 -34.908 1.00 89.88 665 GLY A O 1
ATOM 5307 N N . GLN A 1 666 ? -2.871 -9.012 -32.988 1.00 90.50 666 GLN A N 1
ATOM 5308 C CA . GLN A 1 666 ? -3.213 -7.842 -32.169 1.00 90.50 666 GLN A CA 1
ATOM 5309 C C . GLN A 1 666 ? -1.990 -7.158 -31.545 1.00 90.50 666 GLN A C 1
ATOM 5311 O O . GLN A 1 666 ? -2.115 -6.046 -31.037 1.00 90.50 666 GLN A O 1
ATOM 5316 N N . VAL A 1 667 ? -0.803 -7.772 -31.605 1.00 93.06 667 VAL A N 1
ATOM 5317 C CA . VAL A 1 667 ? 0.401 -7.218 -30.978 1.00 93.06 667 VAL A CA 1
ATOM 5318 C C . VAL A 1 667 ? 0.745 -5.870 -31.600 1.00 93.06 667 VAL A C 1
ATOM 5320 O O . VAL A 1 667 ? 0.698 -5.692 -32.817 1.00 93.06 667 VAL A O 1
ATOM 5323 N N . CYS A 1 668 ? 1.077 -4.913 -30.745 1.00 91.50 668 CYS A N 1
ATOM 5324 C CA . CYS A 1 668 ? 1.650 -3.635 -31.144 1.00 91.50 668 CYS A CA 1
ATOM 5325 C C . CYS A 1 668 ? 2.794 -3.200 -30.222 1.00 91.50 668 CYS A C 1
ATOM 5327 O O . CYS A 1 668 ? 3.514 -2.273 -30.562 1.00 91.50 668 CYS A O 1
ATOM 5329 N N . ASN A 1 669 ? 3.017 -3.874 -29.090 1.00 94.31 669 ASN A N 1
ATOM 5330 C CA . ASN A 1 669 ? 4.123 -3.598 -28.178 1.00 94.31 669 ASN A CA 1
ATOM 5331 C C . ASN A 1 669 ? 4.976 -4.850 -27.979 1.00 94.31 669 ASN A C 1
ATOM 5333 O O . ASN A 1 669 ? 4.452 -5.935 -27.738 1.00 94.31 669 ASN A O 1
ATOM 5337 N N . VAL A 1 670 ? 6.291 -4.688 -28.043 1.00 97.00 670 VAL A N 1
ATOM 5338 C CA . VAL A 1 670 ? 7.271 -5.765 -27.959 1.00 97.00 670 VAL A CA 1
ATOM 5339 C C . VAL A 1 670 ? 8.342 -5.392 -26.942 1.00 97.00 670 VAL A C 1
ATOM 5341 O O . VAL A 1 670 ? 9.049 -4.396 -27.089 1.00 97.00 670 VAL A O 1
ATOM 5344 N N . VAL A 1 671 ? 8.472 -6.216 -25.911 1.00 97.19 671 VAL A N 1
ATOM 5345 C CA . VAL A 1 671 ? 9.522 -6.111 -24.897 1.00 97.19 671 VAL A CA 1
ATOM 5346 C C . VAL A 1 671 ? 10.372 -7.364 -24.995 1.00 97.19 671 VAL A C 1
ATOM 5348 O O . VAL A 1 671 ? 9.852 -8.473 -24.908 1.00 97.19 671 VAL A O 1
ATOM 5351 N N . VAL A 1 672 ? 11.671 -7.207 -25.216 1.00 96.31 672 VAL A N 1
ATOM 5352 C CA . VAL A 1 672 ? 12.591 -8.333 -25.388 1.00 96.31 672 VAL A CA 1
ATOM 5353 C C . VAL A 1 672 ? 13.629 -8.291 -24.281 1.00 96.31 672 VAL A C 1
ATOM 5355 O O . VAL A 1 672 ? 14.262 -7.259 -24.076 1.00 96.31 672 VAL A O 1
ATOM 5358 N N . ASP A 1 673 ? 13.804 -9.401 -23.576 1.00 93.38 673 ASP A N 1
ATOM 5359 C CA . ASP A 1 673 ? 14.724 -9.531 -22.448 1.00 93.38 673 ASP A CA 1
ATOM 5360 C C . ASP A 1 673 ? 15.824 -10.553 -22.749 1.00 93.38 673 ASP A C 1
ATOM 5362 O O . ASP A 1 673 ? 15.641 -11.485 -23.540 1.00 93.38 673 ASP A O 1
ATOM 5366 N N . GLU A 1 674 ? 16.981 -10.372 -22.114 1.00 88.62 674 GLU A N 1
ATOM 5367 C CA . GLU A 1 674 ? 18.183 -11.189 -22.316 1.00 88.62 674 GLU A CA 1
ATOM 5368 C C . GLU A 1 674 ? 18.579 -11.322 -23.800 1.00 88.62 674 GLU A C 1
ATOM 5370 O O . GLU A 1 674 ? 19.009 -12.385 -24.264 1.00 88.62 674 GLU A O 1
ATOM 5375 N N . VAL A 1 675 ? 18.439 -10.230 -24.559 1.00 89.81 675 VAL A N 1
ATOM 5376 C CA . VAL A 1 675 ? 18.577 -10.217 -26.026 1.00 89.81 675 VAL A CA 1
ATOM 5377 C C . VAL A 1 675 ? 19.955 -10.687 -26.485 1.00 89.81 675 VAL A C 1
ATOM 5379 O O . VAL A 1 675 ? 20.092 -11.303 -27.542 1.00 89.81 675 VAL A O 1
ATOM 5382 N N . GLN A 1 676 ? 20.987 -10.472 -25.664 1.00 86.44 676 GLN A N 1
ATOM 5383 C CA . GLN A 1 676 ? 22.328 -10.977 -25.930 1.00 86.44 676 GLN A CA 1
ATOM 5384 C C . GLN A 1 676 ? 22.353 -12.492 -26.161 1.00 86.44 676 GLN A C 1
ATOM 5386 O O . GLN A 1 676 ? 23.250 -12.942 -26.853 1.00 86.44 676 GLN A O 1
ATOM 5391 N N . ASN A 1 677 ? 21.400 -13.269 -25.630 1.00 87.19 677 ASN A N 1
ATOM 5392 C CA . ASN A 1 677 ? 21.344 -14.732 -25.743 1.00 87.19 677 ASN A CA 1
ATOM 5393 C C . ASN A 1 677 ? 20.629 -15.260 -27.002 1.00 87.19 677 ASN A C 1
ATOM 5395 O O . ASN A 1 677 ? 20.599 -16.479 -27.211 1.00 87.19 677 ASN A O 1
ATOM 5399 N N . PHE A 1 678 ? 20.056 -14.378 -27.824 1.00 90.00 678 PHE A N 1
ATOM 5400 C CA . PHE A 1 678 ? 19.246 -14.737 -28.992 1.00 90.00 678 PHE A CA 1
ATOM 5401 C C . PHE A 1 678 ? 20.118 -15.242 -30.139 1.00 90.00 678 PHE A C 1
ATOM 5403 O O . PHE A 1 678 ? 21.285 -14.891 -30.228 1.00 90.00 678 PHE A O 1
ATOM 5410 N N . LYS A 1 679 ? 19.566 -16.059 -31.042 1.00 86.44 679 LYS A N 1
ATOM 5411 C CA . LYS A 1 679 ? 20.296 -16.596 -32.205 1.00 86.44 679 LYS A CA 1
ATOM 5412 C C . LYS A 1 679 ? 19.664 -16.136 -33.513 1.00 86.44 679 LYS A C 1
ATOM 5414 O O . LYS A 1 679 ? 18.446 -16.220 -33.658 1.00 86.44 679 LYS A O 1
ATOM 5419 N N . ASP A 1 680 ? 20.493 -15.756 -34.481 1.00 84.38 680 ASP A N 1
ATOM 5420 C CA . ASP A 1 680 ? 20.070 -15.346 -35.831 1.00 84.38 680 ASP A CA 1
ATOM 5421 C C . ASP A 1 680 ? 19.802 -16.515 -36.798 1.00 84.38 680 ASP A C 1
ATOM 5423 O O . ASP A 1 680 ? 19.119 -16.357 -37.805 1.00 84.38 680 ASP A O 1
ATOM 5427 N N . ARG A 1 681 ? 20.277 -17.723 -36.473 1.00 86.06 681 ARG A N 1
ATOM 5428 C CA . ARG A 1 681 ? 20.155 -18.915 -37.335 1.00 86.06 681 ARG A CA 1
ATOM 5429 C C . ARG A 1 681 ? 18.725 -19.351 -37.687 1.00 86.06 681 ARG A C 1
ATOM 5431 O O . ARG A 1 681 ? 18.555 -20.118 -38.627 1.00 86.06 681 ARG A O 1
ATOM 5438 N N . ASP A 1 682 ? 17.721 -18.934 -36.913 1.00 85.50 682 ASP A N 1
ATOM 5439 C CA . ASP A 1 682 ? 16.318 -19.312 -37.147 1.00 85.50 682 ASP A CA 1
ATOM 5440 C C . ASP A 1 682 ? 15.554 -18.244 -37.966 1.00 85.50 682 ASP A C 1
ATOM 5442 O O . ASP A 1 682 ? 14.343 -18.365 -38.149 1.00 85.50 682 ASP A O 1
ATOM 5446 N N . GLY A 1 683 ? 16.257 -17.211 -38.456 1.00 87.62 683 GLY A N 1
ATOM 5447 C CA . GLY A 1 683 ? 15.729 -16.093 -39.242 1.00 87.62 683 GLY A CA 1
ATOM 5448 C C . GLY A 1 683 ? 15.903 -14.731 -38.554 1.00 87.62 683 GLY A C 1
ATOM 5449 O O . GLY A 1 683 ? 16.352 -14.642 -37.410 1.00 87.62 683 GLY A O 1
ATOM 5450 N N . ASP A 1 684 ? 15.515 -13.663 -39.256 1.00 91.75 684 ASP A N 1
ATOM 5451 C CA . ASP A 1 684 ? 15.617 -12.277 -38.776 1.00 91.75 684 ASP A CA 1
ATOM 5452 C C . ASP A 1 684 ? 14.513 -11.945 -37.757 1.00 91.75 684 ASP A C 1
ATOM 5454 O O . ASP A 1 684 ? 13.487 -11.323 -38.057 1.00 91.75 684 ASP A O 1
ATOM 5458 N N . TRP A 1 685 ? 14.728 -12.409 -36.526 1.00 93.44 685 TRP A N 1
ATOM 5459 C CA . TRP A 1 685 ? 13.817 -12.179 -35.410 1.00 93.44 685 TRP A CA 1
ATOM 5460 C C . TRP A 1 685 ? 13.697 -10.691 -35.056 1.00 93.44 685 TRP A C 1
ATOM 5462 O O . TRP A 1 685 ? 12.628 -10.273 -34.616 1.00 93.44 685 TRP A O 1
ATOM 5472 N N . TYR A 1 686 ? 14.757 -9.892 -35.245 1.00 93.50 686 TYR A N 1
ATOM 5473 C CA . TYR A 1 686 ? 14.766 -8.471 -34.889 1.00 93.50 686 TYR A CA 1
ATOM 5474 C C . TYR A 1 686 ? 13.807 -7.701 -35.795 1.00 93.50 686 TYR A C 1
ATOM 5476 O O . TYR A 1 686 ? 12.940 -6.974 -35.306 1.00 93.50 686 TYR A O 1
ATOM 5484 N N . SER A 1 687 ? 13.892 -7.922 -37.110 1.00 92.69 687 SER A N 1
ATOM 5485 C CA . SER A 1 687 ? 12.953 -7.325 -38.061 1.00 92.69 687 SER A CA 1
ATOM 5486 C C . SER A 1 687 ? 11.526 -7.823 -37.847 1.00 92.69 687 SER A C 1
ATOM 5488 O O . SER A 1 687 ? 10.586 -7.040 -37.980 1.00 92.69 687 SER A O 1
ATOM 5490 N N . LEU A 1 688 ? 11.332 -9.102 -37.499 1.00 93.62 688 LEU A N 1
ATOM 5491 C CA . LEU A 1 688 ? 10.007 -9.639 -37.169 1.00 93.62 688 LEU A CA 1
ATOM 5492 C C . LEU A 1 688 ? 9.407 -8.954 -35.930 1.00 93.62 688 LEU A C 1
ATOM 5494 O O . LEU A 1 688 ? 8.265 -8.501 -35.969 1.00 93.62 688 LEU A O 1
ATOM 5498 N N . ALA A 1 689 ? 10.185 -8.827 -34.854 1.00 93.69 689 ALA A N 1
ATOM 5499 C CA . ALA A 1 689 ? 9.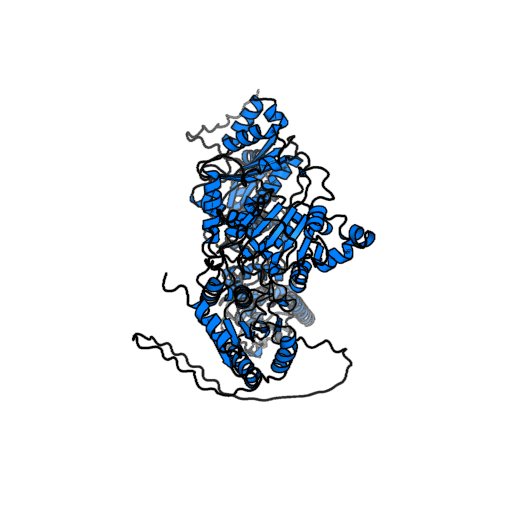789 -8.140 -33.628 1.00 93.69 689 ALA A CA 1
ATOM 5500 C C . ALA A 1 689 ? 9.484 -6.651 -33.879 1.00 93.69 689 ALA A C 1
ATOM 5502 O O . ALA A 1 689 ? 8.449 -6.147 -33.449 1.00 93.69 689 ALA A O 1
ATOM 5503 N N . GLY A 1 690 ? 10.321 -5.955 -34.653 1.00 92.19 690 GLY A N 1
ATOM 5504 C CA . GLY A 1 690 ? 10.065 -4.566 -35.046 1.00 92.19 690 GLY A CA 1
ATOM 5505 C C . GLY A 1 690 ? 8.785 -4.402 -35.879 1.00 92.19 690 GLY A C 1
ATOM 5506 O O . GLY A 1 690 ? 8.034 -3.442 -35.688 1.00 92.19 690 GLY A O 1
ATOM 5507 N N . LYS A 1 691 ? 8.481 -5.364 -36.762 1.00 91.06 691 LYS A N 1
ATOM 5508 C CA . LYS A 1 691 ? 7.209 -5.402 -37.503 1.00 91.06 691 LYS A CA 1
ATOM 5509 C C . LYS A 1 691 ? 6.019 -5.594 -36.567 1.00 91.06 691 LYS A C 1
ATOM 5511 O O . LYS A 1 691 ? 5.061 -4.841 -36.677 1.00 91.06 691 LYS A O 1
ATOM 5516 N N . LEU A 1 692 ? 6.093 -6.509 -35.599 1.00 92.06 692 LEU A N 1
ATOM 5517 C CA . LEU A 1 692 ? 5.040 -6.678 -34.587 1.00 92.06 692 LEU A CA 1
ATOM 5518 C C . LEU A 1 692 ? 4.772 -5.382 -33.805 1.00 92.06 692 LEU A C 1
ATOM 5520 O O . LEU A 1 692 ? 3.622 -5.054 -33.540 1.00 92.06 692 LEU A O 1
ATOM 5524 N N . ALA A 1 693 ? 5.807 -4.599 -33.492 1.00 91.06 693 ALA A N 1
ATOM 5525 C CA . ALA A 1 693 ? 5.642 -3.315 -32.804 1.00 91.06 693 ALA A CA 1
ATOM 5526 C C . ALA A 1 693 ? 4.987 -2.210 -33.672 1.00 91.06 693 ALA A C 1
ATOM 5528 O O . ALA A 1 693 ? 4.557 -1.168 -33.169 1.00 91.06 693 ALA A O 1
ATOM 5529 N N . THR A 1 694 ? 4.917 -2.410 -34.993 1.00 86.94 694 THR A N 1
ATOM 5530 C CA . THR A 1 694 ? 4.468 -1.401 -35.972 1.00 86.94 694 THR A CA 1
ATOM 5531 C C . THR A 1 694 ? 3.255 -1.834 -36.805 1.00 86.94 694 THR A C 1
ATOM 5533 O O . THR A 1 694 ? 2.623 -0.982 -37.425 1.00 86.94 694 THR A O 1
ATOM 5536 N N . GLN A 1 695 ? 2.870 -3.115 -36.792 1.00 81.88 695 GLN A N 1
ATOM 5537 C CA . GLN A 1 695 ? 1.883 -3.702 -37.713 1.00 81.88 695 GLN A CA 1
ATOM 5538 C C . GLN A 1 695 ? 0.464 -3.119 -37.612 1.00 81.88 695 GLN A C 1
ATOM 5540 O O . GLN A 1 695 ? -0.265 -3.116 -38.596 1.00 81.88 695 GLN A O 1
ATOM 5545 N N . ASN A 1 696 ? 0.090 -2.578 -36.450 1.00 74.31 696 ASN A N 1
ATOM 5546 C CA . ASN A 1 696 ? -1.229 -1.985 -36.197 1.00 74.31 696 ASN A CA 1
ATOM 5547 C C . ASN A 1 696 ? -1.182 -0.444 -36.098 1.00 74.31 696 ASN A C 1
ATOM 5549 O O . ASN A 1 696 ? -2.104 0.196 -35.583 1.00 74.31 696 ASN A O 1
ATOM 5553 N N . ALA A 1 697 ? -0.101 0.182 -36.578 1.00 66.56 697 ALA A N 1
ATOM 5554 C CA . ALA A 1 697 ? 0.091 1.626 -36.499 1.00 66.56 697 ALA A CA 1
ATOM 5555 C C . ALA A 1 697 ? -0.683 2.365 -37.608 1.00 66.56 697 ALA A C 1
ATOM 5557 O O . ALA A 1 697 ? -0.215 2.512 -38.732 1.00 66.56 697 ALA A O 1
ATOM 5558 N N . GLY A 1 698 ? -1.863 2.904 -37.280 1.00 54.41 698 GLY A N 1
ATOM 5559 C CA . GLY A 1 698 ? -2.610 3.795 -38.187 1.00 54.41 698 GLY A CA 1
ATOM 5560 C C . GLY A 1 698 ? -2.016 5.211 -38.338 1.00 54.41 698 GLY A C 1
ATOM 5561 O O . GLY A 1 698 ? -2.437 5.960 -39.214 1.00 54.41 698 GLY A O 1
ATOM 5562 N N . SER A 1 699 ? -1.068 5.612 -37.477 1.00 50.56 699 SER A N 1
ATOM 5563 C CA . SER A 1 699 ? -0.288 6.863 -37.556 1.00 50.56 699 SER A CA 1
ATOM 5564 C C . SER A 1 699 ? 1.003 6.754 -36.725 1.00 50.56 699 SER A C 1
ATOM 5566 O O . SER A 1 699 ? 1.085 5.908 -35.837 1.00 50.56 699 SER A O 1
ATOM 5568 N N . VAL A 1 700 ? 1.984 7.647 -36.938 1.00 45.09 700 VAL A N 1
ATOM 5569 C CA . VAL A 1 700 ? 3.259 7.694 -36.171 1.00 45.09 700 VAL A CA 1
ATOM 5570 C C . VAL A 1 700 ? 3.039 7.870 -34.657 1.00 45.09 700 VAL A C 1
ATOM 5572 O O . VAL A 1 700 ? 3.860 7.452 -33.844 1.00 45.09 700 VAL A O 1
ATOM 5575 N N . LEU A 1 701 ? 1.907 8.458 -34.252 1.00 45.25 701 LEU A N 1
ATOM 5576 C CA . LEU A 1 701 ? 1.527 8.611 -32.842 1.00 45.25 701 LEU A CA 1
ATOM 5577 C C . LEU A 1 701 ? 0.943 7.320 -32.236 1.00 45.25 701 LEU A C 1
ATOM 5579 O O . LEU A 1 701 ? 0.950 7.173 -31.016 1.00 45.25 701 LEU A O 1
ATOM 5583 N N . LYS A 1 702 ? 0.476 6.384 -33.074 1.00 56.44 702 LYS A N 1
ATOM 5584 C CA . LYS A 1 702 ? -0.095 5.082 -32.686 1.00 56.44 702 LYS A CA 1
ATOM 5585 C C . LYS A 1 702 ? 0.887 3.912 -32.809 1.00 56.44 702 LYS A C 1
ATOM 5587 O O . LYS A 1 702 ? 0.502 2.783 -32.526 1.00 56.44 702 LYS A O 1
ATOM 5592 N N . THR A 1 703 ? 2.139 4.152 -33.205 1.00 73.06 703 THR A N 1
ATOM 5593 C CA . THR A 1 703 ? 3.187 3.123 -33.164 1.00 73.06 703 THR A CA 1
ATOM 5594 C C . THR A 1 703 ? 3.407 2.671 -31.722 1.00 73.06 703 THR A C 1
ATOM 5596 O O . THR A 1 703 ? 3.525 3.515 -30.821 1.00 73.06 703 THR A O 1
ATOM 5599 N N . GLY A 1 704 ? 3.432 1.361 -31.480 1.00 85.31 704 GLY A N 1
ATOM 5600 C CA . GLY A 1 704 ? 3.674 0.840 -30.141 1.00 85.31 704 GLY A CA 1
ATOM 5601 C C . GLY A 1 704 ? 5.160 0.813 -29.787 1.00 85.31 704 GLY A C 1
ATOM 5602 O O . GLY A 1 704 ? 5.981 1.476 -30.425 1.00 85.31 704 GLY A O 1
ATOM 5603 N N . TYR A 1 705 ? 5.490 0.145 -28.689 1.00 91.94 705 TYR A N 1
ATOM 5604 C CA . TYR A 1 705 ? 6.823 0.182 -28.085 1.00 91.94 705 TYR A CA 1
ATOM 5605 C C . TYR A 1 705 ? 7.668 -1.024 -28.505 1.00 91.94 705 TYR A C 1
ATOM 5607 O O . TYR A 1 705 ? 7.153 -2.132 -28.588 1.00 91.94 705 TYR A O 1
ATOM 5615 N N . PHE A 1 706 ? 8.964 -0.816 -28.731 1.00 95.31 706 PHE A N 1
ATOM 5616 C CA . PHE A 1 706 ? 9.956 -1.857 -28.990 1.00 95.31 706 PHE A CA 1
ATOM 5617 C C . PHE A 1 706 ? 11.182 -1.649 -28.093 1.00 95.31 706 PHE A C 1
ATOM 5619 O O . PHE A 1 706 ? 12.052 -0.826 -28.390 1.00 95.31 706 PHE A O 1
ATOM 5626 N N . TRP A 1 707 ? 11.213 -2.329 -26.947 1.00 96.75 707 TRP A N 1
ATOM 5627 C CA . TRP A 1 707 ? 12.271 -2.173 -25.941 1.00 96.75 707 TRP A CA 1
ATOM 5628 C C . TRP A 1 707 ? 13.099 -3.447 -25.816 1.00 96.75 707 TRP A C 1
ATOM 5630 O O . TRP A 1 707 ? 12.550 -4.546 -25.736 1.00 96.75 707 TRP A O 1
ATOM 5640 N N . LEU A 1 708 ? 14.420 -3.286 -25.785 1.00 95.44 708 LEU A N 1
ATOM 5641 C CA . LEU A 1 708 ? 15.396 -4.373 -25.738 1.00 95.44 708 LEU A CA 1
ATOM 5642 C C . LEU A 1 708 ? 16.218 -4.258 -24.460 1.00 95.44 708 LEU A C 1
ATOM 5644 O O . LEU A 1 708 ? 16.900 -3.257 -24.271 1.00 95.44 708 LEU A O 1
ATOM 5648 N N . PHE A 1 709 ? 16.181 -5.274 -23.606 1.00 93.94 709 PHE A N 1
ATOM 5649 C CA . PHE A 1 709 ? 16.975 -5.349 -22.384 1.00 93.94 709 PHE A CA 1
ATOM 5650 C C . PHE A 1 709 ? 18.147 -6.305 -22.587 1.00 93.94 709 PHE A C 1
ATOM 5652 O O . PHE A 1 709 ? 17.964 -7.459 -22.985 1.00 93.94 709 PHE A O 1
ATOM 5659 N N . MET A 1 710 ? 19.367 -5.829 -22.335 1.00 89.00 710 MET A N 1
ATOM 5660 C CA . MET A 1 710 ? 20.564 -6.623 -22.589 1.00 89.00 710 MET A CA 1
ATOM 5661 C C . MET A 1 710 ? 21.735 -6.344 -21.648 1.00 89.00 710 MET A C 1
ATOM 5663 O O . MET A 1 710 ? 21.801 -5.331 -20.952 1.00 89.00 710 MET A O 1
ATOM 5667 N N . ASP A 1 711 ? 22.678 -7.281 -21.645 1.00 84.62 711 ASP A N 1
ATOM 5668 C CA . ASP A 1 711 ? 23.913 -7.226 -20.867 1.00 84.62 711 ASP A CA 1
ATOM 5669 C C . ASP A 1 711 ? 25.104 -7.691 -21.722 1.00 84.62 711 ASP A C 1
ATOM 5671 O O . ASP A 1 711 ? 25.302 -8.886 -21.968 1.00 84.62 711 ASP A O 1
ATOM 5675 N N . TYR A 1 712 ? 25.911 -6.740 -22.204 1.00 74.38 712 TYR A N 1
ATOM 5676 C CA . TYR A 1 712 ? 27.091 -7.041 -23.026 1.00 74.38 712 TYR A CA 1
ATOM 5677 C C . TYR A 1 712 ? 28.184 -7.792 -22.264 1.00 74.38 712 TYR A C 1
ATOM 5679 O O . TYR A 1 712 ? 28.933 -8.579 -22.870 1.00 74.38 712 TYR A O 1
ATOM 5687 N N . SER A 1 713 ? 28.263 -7.585 -20.950 1.00 74.38 713 SER A N 1
ATOM 5688 C CA . SER A 1 713 ? 29.223 -8.258 -20.081 1.00 74.38 713 SER A CA 1
ATOM 5689 C C . SER A 1 713 ? 28.864 -9.736 -19.925 1.00 74.38 713 SER A C 1
ATOM 5691 O O . SER A 1 713 ? 29.753 -10.571 -19.803 1.00 74.38 713 SER A O 1
ATOM 5693 N N . GLN A 1 714 ? 27.584 -10.100 -20.062 1.00 74.38 714 GLN A N 1
ATOM 5694 C CA . GLN A 1 714 ? 27.124 -11.496 -20.066 1.00 74.38 714 GLN A CA 1
ATOM 5695 C C . GLN A 1 714 ? 26.978 -12.132 -21.454 1.00 74.38 714 GLN A C 1
ATOM 5697 O O . GLN A 1 714 ? 26.497 -13.264 -21.563 1.00 74.38 714 GLN A O 1
ATOM 5702 N N . LYS A 1 715 ? 27.427 -11.481 -22.536 1.00 81.38 715 LYS A N 1
ATOM 5703 C CA . LYS A 1 715 ? 27.468 -12.110 -23.868 1.00 81.38 715 LYS A CA 1
ATOM 5704 C C . LYS A 1 715 ? 28.607 -13.135 -23.955 1.00 81.38 715 LYS A C 1
ATOM 5706 O O . LYS A 1 715 ? 29.658 -12.859 -24.526 1.00 81.38 715 LYS A O 1
ATOM 5711 N N . VAL A 1 716 ? 28.391 -14.314 -23.372 1.00 78.25 716 VAL A N 1
ATOM 5712 C CA . VAL A 1 716 ? 29.387 -15.395 -23.257 1.00 78.25 716 VAL A CA 1
ATOM 5713 C C . VAL A 1 716 ? 29.797 -15.972 -24.613 1.00 78.25 716 VAL A C 1
ATOM 5715 O O . VAL A 1 716 ? 30.928 -16.398 -24.783 1.00 78.25 716 VAL A O 1
ATOM 5718 N N . HIS A 1 717 ? 28.890 -16.043 -25.580 1.00 77.94 717 HIS A N 1
ATOM 5719 C CA . HIS A 1 717 ? 29.113 -16.743 -26.846 1.00 77.94 717 HIS A CA 1
ATOM 5720 C C . HIS A 1 717 ? 29.606 -15.810 -27.960 1.00 77.94 717 HIS A C 1
ATOM 5722 O O . HIS A 1 717 ? 29.339 -14.608 -27.955 1.00 77.94 717 HIS A O 1
ATOM 5728 N N . LYS A 1 718 ? 30.251 -16.398 -28.973 1.00 80.19 718 LYS A N 1
ATOM 5729 C CA . LYS A 1 718 ? 30.729 -15.688 -30.172 1.00 80.19 718 LYS A CA 1
ATOM 5730 C C . LYS A 1 718 ? 29.758 -15.699 -31.359 1.00 80.19 718 LYS A C 1
ATOM 5732 O O . LYS A 1 718 ? 30.027 -15.040 -32.357 1.00 80.19 718 LYS A O 1
ATOM 5737 N N . PHE A 1 719 ? 28.635 -16.422 -31.273 1.00 81.75 719 PHE A N 1
ATOM 5738 C CA . PHE A 1 719 ? 27.628 -16.392 -32.338 1.00 81.75 719 PHE A CA 1
ATOM 5739 C C . PHE A 1 719 ? 26.959 -15.015 -32.453 1.00 81.75 719 PHE A C 1
ATOM 5741 O O . PHE A 1 719 ? 26.949 -14.215 -31.510 1.00 81.75 719 PHE A O 1
ATOM 5748 N N . ASN A 1 720 ? 26.393 -14.743 -33.626 1.00 82.19 720 ASN A N 1
ATOM 5749 C CA . ASN A 1 720 ? 25.679 -13.506 -33.872 1.00 82.19 720 ASN A CA 1
ATOM 5750 C C . ASN A 1 720 ? 24.271 -13.560 -33.257 1.00 82.19 720 ASN A C 1
ATOM 5752 O O . ASN A 1 720 ? 23.527 -14.526 -33.435 1.00 82.19 720 ASN A O 1
ATOM 5756 N N . ALA A 1 721 ? 23.920 -12.508 -32.518 1.00 84.38 721 ALA A N 1
ATOM 5757 C CA . ALA A 1 721 ? 22.618 -12.400 -31.873 1.00 84.38 721 ALA A CA 1
ATOM 5758 C C . ALA A 1 721 ? 21.517 -11.922 -32.832 1.00 84.38 721 ALA A C 1
ATOM 5760 O O . ALA A 1 721 ? 20.351 -11.897 -32.454 1.00 84.38 721 ALA A O 1
ATOM 5761 N N . GLY A 1 722 ? 21.869 -11.545 -34.067 1.00 83.44 722 GLY A N 1
ATOM 5762 C CA . GLY A 1 722 ? 20.927 -10.981 -35.039 1.00 83.44 722 GLY A CA 1
ATOM 5763 C C . GLY A 1 722 ? 20.553 -9.532 -34.731 1.00 83.44 722 GLY A C 1
ATOM 5764 O O . GLY A 1 722 ? 19.482 -9.081 -35.118 1.00 83.44 722 GLY A O 1
ATOM 5765 N N . LEU A 1 723 ? 21.417 -8.820 -34.002 1.00 84.81 723 LEU A N 1
ATOM 5766 C CA . LEU A 1 723 ? 21.228 -7.414 -33.660 1.00 84.81 723 LEU A CA 1
ATOM 5767 C C . LEU A 1 723 ? 21.879 -6.504 -34.710 1.00 84.81 723 LEU A C 1
ATOM 5769 O O . LEU A 1 723 ? 22.995 -6.798 -35.146 1.00 84.81 723 LEU A O 1
ATOM 5773 N N . PRO A 1 724 ? 21.228 -5.393 -35.098 1.00 83.31 724 PRO A N 1
ATOM 5774 C CA . PRO A 1 724 ? 21.859 -4.371 -35.926 1.00 83.31 724 PRO A CA 1
ATOM 5775 C C . PRO A 1 724 ? 22.922 -3.587 -35.138 1.00 83.31 724 PRO A C 1
ATOM 5777 O O . PRO A 1 724 ? 23.017 -3.694 -33.914 1.00 83.31 724 PRO A O 1
ATOM 5780 N N . ALA A 1 725 ? 23.696 -2.758 -35.844 1.00 77.75 725 ALA A N 1
ATOM 5781 C CA . ALA A 1 725 ? 24.641 -1.835 -35.219 1.00 77.75 725 ALA A CA 1
ATOM 5782 C C . ALA A 1 725 ? 23.932 -0.882 -34.236 1.00 77.75 725 ALA A C 1
ATOM 5784 O O . ALA A 1 725 ? 22.824 -0.405 -34.496 1.00 77.75 725 ALA A O 1
ATOM 5785 N N . VAL A 1 726 ? 24.598 -0.581 -33.117 1.00 71.38 726 VAL A N 1
ATOM 5786 C CA . VAL A 1 726 ? 24.057 0.268 -32.034 1.00 71.38 726 VAL A CA 1
ATOM 5787 C C . VAL A 1 726 ? 24.072 1.759 -32.412 1.00 71.38 726 VAL A C 1
ATOM 5789 O O . VAL A 1 726 ? 23.374 2.576 -31.807 1.00 71.38 726 VAL A O 1
ATOM 5792 N N . ILE A 1 727 ? 24.851 2.131 -33.433 1.00 70.06 727 ILE A N 1
ATOM 5793 C CA . ILE A 1 727 ? 25.014 3.514 -33.894 1.00 70.06 727 ILE A CA 1
ATOM 5794 C C . ILE A 1 727 ? 23.654 4.109 -34.291 1.00 70.06 727 ILE A C 1
ATOM 5796 O O . ILE A 1 727 ? 22.938 3.571 -35.132 1.00 70.06 727 ILE A O 1
ATOM 5800 N N . GLY A 1 728 ? 23.311 5.252 -33.691 1.00 65.56 728 GLY A N 1
ATOM 5801 C CA . GLY A 1 728 ? 22.067 5.976 -33.972 1.00 65.56 728 GLY A CA 1
ATOM 5802 C C . GLY A 1 728 ? 20.824 5.448 -33.244 1.00 65.56 728 GLY A C 1
ATOM 5803 O O . GLY A 1 728 ? 19.730 5.953 -33.492 1.00 65.56 728 GLY A O 1
ATOM 5804 N N . LYS A 1 729 ? 20.964 4.467 -32.342 1.00 79.31 729 LYS A N 1
ATOM 5805 C CA . LYS A 1 729 ? 19.870 3.968 -31.494 1.00 79.31 729 LYS A CA 1
ATOM 5806 C C . LYS A 1 729 ? 19.775 4.738 -30.171 1.00 79.31 729 LYS A C 1
ATOM 5808 O O . LYS A 1 729 ? 20.776 5.238 -29.656 1.00 79.31 729 LYS A O 1
ATOM 5813 N N . ASN A 1 730 ? 18.570 4.816 -29.599 1.00 86.75 730 ASN A N 1
ATOM 5814 C CA . ASN A 1 730 ? 18.383 5.341 -28.244 1.00 86.75 730 ASN A CA 1
ATOM 5815 C C . ASN A 1 730 ? 18.839 4.286 -27.237 1.00 86.75 730 ASN A C 1
ATOM 5817 O O . ASN A 1 730 ? 18.370 3.149 -27.290 1.00 86.75 730 ASN A O 1
ATOM 5821 N N . ASN A 1 731 ? 19.719 4.671 -26.316 1.00 89.31 731 ASN A N 1
ATOM 5822 C CA . ASN A 1 731 ? 20.302 3.770 -25.330 1.00 89.31 731 ASN A CA 1
ATOM 5823 C C . ASN A 1 731 ? 20.130 4.331 -23.913 1.00 89.31 731 ASN A C 1
ATOM 5825 O O . ASN A 1 731 ? 20.207 5.544 -23.715 1.00 89.31 731 ASN A O 1
ATOM 5829 N N . PHE A 1 732 ? 19.943 3.449 -22.934 1.00 91.50 732 PHE A N 1
ATOM 5830 C CA . PHE A 1 732 ? 19.929 3.773 -21.507 1.00 91.50 732 PHE A CA 1
ATOM 5831 C C . PHE A 1 732 ? 20.755 2.736 -20.738 1.00 91.50 732 PHE A C 1
ATOM 5833 O O . PHE A 1 732 ? 20.690 1.557 -21.072 1.00 91.50 732 PHE A O 1
ATOM 5840 N N . MET A 1 733 ? 21.523 3.144 -19.725 1.00 89.75 733 MET A N 1
ATOM 5841 C CA . MET A 1 733 ? 22.384 2.248 -18.941 1.00 89.75 733 MET A CA 1
ATOM 5842 C C . MET A 1 733 ? 21.965 2.248 -17.470 1.00 89.75 733 MET A C 1
ATOM 5844 O O . MET A 1 733 ? 22.015 3.282 -16.810 1.00 89.75 733 MET A O 1
ATOM 5848 N N . LEU A 1 734 ? 21.593 1.079 -16.955 1.00 91.94 734 LEU A N 1
ATOM 5849 C CA . LEU A 1 734 ? 21.479 0.817 -15.523 1.00 91.94 734 LEU A CA 1
ATOM 5850 C C . LEU A 1 734 ? 22.875 0.515 -14.967 1.00 91.94 734 LEU A C 1
ATOM 5852 O O . LEU A 1 734 ? 23.618 -0.252 -15.573 1.00 91.94 734 LEU A O 1
ATOM 5856 N N . SER A 1 735 ? 23.218 1.065 -13.807 1.00 89.94 735 SER A N 1
ATOM 5857 C CA . SER A 1 735 ? 24.535 0.910 -13.169 1.00 89.94 735 SER A CA 1
ATOM 5858 C C . SER A 1 735 ? 24.458 0.364 -11.741 1.00 89.94 735 SER A C 1
ATOM 5860 O O . SER A 1 735 ? 25.396 -0.281 -11.277 1.00 89.94 735 SER A O 1
ATOM 5862 N N . GLU A 1 736 ? 23.340 0.587 -11.051 1.00 90.69 736 GLU A N 1
ATOM 5863 C CA . GLU A 1 736 ? 23.142 0.206 -9.652 1.00 90.69 736 GLU A CA 1
ATOM 5864 C C . GLU A 1 736 ? 22.732 -1.269 -9.499 1.00 90.69 736 GLU A C 1
ATOM 5866 O O . GLU A 1 736 ? 21.674 -1.684 -9.974 1.00 90.69 736 GLU A O 1
ATOM 5871 N N . VAL A 1 737 ? 23.574 -2.063 -8.832 1.00 89.94 737 VAL A N 1
ATOM 5872 C CA . VAL A 1 737 ? 23.369 -3.491 -8.536 1.00 89.94 737 VAL A CA 1
ATOM 5873 C C . VAL A 1 737 ? 22.893 -3.659 -7.094 1.00 89.94 737 VAL A C 1
ATOM 5875 O O . VAL A 1 737 ? 23.481 -3.089 -6.182 1.00 89.94 737 VAL A O 1
ATOM 5878 N N . THR A 1 738 ? 21.855 -4.466 -6.866 1.00 89.69 738 THR A N 1
ATOM 5879 C CA . THR A 1 738 ? 21.279 -4.703 -5.519 1.00 89.69 738 THR A CA 1
ATOM 5880 C C . THR A 1 738 ? 21.315 -6.168 -5.078 1.00 89.69 738 THR A C 1
ATOM 5882 O O . THR A 1 738 ? 20.960 -6.510 -3.950 1.00 89.69 738 THR A O 1
ATOM 5885 N N . ARG A 1 739 ? 21.710 -7.065 -5.988 1.00 85.56 739 ARG A N 1
ATOM 5886 C CA . ARG A 1 739 ? 21.598 -8.519 -5.809 1.00 85.56 739 ARG A CA 1
ATOM 5887 C C . ARG A 1 739 ? 22.786 -9.161 -5.095 1.00 85.56 739 ARG A C 1
ATOM 5889 O O . ARG A 1 739 ? 22.610 -10.215 -4.488 1.00 85.56 739 ARG A O 1
ATOM 5896 N N . HIS A 1 740 ? 23.981 -8.595 -5.154 1.00 88.06 740 HIS A N 1
ATOM 5897 C CA . HIS A 1 740 ? 25.206 -9.274 -4.705 1.00 88.06 740 HIS A CA 1
ATOM 5898 C C . HIS A 1 740 ? 25.696 -8.726 -3.372 1.00 88.06 740 HIS A C 1
ATOM 5900 O O . HIS A 1 740 ? 25.584 -7.530 -3.154 1.00 88.06 740 HIS A O 1
ATOM 5906 N N . SER A 1 741 ? 26.271 -9.559 -2.502 1.00 91.19 741 SER A N 1
ATOM 5907 C CA . SER A 1 741 ? 27.100 -9.059 -1.398 1.00 91.19 741 SER A CA 1
ATOM 5908 C C . SER A 1 741 ? 28.324 -8.317 -1.946 1.00 91.19 741 SER A C 1
ATOM 5910 O O . SER A 1 741 ? 28.693 -8.505 -3.111 1.00 91.19 741 SER A O 1
ATOM 5912 N N . ILE A 1 742 ? 28.971 -7.495 -1.113 1.00 92.00 742 ILE A N 1
ATOM 5913 C CA . ILE A 1 742 ? 30.211 -6.803 -1.495 1.00 92.00 742 ILE A CA 1
ATOM 5914 C C . ILE A 1 742 ? 31.245 -7.794 -2.040 1.00 92.00 742 ILE A C 1
ATOM 5916 O O . ILE A 1 742 ? 31.823 -7.550 -3.090 1.00 92.00 742 ILE A O 1
ATOM 5920 N N . GLU A 1 743 ? 31.434 -8.939 -1.385 1.00 93.31 743 GLU A N 1
ATOM 5921 C CA . GLU A 1 743 ? 32.442 -9.932 -1.769 1.00 93.31 743 GLU A CA 1
ATOM 5922 C C . GLU A 1 743 ? 32.193 -10.499 -3.176 1.00 93.31 743 GLU A C 1
ATOM 5924 O O . GLU A 1 743 ? 33.116 -10.601 -3.990 1.00 93.31 743 GLU A O 1
ATOM 5929 N N . ILE A 1 744 ? 30.935 -10.833 -3.486 1.00 92.38 744 ILE A N 1
ATOM 5930 C CA . ILE A 1 744 ? 30.547 -11.341 -4.806 1.00 92.38 744 ILE A CA 1
ATOM 5931 C C . ILE A 1 744 ? 30.633 -10.241 -5.863 1.00 92.38 744 ILE A C 1
ATOM 5933 O O . ILE A 1 744 ? 31.114 -10.493 -6.969 1.00 92.38 744 ILE A O 1
ATOM 5937 N N . PHE A 1 745 ? 30.175 -9.030 -5.540 1.00 92.00 745 PHE A N 1
ATOM 5938 C CA . PHE A 1 745 ? 30.226 -7.892 -6.451 1.00 92.00 745 PHE A CA 1
ATOM 5939 C C . PHE A 1 745 ? 31.670 -7.525 -6.801 1.00 92.00 745 PHE A C 1
ATOM 5941 O O . PHE A 1 745 ? 31.996 -7.406 -7.983 1.00 92.00 745 PHE A O 1
ATOM 5948 N N . ASP A 1 746 ? 32.545 -7.424 -5.800 1.00 90.94 746 ASP A N 1
ATOM 5949 C CA . ASP A 1 746 ? 33.964 -7.132 -5.975 1.00 90.94 746 ASP A CA 1
ATOM 5950 C C . ASP A 1 746 ? 34.607 -8.197 -6.862 1.00 90.94 746 ASP A C 1
ATOM 5952 O O . ASP A 1 746 ? 35.217 -7.856 -7.877 1.00 90.94 746 ASP A O 1
ATOM 5956 N N . PHE A 1 747 ? 34.393 -9.487 -6.576 1.00 91.56 747 PHE A N 1
ATOM 5957 C CA . PHE A 1 747 ? 34.879 -10.573 -7.429 1.00 91.56 747 PHE A CA 1
ATOM 5958 C C . PHE A 1 747 ? 34.360 -10.452 -8.868 1.00 91.56 747 PHE A C 1
ATOM 5960 O O . PHE A 1 747 ? 35.151 -10.454 -9.810 1.00 91.56 747 PHE A O 1
ATOM 5967 N N . ALA A 1 748 ? 33.047 -10.294 -9.056 1.00 90.06 748 ALA A N 1
ATOM 5968 C CA . ALA A 1 748 ? 32.420 -10.193 -10.371 1.00 90.06 748 ALA A CA 1
ATOM 5969 C C . ALA A 1 748 ? 32.913 -8.969 -11.164 1.00 90.06 748 ALA A C 1
ATOM 5971 O O . ALA A 1 748 ? 33.117 -9.064 -12.376 1.00 90.06 748 ALA A O 1
ATOM 5972 N N . SER A 1 749 ? 33.155 -7.837 -10.497 1.00 87.50 749 SER A N 1
ATOM 5973 C CA . SER A 1 749 ? 33.585 -6.581 -11.123 1.00 87.50 749 SER A CA 1
ATOM 5974 C C . SER A 1 749 ? 34.914 -6.710 -11.881 1.00 87.50 749 SER A C 1
ATOM 5976 O O . SER A 1 749 ? 35.083 -6.083 -12.932 1.00 87.50 749 SER A O 1
ATOM 5978 N N . HIS A 1 750 ? 35.810 -7.604 -11.436 1.00 86.19 750 HIS A N 1
ATOM 5979 C CA . HIS A 1 750 ? 37.074 -7.913 -12.116 1.00 86.19 750 HIS A CA 1
ATOM 5980 C C . HIS A 1 750 ? 36.865 -8.502 -13.517 1.00 86.19 750 HIS A C 1
ATOM 5982 O O . HIS A 1 750 ? 37.710 -8.336 -14.396 1.00 86.19 750 HIS A O 1
ATOM 5988 N N . PHE A 1 751 ? 35.718 -9.142 -13.751 1.00 85.12 751 PHE A N 1
ATOM 5989 C CA . PHE A 1 751 ? 35.360 -9.766 -15.023 1.00 85.12 751 PHE A CA 1
ATOM 5990 C C . PHE A 1 751 ? 34.415 -8.902 -15.875 1.00 85.12 751 PHE A C 1
ATOM 5992 O O . PHE A 1 751 ? 34.120 -9.268 -17.012 1.00 85.12 751 PHE A O 1
ATOM 5999 N N . MET A 1 752 ? 33.940 -7.756 -15.365 1.00 77.62 752 MET A N 1
ATOM 6000 C CA . MET A 1 752 ? 33.033 -6.855 -16.095 1.00 77.62 752 MET A CA 1
ATOM 6001 C C . MET A 1 752 ? 33.752 -5.920 -17.082 1.00 77.62 752 MET A C 1
ATOM 6003 O O . MET A 1 752 ? 33.111 -5.409 -18.000 1.00 77.62 752 MET A O 1
ATOM 6007 N N . ARG A 1 753 ? 35.060 -5.669 -16.915 1.00 64.94 753 ARG A N 1
ATOM 6008 C CA . ARG A 1 753 ? 35.819 -4.726 -17.759 1.00 64.94 753 ARG A CA 1
ATOM 6009 C C . ARG A 1 753 ? 36.390 -5.410 -19.013 1.00 64.94 753 ARG A C 1
ATOM 6011 O O . ARG A 1 753 ? 37.033 -6.454 -18.886 1.00 64.94 753 ARG A O 1
ATOM 6018 N N . PRO A 1 754 ? 36.240 -4.830 -20.217 1.00 51.94 754 PRO A N 1
ATOM 6019 C CA . PRO A 1 754 ? 36.979 -5.293 -21.390 1.00 51.94 754 PRO A CA 1
ATOM 6020 C C . PRO A 1 754 ? 38.486 -5.014 -21.232 1.00 51.94 754 PRO A C 1
ATOM 6022 O O . PRO A 1 754 ? 38.888 -3.975 -20.706 1.00 51.94 754 PRO A O 1
ATOM 6025 N N . ARG A 1 755 ? 39.341 -5.945 -21.682 1.00 48.72 755 ARG A N 1
ATOM 6026 C CA . ARG A 1 755 ? 40.804 -5.752 -21.723 1.00 48.72 755 ARG A CA 1
ATOM 6027 C C . ARG A 1 755 ? 41.163 -4.643 -22.719 1.00 48.72 755 ARG A C 1
ATOM 6029 O O . ARG A 1 755 ? 40.718 -4.697 -23.863 1.00 48.72 755 ARG A O 1
ATOM 6036 N N . ARG A 1 756 ? 42.055 -3.720 -22.327 1.00 39.59 756 ARG A N 1
ATOM 6037 C CA . ARG A 1 756 ? 42.654 -2.714 -23.234 1.00 39.59 756 ARG A CA 1
ATOM 6038 C C . ARG A 1 756 ? 43.411 -3.352 -24.415 1.00 39.59 756 ARG A C 1
ATOM 6040 O O . ARG A 1 756 ? 43.509 -2.747 -25.471 1.00 39.59 756 ARG A O 1
ATOM 6047 N N . ASP A 1 757 ? 43.856 -4.602 -24.294 1.00 34.97 757 ASP A N 1
ATOM 6048 C CA . ASP A 1 757 ? 44.659 -5.277 -25.329 1.00 34.97 757 ASP A CA 1
ATOM 6049 C C . ASP A 1 757 ? 43.857 -5.805 -26.536 1.00 34.97 757 ASP A C 1
ATOM 6051 O O . ASP A 1 757 ? 44.435 -6.340 -27.477 1.00 34.97 757 ASP A O 1
ATOM 6055 N N . SER A 1 758 ? 42.523 -5.682 -26.540 1.00 37.56 758 SER A N 1
ATOM 6056 C CA . SER A 1 758 ? 41.662 -6.087 -27.672 1.00 37.56 758 SER A CA 1
ATOM 6057 C C . SER A 1 758 ? 41.275 -4.918 -28.591 1.00 37.56 758 SER A C 1
ATOM 6059 O O . SER A 1 758 ? 40.317 -5.011 -29.357 1.00 37.56 758 SER A O 1
ATOM 6061 N N . LEU A 1 759 ? 42.034 -3.820 -28.537 1.00 35.12 759 LEU A N 1
ATOM 6062 C CA . LEU A 1 759 ? 41.856 -2.606 -29.337 1.00 35.12 759 LEU A CA 1
ATOM 6063 C C . LEU A 1 759 ? 42.366 -2.754 -30.777 1.00 35.12 759 LEU A C 1
ATOM 6065 O O . LEU A 1 759 ? 43.185 -1.975 -31.238 1.00 35.12 759 LEU A O 1
ATOM 6069 N N . HIS A 1 760 ? 41.862 -3.740 -31.514 1.00 37.34 760 HIS A N 1
ATOM 6070 C CA . HIS A 1 760 ? 41.888 -3.727 -32.979 1.00 37.34 760 HIS A CA 1
ATOM 6071 C C . HIS A 1 760 ? 40.722 -4.556 -33.522 1.00 37.34 760 HIS A C 1
ATOM 6073 O O . HIS A 1 760 ? 40.916 -5.666 -34.005 1.00 37.34 760 HIS A O 1
ATOM 6079 N N . ALA A 1 761 ? 39.505 -4.016 -33.403 1.00 34.00 761 ALA A N 1
ATOM 6080 C CA . ALA A 1 761 ? 38.444 -4.026 -34.419 1.00 34.00 761 ALA A CA 1
ATOM 6081 C C . ALA A 1 761 ? 37.060 -3.847 -33.764 1.00 34.00 761 ALA A C 1
ATOM 6083 O O . ALA A 1 761 ? 36.642 -4.656 -32.944 1.00 34.00 761 ALA A O 1
ATOM 6084 N N . VAL A 1 762 ? 36.332 -2.845 -34.268 1.00 32.31 762 VAL A N 1
ATOM 6085 C CA . VAL A 1 762 ? 34.880 -2.604 -34.143 1.00 32.31 762 VAL A CA 1
ATOM 6086 C C . VAL A 1 762 ? 34.407 -1.779 -32.926 1.00 32.31 762 VAL A C 1
ATOM 6088 O O . VAL A 1 762 ? 34.283 -2.261 -31.809 1.00 32.31 762 VAL A O 1
ATOM 6091 N N . GLU A 1 763 ? 34.054 -0.524 -33.246 1.00 38.53 763 GLU A N 1
ATOM 6092 C CA . GLU A 1 763 ? 33.020 0.324 -32.616 1.00 38.53 763 GLU A CA 1
ATOM 6093 C C . GLU A 1 763 ? 33.236 0.849 -31.186 1.00 38.53 763 GLU A C 1
ATOM 6095 O O . GLU A 1 763 ? 32.336 0.850 -30.351 1.00 38.53 763 GLU A O 1
ATOM 6100 N N . GLU A 1 764 ? 34.393 1.458 -30.935 1.00 33.59 764 GLU A N 1
ATOM 6101 C CA . GLU A 1 764 ? 34.619 2.252 -29.718 1.00 33.59 764 GLU A CA 1
ATOM 6102 C C . GLU A 1 764 ? 33.988 3.665 -29.776 1.00 33.59 764 GLU A C 1
ATOM 6104 O O . GLU A 1 764 ? 33.870 4.345 -28.763 1.00 33.59 764 GLU A O 1
ATOM 6109 N N . SER A 1 765 ? 33.507 4.131 -30.935 1.00 33.84 765 SER A N 1
ATOM 6110 C CA . SER A 1 765 ? 33.013 5.512 -31.079 1.00 33.84 765 SER A CA 1
ATOM 6111 C C . SER A 1 765 ? 31.556 5.741 -30.649 1.00 33.84 765 SER A C 1
ATOM 6113 O O . SER A 1 765 ? 31.147 6.896 -30.536 1.00 33.84 765 SER A O 1
ATOM 6115 N N . ALA A 1 766 ? 30.774 4.687 -30.380 1.00 38.09 766 ALA A N 1
ATOM 6116 C CA . ALA A 1 766 ? 29.366 4.803 -29.965 1.00 38.09 766 ALA A CA 1
ATOM 6117 C C . ALA A 1 766 ? 29.142 4.675 -28.444 1.00 38.09 766 ALA A C 1
ATOM 6119 O O . ALA A 1 766 ? 28.086 5.062 -27.947 1.00 38.09 766 ALA A O 1
ATOM 6120 N N . LEU A 1 767 ? 30.128 4.159 -27.703 1.00 41.91 767 LEU A N 1
ATOM 6121 C CA . LEU A 1 767 ? 30.062 3.934 -26.250 1.00 41.91 767 LEU A CA 1
ATOM 6122 C C . LEU A 1 767 ? 30.609 5.112 -25.420 1.00 41.91 767 LEU A C 1
ATOM 6124 O O . LEU A 1 767 ? 30.444 5.136 -24.206 1.00 41.91 767 LEU A O 1
ATOM 6128 N N . THR A 1 768 ? 31.168 6.140 -26.063 1.00 33.84 768 THR A N 1
ATOM 6129 C CA . THR A 1 768 ? 31.830 7.313 -25.448 1.00 33.84 768 THR A CA 1
ATOM 6130 C C . THR A 1 768 ? 30.899 8.308 -24.733 1.00 33.84 768 THR A C 1
ATOM 6132 O O . THR A 1 768 ? 31.316 9.411 -24.388 1.00 33.84 768 THR A O 1
ATOM 6135 N N . LYS A 1 769 ? 29.635 7.946 -24.477 1.00 35.78 769 LYS A N 1
ATOM 6136 C CA . LYS A 1 769 ? 28.723 8.698 -23.588 1.00 35.78 769 LYS A CA 1
ATOM 6137 C C . LYS A 1 769 ? 28.205 7.881 -22.399 1.00 35.78 769 LYS A C 1
ATOM 6139 O O . LYS A 1 769 ? 27.361 8.379 -21.659 1.00 35.78 769 LYS A O 1
ATOM 6144 N N . VAL A 1 770 ? 28.672 6.645 -22.217 1.00 43.78 770 VAL A N 1
ATOM 6145 C CA . VAL A 1 770 ? 28.109 5.683 -21.256 1.00 43.78 770 VAL A CA 1
ATOM 6146 C C . VAL A 1 770 ? 29.121 5.381 -20.142 1.00 43.78 770 VAL A C 1
ATOM 6148 O O . VAL A 1 770 ? 29.513 4.242 -19.923 1.00 43.78 770 VAL A O 1
ATOM 6151 N N . ASP A 1 771 ? 29.557 6.427 -19.439 1.00 42.75 771 ASP A N 1
ATOM 6152 C CA . ASP A 1 771 ? 30.500 6.348 -18.313 1.00 42.75 771 ASP A CA 1
ATOM 6153 C C . ASP A 1 771 ? 29.776 6.173 -16.963 1.00 42.75 771 ASP A C 1
ATOM 6155 O O . ASP A 1 771 ? 29.968 6.953 -16.030 1.00 42.75 771 ASP A O 1
ATOM 6159 N N . SER A 1 772 ? 28.917 5.160 -16.822 1.00 61.28 772 SER A N 1
ATOM 6160 C CA . SER A 1 772 ? 28.441 4.744 -15.495 1.00 61.28 772 SER A CA 1
ATOM 6161 C C . SER A 1 772 ? 29.019 3.379 -15.143 1.00 61.28 772 SER A C 1
ATOM 6163 O O . SER A 1 772 ? 28.544 2.326 -15.564 1.00 61.28 772 SER A O 1
ATOM 6165 N N . ILE A 1 773 ? 30.109 3.407 -14.373 1.00 75.94 773 ILE A N 1
ATOM 6166 C CA . ILE A 1 773 ? 30.733 2.207 -13.810 1.00 75.94 773 ILE A CA 1
ATOM 6167 C C . ILE A 1 773 ? 29.689 1.504 -12.926 1.00 75.94 773 ILE A C 1
ATOM 6169 O O . ILE A 1 773 ? 29.057 2.183 -12.109 1.00 75.94 773 ILE A O 1
ATOM 6173 N N . PRO A 1 774 ? 29.496 0.174 -13.059 1.00 85.81 774 PRO A N 1
ATOM 6174 C CA . PRO A 1 774 ? 28.639 -0.580 -12.155 1.00 85.81 774 PRO A CA 1
ATOM 6175 C C . PRO A 1 774 ? 28.985 -0.286 -10.698 1.00 85.81 774 PRO A C 1
ATOM 6177 O O . PRO A 1 774 ? 30.158 -0.292 -10.323 1.00 85.81 774 PRO A O 1
ATOM 6180 N N . LYS A 1 775 ? 27.966 -0.052 -9.877 1.00 90.00 775 LYS A N 1
ATOM 6181 C CA . LYS A 1 775 ? 28.117 0.234 -8.448 1.00 90.00 775 LYS A CA 1
ATOM 6182 C C . LYS A 1 775 ? 27.168 -0.630 -7.638 1.00 90.00 775 LYS A C 1
ATOM 6184 O O . LYS A 1 775 ? 26.051 -0.910 -8.077 1.00 90.00 775 LYS A O 1
ATOM 6189 N N . LEU A 1 776 ? 27.595 -1.020 -6.444 1.00 90.19 776 LEU A N 1
ATOM 6190 C CA . LEU A 1 776 ? 26.720 -1.694 -5.500 1.00 90.19 776 LEU A CA 1
ATOM 6191 C C . LEU A 1 776 ? 25.839 -0.658 -4.789 1.00 90.19 776 LEU A C 1
ATOM 6193 O O . LEU A 1 776 ? 26.328 0.371 -4.330 1.00 90.19 776 LEU A O 1
ATOM 6197 N N . GLY A 1 777 ? 24.532 -0.911 -4.740 1.00 87.44 777 GLY A N 1
ATOM 6198 C CA . GLY A 1 777 ? 23.540 0.000 -4.164 1.00 87.44 777 GLY A CA 1
ATOM 6199 C C . GLY A 1 777 ? 23.424 -0.066 -2.637 1.00 87.44 777 GLY A C 1
ATOM 6200 O O . GLY A 1 777 ? 22.660 0.698 -2.059 1.00 87.44 777 GLY A O 1
ATOM 6201 N N . HIS A 1 778 ? 24.146 -0.976 -1.988 1.00 89.75 778 HIS A N 1
ATOM 6202 C CA . HIS A 1 778 ? 24.123 -1.203 -0.544 1.00 89.75 778 HIS A CA 1
ATOM 6203 C C . HIS A 1 778 ? 25.518 -1.600 -0.040 1.00 89.75 778 HIS A C 1
ATOM 6205 O O . HIS A 1 778 ? 26.410 -1.897 -0.833 1.00 89.75 778 HIS A O 1
ATOM 6211 N N . ASP A 1 779 ? 25.693 -1.686 1.275 1.00 89.75 779 ASP A N 1
ATOM 6212 C CA . ASP A 1 779 ? 26.956 -2.005 1.954 1.00 89.75 779 ASP A CA 1
ATOM 6213 C C . ASP A 1 779 ? 26.985 -3.402 2.614 1.00 89.75 779 ASP A C 1
ATOM 6215 O O . ASP A 1 779 ? 27.905 -3.728 3.365 1.00 89.75 779 ASP A O 1
ATOM 6219 N N . TYR A 1 780 ? 26.004 -4.257 2.302 1.00 90.62 780 TYR A N 1
ATOM 6220 C CA . TYR A 1 780 ? 25.912 -5.622 2.825 1.00 90.62 780 TYR A CA 1
ATOM 6221 C C . TYR A 1 780 ? 27.153 -6.493 2.559 1.00 90.62 780 TYR A C 1
ATOM 6223 O O . TYR A 1 780 ? 27.579 -6.674 1.413 1.00 90.62 780 TYR A O 1
ATOM 6231 N N . ARG A 1 781 ? 27.643 -7.136 3.625 1.00 90.12 781 ARG A N 1
ATOM 6232 C CA . ARG A 1 781 ? 28.700 -8.156 3.607 1.00 90.12 781 ARG A CA 1
ATOM 6233 C C . ARG A 1 781 ? 28.136 -9.495 4.043 1.00 90.12 781 ARG A C 1
ATOM 6235 O O . ARG A 1 781 ? 27.532 -9.584 5.112 1.00 90.12 781 ARG A O 1
ATOM 6242 N N . SER A 1 782 ? 28.383 -10.541 3.262 1.00 87.00 782 SER A N 1
ATOM 6243 C CA . SER A 1 782 ? 28.015 -11.900 3.680 1.00 87.00 782 SER A CA 1
ATOM 6244 C C . SER A 1 782 ? 29.004 -12.470 4.701 1.00 87.00 782 SER A C 1
ATOM 6246 O O . SER A 1 782 ? 28.691 -13.444 5.385 1.00 87.00 782 SER A O 1
ATOM 6248 N N . GLY A 1 783 ? 30.213 -11.892 4.781 1.00 84.44 783 GLY A N 1
ATOM 6249 C CA . GLY A 1 783 ? 31.333 -12.449 5.542 1.00 84.44 783 GLY A CA 1
ATOM 6250 C C . GLY A 1 783 ? 31.908 -13.729 4.926 1.00 84.44 783 GLY A C 1
ATOM 6251 O O . GLY A 1 783 ? 32.808 -14.332 5.507 1.00 84.44 783 GLY A O 1
ATOM 6252 N N . LYS A 1 784 ? 31.401 -14.145 3.757 1.00 82.69 784 LYS A N 1
ATOM 6253 C CA . LYS A 1 784 ? 31.836 -15.326 3.009 1.00 82.69 784 LYS A CA 1
ATOM 6254 C C . LYS A 1 784 ? 32.579 -14.855 1.762 1.00 82.69 784 LYS A C 1
ATOM 6256 O O . LYS A 1 784 ? 32.054 -14.064 0.982 1.00 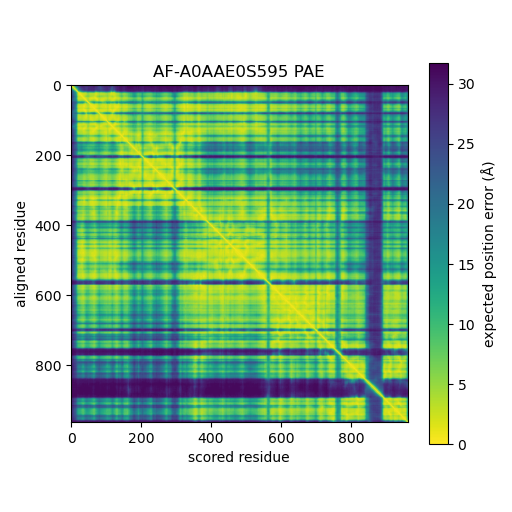82.69 784 LYS A O 1
ATOM 6261 N N . GLY A 1 785 ? 33.820 -15.306 1.608 1.00 76.69 785 GLY A N 1
ATOM 6262 C CA . GLY A 1 785 ? 34.619 -15.019 0.419 1.00 76.69 785 GLY A CA 1
ATOM 6263 C C . GLY A 1 785 ? 34.145 -15.810 -0.801 1.00 76.69 785 GLY A C 1
ATOM 6264 O O . GLY A 1 785 ? 33.233 -16.629 -0.722 1.00 76.69 785 GLY A O 1
ATOM 6265 N N . VAL A 1 786 ? 34.802 -15.574 -1.938 1.00 88.50 786 VAL A N 1
ATOM 6266 C CA . VAL A 1 786 ? 34.701 -16.470 -3.095 1.00 88.50 786 VAL A CA 1
ATOM 6267 C C . VAL A 1 786 ? 35.754 -17.561 -2.952 1.00 88.50 786 VAL A C 1
ATOM 6269 O O . VAL A 1 786 ? 36.949 -17.296 -3.099 1.00 88.50 786 VAL A O 1
ATOM 6272 N N . ASP A 1 787 ? 35.310 -18.785 -2.688 1.00 90.94 787 ASP A N 1
ATOM 6273 C CA . ASP A 1 787 ? 36.205 -19.926 -2.511 1.00 90.94 787 ASP A CA 1
ATOM 6274 C C . ASP A 1 787 ? 36.501 -20.583 -3.858 1.00 90.94 787 ASP A C 1
ATOM 6276 O O . ASP A 1 787 ? 35.593 -21.002 -4.572 1.00 90.94 787 ASP A O 1
ATOM 6280 N N . ILE A 1 788 ? 37.782 -20.707 -4.213 1.00 90.56 788 ILE A N 1
ATOM 6281 C CA . ILE A 1 788 ? 38.216 -21.392 -5.438 1.00 90.56 788 ILE A CA 1
ATOM 6282 C C . ILE A 1 788 ? 39.037 -22.622 -5.049 1.00 90.56 788 ILE A C 1
ATOM 6284 O O . ILE A 1 788 ? 40.214 -22.532 -4.683 1.00 90.56 788 ILE A O 1
ATOM 6288 N N . LEU A 1 789 ? 38.407 -23.786 -5.144 1.00 89.88 789 LEU A N 1
ATOM 6289 C CA . LEU A 1 789 ? 38.940 -25.072 -4.715 1.00 89.88 789 LEU A CA 1
ATOM 6290 C C . LEU A 1 789 ? 39.448 -25.869 -5.919 1.00 89.88 789 LEU A C 1
ATOM 6292 O O . LEU A 1 789 ? 38.798 -25.912 -6.964 1.00 89.88 789 LEU A O 1
ATOM 6296 N N . SER A 1 790 ? 40.602 -26.522 -5.758 1.00 87.00 790 SER A N 1
ATOM 6297 C CA . SER A 1 790 ? 41.051 -27.563 -6.687 1.00 87.00 790 SER A CA 1
ATOM 6298 C C . SER A 1 790 ? 40.892 -28.941 -6.057 1.00 87.00 790 SER A C 1
ATOM 6300 O O . SER A 1 790 ? 41.176 -29.114 -4.874 1.00 87.00 790 SER A O 1
ATOM 6302 N N . CYS A 1 791 ? 40.408 -29.905 -6.838 1.00 86.12 791 CYS A N 1
ATOM 6303 C CA . CYS A 1 791 ? 40.283 -31.305 -6.426 1.00 86.12 791 CYS A CA 1
ATOM 6304 C C . CYS A 1 791 ? 40.530 -32.235 -7.616 1.00 86.12 791 CYS A C 1
ATOM 6306 O O . CYS A 1 791 ? 40.458 -31.805 -8.768 1.00 86.12 791 CYS A O 1
ATOM 6308 N N . ASN A 1 792 ? 40.811 -33.511 -7.359 1.00 85.12 792 ASN A N 1
ATOM 6309 C CA . ASN A 1 792 ? 40.906 -34.496 -8.434 1.00 85.12 792 ASN A CA 1
ATOM 6310 C C . ASN A 1 792 ? 39.512 -34.858 -8.974 1.00 85.12 792 ASN A C 1
ATOM 6312 O O . ASN A 1 792 ? 38.513 -34.789 -8.261 1.00 85.12 792 ASN A O 1
ATOM 6316 N N . GLU A 1 793 ? 39.432 -35.347 -10.214 1.00 80.19 793 GLU A N 1
ATOM 6317 C CA . GLU A 1 793 ? 38.154 -35.757 -10.827 1.00 80.19 793 GLU A CA 1
ATOM 6318 C C . GLU A 1 793 ? 37.413 -36.831 -10.003 1.00 80.19 793 GLU A C 1
ATOM 6320 O O . GLU A 1 793 ? 36.184 -36.822 -9.932 1.00 80.19 793 GLU A O 1
ATOM 6325 N N . ALA A 1 794 ? 38.159 -37.710 -9.323 1.00 80.94 794 ALA A N 1
ATOM 6326 C CA . ALA A 1 794 ? 37.621 -38.725 -8.413 1.00 80.94 794 ALA A CA 1
ATOM 6327 C C . ALA A 1 794 ? 37.076 -38.147 -7.087 1.00 80.94 794 ALA A C 1
ATOM 6329 O O . ALA A 1 794 ? 36.280 -38.795 -6.412 1.00 80.94 794 ALA A O 1
ATOM 6330 N N . GLU A 1 795 ? 37.479 -36.930 -6.715 1.00 84.06 795 GLU A N 1
ATOM 6331 C CA . GLU A 1 795 ? 37.156 -36.268 -5.443 1.00 84.06 795 GLU A CA 1
ATOM 6332 C C . GLU A 1 795 ? 36.033 -35.229 -5.575 1.00 84.06 795 GLU A C 1
ATOM 6334 O O . GLU A 1 795 ? 35.583 -34.682 -4.568 1.00 84.06 795 GLU A O 1
ATOM 6339 N N . ILE A 1 796 ? 35.536 -34.959 -6.790 1.00 84.75 796 ILE A N 1
ATOM 6340 C CA . ILE A 1 796 ? 34.448 -33.990 -7.013 1.00 84.75 796 ILE A CA 1
ATOM 6341 C C . ILE A 1 796 ? 33.237 -34.328 -6.136 1.00 84.75 796 ILE A C 1
ATOM 6343 O O . ILE A 1 796 ? 32.689 -33.445 -5.480 1.00 84.75 796 ILE A O 1
ATOM 6347 N N . ARG A 1 797 ? 32.831 -35.605 -6.084 1.00 85.62 797 ARG A N 1
ATOM 6348 C CA . ARG A 1 797 ? 31.654 -36.031 -5.311 1.00 85.62 797 ARG A CA 1
ATOM 6349 C C . ARG A 1 797 ? 31.827 -35.775 -3.813 1.00 85.62 797 ARG A C 1
ATOM 6351 O O . ARG A 1 797 ? 30.936 -35.203 -3.194 1.00 85.62 797 ARG A O 1
ATOM 6358 N N . SER A 1 798 ? 32.965 -36.165 -3.235 1.00 87.06 798 SER A N 1
ATOM 6359 C CA . SER A 1 798 ? 33.225 -35.954 -1.805 1.00 87.06 798 SER A CA 1
ATOM 6360 C C . SER A 1 798 ? 33.378 -34.468 -1.469 1.00 87.06 798 SER A C 1
ATOM 6362 O O . SER A 1 798 ? 32.914 -34.027 -0.422 1.00 87.06 798 SER A O 1
ATOM 6364 N N . THR A 1 799 ? 33.958 -33.679 -2.376 1.00 88.69 799 THR A N 1
ATOM 6365 C CA . THR A 1 799 ? 34.101 -32.225 -2.226 1.00 88.69 799 THR A CA 1
ATOM 6366 C C . THR A 1 799 ? 32.744 -31.522 -2.250 1.00 88.69 799 THR A C 1
ATOM 6368 O O . THR A 1 799 ? 32.463 -30.727 -1.356 1.00 88.69 799 THR A O 1
ATOM 6371 N N . ILE A 1 800 ? 31.869 -31.856 -3.209 1.00 89.31 800 ILE A N 1
ATOM 6372 C CA . ILE A 1 800 ? 30.491 -31.340 -3.255 1.00 89.31 800 ILE A CA 1
ATOM 6373 C C . ILE A 1 800 ? 29.747 -31.700 -1.965 1.00 89.31 800 ILE A C 1
ATOM 6375 O O . ILE A 1 800 ? 29.121 -30.823 -1.377 1.00 89.31 800 ILE A O 1
ATOM 6379 N N . GLY A 1 801 ? 29.861 -32.947 -1.491 1.00 87.81 801 GLY A N 1
ATOM 6380 C CA . GLY A 1 801 ? 29.220 -33.388 -0.247 1.00 87.81 801 GLY A CA 1
ATOM 6381 C C . GLY A 1 801 ? 29.641 -32.565 0.968 1.00 87.81 801 GLY A C 1
ATOM 6382 O O . GLY A 1 801 ? 28.781 -32.080 1.699 1.00 87.81 801 GLY A O 1
ATOM 6383 N N . LYS A 1 802 ? 30.947 -32.315 1.126 1.00 88.88 802 LYS A N 1
ATOM 6384 C CA . LYS A 1 802 ? 31.483 -31.468 2.205 1.00 88.88 802 LYS A CA 1
ATOM 6385 C C . LYS A 1 802 ? 30.967 -30.031 2.132 1.00 88.88 802 LYS A C 1
ATOM 6387 O O . LYS A 1 802 ? 30.583 -29.471 3.154 1.00 88.88 802 LYS A O 1
ATOM 6392 N N . ILE A 1 803 ? 30.945 -29.436 0.936 1.00 90.31 803 ILE A N 1
ATOM 6393 C CA . ILE A 1 803 ? 30.451 -28.064 0.746 1.00 90.31 803 ILE A CA 1
ATOM 6394 C C . ILE A 1 803 ? 28.957 -27.993 1.075 1.00 90.31 803 ILE A C 1
ATOM 6396 O O . ILE A 1 803 ? 28.543 -27.105 1.813 1.00 90.31 803 ILE A O 1
ATOM 6400 N N . LEU A 1 804 ? 28.150 -28.926 0.559 1.00 90.19 804 LEU A N 1
ATOM 6401 C CA . LEU A 1 804 ? 26.711 -28.959 0.821 1.00 90.19 804 LEU A CA 1
ATOM 6402 C C . LEU A 1 804 ? 26.418 -29.121 2.313 1.00 90.19 804 LEU A C 1
ATOM 6404 O O . LEU A 1 804 ? 25.668 -28.315 2.855 1.00 90.19 804 LEU A O 1
ATOM 6408 N N . GLN A 1 805 ? 27.057 -30.076 2.995 1.00 87.81 805 GLN A N 1
ATOM 6409 C CA . GLN A 1 805 ? 26.907 -30.239 4.445 1.00 87.81 805 GLN A CA 1
ATOM 6410 C C . GLN A 1 805 ? 27.276 -28.961 5.203 1.00 87.81 805 GLN A C 1
ATOM 6412 O O . GLN A 1 805 ? 26.496 -28.507 6.035 1.00 87.81 805 GLN A O 1
ATOM 6417 N N . ALA A 1 806 ? 28.405 -28.327 4.871 1.00 87.06 806 ALA A N 1
ATOM 6418 C CA . ALA A 1 806 ? 28.813 -27.079 5.509 1.00 87.06 806 ALA A CA 1
ATOM 6419 C C . ALA A 1 806 ? 27.805 -25.938 5.271 1.00 87.06 806 ALA A C 1
ATOM 6421 O O . ALA A 1 806 ? 27.546 -25.143 6.173 1.00 87.06 806 ALA A O 1
ATOM 6422 N N . LEU A 1 807 ? 27.217 -25.825 4.075 1.00 86.50 807 LEU A N 1
ATOM 6423 C CA . LEU A 1 807 ? 26.199 -24.808 3.784 1.00 86.50 807 LEU A CA 1
ATOM 6424 C C . LEU A 1 807 ? 24.904 -25.055 4.566 1.00 86.50 807 LEU A C 1
ATOM 6426 O O . LEU A 1 807 ? 24.364 -24.109 5.141 1.00 86.50 807 LEU A O 1
ATOM 6430 N N . LEU A 1 808 ? 24.445 -26.307 4.621 1.00 87.12 808 LEU A N 1
ATOM 6431 C CA . LEU A 1 808 ? 23.227 -26.697 5.334 1.00 87.12 808 LEU A CA 1
ATOM 6432 C C . LEU A 1 808 ? 23.387 -26.547 6.857 1.00 87.12 808 LEU A C 1
ATOM 6434 O O . LEU A 1 808 ? 22.510 -25.991 7.512 1.00 87.12 808 LEU A O 1
ATOM 6438 N N . GLN A 1 809 ? 24.537 -26.938 7.421 1.00 84.50 809 GLN A N 1
ATOM 6439 C CA . GLN A 1 809 ? 24.862 -26.735 8.844 1.00 84.50 809 GLN A CA 1
ATOM 6440 C C . GLN A 1 809 ? 24.945 -25.250 9.222 1.00 84.50 809 GLN A C 1
ATOM 6442 O O . GLN A 1 809 ? 24.599 -24.872 10.338 1.00 84.50 809 GLN A O 1
ATOM 6447 N N . ASN A 1 810 ? 25.341 -24.389 8.280 1.00 80.19 810 ASN A N 1
ATOM 6448 C CA . ASN A 1 810 ? 25.303 -22.933 8.439 1.00 80.19 810 ASN A CA 1
ATOM 6449 C C . ASN A 1 810 ? 23.893 -22.331 8.252 1.00 80.19 810 ASN A C 1
ATOM 6451 O O . ASN A 1 810 ? 23.761 -21.109 8.158 1.00 80.19 810 ASN A O 1
ATOM 6455 N N . GLY A 1 811 ? 22.851 -23.166 8.185 1.00 80.62 811 GLY A N 1
ATOM 6456 C CA . GLY A 1 811 ? 21.449 -22.754 8.182 1.00 80.62 811 GLY A CA 1
ATOM 6457 C C . GLY A 1 811 ? 20.860 -22.418 6.811 1.00 80.62 811 GLY A C 1
ATOM 6458 O O . GLY A 1 811 ? 19.767 -21.858 6.767 1.00 80.62 811 GLY A O 1
ATOM 6459 N N . LEU A 1 812 ? 21.541 -22.722 5.696 1.00 82.38 812 LEU A N 1
ATOM 6460 C CA . LEU A 1 812 ? 20.935 -22.578 4.366 1.00 82.38 812 LEU A CA 1
ATOM 6461 C C . LEU A 1 812 ? 19.973 -23.737 4.092 1.00 82.38 812 LEU A C 1
ATOM 6463 O O . LEU A 1 812 ? 20.259 -24.881 4.431 1.00 82.38 812 LEU A O 1
ATOM 6467 N N . HIS A 1 813 ? 18.863 -23.452 3.415 1.00 83.69 813 HIS A N 1
ATOM 6468 C CA . HIS A 1 813 ? 17.965 -24.489 2.917 1.00 83.69 813 HIS A CA 1
ATOM 6469 C C . HIS A 1 813 ? 18.447 -25.015 1.554 1.00 83.69 813 HIS A C 1
ATOM 6471 O O . HIS A 1 813 ? 19.073 -24.287 0.785 1.00 83.69 813 HIS A O 1
ATOM 6477 N N . GLU A 1 814 ? 18.112 -26.256 1.191 1.00 84.12 814 GLU A N 1
ATOM 6478 C CA . GLU A 1 814 ? 18.498 -26.843 -0.108 1.00 84.12 814 GLU A CA 1
ATOM 6479 C C . GLU A 1 814 ? 18.023 -26.004 -1.306 1.00 84.12 814 GLU A C 1
ATOM 6481 O O . GLU A 1 814 ? 18.731 -25.857 -2.303 1.00 84.12 814 GLU A O 1
ATOM 6486 N N . ASN A 1 815 ? 16.847 -25.383 -1.174 1.00 83.88 815 ASN A N 1
ATOM 6487 C CA . ASN A 1 815 ? 16.278 -24.485 -2.183 1.00 83.88 815 ASN A CA 1
ATOM 6488 C C . ASN A 1 815 ? 17.072 -23.183 -2.354 1.00 83.88 815 ASN A C 1
ATOM 6490 O O . ASN A 1 815 ? 16.900 -22.519 -3.373 1.00 83.88 815 ASN A O 1
ATOM 6494 N N . ASP A 1 816 ? 17.935 -22.811 -1.409 1.00 85.69 816 ASP A N 1
ATOM 6495 C CA . ASP A 1 816 ? 18.790 -21.622 -1.481 1.00 85.69 816 ASP A CA 1
ATOM 6496 C C . ASP A 1 816 ? 20.148 -21.896 -2.138 1.00 85.69 816 ASP A C 1
ATOM 6498 O O . ASP A 1 816 ? 20.984 -20.990 -2.232 1.00 85.69 816 ASP A O 1
ATOM 6502 N N . ILE A 1 817 ? 20.360 -23.126 -2.616 1.00 90.38 817 ILE A N 1
ATOM 6503 C CA . ILE A 1 817 ? 21.613 -23.599 -3.200 1.00 90.38 817 ILE A CA 1
ATOM 6504 C C . ILE A 1 817 ? 21.376 -24.035 -4.655 1.00 90.38 817 ILE A C 1
ATOM 6506 O O . ILE A 1 817 ? 20.406 -24.727 -4.983 1.00 90.38 817 ILE A O 1
ATOM 6510 N N . ALA A 1 818 ? 22.290 -23.654 -5.549 1.00 92.06 818 ALA A N 1
ATOM 6511 C CA . ALA A 1 818 ? 22.377 -24.253 -6.880 1.00 92.06 818 ALA A CA 1
ATOM 6512 C C . ALA A 1 818 ? 23.801 -24.681 -7.228 1.00 92.06 818 ALA A C 1
ATOM 6514 O O . ALA A 1 818 ? 24.777 -24.006 -6.896 1.00 92.06 818 ALA A O 1
ATOM 6515 N N . ILE A 1 819 ? 23.905 -25.789 -7.955 1.00 93.69 819 ILE A N 1
ATOM 6516 C CA . ILE A 1 819 ? 25.152 -26.318 -8.498 1.00 93.69 819 ILE A CA 1
ATOM 6517 C C . ILE A 1 819 ? 25.143 -26.089 -10.006 1.00 93.69 819 ILE A C 1
ATOM 6519 O O . ILE A 1 819 ? 24.264 -26.578 -10.716 1.00 93.69 819 ILE A O 1
ATOM 6523 N N . LEU A 1 820 ? 26.116 -25.329 -10.503 1.00 93.38 820 LEU A N 1
ATOM 6524 C CA . LEU A 1 820 ? 26.172 -24.900 -11.893 1.00 93.38 820 LEU A CA 1
ATOM 6525 C C . LEU A 1 820 ? 27.376 -25.499 -12.617 1.00 93.38 820 LEU A C 1
ATOM 6527 O O . LEU A 1 820 ? 28.518 -25.334 -12.195 1.00 93.38 820 LEU A O 1
ATOM 6531 N N . VAL A 1 821 ? 27.119 -26.155 -13.748 1.00 90.94 821 VAL A N 1
ATOM 6532 C CA . VAL A 1 821 ? 28.156 -26.746 -14.611 1.00 90.94 821 VAL A CA 1
ATOM 6533 C C . VAL A 1 821 ? 28.334 -25.960 -15.912 1.00 90.94 821 VAL A C 1
ATOM 6535 O O . VAL A 1 821 ? 27.410 -25.295 -16.400 1.00 90.94 821 VAL A O 1
ATOM 6538 N N . GLY A 1 822 ? 29.518 -26.060 -16.521 1.00 83.69 822 GLY A N 1
ATOM 6539 C CA . GLY A 1 822 ? 29.802 -25.432 -17.816 1.00 83.69 822 GLY A CA 1
ATOM 6540 C C . GLY A 1 822 ? 29.190 -26.150 -19.018 1.00 83.69 822 GLY A C 1
ATOM 6541 O O . GLY A 1 822 ? 28.617 -25.505 -19.901 1.00 83.69 822 GLY A O 1
ATOM 6542 N N . LYS A 1 823 ? 29.278 -27.485 -19.070 1.00 82.44 823 LYS A N 1
ATOM 6543 C CA . LYS A 1 823 ? 28.855 -28.278 -20.235 1.00 82.44 823 LYS A CA 1
ATOM 6544 C C . LYS A 1 823 ? 27.680 -29.179 -19.863 1.00 82.44 823 LYS A C 1
ATOM 6546 O O . LYS A 1 823 ? 27.649 -29.783 -18.799 1.00 82.44 823 LYS A O 1
ATOM 6551 N N . ARG A 1 824 ? 26.733 -29.347 -20.793 1.00 81.81 824 ARG A N 1
ATOM 6552 C CA . ARG A 1 824 ? 25.547 -30.201 -20.589 1.00 81.81 824 ARG A CA 1
ATOM 6553 C C . ARG A 1 824 ? 25.903 -31.661 -20.281 1.00 81.81 824 ARG A C 1
ATOM 6555 O O . ARG A 1 824 ? 25.199 -32.294 -19.515 1.00 81.81 824 ARG A O 1
ATOM 6562 N N . LYS A 1 825 ? 27.008 -32.171 -20.832 1.00 82.81 825 LYS A N 1
ATOM 6563 C CA . LYS A 1 825 ? 27.512 -33.523 -20.536 1.00 82.81 825 LYS A CA 1
ATOM 6564 C C . LYS A 1 825 ? 27.905 -33.721 -19.064 1.00 82.81 825 LYS A C 1
ATOM 6566 O O . LYS A 1 825 ? 27.829 -34.834 -18.564 1.00 82.81 825 LYS A O 1
ATOM 6571 N N . ASP A 1 826 ? 28.302 -32.650 -18.377 1.00 83.81 826 ASP A N 1
ATOM 6572 C CA . ASP A 1 826 ? 28.717 -32.711 -16.975 1.00 83.81 826 ASP A CA 1
ATOM 6573 C C . ASP A 1 826 ? 27.497 -32.640 -16.041 1.00 83.81 826 ASP A C 1
ATOM 6575 O O . ASP A 1 826 ? 27.583 -33.046 -14.887 1.00 83.81 826 ASP A O 1
ATOM 6579 N N . LEU A 1 827 ? 26.345 -32.187 -16.556 1.00 85.56 827 LEU A N 1
ATOM 6580 C CA . LEU A 1 827 ? 25.104 -32.031 -15.801 1.00 85.56 827 LEU A CA 1
ATOM 6581 C C . LEU A 1 827 ? 24.594 -33.369 -15.262 1.00 85.56 827 LEU A C 1
ATOM 6583 O O . LEU A 1 827 ? 24.357 -33.493 -14.069 1.00 85.56 827 LEU A O 1
ATOM 6587 N N . GLU A 1 828 ? 24.461 -34.375 -16.129 1.00 85.38 828 GLU A N 1
ATOM 6588 C CA . GLU A 1 828 ? 23.947 -35.702 -15.751 1.00 85.38 828 GLU A CA 1
ATOM 6589 C C . GLU A 1 828 ? 24.867 -36.386 -14.733 1.00 85.38 828 GLU A C 1
ATOM 6591 O O . GLU A 1 828 ? 24.407 -36.988 -13.760 1.00 85.38 828 GLU A O 1
ATOM 6596 N N . ARG A 1 829 ? 26.182 -36.224 -14.917 1.00 85.19 829 ARG A N 1
ATOM 6597 C CA . ARG A 1 829 ? 27.208 -36.755 -14.018 1.00 85.19 829 ARG A CA 1
ATOM 6598 C C . ARG A 1 829 ? 27.152 -36.103 -12.636 1.00 85.19 829 ARG A C 1
ATOM 6600 O O . ARG A 1 829 ? 27.157 -36.812 -11.635 1.00 85.19 829 ARG A O 1
ATOM 6607 N N . VAL A 1 830 ? 27.097 -34.771 -12.576 1.00 85.81 830 VAL A N 1
ATOM 6608 C CA . VAL A 1 830 ? 27.034 -34.027 -11.308 1.00 85.81 830 VAL A CA 1
ATOM 6609 C C . VAL A 1 830 ? 25.692 -34.249 -10.614 1.00 85.81 830 VAL A C 1
ATOM 6611 O O . VAL A 1 830 ? 25.681 -34.476 -9.412 1.00 85.81 830 VAL A O 1
ATOM 6614 N N . GLN A 1 831 ? 24.579 -34.280 -11.350 1.00 87.75 831 GLN A N 1
ATOM 6615 C CA . GLN A 1 831 ? 23.264 -34.596 -10.786 1.00 87.75 831 GLN A CA 1
ATOM 6616 C C . GLN A 1 831 ? 23.246 -35.989 -10.146 1.00 87.75 831 GLN A C 1
ATOM 6618 O O . GLN A 1 831 ? 22.749 -36.141 -9.035 1.00 87.75 831 GLN A O 1
ATOM 6623 N N . SER A 1 832 ? 23.823 -36.992 -10.814 1.00 83.81 832 SER A N 1
ATOM 6624 C CA . SER A 1 832 ? 23.938 -38.344 -10.254 1.00 83.81 832 SER A CA 1
ATOM 6625 C C . SER A 1 832 ? 24.797 -38.343 -8.989 1.00 83.81 832 SER A C 1
ATOM 6627 O O . SER A 1 832 ? 24.385 -38.885 -7.970 1.00 83.81 832 SER A O 1
ATOM 6629 N N . ALA A 1 833 ? 25.943 -37.652 -9.011 1.00 83.31 833 ALA A N 1
ATOM 6630 C CA . ALA A 1 833 ? 26.806 -37.526 -7.840 1.00 83.31 833 ALA A CA 1
ATOM 6631 C C . ALA A 1 833 ? 26.098 -36.853 -6.652 1.00 83.31 833 ALA A C 1
ATOM 6633 O O . ALA A 1 833 ? 26.309 -37.282 -5.525 1.00 83.31 833 ALA A O 1
ATOM 6634 N N . VAL A 1 834 ? 25.260 -35.840 -6.899 1.00 85.31 834 VAL A N 1
ATOM 6635 C CA . VAL A 1 834 ? 24.477 -35.135 -5.869 1.00 85.31 834 VAL A CA 1
ATOM 6636 C C . VAL A 1 834 ? 23.390 -36.030 -5.281 1.00 85.31 834 VAL A C 1
ATOM 6638 O O . VAL A 1 834 ? 23.258 -36.093 -4.065 1.00 85.31 834 VAL A O 1
ATOM 6641 N N . ASN A 1 835 ? 22.666 -36.774 -6.122 1.00 83.69 835 ASN A N 1
ATOM 6642 C CA . ASN A 1 835 ? 21.607 -37.686 -5.677 1.00 83.69 835 ASN A CA 1
ATOM 6643 C C . ASN A 1 835 ? 22.134 -38.841 -4.806 1.00 83.69 835 ASN A C 1
ATOM 6645 O O . ASN A 1 835 ? 21.381 -39.428 -4.036 1.00 83.69 835 ASN A O 1
ATOM 6649 N N . GLU A 1 836 ? 23.412 -39.192 -4.949 1.00 80.44 836 GLU A N 1
ATOM 6650 C CA . GLU A 1 836 ? 24.065 -40.249 -4.177 1.00 80.44 836 GLU A CA 1
ATOM 6651 C C . GLU A 1 836 ? 24.750 -39.734 -2.890 1.00 80.44 836 GLU A C 1
ATOM 6653 O O . GLU A 1 836 ? 25.392 -40.520 -2.186 1.00 80.44 836 GLU A O 1
ATOM 6658 N N . ILE A 1 837 ? 24.704 -38.431 -2.586 1.00 81.00 837 ILE A N 1
ATOM 6659 C CA . ILE A 1 837 ? 25.234 -37.877 -1.329 1.00 81.00 837 ILE A CA 1
ATOM 6660 C C . ILE A 1 837 ? 24.170 -38.032 -0.242 1.00 81.00 837 ILE A C 1
ATOM 6662 O O . ILE A 1 837 ? 23.083 -37.471 -0.345 1.00 81.00 837 ILE A O 1
ATOM 6666 N N . ASP A 1 838 ? 24.500 -38.770 0.817 1.00 69.00 838 ASP A N 1
ATOM 6667 C CA . ASP A 1 838 ? 23.657 -38.850 2.005 1.00 69.00 838 ASP A CA 1
ATOM 6668 C C . ASP A 1 838 ? 23.886 -37.608 2.879 1.00 69.00 838 ASP A C 1
ATOM 6670 O O . ASP A 1 838 ? 24.924 -37.458 3.524 1.00 69.00 838 ASP A O 1
ATOM 6674 N N . LEU A 1 839 ? 22.930 -36.679 2.859 1.00 65.62 839 LEU A N 1
ATOM 6675 C CA . LEU A 1 839 ? 22.987 -35.438 3.636 1.00 65.62 839 LEU A CA 1
ATOM 6676 C C . LEU A 1 839 ? 22.585 -35.641 5.112 1.00 65.62 839 LEU A C 1
ATOM 6678 O O . LEU A 1 839 ? 22.591 -34.673 5.867 1.00 65.62 839 LEU A O 1
ATOM 6682 N N . SER A 1 840 ? 22.257 -36.872 5.538 1.00 52.19 840 SER A N 1
ATOM 6683 C CA . SER A 1 840 ? 21.731 -37.171 6.882 1.00 52.19 840 SER A CA 1
ATOM 6684 C C . SER A 1 840 ? 22.767 -37.626 7.923 1.00 52.19 840 SER A C 1
ATOM 6686 O O . SER A 1 840 ? 22.411 -37.817 9.085 1.00 52.19 840 SER A O 1
ATOM 6688 N N . SER A 1 841 ? 24.044 -37.791 7.554 1.00 42.16 841 SER A N 1
ATOM 6689 C CA . SER A 1 841 ? 25.080 -38.266 8.481 1.00 42.16 841 SER A CA 1
ATOM 6690 C C . SER A 1 841 ? 25.937 -37.128 9.054 1.00 42.16 841 SER A C 1
ATOM 6692 O O . SER A 1 841 ? 26.752 -36.547 8.334 1.00 42.16 841 SER A O 1
ATOM 6694 N N . ASP A 1 842 ? 25.812 -36.875 10.359 1.00 35.12 842 ASP A N 1
ATOM 6695 C CA . ASP A 1 842 ? 26.745 -36.055 11.139 1.00 35.12 842 ASP A CA 1
ATOM 6696 C C . ASP A 1 842 ? 28.103 -36.772 11.257 1.00 35.12 842 ASP A C 1
ATOM 6698 O O . ASP A 1 842 ? 28.232 -37.780 11.955 1.00 35.12 842 ASP A O 1
ATOM 6702 N N . GLN A 1 843 ? 29.134 -36.266 10.580 1.00 34.12 843 GLN A N 1
ATOM 6703 C CA . GLN A 1 843 ? 30.529 -36.604 10.881 1.00 34.12 843 GLN A CA 1
ATOM 6704 C C . GLN A 1 843 ? 31.277 -35.336 11.303 1.00 34.12 843 GLN A C 1
ATOM 6706 O O . GLN A 1 843 ? 31.320 -34.355 10.563 1.00 34.12 843 GLN A O 1
ATOM 6711 N N . GLU A 1 844 ? 31.852 -35.367 12.509 1.00 31.33 844 GLU A N 1
ATOM 6712 C CA . GLU A 1 844 ? 32.712 -34.321 13.074 1.00 31.33 844 GLU A CA 1
ATOM 6713 C C . GLU A 1 844 ? 33.921 -34.054 12.160 1.00 31.33 844 GLU A C 1
ATOM 6715 O O . GLU A 1 844 ? 34.581 -34.998 11.718 1.00 31.33 844 GLU A O 1
ATOM 6720 N N . PHE A 1 845 ? 34.243 -32.782 11.887 1.00 35.22 845 PHE A N 1
ATOM 6721 C CA . PHE A 1 845 ? 35.451 -32.420 11.138 1.00 35.22 845 PHE A CA 1
ATOM 6722 C C . PHE A 1 845 ? 36.230 -31.253 11.756 1.00 35.22 845 PHE A C 1
ATOM 6724 O O . PHE A 1 845 ? 35.665 -30.273 12.242 1.00 35.22 845 PHE A O 1
ATOM 6731 N N . GLU A 1 846 ? 37.555 -31.399 11.693 1.00 30.05 846 GLU A N 1
ATOM 6732 C CA . GLU A 1 846 ? 38.586 -30.460 12.134 1.00 30.05 846 GLU A CA 1
ATOM 6733 C C . GLU A 1 846 ? 38.555 -29.133 11.353 1.00 30.05 846 GLU A C 1
ATOM 6735 O O . GLU A 1 846 ? 38.366 -29.097 10.135 1.00 30.05 846 GLU A O 1
ATOM 6740 N N . GLN A 1 847 ? 38.774 -28.032 12.078 1.00 29.22 847 GLN A N 1
ATOM 6741 C CA . GLN A 1 847 ? 38.833 -26.666 11.556 1.00 29.22 847 GLN A CA 1
ATOM 6742 C C . GLN A 1 847 ? 40.025 -26.465 10.602 1.00 29.22 847 GLN A C 1
ATOM 6744 O O . GLN A 1 847 ? 41.165 -26.778 10.936 1.00 29.22 847 GLN A O 1
ATOM 6749 N N . PHE A 1 848 ? 39.775 -25.852 9.442 1.00 31.70 848 PHE A N 1
ATOM 6750 C CA . PHE A 1 848 ? 40.821 -25.299 8.579 1.00 31.70 848 PHE A CA 1
ATOM 6751 C C . PHE A 1 848 ? 41.483 -24.089 9.269 1.00 31.70 848 PHE A C 1
ATOM 6753 O O . PHE A 1 848 ? 40.853 -23.048 9.453 1.00 31.70 848 PHE A O 1
ATOM 6760 N N . GLU A 1 849 ? 42.759 -24.211 9.651 1.00 26.77 849 GLU A N 1
ATOM 6761 C CA . GLU A 1 849 ? 43.555 -23.108 10.205 1.00 26.77 849 GLU A CA 1
ATOM 6762 C C . GLU A 1 849 ? 43.821 -22.005 9.165 1.00 26.77 849 GLU A C 1
ATOM 6764 O O . GLU A 1 849 ? 44.466 -22.212 8.133 1.00 26.77 849 GLU A O 1
ATOM 6769 N N . HIS A 1 850 ? 43.406 -20.783 9.502 1.00 28.83 850 HIS A N 1
ATOM 6770 C CA . HIS A 1 850 ? 43.859 -19.549 8.868 1.00 28.83 850 HIS A CA 1
ATOM 6771 C C . HIS A 1 850 ? 45.319 -19.253 9.243 1.00 28.83 850 HIS A C 1
ATOM 6773 O O . HIS A 1 850 ? 45.622 -18.904 10.384 1.00 28.83 850 HIS A O 1
ATOM 6779 N N . ARG A 1 851 ? 46.231 -19.261 8.265 1.00 23.22 851 ARG A N 1
ATOM 6780 C CA . ARG A 1 851 ? 47.493 -18.513 8.383 1.00 23.22 851 ARG A CA 1
ATOM 6781 C C . ARG A 1 851 ? 47.245 -17.050 8.024 1.00 23.22 851 ARG A C 1
ATOM 6783 O O . ARG A 1 851 ? 47.414 -16.645 6.877 1.00 23.22 851 ARG A O 1
ATOM 6790 N N . SER A 1 852 ? 46.882 -16.254 9.023 1.00 25.59 852 SER A N 1
ATOM 6791 C CA . SER A 1 852 ? 46.944 -14.792 8.959 1.00 25.59 852 SER A CA 1
ATOM 6792 C C . SER A 1 852 ? 47.814 -14.281 10.103 1.00 25.59 852 SER A C 1
ATOM 6794 O O . SER A 1 852 ? 47.578 -14.555 11.275 1.00 25.59 852 SER A O 1
ATOM 6796 N N . SER A 1 853 ? 48.876 -13.577 9.735 1.00 24.73 853 SER A N 1
ATOM 6797 C CA . SER A 1 853 ? 49.839 -12.946 10.628 1.00 24.73 853 SER A CA 1
ATOM 6798 C C . SER A 1 853 ? 49.202 -11.831 11.469 1.00 24.73 853 SER A C 1
ATOM 6800 O O . SER A 1 853 ? 48.633 -10.897 10.914 1.00 24.73 853 SER A O 1
ATOM 6802 N N . ASN A 1 854 ? 49.359 -11.953 12.791 1.00 22.95 854 ASN A N 1
ATOM 6803 C CA . ASN A 1 854 ? 49.334 -10.942 13.858 1.00 22.95 854 ASN A CA 1
ATOM 6804 C C . ASN A 1 854 ? 48.807 -9.532 13.528 1.00 22.95 854 ASN A C 1
ATOM 6806 O O . ASN A 1 854 ? 49.555 -8.738 12.969 1.00 22.95 854 ASN A O 1
ATOM 6810 N N . VAL A 1 855 ? 47.655 -9.162 14.107 1.00 25.56 855 VAL A N 1
ATOM 6811 C CA . VAL A 1 855 ? 47.492 -7.912 14.881 1.00 25.56 855 VAL A CA 1
ATOM 6812 C C . VAL A 1 855 ? 46.519 -8.174 16.038 1.00 25.56 855 VAL A C 1
ATOM 6814 O O . VAL A 1 855 ? 45.433 -8.717 15.868 1.00 25.56 855 VAL A O 1
ATOM 6817 N N . SER A 1 856 ? 46.958 -7.817 17.239 1.00 24.94 856 SER A N 1
ATOM 6818 C CA . SER A 1 856 ? 46.279 -7.933 18.528 1.00 24.94 856 SER A CA 1
ATOM 6819 C C . SER A 1 856 ? 45.122 -6.946 18.718 1.00 24.94 856 SER A C 1
ATOM 6821 O O . SER A 1 856 ? 45.282 -5.771 18.396 1.00 24.94 856 SER A O 1
ATOM 6823 N N . GLY A 1 857 ? 44.075 -7.364 19.441 1.00 22.73 857 GLY A N 1
ATOM 6824 C CA . GLY A 1 857 ? 43.377 -6.471 20.373 1.00 22.73 857 GLY A CA 1
ATOM 6825 C C . GLY A 1 857 ? 41.852 -6.585 20.444 1.00 22.73 857 GLY A C 1
ATOM 6826 O O . GLY A 1 857 ? 41.163 -6.174 19.525 1.00 22.73 857 GLY A O 1
ATOM 6827 N N . LEU A 1 858 ? 41.383 -6.985 21.635 1.00 23.78 858 LEU A N 1
ATOM 6828 C CA . LEU A 1 858 ? 40.093 -6.664 22.279 1.00 23.78 858 LEU A CA 1
ATOM 6829 C C . LEU A 1 858 ? 38.873 -7.570 21.997 1.00 23.78 858 LEU A C 1
ATOM 6831 O O . LEU A 1 858 ? 38.172 -7.457 20.999 1.00 23.78 858 LEU A O 1
ATOM 6835 N N . ARG A 1 859 ? 38.575 -8.412 23.003 1.00 23.27 859 ARG A N 1
ATOM 6836 C CA . ARG A 1 859 ? 37.245 -8.980 23.306 1.00 23.27 859 ARG A CA 1
ATOM 6837 C C . ARG A 1 859 ? 36.326 -7.899 23.901 1.00 23.27 859 ARG A C 1
ATOM 6839 O O . ARG A 1 859 ? 36.834 -6.963 24.520 1.00 23.27 859 ARG A O 1
ATOM 6846 N N . PRO A 1 860 ? 34.997 -8.105 23.874 1.00 24.91 860 PRO A N 1
ATOM 6847 C CA . PRO A 1 860 ? 34.340 -8.469 25.137 1.00 24.91 860 PRO A CA 1
ATOM 6848 C C . PRO A 1 860 ? 33.327 -9.625 25.040 1.00 24.91 860 PRO A C 1
ATOM 6850 O O . PRO A 1 860 ? 32.710 -9.886 24.013 1.00 24.91 860 PRO A O 1
ATOM 6853 N N . CYS A 1 861 ? 33.196 -10.304 26.179 1.00 21.92 861 CYS A N 1
ATOM 6854 C CA . CYS A 1 861 ? 32.313 -11.419 26.504 1.00 21.92 861 CYS A CA 1
ATOM 6855 C C . CYS A 1 861 ? 30.821 -11.064 26.462 1.00 21.92 861 CYS A C 1
ATOM 6857 O O . CYS A 1 861 ? 30.463 -10.017 26.983 1.00 21.92 861 CYS A O 1
ATOM 6859 N N . PHE A 1 862 ? 29.968 -12.018 26.072 1.00 23.75 862 PHE A N 1
ATOM 6860 C CA . PHE A 1 862 ? 28.695 -12.274 26.758 1.00 23.75 862 PHE A CA 1
ATOM 6861 C C . PHE A 1 862 ? 28.348 -13.767 26.703 1.00 23.75 862 PHE A C 1
ATOM 6863 O O . PHE A 1 862 ? 28.269 -14.378 25.643 1.00 23.75 862 PHE A O 1
ATOM 6870 N N . SER A 1 863 ? 28.190 -14.348 27.889 1.00 21.89 863 SER A N 1
ATOM 6871 C CA . SER A 1 863 ? 27.739 -15.710 28.151 1.00 21.89 863 SER A CA 1
ATOM 6872 C C . SER A 1 863 ? 26.224 -15.731 28.341 1.00 21.89 863 SER A C 1
ATOM 6874 O O . SER A 1 863 ? 25.727 -14.971 29.169 1.00 21.89 863 SER A O 1
ATOM 6876 N N . MET A 1 864 ? 25.518 -16.667 27.712 1.00 23.72 864 MET A N 1
ATOM 6877 C CA . MET A 1 864 ? 24.323 -17.269 28.308 1.00 23.72 864 MET A CA 1
ATOM 6878 C C . MET A 1 864 ? 24.250 -18.739 27.909 1.00 23.72 864 MET A C 1
ATOM 6880 O O . MET A 1 864 ? 24.254 -19.083 26.730 1.00 23.72 864 MET A O 1
ATOM 6884 N N . GLY A 1 865 ? 24.264 -19.597 28.928 1.00 22.69 865 GLY A N 1
ATOM 6885 C CA . GLY A 1 865 ? 24.124 -21.035 28.790 1.00 22.69 865 GLY A CA 1
ATOM 6886 C C . GLY A 1 865 ? 22.666 -21.435 28.621 1.00 22.69 865 GLY A C 1
ATOM 6887 O O . GLY A 1 865 ? 21.768 -20.804 29.174 1.00 22.69 865 GLY A O 1
ATOM 6888 N N . THR A 1 866 ? 22.447 -22.525 27.897 1.00 24.27 866 THR A N 1
ATOM 6889 C CA . THR A 1 866 ? 21.210 -23.298 27.978 1.00 24.27 866 THR A CA 1
ATOM 6890 C C . THR A 1 866 ? 21.572 -24.772 28.105 1.00 24.27 866 THR A C 1
ATOM 6892 O O . THR A 1 866 ? 22.294 -25.350 27.298 1.00 24.27 866 THR A O 1
ATOM 6895 N N . SER A 1 867 ? 21.121 -25.346 29.212 1.00 23.17 867 SER A N 1
ATOM 6896 C CA . SER A 1 867 ? 21.139 -26.762 29.542 1.00 23.17 867 SER A CA 1
ATOM 6897 C C . SER A 1 867 ? 19.876 -27.409 28.979 1.00 23.17 867 SER A C 1
ATOM 6899 O O . SER A 1 867 ? 18.786 -27.045 29.412 1.00 23.17 867 SER A O 1
ATOM 6901 N N . ASN A 1 868 ? 20.013 -28.379 28.073 1.00 24.38 868 ASN A N 1
ATOM 6902 C CA . ASN A 1 868 ? 18.915 -29.258 27.670 1.00 24.38 868 ASN A CA 1
ATOM 6903 C C . ASN A 1 868 ? 19.194 -30.682 28.155 1.00 24.38 868 ASN A C 1
ATOM 6905 O O . ASN A 1 868 ? 20.162 -31.322 27.746 1.00 24.38 868 ASN A O 1
ATOM 6909 N N . SER A 1 869 ? 18.326 -31.160 29.044 1.00 24.62 869 SER A N 1
ATOM 6910 C CA . SER A 1 869 ? 18.210 -32.557 29.448 1.00 24.62 869 SER A CA 1
ATOM 6911 C C . SER A 1 869 ? 17.111 -33.241 28.635 1.00 24.62 869 SER A C 1
ATOM 6913 O O . SER A 1 869 ? 16.002 -32.726 28.518 1.00 24.62 869 SER A O 1
ATOM 6915 N N . ASN A 1 870 ? 17.466 -34.407 28.103 1.00 21.92 870 ASN A N 1
ATOM 6916 C CA . ASN A 1 870 ? 16.655 -35.348 27.336 1.00 21.92 870 ASN A CA 1
ATOM 6917 C C . ASN A 1 870 ? 15.455 -35.947 28.096 1.00 21.92 870 ASN A C 1
ATOM 6919 O O . ASN A 1 870 ? 15.383 -35.865 29.319 1.00 21.92 870 ASN A O 1
ATOM 6923 N N . LEU A 1 871 ? 14.670 -36.703 27.308 1.00 22.02 871 LEU A N 1
ATOM 6924 C CA . LEU A 1 871 ? 13.717 -37.794 27.596 1.00 22.02 871 LEU A CA 1
ATOM 6925 C C . LEU A 1 871 ? 12.250 -37.418 27.336 1.00 22.02 871 LEU A C 1
ATOM 6927 O O . LEU A 1 871 ? 11.791 -36.396 27.817 1.00 22.02 871 LEU A O 1
ATOM 6931 N N . SER A 1 872 ? 11.392 -38.221 26.702 1.00 21.53 872 SER A N 1
ATOM 6932 C CA . SER A 1 872 ? 11.439 -39.430 25.849 1.00 21.53 872 SER A CA 1
ATOM 6933 C C . SER A 1 872 ? 9.984 -39.934 25.757 1.00 21.53 872 SER A C 1
ATOM 6935 O O . SER A 1 872 ? 9.226 -39.656 26.682 1.00 21.53 872 SER A O 1
ATOM 6937 N N . LEU A 1 873 ? 9.686 -40.800 24.772 1.00 21.52 873 LEU A N 1
ATOM 6938 C CA . LEU A 1 873 ? 8.525 -41.721 24.697 1.00 21.52 873 LEU A CA 1
ATOM 6939 C C . LEU A 1 873 ? 7.177 -41.064 24.324 1.00 21.52 873 LEU A C 1
ATOM 6941 O O . LEU A 1 873 ? 6.850 -39.997 24.813 1.00 21.52 873 LEU A O 1
ATOM 6945 N N . SER A 1 874 ? 6.277 -41.644 23.528 1.00 22.58 874 SER A N 1
ATOM 6946 C CA . SER A 1 874 ? 6.220 -42.835 22.663 1.00 22.58 874 SER A CA 1
ATOM 6947 C C . SER A 1 874 ? 4.780 -42.918 22.112 1.00 22.58 874 SER A C 1
ATOM 6949 O O . SER A 1 874 ? 3.906 -42.224 22.618 1.00 22.58 874 SER A O 1
ATOM 6951 N N . GLU A 1 875 ? 4.532 -43.882 21.215 1.00 24.36 875 GLU A N 1
ATOM 6952 C CA . GLU A 1 875 ? 3.215 -44.443 20.825 1.00 24.36 875 GLU A CA 1
ATOM 6953 C C . GLU A 1 875 ? 2.519 -43.775 19.624 1.00 24.36 875 GLU A C 1
ATOM 6955 O O . GLU A 1 875 ? 2.527 -42.564 19.489 1.00 24.36 875 GLU A O 1
ATOM 6960 N N . LYS A 1 876 ? 1.864 -44.476 18.689 1.00 24.36 876 LYS A N 1
ATOM 6961 C CA . LYS A 1 876 ? 1.671 -45.907 18.384 1.00 24.36 876 LYS A CA 1
ATOM 6962 C C . LYS A 1 876 ? 1.137 -45.970 16.941 1.00 24.36 876 LYS A C 1
ATOM 6964 O O . LYS A 1 876 ? 0.389 -45.099 16.512 1.00 24.36 876 LYS A O 1
ATOM 6969 N N . LYS A 1 877 ? 1.502 -47.022 16.204 1.00 22.20 877 LYS A N 1
ATOM 6970 C CA . LYS A 1 877 ? 0.920 -47.373 14.898 1.00 22.20 877 LYS A CA 1
ATOM 6971 C C . LYS A 1 877 ? -0.515 -47.884 15.068 1.00 22.20 877 LYS A C 1
ATOM 6973 O O . LYS A 1 877 ? -0.730 -48.799 15.858 1.00 22.20 877 LYS A O 1
ATOM 6978 N N . GLN A 1 878 ? -1.429 -47.413 14.224 1.00 24.62 878 GLN A N 1
ATOM 6979 C CA . GLN A 1 878 ? -2.624 -48.152 13.811 1.00 24.62 878 GLN A CA 1
ATOM 6980 C C . GLN A 1 878 ? -2.763 -48.027 12.289 1.00 24.62 878 GLN A C 1
ATOM 6982 O O . GLN A 1 878 ? -2.801 -46.930 11.741 1.00 24.62 878 GLN A O 1
ATOM 6987 N N . GLN A 1 879 ? -2.732 -49.177 11.616 1.00 23.27 879 GLN A N 1
ATOM 6988 C CA . GLN A 1 879 ? -3.043 -49.344 10.201 1.00 23.27 879 GLN A CA 1
ATOM 6989 C C . GLN A 1 879 ? -4.542 -49.590 10.075 1.00 23.27 879 GLN A C 1
ATOM 6991 O O . GLN A 1 879 ? -5.031 -50.542 10.674 1.00 23.27 879 GLN A O 1
ATOM 6996 N N . GLU A 1 880 ? -5.223 -48.820 9.234 1.00 23.89 880 GLU A N 1
ATOM 6997 C CA . GLU A 1 880 ? -6.392 -49.301 8.501 1.00 23.89 880 GLU A CA 1
ATOM 6998 C C . GLU A 1 880 ? -6.474 -48.581 7.149 1.00 23.89 880 GLU A C 1
ATOM 7000 O O . GLU A 1 880 ? -6.193 -47.392 7.009 1.00 23.89 880 GLU A O 1
ATOM 7005 N N . THR A 1 881 ? -6.725 -49.389 6.130 1.00 24.28 881 THR A N 1
ATOM 7006 C CA . THR A 1 881 ? -6.600 -49.147 4.694 1.00 24.28 881 THR A CA 1
ATOM 7007 C C . THR A 1 881 ? -7.698 -48.242 4.144 1.00 24.28 881 THR A C 1
ATOM 7009 O O . THR A 1 881 ? -8.869 -48.553 4.325 1.00 24.28 881 THR A O 1
ATOM 7012 N N . ASN A 1 882 ? -7.328 -47.214 3.375 1.00 23.05 882 ASN A N 1
ATOM 7013 C CA . ASN A 1 882 ? -8.171 -46.642 2.323 1.00 23.05 882 ASN A CA 1
ATOM 7014 C C . ASN A 1 882 ? -7.285 -46.081 1.203 1.00 23.05 882 ASN A C 1
ATOM 7016 O O . ASN A 1 882 ? -6.334 -45.342 1.452 1.00 23.05 882 ASN A O 1
ATOM 7020 N N . GLU A 1 883 ? -7.589 -46.486 -0.028 1.00 28.16 883 GLU A N 1
ATOM 7021 C CA . GLU A 1 883 ? -6.926 -46.075 -1.263 1.00 28.16 883 GLU A CA 1
ATOM 7022 C C . GLU A 1 883 ? -6.988 -44.549 -1.433 1.00 28.16 883 GLU A C 1
ATOM 7024 O O . GLU A 1 883 ? -8.047 -43.972 -1.676 1.00 28.16 883 GLU A O 1
ATOM 7029 N N . ILE A 1 884 ? -5.833 -43.889 -1.334 1.00 23.39 884 ILE A N 1
ATOM 7030 C CA . ILE A 1 884 ? -5.643 -42.494 -1.731 1.00 23.39 884 ILE A CA 1
ATOM 7031 C C . ILE A 1 884 ? -4.621 -42.503 -2.864 1.00 23.39 884 ILE A C 1
ATOM 7033 O O . ILE A 1 884 ? -3.503 -42.989 -2.700 1.00 23.39 884 ILE A O 1
ATOM 7037 N N . ARG A 1 885 ? -5.033 -41.979 -4.025 1.00 23.06 885 ARG A N 1
ATOM 7038 C CA . ARG A 1 885 ? -4.156 -41.636 -5.151 1.00 23.06 885 ARG A CA 1
ATOM 7039 C C . ARG A 1 885 ? -2.920 -40.911 -4.621 1.00 23.06 885 ARG A C 1
ATOM 7041 O O . ARG A 1 885 ? -3.054 -39.849 -4.021 1.00 23.06 885 ARG A O 1
ATOM 7048 N N . GLU A 1 886 ? -1.743 -41.480 -4.852 1.00 21.73 886 GLU A N 1
ATOM 7049 C CA . GLU A 1 886 ? -0.468 -40.856 -4.511 1.00 21.73 886 GLU A CA 1
ATOM 7050 C C . GLU A 1 886 ? -0.362 -39.475 -5.178 1.00 21.73 886 GLU A C 1
ATOM 7052 O O . GLU A 1 886 ? -0.192 -39.351 -6.391 1.00 21.73 886 GLU A O 1
ATOM 7057 N N . CYS A 1 887 ? -0.472 -38.421 -4.370 1.00 20.33 887 CYS A N 1
ATOM 7058 C CA . CYS A 1 887 ? 0.076 -37.114 -4.703 1.00 20.33 887 CYS A CA 1
ATOM 7059 C C . CYS A 1 887 ? 1.612 -37.234 -4.715 1.00 20.33 887 CYS A C 1
ATOM 7061 O O . CYS A 1 887 ? 2.166 -37.820 -3.777 1.00 20.33 887 CYS A O 1
ATOM 7063 N N . PRO A 1 888 ? 2.330 -36.689 -5.715 1.00 24.83 888 PRO A N 1
ATOM 7064 C CA . PRO A 1 888 ? 3.787 -36.719 -5.714 1.00 24.83 888 PRO A CA 1
ATOM 7065 C C . PRO A 1 888 ? 4.309 -35.948 -4.498 1.00 24.83 888 PRO A C 1
ATOM 7067 O O . PRO A 1 888 ? 3.955 -34.787 -4.294 1.00 24.83 888 PRO A O 1
ATOM 7070 N N . ARG A 1 889 ? 5.146 -36.599 -3.684 1.00 25.14 889 ARG A N 1
ATOM 7071 C CA . ARG A 1 889 ? 5.915 -35.944 -2.619 1.00 25.14 889 ARG A CA 1
ATOM 7072 C C . ARG A 1 889 ? 6.723 -34.799 -3.240 1.00 25.14 889 ARG A C 1
ATOM 7074 O O . ARG A 1 889 ? 7.415 -35.013 -4.231 1.00 25.14 889 ARG A O 1
ATOM 7081 N N . GLY A 1 890 ? 6.598 -33.598 -2.678 1.00 26.56 890 GLY A N 1
ATOM 7082 C CA . GLY A 1 890 ? 7.318 -32.409 -3.133 1.00 26.56 890 GLY A CA 1
ATOM 7083 C C . GLY A 1 890 ? 8.834 -32.620 -3.109 1.00 26.56 890 GLY A C 1
ATOM 7084 O O . GLY A 1 890 ? 9.380 -33.115 -2.125 1.00 26.56 890 GLY A O 1
ATOM 7085 N N . ASN A 1 891 ? 9.501 -32.261 -4.207 1.00 33.38 891 ASN A N 1
ATOM 7086 C CA . ASN A 1 891 ? 10.954 -32.335 -4.356 1.00 33.38 891 ASN A CA 1
ATOM 7087 C C . ASN A 1 891 ? 11.639 -31.248 -3.505 1.00 33.38 891 ASN A C 1
ATOM 7089 O O . ASN A 1 891 ? 11.789 -30.117 -3.964 1.00 33.38 891 ASN A O 1
ATOM 7093 N N . ASN A 1 892 ? 12.088 -31.597 -2.299 1.00 45.66 892 ASN A N 1
ATOM 7094 C CA . ASN A 1 892 ? 13.196 -30.908 -1.633 1.00 45.66 892 ASN A CA 1
ATOM 7095 C C . ASN A 1 892 ? 14.495 -31.480 -2.215 1.00 45.66 892 ASN A C 1
ATOM 7097 O O . ASN A 1 892 ? 14.863 -32.607 -1.892 1.00 45.66 892 ASN A O 1
ATOM 7101 N N . SER A 1 893 ? 15.110 -30.771 -3.163 1.00 73.50 893 SER A N 1
ATOM 7102 C CA . SER A 1 893 ? 16.398 -31.177 -3.732 1.00 73.50 893 SER A CA 1
ATOM 7103 C C . SER A 1 893 ? 17.182 -29.967 -4.229 1.00 73.50 893 SER A C 1
ATOM 7105 O O . SER A 1 893 ? 16.628 -29.126 -4.943 1.00 73.50 893 SER A O 1
ATOM 7107 N N . VAL A 1 894 ? 18.484 -29.923 -3.933 1.00 82.44 894 VAL A N 1
ATOM 7108 C CA . VAL A 1 894 ? 19.428 -28.931 -4.475 1.00 82.44 894 VAL A CA 1
ATOM 7109 C C . VAL A 1 894 ? 19.349 -28.893 -6.005 1.00 82.44 894 VAL A C 1
ATOM 7111 O O . VAL A 1 894 ? 19.432 -29.921 -6.679 1.00 82.44 894 VAL A O 1
ATOM 7114 N N . SER A 1 895 ? 19.213 -27.693 -6.572 1.00 88.50 895 SER A N 1
ATOM 7115 C CA . SER A 1 895 ? 19.097 -27.537 -8.025 1.00 88.50 895 SER A CA 1
ATOM 7116 C C . SER A 1 895 ? 20.451 -27.703 -8.727 1.00 88.50 895 SER A C 1
ATOM 7118 O O . SER A 1 895 ? 21.413 -27.023 -8.379 1.00 88.50 895 SER A O 1
ATOM 7120 N N . VAL A 1 896 ? 20.534 -28.573 -9.741 1.00 89.62 896 VAL A N 1
ATOM 7121 C CA . VAL A 1 896 ? 21.719 -28.707 -10.606 1.00 89.62 896 VAL A CA 1
ATOM 7122 C C . VAL A 1 896 ? 21.350 -28.278 -12.022 1.00 89.62 896 VAL A C 1
ATOM 7124 O O . VAL A 1 896 ? 20.379 -28.770 -12.597 1.00 89.62 896 VAL A O 1
ATOM 7127 N N . ASP A 1 897 ? 22.098 -27.338 -12.596 1.00 90.12 897 ASP A N 1
ATOM 7128 C CA . ASP A 1 897 ? 21.829 -26.840 -13.947 1.00 90.12 897 ASP A CA 1
ATOM 7129 C C . ASP A 1 897 ? 23.111 -26.378 -14.662 1.00 90.12 897 ASP A C 1
ATOM 7131 O O . ASP A 1 897 ? 24.201 -26.356 -14.095 1.00 90.12 897 ASP A O 1
ATOM 7135 N N . THR A 1 898 ? 23.012 -26.012 -15.940 1.00 88.81 898 THR A N 1
ATOM 7136 C CA . THR A 1 898 ? 24.108 -25.316 -16.629 1.00 88.81 898 THR A CA 1
ATOM 7137 C C . THR A 1 898 ? 24.039 -23.815 -16.361 1.00 88.81 898 THR A C 1
ATOM 7139 O O . THR A 1 898 ? 22.947 -23.250 -16.272 1.00 88.81 898 THR A O 1
ATOM 7142 N N . VAL A 1 899 ? 25.188 -23.128 -16.347 1.00 87.06 899 VAL A N 1
ATOM 7143 C CA . VAL A 1 899 ? 25.237 -21.653 -16.205 1.00 87.06 899 VAL A CA 1
ATOM 7144 C C . VAL A 1 899 ? 24.327 -20.952 -17.226 1.00 87.06 899 VAL A C 1
ATOM 7146 O O . VAL A 1 899 ? 23.712 -19.932 -16.931 1.00 87.06 899 VAL A O 1
ATOM 7149 N N . LYS A 1 900 ? 24.192 -21.525 -18.428 1.00 82.50 900 LYS A N 1
ATOM 7150 C CA . LYS A 1 900 ? 23.356 -20.975 -19.499 1.00 82.50 900 LYS A CA 1
ATOM 7151 C C . LYS A 1 900 ? 21.854 -21.074 -19.208 1.00 82.50 900 LYS A C 1
ATOM 7153 O O . LYS A 1 900 ? 21.136 -20.100 -19.412 1.00 82.50 900 LYS A O 1
ATOM 7158 N N . SER A 1 901 ? 21.360 -22.240 -18.800 1.00 81.06 901 SER A N 1
ATOM 7159 C CA . SER A 1 901 ? 19.933 -22.450 -18.484 1.00 81.06 901 SER A CA 1
ATOM 7160 C C . SER A 1 901 ? 19.516 -21.739 -17.200 1.00 81.06 901 SER A C 1
ATOM 7162 O O . SER A 1 901 ? 18.349 -21.374 -17.059 1.00 81.06 901 SER A O 1
ATOM 7164 N N . PHE A 1 902 ? 20.478 -21.461 -16.320 1.00 82.06 902 PHE A N 1
ATOM 7165 C CA . PHE A 1 902 ? 20.290 -20.654 -15.119 1.00 82.06 902 PHE A CA 1
ATOM 7166 C C . PHE A 1 902 ? 20.380 -19.131 -15.367 1.00 82.06 902 PHE A C 1
ATOM 7168 O O . PHE A 1 902 ? 20.341 -18.348 -14.418 1.00 82.06 902 PHE A O 1
ATOM 7175 N N . SER A 1 903 ? 20.490 -18.671 -16.626 1.00 79.06 903 SER A N 1
ATOM 7176 C CA . SER A 1 903 ? 20.512 -17.229 -16.926 1.00 79.06 903 SER A CA 1
ATOM 7177 C C . SER A 1 903 ? 19.218 -16.542 -16.484 1.00 79.06 903 SER A C 1
ATOM 7179 O O . SER A 1 903 ? 18.141 -17.126 -16.528 1.00 79.06 903 SER A O 1
ATOM 7181 N N . GLY A 1 904 ? 19.311 -15.286 -16.065 1.00 69.25 904 GLY A N 1
ATOM 7182 C CA . GLY A 1 904 ? 18.231 -14.547 -15.401 1.00 69.25 904 GLY A CA 1
ATOM 7183 C C . GLY A 1 904 ? 17.957 -14.926 -13.933 1.00 69.25 904 GLY A C 1
ATOM 7184 O O . GLY A 1 904 ? 17.439 -14.081 -13.212 1.00 69.25 904 GLY A O 1
ATOM 7185 N N . LEU A 1 905 ? 18.364 -16.113 -13.461 1.00 80.12 905 LEU A N 1
ATOM 7186 C CA . LEU A 1 905 ? 18.089 -16.615 -12.102 1.00 80.12 905 LEU A CA 1
ATOM 7187 C C . LEU A 1 905 ? 19.277 -16.436 -11.142 1.00 80.12 905 LEU A C 1
ATOM 7189 O O . LEU A 1 905 ? 20.389 -16.130 -11.585 1.00 80.12 905 LEU A O 1
ATOM 7193 N N . ASP A 1 906 ? 19.036 -16.643 -9.846 1.00 85.50 906 ASP A N 1
ATOM 7194 C CA . ASP A 1 906 ? 20.019 -16.571 -8.760 1.00 85.50 906 ASP A CA 1
ATOM 7195 C C . ASP A 1 906 ? 19.599 -17.388 -7.519 1.00 85.50 906 ASP A C 1
ATOM 7197 O O . ASP A 1 906 ? 18.447 -17.808 -7.394 1.00 85.50 906 ASP A O 1
ATOM 7201 N N . LYS A 1 907 ? 20.560 -17.647 -6.622 1.00 86.81 907 LYS A N 1
ATOM 7202 C CA . LYS A 1 907 ? 20.391 -18.340 -5.331 1.00 86.81 907 LYS A CA 1
ATOM 7203 C C . LYS A 1 907 ? 21.279 -17.710 -4.255 1.00 86.81 907 LYS A C 1
ATOM 7205 O O . LYS A 1 907 ? 22.182 -16.935 -4.568 1.00 86.81 907 LYS A O 1
ATOM 7210 N N . ALA A 1 908 ? 21.018 -18.008 -2.977 1.00 87.56 908 ALA A N 1
ATOM 7211 C CA . ALA A 1 908 ? 21.856 -17.499 -1.883 1.00 87.56 908 ALA A CA 1
ATOM 7212 C C . ALA A 1 908 ? 23.304 -17.991 -2.033 1.00 87.56 908 ALA A C 1
ATOM 7214 O O . ALA A 1 908 ? 24.240 -17.188 -2.001 1.00 87.56 908 ALA A O 1
ATOM 7215 N N . ALA A 1 909 ? 23.463 -19.292 -2.298 1.00 91.62 909 ALA A N 1
ATOM 7216 C CA . ALA A 1 909 ? 24.746 -19.928 -2.555 1.00 91.62 909 ALA A CA 1
ATOM 7217 C C . ALA A 1 909 ? 24.800 -20.605 -3.933 1.00 91.62 909 ALA A C 1
ATOM 7219 O O . ALA A 1 909 ? 23.861 -21.290 -4.346 1.00 91.62 909 ALA A O 1
ATOM 7220 N N . ILE A 1 910 ? 25.930 -20.452 -4.624 1.00 94.94 910 ILE A N 1
ATOM 7221 C CA . ILE A 1 910 ? 26.225 -21.129 -5.892 1.00 94.94 910 ILE A CA 1
ATOM 7222 C C . ILE A 1 910 ? 27.498 -21.950 -5.762 1.00 94.94 910 ILE A C 1
ATOM 7224 O O . ILE A 1 910 ? 28.518 -21.454 -5.286 1.00 94.94 910 ILE A O 1
ATOM 7228 N N . ILE A 1 911 ? 27.449 -23.182 -6.265 1.00 94.81 911 ILE A N 1
ATOM 7229 C CA . ILE A 1 911 ? 28.612 -24.054 -6.421 1.00 94.81 911 ILE A CA 1
ATOM 7230 C C . ILE A 1 911 ? 28.874 -24.241 -7.919 1.00 94.81 911 ILE A C 1
ATOM 7232 O O . ILE A 1 911 ? 28.137 -24.944 -8.605 1.00 94.81 911 ILE A O 1
ATOM 7236 N N . GLY A 1 912 ? 29.908 -23.602 -8.456 1.00 93.75 912 GLY A N 1
ATOM 7237 C CA . GLY A 1 912 ? 30.340 -23.780 -9.840 1.00 93.75 912 GLY A CA 1
ATOM 7238 C C . GLY A 1 912 ? 31.283 -24.971 -9.981 1.00 93.75 912 GLY A C 1
ATOM 7239 O O . GLY A 1 912 ? 32.335 -24.973 -9.352 1.00 93.75 912 GLY A O 1
ATOM 7240 N N . ILE A 1 913 ? 30.956 -25.955 -10.820 1.00 91.19 913 ILE A N 1
ATOM 7241 C CA . ILE A 1 913 ? 31.801 -27.138 -11.055 1.00 91.19 913 ILE A CA 1
ATOM 7242 C C . ILE A 1 913 ? 32.428 -27.067 -12.445 1.00 91.19 913 ILE A C 1
ATOM 7244 O O . ILE A 1 913 ? 31.712 -26.976 -13.446 1.00 91.19 913 ILE A O 1
ATOM 7248 N N . ASN A 1 914 ? 33.761 -27.149 -12.493 1.00 87.44 914 ASN A N 1
ATOM 7249 C CA . ASN A 1 914 ? 34.592 -27.125 -13.699 1.00 87.44 914 ASN A CA 1
ATOM 7250 C C . ASN A 1 914 ? 34.111 -26.067 -14.709 1.00 87.44 914 ASN A C 1
ATOM 7252 O O . ASN A 1 914 ? 33.591 -26.422 -15.774 1.00 87.44 914 ASN A O 1
ATOM 7256 N N . PRO A 1 915 ? 34.241 -24.763 -14.387 1.00 81.94 915 PRO A N 1
ATOM 7257 C CA . PRO A 1 915 ? 33.730 -23.671 -15.212 1.00 81.94 915 PRO A CA 1
ATOM 7258 C C . PRO A 1 915 ? 34.596 -23.425 -16.463 1.00 81.94 915 PRO A C 1
ATOM 7260 O O . PRO A 1 915 ? 35.114 -22.335 -16.687 1.00 81.94 915 PRO A O 1
ATOM 7263 N N . GLU A 1 916 ? 34.774 -24.452 -17.288 1.00 79.81 916 GLU A N 1
ATOM 7264 C CA . GLU A 1 916 ? 35.549 -24.399 -18.521 1.00 79.81 916 GLU A CA 1
ATOM 7265 C C . GLU A 1 916 ? 34.670 -24.126 -19.738 1.00 79.81 916 GLU A C 1
ATOM 7267 O O . GLU A 1 916 ? 33.624 -24.755 -19.942 1.00 79.81 916 GLU A O 1
ATOM 7272 N N . VAL A 1 917 ? 35.172 -23.275 -20.629 1.00 81.12 917 VAL A N 1
ATOM 7273 C CA . VAL A 1 917 ? 34.566 -23.018 -21.936 1.00 81.12 917 VAL A CA 1
ATOM 7274 C C . VAL A 1 917 ? 35.545 -23.324 -23.060 1.00 81.12 917 VAL A C 1
ATOM 7276 O O . VAL A 1 917 ? 36.756 -23.230 -22.890 1.00 81.12 917 VAL A O 1
ATOM 7279 N N . ASN A 1 918 ? 35.018 -23.679 -24.234 1.00 82.38 918 ASN A N 1
ATOM 7280 C CA . ASN A 1 918 ? 35.831 -23.672 -25.445 1.00 82.38 918 ASN A CA 1
ATOM 7281 C C . ASN A 1 918 ? 36.033 -22.209 -25.876 1.00 82.38 918 ASN A C 1
ATOM 7283 O O . ASN A 1 918 ? 35.096 -21.585 -26.382 1.00 82.38 918 ASN A O 1
ATOM 7287 N N . GLU A 1 919 ? 37.247 -21.690 -25.686 1.00 78.75 919 GLU A N 1
ATOM 7288 C CA . GLU A 1 919 ? 37.603 -20.294 -25.965 1.00 78.75 919 GLU A CA 1
ATOM 7289 C C . GLU A 1 919 ? 37.497 -19.907 -27.444 1.00 78.75 919 GLU A C 1
ATOM 7291 O O . GLU A 1 919 ? 37.364 -18.726 -27.767 1.00 78.75 919 GLU A O 1
ATOM 7296 N N . GLU A 1 920 ? 37.452 -20.869 -28.368 1.00 78.69 920 GLU A N 1
ATOM 7297 C CA . GLU A 1 920 ? 37.154 -20.594 -29.779 1.00 78.69 920 GLU A CA 1
ATOM 7298 C C . GLU A 1 920 ? 35.718 -20.100 -29.971 1.00 78.69 920 GLU A C 1
ATOM 7300 O O . GLU A 1 920 ? 35.464 -19.282 -30.852 1.00 78.69 920 GLU A O 1
ATOM 7305 N N . ASN A 1 921 ? 34.792 -20.542 -29.113 1.00 79.25 921 ASN A N 1
ATOM 7306 C CA . ASN A 1 921 ? 33.348 -20.352 -29.264 1.00 79.25 921 ASN A CA 1
ATOM 7307 C C . ASN A 1 921 ? 32.712 -19.478 -28.167 1.00 79.25 921 ASN A C 1
ATOM 7309 O O . ASN A 1 921 ? 31.594 -18.980 -28.347 1.00 79.25 921 ASN A O 1
ATOM 7313 N N . ALA A 1 922 ? 33.401 -19.283 -27.042 1.00 82.56 922 ALA A N 1
ATOM 7314 C CA . ALA A 1 922 ? 32.915 -18.529 -25.893 1.00 82.56 922 ALA A CA 1
ATOM 7315 C C . ALA A 1 922 ? 34.037 -17.755 -25.183 1.00 82.56 922 ALA A C 1
ATOM 7317 O O . ALA A 1 922 ? 35.205 -18.109 -25.275 1.00 82.56 922 ALA A O 1
ATOM 7318 N N . ASP A 1 923 ? 33.675 -16.691 -2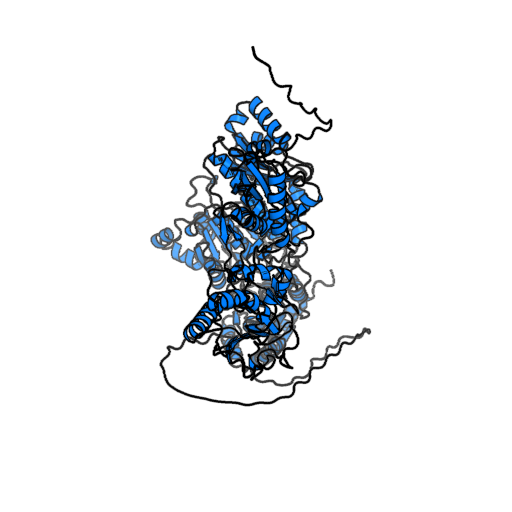4.477 1.00 86.00 923 ASP A N 1
ATOM 7319 C CA . ASP A 1 923 ? 34.571 -15.862 -23.676 1.00 86.00 923 ASP A CA 1
ATOM 7320 C C . ASP A 1 923 ? 34.617 -16.378 -22.229 1.00 86.00 923 ASP A C 1
ATOM 7322 O O . ASP A 1 923 ? 33.588 -16.454 -21.549 1.00 86.00 923 ASP A O 1
ATOM 7326 N N . PHE A 1 924 ? 35.817 -16.740 -21.768 1.00 86.75 924 PHE A N 1
ATOM 7327 C CA . PHE A 1 924 ? 36.045 -17.273 -20.425 1.00 86.75 924 PHE A CA 1
ATOM 7328 C C . PHE A 1 924 ? 35.677 -16.272 -19.322 1.00 86.75 924 PHE A C 1
ATOM 7330 O O . PHE A 1 924 ? 34.989 -16.639 -18.371 1.00 86.75 924 PHE A O 1
ATOM 7337 N N . ASN A 1 925 ? 36.060 -15.001 -19.455 1.00 86.69 925 ASN A N 1
ATOM 7338 C CA . ASN A 1 925 ? 35.819 -13.994 -18.418 1.00 86.69 925 ASN A CA 1
ATOM 7339 C C . ASN A 1 925 ? 34.320 -13.739 -18.264 1.00 86.69 925 ASN A C 1
ATOM 7341 O O . ASN A 1 925 ? 33.793 -13.715 -17.152 1.00 86.69 925 ASN A O 1
ATOM 7345 N N . LYS A 1 926 ? 33.613 -13.624 -19.392 1.00 87.06 926 LYS A N 1
ATOM 7346 C CA . LYS A 1 926 ? 32.156 -13.448 -19.395 1.00 87.06 926 LYS A CA 1
ATOM 7347 C C . LYS A 1 926 ? 31.430 -14.672 -18.849 1.00 87.06 926 LYS A C 1
ATOM 7349 O O . LYS A 1 926 ? 30.378 -14.534 -18.225 1.00 87.06 926 LYS A O 1
ATOM 7354 N N . PHE A 1 927 ? 31.975 -15.870 -19.065 1.00 89.19 927 PHE A N 1
ATOM 7355 C CA . PHE A 1 927 ? 31.435 -17.092 -18.477 1.00 89.19 927 PHE A CA 1
ATOM 7356 C C . PHE A 1 927 ? 31.555 -17.085 -16.948 1.00 89.19 927 PHE A C 1
ATOM 7358 O O . PHE A 1 927 ? 30.556 -17.321 -16.268 1.00 89.19 927 PHE A O 1
ATOM 7365 N N . ILE A 1 928 ? 32.733 -16.743 -16.410 1.00 90.88 928 ILE A N 1
ATOM 7366 C CA . ILE A 1 928 ? 32.949 -16.617 -14.960 1.00 90.88 928 ILE A CA 1
ATOM 7367 C C . ILE A 1 928 ? 32.062 -15.521 -14.363 1.00 90.88 928 ILE A C 1
ATOM 7369 O O . ILE A 1 928 ? 31.423 -15.756 -13.340 1.00 90.88 928 ILE A O 1
ATOM 7373 N N . LEU A 1 929 ? 31.927 -14.371 -15.029 1.00 89.50 929 LEU A N 1
ATOM 7374 C CA . LEU A 1 929 ? 30.987 -13.326 -14.620 1.00 89.50 929 LEU A CA 1
ATOM 7375 C C . LEU A 1 929 ? 29.543 -13.844 -14.573 1.00 89.50 929 LEU A C 1
ATOM 7377 O O . LEU A 1 929 ? 28.813 -13.587 -13.613 1.00 89.50 929 LEU A O 1
ATOM 7381 N N . SER A 1 930 ? 29.118 -14.578 -15.605 1.00 88.88 930 SER A N 1
ATOM 7382 C CA . SER A 1 930 ? 27.772 -15.147 -15.654 1.00 88.88 930 SER A CA 1
ATOM 7383 C C . SER A 1 930 ? 27.535 -16.135 -14.517 1.00 88.88 930 SER A C 1
ATOM 7385 O O . SER A 1 930 ? 26.475 -16.059 -13.902 1.00 88.88 930 SER A O 1
ATOM 7387 N N . LEU A 1 931 ? 28.518 -16.979 -14.184 1.00 91.56 931 LEU A N 1
ATOM 7388 C CA . LEU A 1 931 ? 28.482 -17.889 -13.034 1.00 91.56 931 LEU A CA 1
ATOM 7389 C C . LEU A 1 931 ? 28.402 -17.124 -11.705 1.00 91.56 931 LEU A C 1
ATOM 7391 O O . LEU A 1 931 ? 27.478 -17.348 -10.926 1.00 91.56 931 LEU A O 1
ATOM 7395 N N . ALA A 1 932 ? 29.333 -16.197 -11.467 1.00 91.62 932 ALA A N 1
ATOM 7396 C CA . ALA A 1 932 ? 29.428 -15.457 -10.212 1.00 91.62 932 ALA A CA 1
ATOM 7397 C C . ALA A 1 932 ? 28.164 -14.642 -9.927 1.00 91.62 932 ALA A C 1
ATOM 7399 O O . ALA A 1 932 ? 27.660 -14.628 -8.810 1.00 91.62 932 ALA A O 1
ATOM 7400 N N . SER A 1 933 ? 27.582 -14.042 -10.968 1.00 88.88 933 SER A N 1
ATOM 7401 C CA . SER A 1 933 ? 26.378 -13.221 -10.839 1.00 88.88 933 SER A CA 1
ATOM 7402 C C . SER A 1 933 ? 25.108 -13.966 -10.397 1.00 88.88 933 SER A C 1
ATOM 7404 O O . SER A 1 933 ? 24.088 -13.313 -10.142 1.00 88.88 933 SER A O 1
ATOM 7406 N N . ARG A 1 934 ? 25.146 -15.306 -10.333 1.00 89.31 934 ARG A N 1
ATOM 7407 C CA . ARG A 1 934 ? 24.047 -16.146 -9.827 1.00 89.31 934 ARG A CA 1
ATOM 7408 C C . ARG A 1 934 ? 24.075 -16.299 -8.310 1.00 89.31 934 ARG A C 1
ATOM 7410 O O . ARG A 1 934 ? 23.078 -16.742 -7.751 1.00 89.31 934 ARG A O 1
ATOM 7417 N N . ALA A 1 935 ? 25.187 -15.960 -7.660 1.00 90.81 935 ALA A N 1
ATOM 7418 C CA . ALA A 1 935 ? 25.321 -16.010 -6.211 1.00 90.81 935 ALA A CA 1
ATOM 7419 C C . ALA A 1 935 ? 24.882 -14.686 -5.594 1.00 90.81 935 ALA A C 1
ATOM 7421 O O . ALA A 1 935 ? 25.316 -13.630 -6.047 1.00 90.81 935 ALA A O 1
ATOM 7422 N N . ARG A 1 936 ? 24.052 -14.732 -4.549 1.00 89.19 936 ARG A N 1
ATOM 7423 C CA . ARG A 1 936 ? 23.743 -13.543 -3.743 1.00 89.19 936 ARG A CA 1
ATOM 7424 C C . ARG A 1 936 ? 24.778 -13.322 -2.647 1.00 89.19 936 ARG A C 1
ATOM 7426 O O . ARG A 1 936 ? 25.227 -12.189 -2.508 1.00 89.19 936 ARG A O 1
ATOM 7433 N N . ASP A 1 937 ? 25.150 -14.380 -1.923 1.00 89.69 937 ASP A N 1
ATOM 7434 C CA . ASP A 1 937 ? 25.920 -14.271 -0.674 1.00 89.69 937 ASP A CA 1
ATOM 7435 C C . ASP A 1 937 ? 27.160 -15.171 -0.637 1.00 89.69 937 ASP A C 1
ATOM 7437 O O . ASP A 1 937 ? 28.140 -14.826 0.021 1.00 89.69 937 ASP A O 1
ATOM 7441 N N . ASN A 1 938 ? 27.123 -16.330 -1.305 1.00 92.44 938 ASN A N 1
ATOM 7442 C CA . ASN A 1 938 ? 28.229 -17.285 -1.295 1.00 92.44 938 ASN A CA 1
ATOM 7443 C C . ASN A 1 938 ? 28.480 -17.899 -2.680 1.00 92.44 938 ASN A C 1
ATOM 7445 O O . ASN A 1 938 ? 27.551 -18.370 -3.341 1.00 92.44 938 ASN A O 1
ATOM 7449 N N . LEU A 1 939 ? 29.744 -17.936 -3.098 1.00 95.25 939 LEU A N 1
ATOM 7450 C CA . LEU A 1 939 ? 30.183 -18.546 -4.347 1.00 95.25 939 LEU A CA 1
ATOM 7451 C C . LEU A 1 939 ? 31.372 -19.464 -4.078 1.00 95.25 939 LEU A C 1
ATOM 7453 O O . LEU A 1 939 ? 32.444 -19.006 -3.691 1.00 95.25 939 LEU A O 1
ATOM 7457 N N . VAL A 1 940 ? 31.189 -20.745 -4.380 1.00 94.69 940 VAL A N 1
ATOM 7458 C CA . VAL A 1 940 ? 32.257 -21.745 -4.352 1.00 94.69 940 VAL A CA 1
ATOM 7459 C C . VAL A 1 940 ? 32.501 -22.231 -5.773 1.00 94.69 940 VAL A C 1
ATOM 7461 O O . VAL A 1 940 ? 31.582 -22.685 -6.448 1.00 94.69 940 VAL A O 1
ATOM 7464 N N . ILE A 1 941 ? 33.735 -22.145 -6.254 1.00 94.12 941 ILE A N 1
ATOM 7465 C CA . ILE A 1 941 ? 34.154 -22.648 -7.560 1.00 94.12 941 ILE A CA 1
ATOM 7466 C C . ILE A 1 941 ? 35.066 -23.849 -7.335 1.00 94.12 941 ILE A C 1
ATOM 7468 O O . ILE A 1 941 ? 36.156 -23.715 -6.789 1.00 94.12 941 ILE A O 1
ATOM 7472 N N . VAL A 1 942 ? 34.642 -25.020 -7.795 1.00 92.25 942 VAL A N 1
ATOM 7473 C CA . VAL A 1 942 ? 35.423 -26.258 -7.770 1.00 92.25 942 VAL A CA 1
ATOM 7474 C C . VAL A 1 942 ? 35.940 -26.532 -9.178 1.00 92.25 942 VAL A C 1
ATOM 7476 O O . VAL A 1 942 ? 35.159 -26.604 -10.126 1.00 92.25 942 VAL A O 1
ATOM 7479 N N . THR A 1 943 ? 37.253 -26.688 -9.327 1.00 89.69 943 THR A N 1
ATOM 7480 C CA . THR A 1 943 ? 37.900 -27.005 -10.609 1.00 89.69 943 THR A CA 1
ATOM 7481 C C . THR A 1 943 ? 38.845 -28.194 -10.480 1.00 89.69 943 THR A C 1
ATOM 7483 O O . THR A 1 943 ? 39.541 -28.331 -9.477 1.00 89.69 943 THR A O 1
ATOM 7486 N N . THR A 1 944 ? 38.910 -29.044 -11.503 1.00 87.50 944 THR A N 1
ATOM 7487 C CA . THR A 1 944 ? 39.898 -30.132 -11.595 1.00 87.50 944 THR A CA 1
ATOM 7488 C C . THR A 1 944 ? 41.165 -29.748 -12.353 1.00 87.50 944 THR A C 1
ATOM 7490 O O . THR A 1 944 ? 42.105 -30.532 -12.440 1.00 87.50 944 THR A O 1
ATOM 7493 N N . SER A 1 945 ? 41.224 -28.509 -12.850 1.00 87.38 945 SER A N 1
ATOM 7494 C CA . SER A 1 945 ? 42.397 -27.927 -13.498 1.00 87.38 945 SER A CA 1
ATOM 7495 C C . SER A 1 945 ? 42.994 -26.803 -12.650 1.00 87.38 945 SER A C 1
ATOM 7497 O O . SER A 1 945 ? 42.362 -25.758 -12.440 1.00 87.38 945 SER A O 1
ATOM 7499 N N . ASP A 1 946 ? 44.240 -26.991 -12.205 1.00 85.62 946 ASP A N 1
ATOM 7500 C CA . ASP A 1 946 ? 45.022 -25.949 -11.527 1.00 85.62 946 ASP A CA 1
ATOM 7501 C C . ASP A 1 946 ? 45.335 -24.770 -12.461 1.00 85.62 946 ASP A C 1
ATOM 7503 O O . ASP A 1 946 ? 45.476 -23.634 -12.009 1.00 85.62 946 ASP A O 1
ATOM 7507 N N . GLU A 1 947 ? 45.397 -25.000 -13.775 1.00 86.00 947 GLU A N 1
ATOM 7508 C CA . GLU A 1 947 ? 45.553 -23.929 -14.761 1.00 86.00 947 GLU A CA 1
ATOM 7509 C C . GLU A 1 947 ? 44.332 -23.000 -14.755 1.00 86.00 947 GLU A C 1
ATOM 7511 O O . GLU A 1 947 ? 44.481 -21.779 -14.665 1.00 86.00 947 GLU A O 1
ATOM 7516 N N . VAL A 1 948 ? 43.123 -23.573 -14.756 1.00 85.50 948 VAL A N 1
ATOM 7517 C CA . VAL A 1 948 ? 41.862 -22.818 -14.673 1.00 85.50 948 VAL A CA 1
ATOM 7518 C C . VAL A 1 948 ? 41.764 -22.081 -13.339 1.00 85.50 948 VAL A C 1
ATOM 7520 O O . VAL A 1 948 ? 41.446 -20.891 -13.327 1.00 85.50 948 VAL A O 1
ATOM 7523 N N . LYS A 1 949 ? 42.116 -22.733 -12.221 1.00 88.06 949 LYS A N 1
ATOM 7524 C CA . LYS A 1 949 ? 42.181 -22.093 -10.894 1.00 88.06 949 LYS A CA 1
ATOM 7525 C C . LYS A 1 949 ? 43.084 -20.864 -10.915 1.00 88.06 949 LYS A C 1
ATOM 7527 O O . LYS A 1 949 ? 42.658 -19.767 -10.557 1.00 88.06 949 LYS A O 1
ATOM 7532 N N . ASN A 1 950 ? 44.320 -21.037 -11.378 1.00 87.12 950 ASN A N 1
ATOM 7533 C CA . ASN A 1 950 ? 45.304 -19.964 -11.447 1.00 87.12 950 ASN A CA 1
ATOM 7534 C C . ASN A 1 950 ? 44.853 -18.841 -12.387 1.00 87.12 950 ASN A C 1
ATOM 7536 O O . ASN A 1 950 ? 45.107 -17.674 -12.098 1.00 87.12 950 ASN A O 1
ATOM 7540 N N . LYS A 1 951 ? 44.159 -19.162 -13.486 1.00 87.50 951 LYS A N 1
ATOM 7541 C CA . LYS A 1 951 ? 43.590 -18.168 -14.405 1.00 87.50 951 LYS A CA 1
ATOM 7542 C C . LYS A 1 951 ? 42.524 -17.306 -13.725 1.00 87.50 951 LYS A C 1
ATOM 7544 O O . LYS A 1 951 ? 42.616 -16.084 -13.821 1.00 87.50 951 LYS A O 1
ATOM 7549 N N . ILE A 1 952 ? 41.580 -17.913 -12.999 1.00 88.00 952 ILE A N 1
ATOM 7550 C CA . ILE A 1 952 ? 40.537 -17.184 -12.252 1.00 88.00 952 ILE A CA 1
ATOM 7551 C C . ILE A 1 952 ? 41.176 -16.314 -11.162 1.00 88.00 952 ILE A C 1
ATOM 7553 O O . ILE A 1 952 ? 40.893 -15.121 -11.093 1.00 88.00 952 ILE A O 1
ATOM 7557 N N . VAL A 1 953 ? 42.085 -16.878 -10.357 1.00 87.19 953 VAL A N 1
ATOM 7558 C CA . VAL A 1 953 ? 42.757 -16.158 -9.259 1.00 87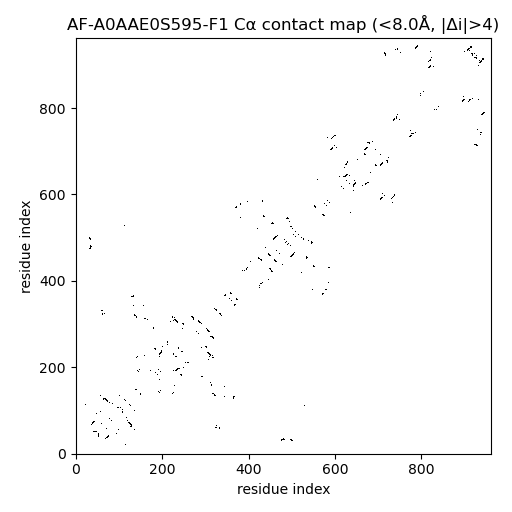.19 953 VAL A CA 1
ATOM 7559 C C . VAL A 1 953 ? 43.579 -14.981 -9.779 1.00 87.19 953 VAL A C 1
ATOM 7561 O O . VAL A 1 953 ? 43.495 -13.883 -9.232 1.00 87.19 953 VAL A O 1
ATOM 7564 N N . ARG A 1 954 ? 44.351 -15.173 -10.858 1.00 85.44 954 ARG A N 1
ATOM 7565 C CA . ARG A 1 954 ? 45.127 -14.089 -11.481 1.00 85.44 954 ARG A CA 1
ATOM 7566 C C . ARG A 1 954 ? 44.220 -12.954 -11.935 1.00 85.44 954 ARG A C 1
ATOM 7568 O O . ARG A 1 954 ? 44.548 -11.803 -11.686 1.00 85.44 954 ARG A O 1
ATOM 7575 N N . GLN A 1 955 ? 43.095 -13.267 -12.576 1.00 81.50 955 GLN A N 1
ATOM 7576 C CA . GLN A 1 955 ? 42.149 -12.261 -13.072 1.00 81.50 955 GLN A CA 1
ATOM 7577 C C . GLN A 1 955 ? 41.418 -11.529 -11.941 1.00 81.50 955 GLN A C 1
ATOM 7579 O O . GLN A 1 955 ? 41.256 -10.315 -12.007 1.00 81.50 955 GLN A O 1
ATOM 7584 N N . ALA A 1 956 ? 41.058 -12.235 -10.870 1.00 81.00 956 ALA A N 1
ATOM 7585 C CA . ALA A 1 956 ? 40.434 -11.648 -9.686 1.00 81.00 956 ALA A CA 1
ATOM 7586 C C . ALA A 1 956 ? 41.389 -10.772 -8.845 1.00 81.00 956 ALA A C 1
ATOM 7588 O O . ALA A 1 956 ? 40.940 -10.111 -7.919 1.00 81.00 956 ALA A O 1
ATOM 7589 N N . THR A 1 957 ? 42.696 -10.763 -9.142 1.00 74.56 957 THR A N 1
ATOM 7590 C CA . THR A 1 957 ? 43.715 -10.006 -8.387 1.00 74.56 957 THR A CA 1
ATOM 7591 C C . THR A 1 957 ? 44.403 -8.897 -9.194 1.00 74.56 957 THR A C 1
ATOM 7593 O O . THR A 1 957 ? 45.141 -8.099 -8.619 1.00 74.56 957 THR A O 1
ATOM 7596 N N . THR A 1 958 ? 44.164 -8.781 -10.509 1.00 58.28 958 THR A N 1
ATOM 7597 C CA . THR A 1 958 ? 44.997 -7.957 -11.417 1.00 58.28 958 THR A CA 1
ATOM 7598 C C . THR A 1 958 ? 44.773 -6.432 -11.388 1.00 58.28 958 THR A C 1
ATOM 7600 O O . THR A 1 958 ? 45.261 -5.761 -12.285 1.00 58.28 958 THR A O 1
ATOM 7603 N N . ASN A 1 959 ? 44.098 -5.844 -10.392 1.00 45.72 959 ASN A N 1
ATOM 7604 C CA . ASN A 1 959 ? 43.857 -4.384 -10.329 1.00 45.72 959 ASN A CA 1
ATOM 7605 C C . ASN A 1 959 ? 44.314 -3.710 -9.016 1.00 45.72 959 ASN A C 1
ATOM 7607 O O . ASN A 1 959 ? 43.917 -2.583 -8.741 1.00 45.72 959 ASN A O 1
ATOM 7611 N N . LEU A 1 960 ? 45.144 -4.362 -8.193 1.00 33.88 960 LEU A N 1
ATOM 7612 C CA . LEU A 1 960 ? 45.667 -3.762 -6.950 1.00 33.88 960 LEU A CA 1
ATOM 7613 C C . LEU A 1 960 ? 46.909 -2.864 -7.149 1.00 33.88 960 LEU A C 1
ATOM 7615 O O . LEU A 1 960 ? 47.460 -2.384 -6.162 1.00 33.88 960 LEU A O 1
ATOM 7619 N N . THR A 1 961 ? 47.368 -2.633 -8.386 1.00 27.44 961 THR A N 1
ATOM 7620 C CA . THR A 1 961 ? 48.636 -1.919 -8.657 1.00 27.44 961 THR A CA 1
ATOM 7621 C C . THR A 1 961 ? 48.613 -0.888 -9.794 1.00 27.44 961 THR A C 1
ATOM 7623 O O . THR A 1 961 ? 49.696 -0.488 -10.206 1.00 27.44 961 THR A O 1
ATOM 7626 N N . ASP A 1 962 ? 47.450 -0.426 -10.269 1.00 27.72 962 ASP A N 1
ATOM 7627 C CA . ASP A 1 962 ? 47.359 0.681 -11.247 1.00 27.72 962 ASP A CA 1
ATOM 7628 C C . ASP A 1 962 ? 46.481 1.839 -10.753 1.00 27.72 962 ASP A C 1
ATOM 7630 O O . ASP A 1 962 ? 45.318 1.577 -10.360 1.00 27.72 962 ASP A O 1
#

Mean predicted aligned error: 12.93 Å

Foldseek 3Di:
DDDDDDDDDDDDDDPDPDPDDAPVNCVVQVLFFLFQEDEFEDELQDACPDPRNVVVLLVLLAQQAFLWGKYKYFHPVLVPDPFDQVSNVVRVVNVLVLVCQQAVNPPSVVAWDWHYGRNDRMIMITGGHGLARGFSAQLAWAFAQAFIDGDGLVLLLVQQPDDDDWDWLVQEDDDDQAAAAFDADPSQQGGGSAEYEDEDPDPPDPDPDDPLVVLLVVVSRCQQHQQSDAWHKYKYQADNPGRGRRFDQADPVSVVSNVVSVQVQQQQKAALHNPDHDDENTAKHKDWHFHHYDPPDDDTRGTIIMITGIHGGSGMHSHQTFGWHQDPVRDIDGDDNVRQSLQSCQQVDDDVVCVLFWDFDHFRGHRAFTETEQPCFLVLLLVVQQVCCQPALDAPPPCPCVLQDDPVLVVVVSVVSVLQEANGKGKHWCLAFQLLQQDDDDPFWRTWMWMQYAQGAIEIETEGQDDDPVSSVSQSSSSNSSSSQLVRQLRQSAQAIYTGHYHNSNVVVPDVVVVVVSSVCRVPDDDPPNSNGHHNVSSSSSSSSSQRRRFKDWCLLPDDDPVCPVPSPGHIYGQGNQLSCCRGNCVQPQEEEEEEAQQLCLSVSLLSSLVSVVSVPDQQLQEEEEEQFPVSQSSSVVVVSHHYDYLLRLLVLVVPVVSNCVRLVNHQHYEYEQLLPAACVSHQSVVVRLCSNAVPDPDPSRRHHDYYYHYPLLSFWPHDSNDDDCPPGHYGYRQEHRQAAPQLCLLLLLLSDDDPVVPPDDDPPRCVVPPRHRDYSGHRALVAHAAEAADAPVCPLVVVLVVVLVCVVVPDFLQQEAEAEADPVVQVVVVVSQVPRDSPDDDDDDDDDDPDDDDDDDDDDDDDDDDDDDDDDDDDDDDDDDDDDDDDDDDRHRHYYHLVNCPPAAGQEYEYEAQDDDVVTTDSSSSVSSRSSRHHHYHYYYHNDPVNSVVSVCSSPVPPPD

Radius of gyration: 36.21 Å; Cα contacts (8 Å, |Δi|>4): 1703; chains: 1; bounding box: 100×102×100 Å

Organism: NCBI:txid2493646

pLDDT: mean 80.97, std 19.45, range [20.33, 97.38]